Protein AF-A0A0C9XFS6-F1 (afdb_monomer_lite)

Secondary structure (DSSP, 8-state):
--------------------PPP-----SSSSSHHHHHHHTS----S-HHHHHHHTTSPPPEEE---HHHHHHHHHHHHHHHHT-TT----HHHHHHHHHTTEEE-HHHHHHHHHHHTT-TTTS-GGGHHHHHHHHHHGGG---HHHHHHHHHHHHHHSGGGHHHHHHHHSHHHHHHH-GGG--S-HHHHHHS-S--HHHHHHHHHHHHHT-S---HHHHHHHHHHHHHHHHHHHHHHHTT-----S---HHHHHHHHHSSS-GGGSS-GGG----S--SS---SHHHHSSPPPS-----TTTTTS---------TTSSS------PPP-------TTS------SSTHHHHHHHHHHHHHHHTTHHHHHHHHHTS-TT-HHHHHHHHHHHHHHHHHTT---HHHHHHHHHHHHHHHHHTTS-S-SSS---TTHHHHHHHHTS-HHHHHHHHHTS-EEEEEEEEEEEEGGGTEEEEEEESS-EEES-EEE-HHHHHHSTT-HHHHHHHHH-S-PPPEEESS-S-EETTEES----EEEEEEEEEE--SEEEEEES-SSGGGGEETTEE------SEE-SS-HHHHHHHT--EEEEEEEEEETTSS-EEEEEE-TTS--EEEE-TTSGGGPPEEPTT--HHHHTSSTT--PPTTEEEEEEEEEETTHHHHHHHHHHHHHHHHHHHH-EEES-SSTTS---EEE--TTEEE----SSEEEEEEGGGSS---S-------------------------PPPP-PPPPSSEEE-TTS-EEEHHHH--TTT--EEE-TTT--EEEGGGSGGGTTTT--TTS----TTT-GGGGSPPPTTGGGSS--

Structure (mmCIF, N/CA/C/O backbone):
data_AF-A0A0C9XFS6-F1
#
_entry.id   AF-A0A0C9XFS6-F1
#
loop_
_atom_site.group_PDB
_atom_site.id
_atom_site.type_symbol
_atom_site.label_atom_id
_atom_site.label_alt_id
_atom_site.label_comp_id
_atom_site.label_asym_id
_atom_site.label_entity_id
_atom_site.label_seq_id
_atom_site.pdbx_PDB_ins_code
_atom_site.Cartn_x
_atom_site.Cartn_y
_atom_site.Cartn_z
_atom_site.occupancy
_atom_site.B_iso_or_equiv
_atom_site.auth_seq_id
_atom_site.auth_comp_id
_atom_site.auth_asym_id
_atom_site.auth_atom_id
_atom_site.pdbx_PDB_model_num
ATOM 1 N N . MET A 1 1 ? 12.225 51.027 19.977 1.00 30.23 1 MET A N 1
ATOM 2 C CA . MET A 1 1 ? 11.527 51.716 18.867 1.00 30.23 1 MET A CA 1
ATOM 3 C C . MET A 1 1 ? 10.828 50.670 18.020 1.00 30.23 1 MET A C 1
ATOM 5 O O . MET A 1 1 ? 11.445 49.656 17.724 1.00 30.23 1 MET A O 1
ATOM 9 N N . VAL A 1 2 ? 9.552 50.880 17.695 1.00 29.23 2 VAL A N 1
ATOM 10 C CA . VAL A 1 2 ? 8.754 49.957 16.871 1.00 29.23 2 VAL A CA 1
ATOM 11 C C . VAL A 1 2 ? 9.007 50.249 15.392 1.00 29.23 2 VAL A C 1
ATOM 13 O O . VAL A 1 2 ? 9.023 51.409 14.994 1.00 29.23 2 VAL A O 1
ATOM 16 N N . GLY A 1 3 ? 9.168 49.201 14.585 1.00 22.30 3 GLY A N 1
ATOM 17 C CA . GLY A 1 3 ? 9.262 49.289 13.130 1.00 22.30 3 GLY A CA 1
ATOM 18 C C . GLY A 1 3 ? 8.629 48.060 12.489 1.00 22.30 3 GLY A C 1
ATOM 19 O O . GLY A 1 3 ? 9.302 47.056 12.276 1.00 22.30 3 GLY A O 1
ATOM 20 N N . GLN A 1 4 ? 7.325 48.121 12.211 1.00 25.12 4 GLN A N 1
ATOM 21 C CA . GLN A 1 4 ? 6.651 47.104 11.401 1.00 25.12 4 GLN A CA 1
ATOM 22 C C . GLN A 1 4 ? 7.222 47.129 9.979 1.00 25.12 4 GLN A C 1
ATOM 24 O O . GLN A 1 4 ? 7.262 48.191 9.359 1.00 25.12 4 GLN A O 1
ATOM 29 N N . MET A 1 5 ? 7.572 45.967 9.423 1.00 22.30 5 MET A N 1
ATOM 30 C CA . MET A 1 5 ? 7.805 45.838 7.985 1.00 22.30 5 MET A CA 1
ATOM 31 C C . MET A 1 5 ? 6.753 44.915 7.369 1.00 22.30 5 MET A C 1
ATOM 33 O O . MET A 1 5 ? 6.774 43.697 7.531 1.00 22.30 5 MET A O 1
ATOM 37 N N . VAL A 1 6 ? 5.798 45.542 6.686 1.00 23.12 6 VAL A N 1
ATOM 38 C CA . VAL A 1 6 ? 4.703 44.892 5.962 1.00 23.12 6 VAL A CA 1
ATOM 39 C C . VAL A 1 6 ? 5.262 44.128 4.760 1.00 23.12 6 VAL A C 1
ATOM 41 O O . VAL A 1 6 ? 5.934 44.718 3.916 1.00 23.12 6 VAL A O 1
ATOM 44 N N . ILE A 1 7 ? 4.921 42.843 4.623 1.00 23.33 7 ILE A N 1
ATOM 45 C CA . ILE A 1 7 ? 5.149 42.090 3.381 1.00 23.33 7 ILE A CA 1
ATOM 46 C C . ILE A 1 7 ? 3.824 41.998 2.623 1.00 23.33 7 ILE A C 1
ATOM 48 O O . ILE A 1 7 ? 2.921 41.249 2.987 1.00 23.33 7 ILE A O 1
ATOM 52 N N . SER A 1 8 ? 3.714 42.794 1.559 1.00 21.84 8 SER A N 1
ATOM 53 C CA . SER A 1 8 ? 2.549 42.820 0.675 1.00 21.84 8 SER A CA 1
ATOM 54 C C . SER A 1 8 ? 2.528 41.606 -0.257 1.00 21.84 8 SER A C 1
ATOM 56 O O . SER A 1 8 ? 3.473 41.357 -1.008 1.00 21.84 8 SER A O 1
ATOM 58 N N . THR A 1 9 ? 1.412 40.882 -0.268 1.00 27.69 9 THR A N 1
ATOM 59 C CA . THR A 1 9 ? 1.088 39.898 -1.302 1.00 27.69 9 THR A CA 1
ATOM 60 C C . THR A 1 9 ? 0.747 40.597 -2.620 1.00 27.69 9 THR A C 1
ATOM 62 O O . THR A 1 9 ? -0.327 41.175 -2.775 1.00 27.69 9 THR A O 1
ATOM 65 N N . LYS A 1 10 ? 1.617 40.463 -3.628 1.00 22.33 10 LYS A N 1
ATOM 66 C CA . LYS A 1 10 ? 1.245 40.670 -5.036 1.00 22.33 10 LYS A CA 1
ATOM 67 C C . LYS A 1 10 ? 1.378 39.375 -5.825 1.00 22.33 10 LYS A C 1
ATOM 69 O O . LYS A 1 10 ? 2.473 38.928 -6.150 1.00 22.33 10 LYS A O 1
ATOM 74 N N . ILE A 1 11 ? 0.226 38.799 -6.155 1.00 28.22 11 ILE A N 1
ATOM 75 C CA . ILE A 1 11 ? 0.099 37.725 -7.138 1.00 28.22 11 ILE A CA 1
ATOM 76 C C . ILE A 1 11 ? 0.306 38.335 -8.528 1.00 28.22 11 ILE A C 1
ATOM 78 O O . ILE A 1 11 ? -0.436 39.231 -8.926 1.00 28.22 11 ILE A O 1
ATOM 82 N N . SER A 1 12 ? 1.259 37.813 -9.297 1.00 21.89 12 SER A N 1
ATOM 83 C CA . SER A 1 12 ? 1.334 38.027 -10.744 1.00 21.89 12 SER A CA 1
ATOM 84 C C . SER A 1 12 ? 1.367 36.675 -11.460 1.00 21.89 12 SER A C 1
ATOM 86 O O . SER A 1 12 ? 2.152 35.784 -11.138 1.00 21.89 12 SER A O 1
ATOM 88 N N . HIS A 1 13 ? 0.451 36.487 -12.410 1.00 30.02 13 HIS A N 1
ATOM 89 C CA . HIS A 1 13 ? 0.339 35.246 -13.174 1.00 30.02 13 HIS A CA 1
ATOM 90 C C . HIS A 1 13 ? 1.394 35.219 -14.292 1.00 30.02 13 HIS A C 1
ATOM 92 O O . HIS A 1 13 ? 1.281 35.955 -15.270 1.00 30.02 13 HIS A O 1
ATOM 98 N N . GLY A 1 14 ? 2.394 34.342 -14.171 1.00 22.11 14 GLY A N 1
ATOM 99 C CA . GLY A 1 14 ? 3.445 34.120 -15.172 1.00 22.11 14 GLY A CA 1
ATOM 100 C C . GLY A 1 14 ? 3.648 32.627 -15.449 1.00 22.11 14 GLY A C 1
ATOM 101 O O . GLY A 1 14 ? 3.731 31.821 -14.525 1.00 22.11 14 GLY A O 1
ATOM 102 N N . ARG A 1 15 ? 3.676 32.236 -16.729 1.00 27.23 15 ARG A N 1
ATOM 103 C CA . ARG A 1 15 ? 3.698 30.824 -17.164 1.00 27.23 15 ARG A CA 1
ATOM 104 C C . ARG A 1 15 ? 5.104 30.217 -17.090 1.00 27.23 15 ARG A C 1
ATOM 106 O O . ARG A 1 15 ? 6.066 30.895 -17.415 1.00 27.23 15 ARG A O 1
ATOM 113 N N . ASN A 1 16 ? 5.158 28.901 -16.848 1.00 31.11 16 ASN A N 1
ATOM 114 C CA . ASN A 1 16 ? 6.291 27.986 -17.085 1.00 31.11 16 ASN A CA 1
ATOM 115 C C . ASN A 1 16 ? 7.645 28.317 -16.427 1.00 31.11 16 ASN A C 1
ATOM 117 O O . ASN A 1 16 ? 8.343 29.214 -16.874 1.00 31.11 16 ASN A O 1
ATOM 121 N N . LEU A 1 17 ? 8.114 27.426 -15.539 1.00 25.00 17 LEU A N 1
ATOM 122 C CA . LEU A 1 17 ? 9.454 26.809 -15.628 1.00 25.00 17 LEU A CA 1
ATOM 123 C C . LEU A 1 17 ? 9.616 25.679 -14.592 1.00 25.00 17 LEU A C 1
ATOM 125 O O . LEU A 1 17 ? 9.576 25.898 -13.383 1.00 25.00 17 LEU A O 1
ATOM 129 N N . LYS A 1 18 ? 9.819 24.445 -15.072 1.00 25.23 18 LYS A N 1
ATOM 130 C CA . LYS A 1 18 ? 10.240 23.302 -14.245 1.00 25.23 18 LYS A CA 1
ATOM 131 C C . LYS A 1 18 ? 11.769 23.289 -14.163 1.00 25.23 18 LYS A C 1
ATOM 133 O O . LYS A 1 18 ? 12.378 23.136 -15.210 1.00 25.23 18 LYS A O 1
ATOM 138 N N . THR A 1 19 ? 12.342 23.370 -12.958 1.00 24.64 19 THR A N 1
ATOM 139 C CA . THR A 1 19 ? 13.437 22.513 -12.424 1.00 24.64 19 THR A CA 1
ATOM 140 C C . THR A 1 19 ? 14.062 23.172 -11.193 1.00 24.64 19 THR A C 1
ATOM 142 O O . THR A 1 19 ? 14.759 24.175 -11.328 1.00 24.64 19 THR A O 1
ATOM 145 N N . ARG A 1 20 ? 13.900 22.556 -10.017 1.00 23.27 20 ARG A N 1
ATOM 146 C CA . ARG A 1 20 ? 14.850 22.690 -8.904 1.00 23.27 20 ARG A CA 1
ATOM 147 C C . ARG A 1 20 ? 15.655 21.387 -8.855 1.00 23.27 20 ARG A C 1
ATOM 149 O O . ARG A 1 20 ? 15.048 20.333 -8.698 1.00 23.27 20 ARG A O 1
ATOM 156 N N . GLN A 1 21 ? 16.975 21.447 -9.029 1.00 25.25 21 GLN A N 1
ATOM 157 C CA . GLN A 1 21 ? 17.872 20.409 -8.495 1.00 25.25 21 GLN A CA 1
ATOM 158 C C . GLN A 1 21 ? 18.384 20.937 -7.153 1.00 25.25 21 GLN A C 1
ATOM 160 O O . GLN A 1 21 ? 18.632 22.137 -7.037 1.00 25.25 21 GLN A O 1
ATOM 165 N N . ILE A 1 22 ? 18.533 20.060 -6.165 1.00 24.09 22 ILE A N 1
ATOM 166 C CA . ILE A 1 22 ? 19.145 20.400 -4.879 1.00 24.09 22 ILE A CA 1
ATOM 167 C C . ILE A 1 22 ? 20.662 20.270 -5.043 1.00 24.09 22 ILE A C 1
ATOM 169 O O . ILE A 1 22 ? 21.145 19.237 -5.506 1.00 24.09 22 ILE A O 1
ATOM 173 N N . TYR A 1 23 ? 21.404 21.319 -4.691 1.00 27.19 23 TYR A N 1
ATOM 174 C CA . TYR A 1 23 ? 22.865 21.293 -4.692 1.00 27.19 23 TYR A CA 1
ATOM 175 C C . TYR A 1 23 ? 23.375 20.761 -3.360 1.00 27.19 23 TYR A C 1
ATOM 177 O O . TYR A 1 23 ? 23.018 21.279 -2.304 1.00 27.19 23 TYR A O 1
ATOM 185 N N . VAL A 1 24 ? 24.249 19.762 -3.421 1.00 27.25 24 VAL A N 1
ATOM 186 C CA . VAL A 1 24 ? 25.005 19.303 -2.258 1.00 27.25 24 VAL A CA 1
ATOM 187 C C . VAL A 1 24 ? 26.203 20.237 -2.077 1.00 27.25 24 VAL A C 1
ATOM 189 O O . VAL A 1 24 ? 27.136 20.221 -2.880 1.00 27.25 24 VAL A O 1
ATOM 192 N N . PHE A 1 25 ? 26.165 21.068 -1.034 1.00 26.81 25 PHE A N 1
ATOM 193 C CA . PHE A 1 25 ? 27.326 21.824 -0.566 1.00 26.81 25 PHE A CA 1
ATOM 194 C C . PHE A 1 25 ? 28.208 20.908 0.297 1.00 26.81 25 PHE A C 1
ATOM 196 O O . PHE A 1 25 ? 27.973 20.748 1.490 1.00 26.81 25 PHE A O 1
ATOM 203 N N . THR A 1 26 ? 29.236 20.320 -0.311 1.00 31.97 26 THR A N 1
ATOM 204 C CA . THR A 1 26 ? 30.386 19.722 0.388 1.00 31.97 26 THR A CA 1
ATOM 205 C C . THR A 1 26 ? 31.622 20.553 0.062 1.00 31.97 26 THR A C 1
ATOM 207 O O . THR A 1 26 ? 31.909 20.759 -1.119 1.00 31.97 26 THR A O 1
ATOM 210 N N . GLY A 1 27 ? 32.304 21.054 1.096 1.00 32.16 27 GLY A N 1
ATOM 211 C CA . GLY A 1 27 ? 33.486 21.916 0.970 1.00 32.16 27 GLY A CA 1
ATOM 212 C C . GLY A 1 27 ? 33.442 23.134 1.898 1.00 32.16 27 GLY A C 1
ATOM 213 O O . GLY A 1 27 ? 33.436 24.264 1.421 1.00 32.16 27 GLY A O 1
ATOM 214 N N . LEU A 1 28 ? 33.346 22.914 3.217 1.00 31.28 28 LEU A N 1
ATOM 215 C CA . LEU A 1 28 ? 33.296 23.995 4.219 1.00 31.28 28 LEU A CA 1
ATOM 216 C C . LEU A 1 28 ? 34.324 23.869 5.359 1.00 31.28 28 LEU A C 1
ATOM 218 O O . LEU A 1 28 ? 34.289 24.677 6.281 1.00 31.28 28 LEU A O 1
ATOM 222 N N . LEU A 1 29 ? 35.239 22.891 5.307 1.00 31.36 29 LEU A N 1
ATOM 223 C CA . LEU A 1 29 ? 36.277 22.692 6.327 1.00 31.36 29 LEU A CA 1
ATOM 224 C C . LEU A 1 29 ? 37.620 22.289 5.691 1.00 31.36 29 LEU A C 1
ATOM 226 O O . LEU A 1 29 ? 37.827 21.128 5.343 1.00 31.36 29 LEU A O 1
ATOM 230 N N . GLY A 1 30 ? 38.524 23.270 5.588 1.00 27.17 30 GLY A N 1
ATOM 231 C CA . GLY A 1 30 ? 39.937 23.115 5.215 1.00 27.17 30 GLY A CA 1
ATOM 232 C C . GLY A 1 30 ? 40.298 23.652 3.813 1.00 27.17 30 GLY A C 1
ATOM 233 O O . GLY A 1 30 ? 39.571 23.351 2.867 1.00 27.17 30 GLY A O 1
ATOM 234 N N . PRO A 1 31 ? 41.407 24.408 3.635 1.00 30.33 31 PRO A N 1
ATOM 235 C CA . PRO A 1 31 ? 42.355 24.915 4.634 1.00 30.33 31 PRO A CA 1
ATOM 236 C C . PRO A 1 31 ? 42.076 26.394 4.977 1.00 30.33 31 PRO A C 1
ATOM 238 O O . PRO A 1 31 ? 42.203 27.268 4.125 1.00 30.33 31 PRO A O 1
ATOM 241 N N . MET A 1 32 ? 41.712 26.694 6.229 1.00 31.09 32 MET A N 1
ATOM 242 C CA . MET A 1 32 ? 41.543 28.084 6.704 1.00 31.09 32 MET A CA 1
ATOM 243 C C . MET A 1 32 ? 42.642 28.546 7.676 1.00 31.09 32 MET A C 1
ATOM 245 O O . MET A 1 32 ? 42.755 29.741 7.936 1.00 31.09 32 MET A O 1
ATOM 249 N N . GLU A 1 33 ? 43.459 27.627 8.199 1.00 31.61 33 GLU A N 1
ATOM 250 C CA . GLU A 1 33 ? 44.362 27.910 9.324 1.00 31.61 33 GLU A CA 1
ATOM 251 C C . GLU A 1 33 ? 45.775 28.343 8.897 1.00 31.61 33 GLU A C 1
ATOM 253 O O . GLU A 1 33 ? 46.324 29.274 9.487 1.00 31.61 33 GLU A O 1
ATOM 258 N N . GLU A 1 34 ? 46.351 27.772 7.831 1.00 30.20 34 GLU A N 1
ATOM 259 C CA . GLU A 1 34 ? 47.723 28.116 7.405 1.00 30.20 34 GLU A CA 1
ATOM 260 C C . GLU A 1 34 ? 47.846 29.565 6.895 1.00 30.20 34 GLU A C 1
ATOM 262 O O . GLU A 1 34 ? 48.823 30.251 7.196 1.00 30.20 34 GLU A O 1
ATOM 267 N N . THR A 1 35 ? 46.825 30.095 6.210 1.00 33.72 35 THR A N 1
ATOM 268 C CA . THR A 1 35 ? 46.796 31.511 5.798 1.00 33.72 35 THR A CA 1
ATOM 269 C C . THR A 1 35 ? 46.528 32.479 6.951 1.00 33.72 35 THR A C 1
ATOM 271 O O . THR A 1 35 ? 46.933 33.637 6.871 1.00 33.72 35 THR A O 1
ATOM 274 N N . ALA A 1 36 ? 45.871 32.038 8.030 1.00 30.27 36 ALA A N 1
ATOM 275 C CA . ALA A 1 36 ? 45.628 32.882 9.200 1.00 30.27 36 ALA A CA 1
ATOM 276 C C . ALA A 1 36 ? 46.912 33.079 10.024 1.00 30.27 36 ALA A C 1
ATOM 278 O O . ALA A 1 36 ? 47.211 34.199 10.440 1.00 30.27 36 ALA A O 1
ATOM 279 N N . ALA A 1 37 ? 47.712 32.019 10.188 1.00 30.16 37 ALA A N 1
ATOM 280 C CA . ALA A 1 37 ? 48.997 32.080 10.885 1.00 30.16 37 ALA A CA 1
ATOM 281 C C . ALA A 1 37 ? 49.996 33.042 10.210 1.00 30.16 37 ALA A C 1
ATOM 283 O O . ALA A 1 37 ? 50.700 33.778 10.899 1.00 30.16 37 ALA A O 1
ATOM 284 N N . ALA A 1 38 ? 50.017 33.092 8.872 1.00 30.03 38 ALA A N 1
ATOM 285 C CA . ALA A 1 38 ? 50.867 34.017 8.121 1.00 30.03 38 ALA A CA 1
ATOM 286 C C . ALA A 1 38 ? 50.436 35.494 8.257 1.00 30.03 38 ALA A C 1
ATOM 288 O O . ALA A 1 38 ? 51.288 36.378 8.288 1.00 30.03 38 ALA A O 1
ATOM 289 N N . TYR A 1 39 ? 49.131 35.771 8.367 1.00 31.73 39 TYR A N 1
ATOM 290 C CA . TYR A 1 39 ? 48.593 37.141 8.402 1.00 31.73 39 TYR A CA 1
ATOM 291 C C . TYR A 1 39 ? 48.642 37.782 9.801 1.00 31.73 39 TYR A C 1
ATOM 293 O O . TYR A 1 39 ? 48.756 38.998 9.933 1.00 31.73 39 TYR A O 1
ATOM 301 N N . ILE A 1 40 ? 48.609 36.974 10.867 1.00 34.50 40 ILE A N 1
ATOM 302 C CA . ILE A 1 40 ? 48.786 37.459 12.250 1.00 34.50 40 ILE A CA 1
ATOM 303 C C . ILE A 1 40 ? 50.209 38.016 12.469 1.00 34.50 40 ILE A C 1
ATOM 305 O O . ILE A 1 40 ? 50.408 38.877 13.325 1.00 34.50 40 ILE A O 1
ATOM 309 N N . ALA A 1 41 ? 51.189 37.589 11.667 1.00 33.75 41 ALA A N 1
ATOM 310 C CA . ALA A 1 41 ? 52.572 38.053 11.753 1.00 33.75 41 ALA A CA 1
ATOM 311 C C . ALA A 1 41 ? 52.838 39.433 11.107 1.00 33.75 41 ALA A C 1
ATOM 313 O O . ALA A 1 41 ? 53.892 40.009 11.369 1.00 33.75 41 ALA A O 1
ATOM 314 N N . SER A 1 42 ? 51.933 39.972 10.273 1.00 39.47 42 SER A N 1
ATOM 315 C CA . SER A 1 42 ? 52.190 41.191 9.478 1.00 39.47 42 SER A CA 1
ATOM 316 C C . SER A 1 42 ? 51.621 42.500 10.047 1.00 39.47 42 SER A C 1
ATOM 318 O O . SER A 1 42 ? 51.926 43.559 9.512 1.00 39.47 42 SER A O 1
ATOM 320 N N . GLY A 1 43 ? 50.849 42.457 11.138 1.00 34.91 43 GLY A N 1
ATOM 321 C CA . GLY A 1 43 ? 50.674 43.604 12.047 1.00 34.91 43 GLY A CA 1
ATOM 322 C C . GLY A 1 43 ? 49.977 44.877 11.533 1.00 34.91 43 GLY A C 1
ATOM 323 O O . GLY A 1 43 ? 50.132 45.911 12.178 1.00 34.91 43 GLY A O 1
ATOM 324 N N . ASP A 1 44 ? 49.216 44.836 10.434 1.00 34.88 44 ASP A N 1
ATOM 325 C CA . ASP A 1 44 ? 48.525 46.013 9.870 1.00 34.88 44 ASP A CA 1
ATOM 326 C C . ASP A 1 44 ? 46.992 45.968 10.120 1.00 34.88 44 ASP A C 1
ATOM 328 O O . ASP A 1 44 ? 46.330 45.058 9.607 1.00 34.88 44 ASP A O 1
ATOM 332 N N . PRO A 1 45 ? 46.395 46.885 10.920 1.00 34.28 45 PRO A N 1
ATOM 333 C CA . PRO A 1 45 ? 44.991 46.771 11.341 1.00 34.28 45 PRO A CA 1
ATOM 334 C C . PRO A 1 45 ? 43.934 47.340 10.376 1.00 34.28 45 PRO A C 1
ATOM 336 O O . PRO A 1 45 ? 42.749 47.073 10.587 1.00 34.28 45 PRO A O 1
ATOM 339 N N . GLU A 1 46 ? 44.299 48.151 9.371 1.00 33.59 46 GLU A N 1
ATOM 340 C CA . GLU A 1 46 ? 43.326 49.021 8.670 1.00 33.59 46 GLU A CA 1
ATOM 341 C C . GLU A 1 46 ? 42.889 48.587 7.258 1.00 33.59 46 GLU A C 1
ATOM 343 O O . GLU A 1 46 ? 42.039 49.239 6.645 1.00 33.59 46 GLU A O 1
ATOM 348 N N . THR A 1 47 ? 43.300 47.411 6.765 1.00 32.16 47 THR A N 1
ATOM 349 C CA . THR A 1 47 ? 42.687 46.788 5.563 1.00 32.16 47 THR A CA 1
ATOM 350 C C . THR A 1 47 ? 41.364 46.066 5.873 1.00 32.16 47 THR A C 1
ATOM 352 O O . THR A 1 47 ? 41.170 44.874 5.653 1.00 32.16 47 THR A O 1
ATOM 355 N N . THR A 1 48 ? 40.444 46.868 6.411 1.00 36.06 48 THR A N 1
ATOM 356 C CA . THR A 1 48 ? 38.975 46.778 6.407 1.00 36.06 48 THR A CA 1
ATOM 357 C C . THR A 1 48 ? 38.280 45.428 6.144 1.00 36.06 48 THR A C 1
ATOM 359 O O . THR A 1 48 ? 38.292 44.828 5.070 1.00 36.06 48 THR A O 1
ATOM 362 N N . GLN A 1 49 ? 37.418 45.114 7.115 1.00 33.06 49 GLN A N 1
ATOM 363 C CA . GLN A 1 49 ? 36.316 44.138 7.182 1.00 33.06 49 GLN A CA 1
ATOM 364 C C . GLN A 1 49 ? 35.453 43.949 5.907 1.00 33.06 49 GLN A C 1
ATOM 366 O O . GLN A 1 49 ? 34.702 42.975 5.806 1.00 33.06 49 GLN A O 1
ATOM 371 N N . GLN A 1 50 ? 35.554 44.856 4.935 1.00 33.28 50 GLN A N 1
ATOM 372 C CA . GLN A 1 50 ? 34.879 44.826 3.641 1.00 33.28 50 GLN A CA 1
ATOM 373 C C . GLN A 1 50 ? 35.457 43.739 2.713 1.00 33.28 50 GLN A C 1
ATOM 375 O O . GLN A 1 50 ? 34.684 43.032 2.063 1.00 33.28 50 GLN A O 1
ATOM 380 N N . ASP A 1 51 ? 36.776 43.499 2.734 1.00 33.72 51 ASP A N 1
ATOM 381 C CA . ASP A 1 51 ? 37.404 42.425 1.941 1.00 33.72 51 ASP A CA 1
ATOM 382 C C . ASP A 1 51 ? 37.042 41.033 2.501 1.00 33.72 51 ASP A C 1
ATOM 384 O O . ASP A 1 51 ? 36.709 40.097 1.771 1.00 33.72 51 ASP A O 1
ATOM 388 N N . LEU A 1 52 ? 36.941 40.932 3.832 1.00 35.62 52 LEU A N 1
ATOM 389 C CA . LEU A 1 52 ? 36.376 39.775 4.536 1.00 35.62 52 LEU A CA 1
ATOM 390 C C . LEU A 1 52 ? 34.897 39.529 4.188 1.00 35.62 52 LEU A C 1
ATOM 392 O O . LEU A 1 52 ? 34.478 38.373 4.118 1.00 35.62 52 LEU A O 1
ATOM 396 N N . GLN A 1 53 ? 34.096 40.570 3.936 1.00 34.12 53 GLN A N 1
ATOM 397 C CA . GLN A 1 53 ? 32.706 40.415 3.485 1.00 34.12 53 GLN A CA 1
ATOM 398 C C . GLN A 1 53 ? 32.595 40.004 2.008 1.00 34.12 53 GLN A C 1
ATOM 400 O O . GLN A 1 53 ? 31.721 39.196 1.683 1.00 34.12 53 GLN A O 1
ATOM 405 N N . LEU A 1 54 ? 33.489 40.473 1.128 1.00 33.72 54 LEU A N 1
ATOM 406 C CA . LEU A 1 54 ? 33.572 39.976 -0.251 1.00 33.72 54 LEU A CA 1
ATOM 407 C C . LEU A 1 54 ? 33.987 38.496 -0.292 1.00 33.72 54 LEU A C 1
ATOM 409 O O . LEU A 1 54 ? 33.323 37.700 -0.961 1.00 33.72 54 LEU A O 1
ATOM 413 N N . ARG A 1 55 ? 35.002 38.093 0.486 1.00 34.69 55 ARG A N 1
ATOM 414 C CA . ARG A 1 55 ? 35.464 36.692 0.557 1.00 34.69 55 ARG A CA 1
ATOM 415 C C . ARG A 1 55 ? 34.434 35.752 1.199 1.00 34.69 55 ARG A C 1
ATOM 417 O O . ARG A 1 55 ? 34.215 34.659 0.687 1.00 34.69 55 ARG A O 1
ATOM 424 N N . ARG A 1 56 ? 33.699 36.191 2.234 1.00 35.94 56 ARG A N 1
ATOM 425 C CA . ARG A 1 56 ? 32.556 35.441 2.818 1.00 35.94 56 ARG A CA 1
ATOM 426 C C . ARG A 1 56 ? 31.361 35.280 1.863 1.00 35.94 56 ARG A C 1
ATOM 428 O O . ARG A 1 56 ? 30.432 34.532 2.163 1.00 35.94 56 ARG A O 1
ATOM 435 N N . GLY A 1 57 ? 31.349 35.998 0.740 1.00 37.91 57 GLY A N 1
ATOM 436 C CA . GLY A 1 57 ? 30.291 35.957 -0.267 1.00 37.91 57 GLY A CA 1
ATOM 437 C C . GLY A 1 57 ? 30.571 35.064 -1.476 1.00 37.91 57 GLY A C 1
ATOM 438 O O . GLY A 1 57 ? 29.701 34.995 -2.343 1.00 37.91 57 GLY A O 1
ATOM 439 N N . ALA A 1 58 ? 31.738 34.419 -1.569 1.00 41.94 58 ALA A N 1
ATOM 440 C CA . ALA A 1 58 ? 32.118 33.576 -2.700 1.00 41.94 58 ALA A CA 1
ATOM 441 C C . ALA A 1 58 ? 32.005 32.082 -2.374 1.00 41.94 58 ALA A C 1
ATOM 443 O O . ALA A 1 58 ? 32.487 31.621 -1.342 1.00 41.94 58 ALA A O 1
ATOM 444 N N . GLN A 1 59 ? 31.397 31.308 -3.280 1.00 51.75 59 GLN A N 1
ATOM 445 C CA . GLN A 1 59 ? 31.596 29.858 -3.287 1.00 51.75 59 GLN A CA 1
ATOM 446 C C . GLN A 1 59 ? 33.082 29.583 -3.530 1.00 51.75 59 GLN A C 1
ATOM 448 O O . GLN A 1 59 ? 33.647 30.096 -4.497 1.00 51.75 59 GLN A O 1
ATOM 453 N N . ALA A 1 60 ? 33.694 28.793 -2.646 1.00 59.62 60 ALA A N 1
ATOM 454 C CA . ALA A 1 60 ? 35.092 28.408 -2.775 1.00 59.62 60 ALA A CA 1
ATOM 455 C C . ALA A 1 60 ? 35.334 27.684 -4.117 1.00 59.62 60 ALA A C 1
ATOM 457 O O . ALA A 1 60 ? 34.436 26.979 -4.600 1.00 59.62 60 ALA A O 1
ATOM 458 N N . PRO A 1 61 ? 36.521 27.837 -4.732 1.00 65.62 61 PRO A N 1
ATOM 459 C CA . PRO A 1 61 ? 36.844 27.114 -5.953 1.00 65.62 61 PRO A CA 1
ATOM 460 C C . PRO A 1 61 ? 36.881 25.611 -5.669 1.00 65.62 61 PRO A C 1
ATOM 462 O O . PRO A 1 61 ? 37.282 25.188 -4.584 1.00 65.62 61 PRO A O 1
ATOM 465 N N . LYS A 1 62 ? 36.471 24.794 -6.642 1.00 74.38 62 LYS A N 1
ATOM 466 C CA . LYS A 1 62 ? 36.229 23.366 -6.412 1.00 74.38 62 LYS A CA 1
ATOM 467 C C . LYS A 1 62 ? 37.117 22.468 -7.269 1.00 74.38 62 LYS A C 1
ATOM 469 O O . LYS A 1 62 ? 37.188 22.638 -8.486 1.00 74.38 62 LYS A O 1
ATOM 474 N N . VAL A 1 63 ? 37.734 21.473 -6.626 1.00 78.88 63 VAL A N 1
ATOM 475 C CA . VAL A 1 63 ? 38.420 20.345 -7.278 1.00 78.88 63 VAL A CA 1
ATOM 476 C C . VAL A 1 63 ? 37.418 19.206 -7.500 1.00 78.88 63 VAL A C 1
ATOM 478 O O . VAL A 1 63 ? 36.664 18.873 -6.589 1.00 78.88 63 VAL A O 1
ATOM 481 N N . MET A 1 64 ? 37.376 18.618 -8.701 1.00 77.69 64 MET A N 1
ATOM 482 C CA . MET A 1 64 ? 36.330 17.650 -9.081 1.00 77.69 64 MET A CA 1
ATOM 483 C C . MET A 1 64 ? 36.795 16.515 -10.018 1.00 77.69 64 MET A C 1
ATOM 485 O O . MET A 1 64 ? 37.834 16.622 -10.672 1.00 77.69 64 MET A O 1
ATOM 489 N N . ASP A 1 65 ? 36.008 15.433 -10.122 1.00 71.00 65 ASP A N 1
ATOM 490 C CA . ASP A 1 65 ? 36.348 14.186 -10.850 1.00 71.00 65 ASP A CA 1
ATOM 491 C C . ASP A 1 65 ? 36.061 14.217 -12.371 1.00 71.00 65 ASP A C 1
ATOM 493 O O . ASP A 1 65 ? 36.086 13.184 -13.045 1.00 71.00 65 ASP A O 1
ATOM 497 N N . PHE A 1 66 ? 35.793 15.410 -12.912 1.00 73.69 66 PHE A N 1
ATOM 498 C CA . PHE A 1 66 ? 35.308 15.677 -14.276 1.00 73.69 66 PHE A CA 1
ATOM 499 C C . PHE A 1 66 ? 33.881 15.195 -14.600 1.00 73.69 66 PHE A C 1
ATOM 501 O O . PHE A 1 66 ? 33.473 15.251 -15.762 1.00 73.69 66 PHE A O 1
ATOM 508 N N . SER A 1 67 ? 33.085 14.787 -13.607 1.00 74.44 67 SER A N 1
ATOM 509 C CA . SER A 1 67 ? 31.655 14.512 -13.779 1.00 74.44 67 SER A CA 1
ATOM 510 C C . SER A 1 67 ? 30.910 15.706 -14.388 1.00 74.44 67 SER A C 1
ATOM 512 O O . SER A 1 67 ? 30.835 16.796 -13.815 1.00 74.44 67 SER A O 1
ATOM 514 N N . GLU A 1 68 ? 30.282 15.487 -15.545 1.00 71.44 68 GLU A N 1
ATOM 515 C CA . GLU A 1 68 ? 29.434 16.489 -16.200 1.00 71.44 68 GLU A CA 1
ATOM 516 C C . GLU A 1 68 ? 28.234 16.889 -15.326 1.00 71.44 68 GLU A C 1
ATOM 518 O O . GLU A 1 68 ? 27.844 18.059 -15.307 1.00 71.44 68 GLU A O 1
ATOM 523 N N . ALA A 1 69 ? 27.686 15.945 -14.554 1.00 67.19 69 ALA A N 1
ATOM 524 C CA . ALA A 1 69 ? 26.604 16.218 -13.614 1.00 67.19 69 ALA A CA 1
ATOM 525 C C . ALA A 1 69 ? 27.064 17.123 -12.460 1.00 67.19 69 ALA A C 1
ATOM 527 O O . ALA A 1 69 ? 26.325 18.018 -12.052 1.00 67.19 69 ALA A O 1
ATOM 528 N N . GLU A 1 70 ? 28.290 16.936 -11.968 1.00 68.50 70 GLU A N 1
ATOM 529 C CA . GLU A 1 70 ? 28.857 17.779 -10.915 1.00 68.50 70 GLU A CA 1
ATOM 530 C C . GLU A 1 70 ? 29.205 19.180 -11.440 1.00 68.50 70 GLU A C 1
ATOM 532 O O . GLU A 1 70 ? 28.868 20.171 -10.791 1.00 68.50 70 GLU A O 1
ATOM 537 N N . ARG A 1 71 ? 29.771 19.279 -12.653 1.00 80.81 71 ARG A N 1
ATOM 538 C CA . ARG A 1 71 ? 30.075 20.556 -13.328 1.00 80.81 71 ARG A CA 1
ATOM 539 C C . ARG A 1 71 ? 28.798 21.358 -13.550 1.00 80.81 71 ARG A C 1
ATOM 541 O O . ARG A 1 71 ? 28.700 22.511 -13.141 1.00 80.81 71 ARG A O 1
ATOM 548 N N . SER A 1 72 ? 27.800 20.723 -14.170 1.00 77.81 72 SER A N 1
ATOM 549 C CA . SER A 1 72 ? 26.495 21.336 -14.421 1.00 77.81 72 SER A CA 1
ATOM 550 C C . SER A 1 72 ? 25.800 21.731 -13.117 1.00 77.81 72 SER A C 1
ATOM 552 O O . SER A 1 72 ? 25.190 22.796 -13.064 1.00 77.81 72 SER A O 1
ATOM 554 N N . GLY A 1 73 ? 25.947 20.931 -12.055 1.00 70.88 73 GLY A N 1
ATOM 555 C CA . GLY A 1 73 ? 25.505 21.278 -10.708 1.00 70.88 73 GLY A CA 1
ATOM 556 C C . GLY A 1 73 ? 26.166 22.559 -10.195 1.00 70.88 73 GLY A C 1
ATOM 557 O O . GLY A 1 73 ? 25.474 23.544 -9.950 1.00 70.88 73 GLY A O 1
ATOM 558 N N . PHE A 1 74 ? 27.496 22.582 -10.080 1.00 78.31 74 PHE A N 1
ATOM 559 C CA . PHE A 1 74 ? 28.234 23.733 -9.550 1.00 78.31 74 PHE A CA 1
ATOM 560 C C . PHE A 1 74 ? 27.909 25.032 -10.301 1.00 78.31 74 PHE A C 1
ATOM 562 O O . PHE A 1 74 ? 27.468 26.004 -9.687 1.00 78.31 74 PHE A O 1
ATOM 569 N N . THR A 1 75 ? 28.027 25.034 -11.634 1.00 79.56 75 THR A N 1
ATOM 570 C CA . THR A 1 75 ? 27.762 26.214 -12.473 1.00 79.56 75 THR A CA 1
ATOM 571 C C . THR A 1 75 ? 26.344 26.753 -12.287 1.00 79.56 75 THR A C 1
ATOM 573 O O . THR A 1 75 ? 26.134 27.961 -12.174 1.00 79.56 75 THR A O 1
ATOM 576 N N . ARG A 1 76 ? 25.348 25.865 -12.234 1.00 75.56 76 ARG A N 1
ATOM 577 C CA . ARG A 1 76 ? 23.933 26.230 -12.097 1.00 75.56 76 ARG A CA 1
ATOM 578 C C . ARG A 1 76 ? 23.640 26.775 -10.689 1.00 75.56 76 ARG A C 1
ATOM 580 O O . ARG A 1 76 ? 22.898 27.750 -10.571 1.00 75.56 76 ARG A O 1
ATOM 587 N N . GLY A 1 77 ? 24.281 26.225 -9.653 1.00 74.88 77 GLY A N 1
ATOM 588 C CA . GLY A 1 77 ? 24.168 26.692 -8.268 1.00 74.88 77 GLY A CA 1
ATOM 589 C C . GLY A 1 77 ? 24.801 28.061 -8.051 1.00 74.88 77 GLY A C 1
ATOM 590 O O . GLY A 1 77 ? 24.180 28.929 -7.442 1.00 74.88 77 GLY A O 1
ATOM 591 N N . PHE A 1 78 ? 25.977 28.286 -8.637 1.00 79.94 78 PHE A N 1
ATOM 592 C CA . PHE A 1 78 ? 26.660 29.579 -8.639 1.00 79.94 78 PHE A CA 1
ATOM 593 C C . PHE A 1 78 ? 25.808 30.675 -9.297 1.00 79.94 78 PHE A C 1
ATOM 595 O O . PHE A 1 78 ? 25.624 31.758 -8.735 1.00 79.94 78 PHE A O 1
ATOM 602 N N . ILE A 1 79 ? 25.214 30.376 -10.460 1.00 81.06 79 ILE A N 1
ATOM 603 C CA . ILE A 1 79 ? 24.294 31.288 -11.154 1.00 81.06 79 ILE A CA 1
ATOM 604 C C . ILE A 1 79 ? 23.075 31.603 -10.280 1.00 81.06 79 ILE A C 1
ATOM 606 O O . ILE A 1 79 ? 22.746 32.777 -10.116 1.00 81.06 79 ILE A O 1
ATOM 610 N N . GLU A 1 80 ? 22.401 30.593 -9.719 1.00 78.75 80 GLU A N 1
ATOM 611 C CA . GLU A 1 80 ? 21.219 30.794 -8.866 1.00 78.75 80 GLU A CA 1
ATOM 612 C C . GLU A 1 80 ? 21.554 31.642 -7.623 1.00 78.75 80 GLU A C 1
ATOM 614 O O . GLU A 1 80 ? 20.832 32.593 -7.317 1.00 78.75 80 GLU A O 1
ATOM 619 N N . PHE A 1 81 ? 22.684 31.367 -6.966 1.00 77.25 81 PHE A N 1
ATOM 620 C CA . PHE A 1 81 ? 23.147 32.074 -5.770 1.00 77.25 81 PHE A CA 1
ATOM 621 C C . PHE A 1 81 ? 23.446 33.560 -6.017 1.00 77.25 81 PHE A C 1
ATOM 623 O O . PHE A 1 81 ? 23.000 34.409 -5.245 1.00 77.25 81 PHE A O 1
ATOM 630 N N . TYR A 1 82 ? 24.167 33.900 -7.091 1.00 79.00 82 TYR A N 1
ATOM 631 C CA . TYR A 1 82 ? 24.473 35.301 -7.398 1.00 79.00 82 TYR A CA 1
ATOM 632 C C . TYR A 1 82 ? 23.304 36.054 -8.038 1.00 79.00 82 TYR A C 1
ATOM 634 O O . TYR A 1 82 ? 23.149 37.242 -7.771 1.00 79.00 82 TYR A O 1
ATOM 642 N N . THR A 1 83 ? 22.439 35.384 -8.810 1.00 79.06 83 THR A N 1
ATOM 643 C CA . THR A 1 83 ? 21.224 36.014 -9.370 1.00 79.06 83 THR A CA 1
ATOM 644 C C . THR A 1 83 ? 20.243 36.434 -8.267 1.00 79.06 83 THR A C 1
ATOM 646 O O . THR A 1 83 ? 19.505 37.398 -8.436 1.00 79.06 83 THR A O 1
ATOM 649 N N . ALA A 1 84 ? 20.245 35.746 -7.121 1.00 75.38 84 ALA A N 1
ATOM 650 C CA . ALA A 1 84 ? 19.397 36.074 -5.975 1.00 75.38 84 ALA A CA 1
ATOM 651 C C . ALA A 1 84 ? 19.886 37.276 -5.134 1.00 75.38 84 ALA A C 1
ATOM 653 O O . ALA A 1 84 ? 19.200 37.667 -4.189 1.00 75.38 84 ALA A O 1
ATOM 654 N N . ARG A 1 85 ? 21.061 37.858 -5.428 1.00 75.19 85 ARG A N 1
ATOM 655 C CA . ARG A 1 85 ? 21.647 38.952 -4.634 1.00 75.19 85 ARG A CA 1
ATOM 656 C C . ARG A 1 85 ? 21.342 40.329 -5.248 1.00 75.19 85 ARG A C 1
ATOM 658 O O . ARG A 1 85 ? 21.677 40.548 -6.410 1.00 75.19 85 ARG A O 1
ATOM 665 N N . PRO A 1 86 ? 20.800 41.296 -4.478 1.00 68.06 86 PRO A N 1
ATOM 666 C CA . PRO A 1 86 ? 20.373 42.599 -5.005 1.00 68.06 86 PRO A CA 1
ATOM 667 C C . PRO A 1 86 ? 21.527 43.503 -5.471 1.00 68.06 86 PRO A C 1
ATOM 669 O O . PRO A 1 86 ? 21.289 44.479 -6.171 1.00 68.06 86 PRO A O 1
ATOM 672 N N . ASN A 1 87 ? 22.771 43.185 -5.100 1.00 76.62 87 ASN A N 1
ATOM 673 C CA . ASN A 1 87 ? 23.979 43.901 -5.511 1.00 76.62 87 ASN A CA 1
ATOM 674 C C . ASN A 1 87 ? 24.746 43.220 -6.663 1.00 76.62 87 ASN A C 1
ATOM 676 O O . ASN A 1 87 ? 25.846 43.657 -6.999 1.00 76.62 87 ASN A O 1
ATOM 680 N N . ASN A 1 88 ? 24.219 42.147 -7.265 1.00 79.94 88 ASN A N 1
ATOM 681 C CA . ASN A 1 88 ? 24.877 41.507 -8.400 1.00 79.94 88 ASN A CA 1
ATOM 682 C C . ASN A 1 88 ? 24.548 42.227 -9.718 1.00 79.94 88 ASN A C 1
ATOM 684 O O . ASN A 1 88 ? 23.434 42.138 -10.227 1.00 79.94 88 ASN A O 1
ATOM 688 N N . THR A 1 89 ? 25.557 42.866 -10.308 1.00 81.56 89 THR A N 1
ATOM 689 C CA . THR A 1 89 ? 25.479 43.539 -11.616 1.00 81.56 89 THR A CA 1
ATOM 690 C C . THR A 1 89 ? 25.709 42.607 -12.810 1.00 81.56 89 THR A C 1
ATOM 692 O O . THR A 1 89 ? 25.415 42.986 -13.940 1.00 81.56 89 THR A O 1
ATOM 695 N N . ARG A 1 90 ? 26.224 41.390 -12.579 1.00 84.06 90 ARG A N 1
ATOM 696 C CA . ARG A 1 90 ? 26.602 40.441 -13.638 1.00 84.06 90 ARG A CA 1
ATOM 697 C C . ARG A 1 90 ? 25.400 39.695 -14.201 1.00 84.06 90 ARG A C 1
ATOM 699 O O . ARG A 1 90 ? 24.602 39.132 -13.448 1.00 84.06 90 ARG A O 1
ATOM 706 N N . ASN A 1 91 ? 25.311 39.609 -15.521 1.00 86.44 91 ASN A N 1
ATOM 707 C CA . ASN A 1 91 ? 24.280 38.845 -16.210 1.00 86.44 91 ASN A CA 1
ATOM 708 C C . ASN A 1 91 ? 24.527 37.321 -16.119 1.00 86.44 91 ASN A C 1
ATOM 710 O O . ASN A 1 91 ? 25.584 36.848 -15.700 1.00 86.44 91 ASN A O 1
ATOM 714 N N . ARG A 1 92 ? 23.544 36.513 -16.537 1.00 81.69 92 ARG A N 1
ATOM 715 C CA . ARG A 1 92 ? 23.607 35.041 -16.437 1.00 81.69 92 ARG A CA 1
ATOM 716 C C . ARG A 1 92 ? 24.804 34.413 -17.170 1.00 81.69 92 ARG A C 1
ATOM 718 O O . ARG A 1 92 ? 25.301 33.385 -16.719 1.00 81.69 92 ARG A O 1
ATOM 725 N N . GLN A 1 93 ? 25.241 34.990 -18.288 1.00 84.56 93 GLN A N 1
ATOM 726 C CA . GLN A 1 93 ? 26.379 34.489 -19.066 1.00 84.56 93 GLN A CA 1
ATOM 727 C C . GLN A 1 93 ? 27.700 34.851 -18.378 1.00 84.56 93 GLN A C 1
ATOM 729 O O . GLN A 1 93 ? 28.563 33.993 -18.244 1.00 84.56 93 GLN A O 1
ATOM 734 N N . GLU A 1 94 ? 27.821 36.066 -17.842 1.00 84.00 94 GLU A N 1
ATOM 735 C CA . GLU A 1 94 ? 28.967 36.483 -17.017 1.00 84.00 94 GLU A CA 1
ATOM 736 C C . GLU A 1 94 ? 29.091 35.638 -15.738 1.00 84.00 94 GLU A C 1
ATOM 738 O O . GLU A 1 94 ? 30.192 35.243 -15.365 1.00 84.00 94 GLU A O 1
ATOM 743 N N . LEU A 1 95 ? 27.968 35.289 -15.097 1.00 84.25 95 LEU A N 1
ATOM 744 C CA . LEU A 1 95 ? 27.946 34.366 -13.957 1.00 84.25 95 LEU A CA 1
ATOM 745 C C . LEU A 1 95 ? 28.311 32.926 -14.344 1.00 84.25 95 LEU A C 1
ATOM 747 O O . LEU A 1 95 ? 28.979 32.249 -13.566 1.00 84.25 95 LEU A O 1
ATOM 751 N N . GLN A 1 96 ? 27.910 32.456 -15.531 1.00 84.56 96 GLN A N 1
ATOM 752 C CA . GLN A 1 96 ? 28.341 31.153 -16.041 1.00 84.56 96 GLN A CA 1
ATOM 753 C C . GLN A 1 96 ? 29.856 31.133 -16.278 1.00 84.56 96 GLN A C 1
ATOM 755 O O . GLN A 1 96 ? 30.531 30.221 -15.806 1.00 84.56 96 GLN A O 1
ATOM 760 N N . VAL A 1 97 ? 30.387 32.150 -16.963 1.00 84.06 97 VAL A N 1
ATOM 761 C CA . VAL A 1 97 ? 31.825 32.302 -17.216 1.00 84.06 97 VAL A CA 1
ATOM 762 C C . VAL A 1 97 ? 32.586 32.338 -15.890 1.00 84.06 97 VAL A C 1
ATOM 764 O O . VAL A 1 97 ? 33.501 31.541 -15.707 1.00 84.06 97 VAL A O 1
ATOM 767 N N . ALA A 1 98 ? 32.159 33.164 -14.929 1.00 82.94 98 ALA A N 1
ATOM 768 C CA . ALA A 1 98 ? 32.770 33.229 -13.601 1.00 82.94 98 ALA A CA 1
ATOM 769 C C . ALA A 1 98 ? 32.758 31.873 -12.868 1.00 82.94 98 ALA A C 1
ATOM 771 O O . ALA A 1 98 ? 33.765 31.503 -12.272 1.00 82.94 98 ALA A O 1
ATOM 772 N N . ALA A 1 99 ? 31.671 31.097 -12.955 1.00 83.19 99 ALA A N 1
ATOM 773 C CA . ALA A 1 99 ? 31.616 29.758 -12.368 1.00 83.19 99 ALA A CA 1
ATOM 774 C C . ALA A 1 99 ? 32.580 28.770 -13.050 1.00 83.19 99 ALA A C 1
ATOM 776 O O . ALA A 1 99 ? 33.228 27.976 -12.374 1.00 83.19 99 ALA A O 1
ATOM 777 N N . GLU A 1 100 ? 32.705 28.818 -14.381 1.00 83.62 100 GLU A N 1
ATOM 778 C CA . GLU A 1 100 ? 33.660 27.991 -15.135 1.00 83.62 100 GLU A CA 1
ATOM 779 C C . GLU A 1 100 ? 35.126 28.323 -14.790 1.00 83.62 100 GLU A C 1
ATOM 781 O O . GLU A 1 100 ? 35.979 27.444 -14.865 1.00 83.62 100 GLU A O 1
ATOM 786 N N . HIS A 1 101 ? 35.418 29.556 -14.356 1.00 86.94 101 HIS A N 1
ATOM 787 C CA . HIS A 1 101 ? 36.750 29.977 -13.891 1.00 86.94 101 HIS A CA 1
ATOM 788 C C . HIS A 1 101 ? 37.049 29.545 -12.438 1.00 86.94 101 HIS A C 1
ATOM 790 O O . HIS A 1 101 ? 38.142 29.797 -11.943 1.00 86.94 101 HIS A O 1
ATOM 796 N N . LEU A 1 102 ? 36.116 28.874 -11.750 1.00 86.00 102 LEU A N 1
ATOM 797 C CA . LEU A 1 102 ? 36.283 28.380 -10.373 1.00 86.00 102 LEU A CA 1
ATOM 798 C C . LEU A 1 102 ? 36.371 26.847 -10.272 1.00 86.00 102 LEU A C 1
ATOM 800 O O . LEU A 1 102 ? 36.387 26.300 -9.168 1.00 86.00 102 LEU A O 1
ATOM 804 N N . LEU A 1 103 ? 36.452 26.147 -11.408 1.00 86.88 103 LEU A N 1
ATOM 805 C CA . LEU A 1 103 ? 36.525 24.687 -11.470 1.00 86.88 103 LEU A CA 1
ATOM 806 C C . LEU A 1 103 ? 37.931 24.194 -11.827 1.00 86.88 103 LEU A C 1
ATOM 808 O O . LEU A 1 103 ? 38.466 24.522 -12.885 1.00 86.88 103 LEU A O 1
ATOM 812 N N . LYS A 1 104 ? 38.487 23.337 -10.966 1.00 87.44 104 LYS A N 1
ATOM 813 C CA . LYS A 1 104 ? 39.746 22.614 -11.174 1.00 87.44 104 LYS A CA 1
ATOM 814 C C . LYS A 1 104 ? 39.481 21.107 -11.218 1.00 87.44 104 LYS A C 1
ATOM 816 O O . LYS A 1 104 ? 38.625 20.573 -10.520 1.00 87.44 104 LYS A O 1
ATOM 821 N N . GLY A 1 105 ? 40.201 20.400 -12.068 1.00 86.62 105 GLY A N 1
ATOM 822 C CA . GLY A 1 105 ? 40.102 18.963 -12.266 1.00 86.62 105 GLY A CA 1
ATOM 823 C C . GLY A 1 105 ? 41.114 18.201 -11.419 1.00 86.62 105 GLY A C 1
ATOM 824 O O . GLY A 1 105 ? 42.271 18.604 -11.302 1.00 86.62 105 GLY A O 1
ATOM 825 N N . CYS A 1 106 ? 40.698 17.071 -10.852 1.00 87.94 106 CYS A N 1
ATOM 826 C CA . CYS A 1 106 ? 41.569 16.203 -10.065 1.00 87.94 106 CYS A CA 1
ATOM 827 C C . CYS A 1 106 ? 42.645 15.541 -10.954 1.00 87.94 106 CYS A C 1
ATOM 829 O O . CYS A 1 106 ? 42.335 14.707 -11.813 1.00 87.94 106 CYS A O 1
ATOM 831 N N . ARG A 1 107 ? 43.930 15.866 -10.734 1.00 88.00 107 ARG A N 1
ATOM 832 C CA . ARG A 1 107 ? 45.056 15.318 -11.521 1.00 88.00 107 ARG A CA 1
ATOM 833 C C . ARG A 1 107 ? 45.188 13.798 -11.360 1.00 88.00 107 ARG A C 1
ATOM 835 O O . ARG A 1 107 ? 45.573 13.117 -12.312 1.00 88.00 107 ARG A O 1
ATOM 842 N N . GLU A 1 108 ? 44.790 13.237 -10.216 1.00 83.81 108 GLU A N 1
ATOM 843 C CA . GLU A 1 108 ? 44.790 11.783 -9.992 1.00 83.81 108 GLU A CA 1
ATOM 844 C C . GLU A 1 108 ? 43.750 11.034 -10.833 1.00 83.81 108 GLU A C 1
ATOM 846 O O . GLU A 1 108 ? 44.024 9.933 -11.314 1.00 83.81 108 GLU A O 1
ATOM 851 N N . HIS A 1 109 ? 42.594 11.640 -11.117 1.00 83.44 109 HIS A N 1
ATOM 852 C CA . HIS A 1 109 ? 41.605 11.043 -12.018 1.00 83.44 109 HIS A CA 1
ATOM 853 C C . HIS A 1 109 ? 42.139 10.934 -13.458 1.00 83.44 109 HIS A C 1
ATOM 855 O O . HIS A 1 109 ? 41.953 9.903 -14.112 1.00 83.44 109 HIS A O 1
ATOM 861 N N . TYR A 1 110 ? 42.895 11.935 -13.920 1.00 88.75 110 TYR A N 1
ATOM 862 C CA . TYR A 1 110 ? 43.612 11.880 -15.197 1.00 88.75 110 TYR A CA 1
ATOM 863 C C . TYR A 1 110 ? 44.731 10.825 -15.198 1.00 88.75 110 TYR A C 1
ATOM 865 O O . TYR A 1 110 ? 44.789 9.989 -16.107 1.00 88.75 110 TYR A O 1
ATOM 873 N N . ARG A 1 111 ? 45.564 10.788 -14.146 1.00 88.44 111 ARG A N 1
ATOM 874 C CA . ARG A 1 111 ? 46.640 9.791 -13.964 1.00 88.44 111 ARG A CA 1
ATOM 875 C C . ARG A 1 111 ? 46.107 8.357 -13.952 1.00 88.44 111 ARG A C 1
ATOM 877 O O . ARG A 1 111 ? 46.641 7.493 -14.653 1.00 88.44 111 ARG A O 1
ATOM 884 N N . ALA A 1 112 ? 45.009 8.102 -13.242 1.00 83.38 112 ALA A N 1
ATOM 885 C CA . ALA A 1 112 ? 44.314 6.815 -13.230 1.00 83.38 112 ALA A CA 1
ATOM 886 C C . ALA A 1 112 ? 43.645 6.470 -14.578 1.00 83.38 112 ALA A C 1
ATOM 888 O O . ALA A 1 112 ? 43.453 5.288 -14.887 1.00 83.38 112 ALA A O 1
ATOM 889 N N . GLY A 1 113 ? 43.292 7.478 -15.381 1.00 86.25 113 GLY A N 1
ATOM 890 C CA . GLY A 1 113 ? 42.816 7.338 -16.757 1.00 86.25 113 GLY A CA 1
ATOM 891 C C . GLY A 1 113 ? 43.923 6.871 -17.704 1.00 86.25 113 GLY A C 1
ATOM 892 O O . GLY A 1 113 ? 43.850 5.762 -18.236 1.00 86.25 113 GLY A O 1
ATOM 893 N N . PHE A 1 114 ? 44.995 7.653 -17.878 1.00 88.94 114 PHE A N 1
ATOM 894 C CA . PHE A 1 114 ? 46.062 7.272 -18.814 1.00 88.94 114 PHE A CA 1
ATOM 895 C C . PHE A 1 114 ? 46.814 6.004 -18.367 1.00 88.94 114 PHE A C 1
ATOM 897 O O . PHE A 1 114 ? 47.142 5.164 -19.201 1.00 88.94 114 PHE A O 1
ATOM 904 N N . THR A 1 115 ? 46.998 5.772 -17.061 1.00 88.38 115 THR A N 1
ATOM 905 C CA . THR A 1 115 ? 47.632 4.536 -16.545 1.00 88.38 115 THR A CA 1
ATOM 906 C C . THR A 1 115 ? 46.816 3.277 -16.863 1.00 88.38 115 THR A C 1
ATOM 908 O O . THR A 1 115 ? 47.361 2.179 -16.981 1.00 88.38 115 THR A O 1
ATOM 911 N N . ARG A 1 116 ? 45.493 3.408 -17.007 1.00 87.31 116 ARG A N 1
ATOM 912 C CA . ARG A 1 116 ? 44.607 2.319 -17.441 1.00 87.31 116 ARG A CA 1
ATOM 913 C C . ARG A 1 116 ? 44.738 2.078 -18.939 1.00 87.31 116 ARG A C 1
ATOM 915 O O . ARG A 1 116 ? 44.878 0.931 -19.355 1.00 87.31 116 ARG A O 1
ATOM 922 N N . ILE A 1 117 ? 44.762 3.151 -19.726 1.00 88.75 117 ILE A N 1
ATOM 923 C CA . ILE A 1 117 ? 44.907 3.102 -21.185 1.00 88.75 117 ILE A CA 1
ATOM 924 C C . ILE A 1 117 ? 46.267 2.533 -21.598 1.00 88.75 117 ILE A C 1
ATOM 926 O O . ILE A 1 117 ? 46.323 1.714 -22.511 1.00 88.75 117 ILE A O 1
ATOM 930 N N . SER A 1 118 ? 47.343 2.844 -20.868 1.00 90.19 118 SER A N 1
ATOM 931 C CA . SER A 1 118 ? 48.679 2.285 -21.120 1.00 90.19 118 SER A CA 1
ATOM 932 C C . SER A 1 118 ? 48.752 0.757 -20.963 1.00 90.19 118 SER A C 1
ATOM 934 O O . SER A 1 118 ? 49.754 0.154 -21.329 1.00 90.19 118 SER A O 1
ATOM 936 N N . ARG A 1 119 ? 47.734 0.123 -20.358 1.00 88.38 119 ARG A N 1
ATOM 937 C CA . ARG A 1 119 ? 47.613 -1.340 -20.208 1.00 88.38 119 ARG A CA 1
ATOM 938 C C . ARG A 1 119 ? 46.750 -1.974 -21.305 1.00 88.38 119 ARG A C 1
ATOM 940 O O . ARG A 1 119 ? 46.643 -3.195 -21.367 1.00 88.38 119 ARG A O 1
ATOM 947 N N . ILE A 1 120 ? 46.130 -1.170 -22.171 1.00 89.50 120 ILE A N 1
ATOM 948 C CA . ILE A 1 120 ? 45.355 -1.638 -23.321 1.00 89.50 120 ILE A CA 1
ATOM 949 C C . ILE A 1 120 ? 46.335 -1.830 -24.482 1.00 89.50 120 ILE A C 1
ATOM 951 O O . ILE A 1 120 ? 46.520 -0.934 -25.301 1.00 89.50 120 ILE A O 1
ATOM 955 N N . SER A 1 121 ? 46.941 -3.017 -24.566 1.00 86.06 121 SER A N 1
ATOM 956 C CA . SER A 1 121 ? 47.936 -3.380 -25.595 1.00 86.06 121 SER A CA 1
ATOM 957 C C . SER A 1 121 ? 47.467 -3.125 -27.034 1.00 86.06 121 SER A C 1
ATOM 959 O O . SER A 1 121 ? 48.266 -2.803 -27.909 1.00 86.06 121 SER A O 1
ATOM 961 N N . GLY A 1 122 ? 46.157 -3.228 -27.282 1.00 84.00 122 GLY A N 1
ATOM 962 C CA . GLY A 1 122 ? 45.551 -2.922 -28.576 1.00 84.00 122 GLY A CA 1
ATOM 963 C C . GLY A 1 122 ? 45.523 -1.433 -28.941 1.00 84.00 122 GLY A C 1
ATOM 964 O O . GLY A 1 122 ? 45.331 -1.137 -30.120 1.00 84.00 122 GLY A O 1
ATOM 965 N N . ALA A 1 123 ? 45.685 -0.519 -27.975 1.00 85.69 123 ALA A N 1
ATOM 966 C CA . ALA A 1 123 ? 45.660 0.940 -28.144 1.00 85.69 123 ALA A CA 1
ATOM 967 C C . ALA A 1 123 ? 47.040 1.590 -27.926 1.00 85.69 123 ALA A C 1
ATOM 969 O O . ALA A 1 123 ? 47.391 2.516 -28.653 1.00 85.69 123 ALA A O 1
ATOM 970 N N . VAL A 1 124 ? 47.824 1.077 -26.971 1.00 91.06 124 VAL A N 1
ATOM 971 C CA . VAL A 1 124 ? 49.204 1.488 -26.673 1.00 91.06 124 VAL A CA 1
ATOM 972 C C . VAL A 1 124 ? 50.091 0.235 -26.684 1.00 91.06 124 VAL A C 1
ATOM 974 O O . VAL A 1 124 ? 49.875 -0.650 -25.854 1.00 91.06 124 VAL A O 1
ATOM 977 N N . PRO A 1 125 ? 51.081 0.119 -27.592 1.00 90.69 125 PRO A N 1
ATOM 978 C CA . PRO A 1 125 ? 52.000 -1.018 -27.610 1.00 90.69 125 PRO A CA 1
ATOM 979 C C . PRO A 1 125 ? 52.764 -1.158 -26.280 1.00 90.69 125 PRO A C 1
ATOM 981 O O . PRO A 1 125 ? 53.253 -0.145 -25.775 1.00 90.69 125 PRO A O 1
ATOM 984 N N . PRO A 1 126 ? 52.940 -2.376 -25.722 1.00 86.19 126 PRO A N 1
ATOM 985 C CA . PRO A 1 126 ? 53.564 -2.562 -24.407 1.00 86.19 126 PRO A CA 1
ATOM 986 C C . PRO A 1 126 ? 54.947 -1.911 -24.258 1.00 86.19 126 PRO A C 1
ATOM 988 O O . PRO A 1 126 ? 55.205 -1.264 -23.248 1.00 86.19 126 PRO A O 1
ATOM 991 N N . GLY A 1 127 ? 55.801 -1.999 -25.285 1.00 87.06 127 GLY A N 1
ATOM 992 C CA . GLY A 1 127 ? 57.132 -1.372 -25.295 1.00 87.06 127 GLY A CA 1
ATOM 993 C C . GLY A 1 127 ? 57.134 0.162 -25.375 1.00 87.06 127 GLY A C 1
ATOM 994 O O . GLY A 1 127 ? 58.179 0.770 -25.186 1.00 87.06 127 GLY A O 1
ATOM 995 N N . MET A 1 128 ? 55.984 0.799 -25.628 1.00 89.50 128 MET A N 1
ATOM 996 C CA . MET A 1 128 ? 55.816 2.261 -25.610 1.00 89.50 128 MET A CA 1
ATOM 997 C C . MET A 1 128 ? 54.906 2.736 -24.465 1.00 89.50 128 MET A C 1
ATOM 999 O O . MET A 1 128 ? 54.540 3.909 -24.415 1.00 89.50 128 MET A O 1
ATOM 1003 N N . ALA A 1 129 ? 54.529 1.852 -23.533 1.00 88.75 129 ALA A N 1
ATOM 1004 C CA . ALA A 1 129 ? 53.585 2.178 -22.466 1.00 88.75 129 ALA A CA 1
ATOM 1005 C C . ALA A 1 129 ? 54.110 3.250 -21.497 1.00 88.75 129 ALA A C 1
ATOM 1007 O O . ALA A 1 129 ? 53.326 4.080 -21.037 1.00 88.75 129 ALA A O 1
ATOM 1008 N N . ASP A 1 130 ? 55.410 3.255 -21.193 1.00 88.44 130 ASP A N 1
ATOM 1009 C CA . ASP A 1 130 ? 56.017 4.251 -20.301 1.00 88.44 130 ASP A CA 1
ATOM 1010 C C . ASP A 1 130 ? 56.278 5.588 -21.005 1.00 88.44 130 ASP A C 1
ATOM 1012 O O . ASP A 1 130 ? 56.012 6.638 -20.424 1.00 88.44 130 ASP A O 1
ATOM 1016 N N . GLU A 1 131 ? 56.662 5.566 -22.284 1.00 90.56 131 GLU A N 1
ATOM 1017 C CA . GLU A 1 131 ? 56.772 6.781 -23.102 1.00 90.56 131 GLU A CA 1
ATOM 1018 C C . GLU A 1 131 ? 55.398 7.448 -23.302 1.00 90.56 131 GLU A C 1
ATOM 1020 O O . GLU A 1 131 ? 55.267 8.665 -23.181 1.00 90.56 131 GLU A O 1
ATOM 1025 N N . PHE A 1 132 ? 54.334 6.657 -23.497 1.00 93.56 132 PHE A N 1
ATOM 1026 C CA . PHE A 1 132 ? 52.960 7.164 -23.495 1.00 93.56 132 PHE A CA 1
ATOM 1027 C C . PHE A 1 132 ? 52.582 7.819 -22.156 1.00 93.56 132 PHE A C 1
ATOM 1029 O O . PHE A 1 132 ? 52.082 8.943 -22.162 1.00 93.56 132 PHE A O 1
ATOM 1036 N N . LYS A 1 133 ? 52.834 7.161 -21.010 1.00 92.56 133 LYS A N 1
ATOM 1037 C CA . LYS A 1 133 ? 52.551 7.741 -19.679 1.00 92.56 133 LYS A CA 1
ATOM 1038 C C . LYS A 1 133 ? 53.314 9.044 -19.461 1.00 92.56 133 LYS A C 1
ATOM 1040 O O . LYS A 1 133 ? 52.727 9.997 -18.964 1.00 92.56 133 LYS A O 1
ATOM 1045 N N . LYS A 1 134 ? 54.598 9.084 -19.830 1.00 92.44 134 LYS A N 1
ATOM 1046 C CA . LYS A 1 134 ? 55.457 10.267 -19.719 1.00 92.44 134 LYS A CA 1
ATOM 1047 C C . LYS A 1 134 ? 54.867 11.431 -20.511 1.00 92.44 134 LYS A C 1
ATOM 1049 O O . LYS A 1 134 ? 54.605 12.478 -19.934 1.00 92.44 134 LYS A O 1
ATOM 1054 N N . ARG A 1 135 ? 54.564 11.219 -21.795 1.00 92.12 135 ARG A N 1
ATOM 1055 C CA . ARG A 1 135 ? 53.982 12.247 -22.673 1.00 92.12 135 ARG A CA 1
ATOM 1056 C C . ARG A 1 135 ? 52.590 12.689 -22.226 1.00 92.12 135 ARG A C 1
ATOM 1058 O O . ARG A 1 135 ? 52.314 13.881 -22.247 1.00 92.12 135 ARG A O 1
ATOM 1065 N N . ALA A 1 136 ? 51.739 11.762 -21.784 1.00 91.88 136 ALA A N 1
ATOM 1066 C CA . ALA A 1 136 ? 50.432 12.092 -21.217 1.00 91.88 136 ALA A CA 1
ATOM 1067 C C . ALA A 1 136 ? 50.564 12.919 -19.927 1.00 91.88 136 ALA A C 1
ATOM 1069 O O . ALA A 1 136 ? 49.834 13.886 -19.748 1.00 91.88 136 ALA A O 1
ATOM 1070 N N . LEU A 1 137 ? 51.521 12.594 -19.052 1.00 91.88 137 LEU A N 1
ATOM 1071 C CA . LEU A 1 137 ? 51.788 13.366 -17.839 1.00 91.88 137 LEU A CA 1
ATOM 1072 C C . LEU A 1 137 ? 52.287 14.783 -18.164 1.00 91.88 137 LEU A C 1
ATOM 1074 O O . LEU A 1 137 ? 51.778 15.732 -17.577 1.00 91.88 137 LEU A O 1
ATOM 1078 N N . THR A 1 138 ? 53.212 14.932 -19.121 1.00 90.75 138 THR A N 1
ATOM 1079 C CA . THR A 1 138 ? 53.763 16.236 -19.537 1.00 90.75 138 THR A CA 1
ATOM 1080 C C . THR A 1 138 ? 52.685 17.229 -19.976 1.00 90.75 138 THR A C 1
ATOM 1082 O O . THR A 1 138 ? 52.839 18.415 -19.713 1.00 90.75 138 THR A O 1
ATOM 1085 N N . LEU A 1 139 ? 51.572 16.773 -20.572 1.00 91.69 139 LEU A N 1
ATOM 1086 C CA . LEU A 1 139 ? 50.471 17.655 -20.989 1.00 91.69 139 LEU A CA 1
ATOM 1087 C C . LEU A 1 139 ? 49.898 18.512 -19.842 1.00 91.69 139 LEU A C 1
ATOM 1089 O O . LEU A 1 139 ? 49.383 19.591 -20.115 1.00 91.69 139 LEU A O 1
ATOM 1093 N N . LEU A 1 140 ? 49.981 18.057 -18.582 1.00 89.62 140 LEU A N 1
ATOM 1094 C CA . LEU A 1 140 ? 49.458 18.779 -17.409 1.00 89.62 140 LEU A CA 1
ATOM 1095 C C . LEU A 1 140 ? 50.118 20.139 -17.170 1.00 89.62 140 LEU A C 1
ATOM 1097 O O . LEU A 1 140 ? 49.446 21.052 -16.686 1.00 89.62 140 LEU A O 1
ATOM 1101 N N . ASP A 1 141 ? 51.407 20.234 -17.491 1.00 87.38 141 ASP A N 1
ATOM 1102 C CA . ASP A 1 141 ? 52.315 21.297 -17.051 1.00 87.38 141 ASP A CA 1
ATOM 1103 C C . ASP A 1 141 ? 52.928 22.062 -18.249 1.00 87.38 141 ASP A C 1
ATOM 1105 O O . ASP A 1 141 ? 53.888 22.815 -18.097 1.00 87.38 141 ASP A O 1
ATOM 1109 N N . LEU A 1 142 ? 52.387 21.871 -19.463 1.00 90.06 142 LEU A N 1
ATOM 1110 C CA . LEU A 1 142 ? 52.722 22.699 -20.628 1.00 90.06 142 LEU A CA 1
ATOM 1111 C C . LEU A 1 142 ? 52.162 24.110 -20.443 1.00 90.06 142 LEU A C 1
ATOM 1113 O O . LEU A 1 142 ? 50.997 24.261 -20.071 1.00 90.06 142 LEU A O 1
ATOM 1117 N N . LEU A 1 143 ? 52.973 25.123 -20.752 1.00 82.00 143 LEU A N 1
ATOM 1118 C CA . LEU A 1 143 ? 52.665 26.526 -20.463 1.00 82.00 143 LEU A CA 1
ATOM 1119 C C . LEU A 1 143 ? 51.855 27.215 -21.569 1.00 82.00 143 LEU A C 1
ATOM 1121 O O . LEU A 1 143 ? 51.104 28.142 -21.276 1.00 82.00 143 LEU A O 1
ATOM 1125 N N . THR A 1 144 ? 51.973 26.774 -22.827 1.00 85.62 144 THR A N 1
ATOM 1126 C CA . THR A 1 144 ? 51.261 27.389 -23.960 1.00 85.62 144 THR A CA 1
ATOM 1127 C C . THR A 1 144 ? 50.260 26.443 -24.628 1.00 85.62 144 THR A C 1
ATOM 1129 O O . THR A 1 144 ? 50.489 25.238 -24.758 1.00 85.62 144 THR A O 1
ATOM 1132 N N . SER A 1 145 ? 49.142 27.005 -25.097 1.00 86.38 145 SER A N 1
ATOM 1133 C CA . SER A 1 145 ? 48.124 26.275 -25.870 1.00 86.38 145 SER A CA 1
ATOM 1134 C C . SER A 1 145 ? 48.695 25.693 -27.176 1.00 86.38 145 SER A C 1
ATOM 1136 O O . SER A 1 145 ? 48.358 24.576 -27.568 1.00 86.38 145 SER A O 1
ATOM 1138 N N . GLU A 1 146 ? 49.634 26.391 -27.827 1.00 85.88 146 GLU A N 1
ATOM 1139 C CA . GLU A 1 146 ? 50.285 25.905 -29.051 1.00 85.88 146 GLU A CA 1
ATOM 1140 C C . GLU A 1 146 ? 51.125 24.642 -28.800 1.00 85.88 146 GLU A C 1
ATOM 1142 O O . GLU A 1 146 ? 51.017 23.669 -29.555 1.00 85.88 146 GLU A O 1
ATOM 1147 N N . GLU A 1 147 ? 51.899 24.602 -27.711 1.00 87.62 147 GLU A N 1
ATOM 1148 C CA . GLU A 1 147 ? 52.622 23.398 -27.290 1.00 87.62 147 GLU A CA 1
ATOM 1149 C C . GLU A 1 147 ? 51.660 22.279 -26.890 1.00 87.62 147 GLU A C 1
ATOM 1151 O O . GLU A 1 147 ? 51.859 21.137 -27.305 1.00 87.62 147 GLU A O 1
ATOM 1156 N N . PHE A 1 148 ? 50.600 22.585 -26.134 1.00 91.50 148 PHE A N 1
ATOM 1157 C CA . PHE A 1 148 ? 49.595 21.605 -25.716 1.00 91.50 148 PHE A CA 1
ATOM 1158 C C . PHE A 1 148 ? 48.919 20.925 -26.912 1.00 91.50 148 PHE A C 1
ATOM 1160 O O . PHE A 1 148 ? 48.939 19.695 -27.016 1.00 91.50 148 PHE A O 1
ATOM 1167 N N . ILE A 1 149 ? 48.397 21.704 -27.863 1.00 88.50 149 ILE A N 1
ATOM 1168 C CA . ILE A 1 149 ? 47.766 21.182 -29.080 1.00 88.50 149 ILE A CA 1
ATOM 1169 C C . ILE A 1 149 ? 48.779 20.415 -29.942 1.00 88.50 149 ILE A C 1
ATOM 1171 O O . ILE A 1 149 ? 48.451 19.349 -30.472 1.00 88.50 149 ILE A O 1
ATOM 1175 N N . SER A 1 150 ? 50.024 20.893 -30.043 1.00 88.75 150 SER A N 1
ATOM 1176 C CA . SER A 1 150 ? 51.086 20.208 -30.790 1.00 88.75 150 SER A CA 1
ATOM 1177 C C . SER A 1 150 ? 51.459 18.859 -30.166 1.00 88.75 150 SER A C 1
ATOM 1179 O O . SER A 1 150 ? 51.524 17.849 -30.870 1.00 88.75 150 SER A O 1
ATOM 1181 N N . GLN A 1 151 ? 51.642 18.795 -28.845 1.00 89.19 151 GLN A N 1
ATOM 1182 C CA . GLN A 1 151 ? 51.962 17.555 -28.132 1.00 89.19 151 GLN A CA 1
ATOM 1183 C C . GLN A 1 151 ? 50.783 16.576 -28.121 1.00 89.19 151 GLN A C 1
ATOM 1185 O O . GLN A 1 151 ? 50.986 15.376 -28.324 1.00 89.19 151 GLN A O 1
ATOM 1190 N N . ALA A 1 152 ? 49.547 17.066 -27.988 1.00 89.75 152 ALA A N 1
ATOM 1191 C CA . ALA A 1 152 ? 48.336 16.263 -28.139 1.00 89.75 152 ALA A CA 1
ATOM 1192 C C . ALA A 1 152 ? 48.225 15.655 -29.551 1.00 89.75 152 ALA A C 1
ATOM 1194 O O . ALA A 1 152 ? 47.945 14.460 -29.693 1.00 89.75 152 ALA A O 1
ATOM 1195 N N . ALA A 1 153 ? 48.514 16.435 -30.600 1.00 88.06 153 ALA A N 1
ATOM 1196 C CA . ALA A 1 153 ? 48.522 15.961 -31.984 1.00 88.06 153 ALA A CA 1
ATOM 1197 C C . ALA A 1 153 ? 49.630 14.924 -32.243 1.00 88.06 153 ALA A C 1
ATOM 1199 O O . ALA A 1 153 ? 49.369 13.896 -32.871 1.00 88.06 153 ALA A O 1
ATOM 1200 N N . LEU A 1 154 ? 50.841 15.137 -31.714 1.00 89.69 154 LEU A N 1
ATOM 1201 C CA . LEU A 1 154 ? 51.926 14.150 -31.762 1.00 89.69 154 LEU A CA 1
ATOM 1202 C C . LEU A 1 154 ? 51.546 12.857 -31.024 1.00 89.69 154 LEU A C 1
ATOM 1204 O O . LEU A 1 154 ? 51.855 11.766 -31.498 1.00 89.69 154 LEU A O 1
ATOM 1208 N N . LEU A 1 155 ? 50.859 12.956 -29.882 1.00 91.12 155 LEU A N 1
ATOM 1209 C CA . LEU A 1 155 ? 50.414 11.789 -29.118 1.00 91.12 155 LEU A CA 1
ATOM 1210 C C . LEU A 1 155 ? 49.357 10.989 -29.896 1.00 91.12 155 LEU A C 1
ATOM 1212 O O . LEU A 1 155 ? 49.435 9.765 -29.941 1.00 91.12 155 LEU A O 1
ATOM 1216 N N . VAL A 1 156 ? 48.412 11.651 -30.572 1.00 91.06 156 VAL A N 1
ATOM 1217 C CA . VAL A 1 156 ? 47.445 10.965 -31.450 1.00 91.06 156 VAL A CA 1
ATOM 1218 C C . VAL A 1 156 ? 48.117 10.392 -32.702 1.00 91.06 156 VAL A C 1
ATOM 1220 O O . VAL A 1 156 ? 47.743 9.304 -33.126 1.00 91.06 156 VAL A O 1
ATOM 1223 N N . ARG A 1 157 ? 49.129 11.055 -33.277 1.00 90.88 157 ARG A N 1
ATOM 1224 C CA . ARG A 1 157 ? 49.903 10.515 -34.412 1.00 90.88 157 ARG A CA 1
ATOM 1225 C C . ARG A 1 157 ? 50.569 9.184 -34.054 1.00 90.88 157 ARG A C 1
ATOM 1227 O O . ARG A 1 157 ? 50.495 8.238 -34.834 1.00 90.88 157 ARG A O 1
ATOM 1234 N N . ASP A 1 158 ? 51.194 9.117 -32.882 1.00 87.56 158 ASP A N 1
ATOM 1235 C CA . ASP A 1 158 ? 51.965 7.946 -32.448 1.00 87.56 158 ASP A CA 1
ATOM 1236 C C . ASP A 1 158 ? 51.076 6.855 -31.820 1.00 87.56 158 ASP A C 1
ATOM 1238 O O . ASP A 1 158 ? 51.420 5.673 -31.848 1.00 87.56 158 ASP A O 1
ATOM 1242 N N . PHE A 1 159 ? 49.887 7.228 -31.326 1.00 92.06 159 PHE A N 1
ATOM 1243 C CA . PHE A 1 159 ? 48.865 6.315 -30.804 1.00 92.06 159 PHE A CA 1
ATOM 1244 C C . PHE A 1 159 ? 47.476 6.579 -31.443 1.00 92.06 159 PHE A C 1
ATOM 1246 O O . PHE A 1 159 ? 46.552 7.019 -30.750 1.00 92.06 159 PHE A O 1
ATOM 1253 N N . PRO A 1 160 ? 47.256 6.270 -32.745 1.00 87.56 160 PRO A N 1
ATOM 1254 C CA . PRO A 1 160 ? 46.054 6.684 -33.498 1.00 87.56 160 PRO A CA 1
ATOM 1255 C C . PRO A 1 160 ? 44.706 6.276 -32.895 1.00 87.56 160 PRO A C 1
ATOM 1257 O O . PRO A 1 160 ? 43.700 6.968 -33.054 1.00 87.56 160 PRO A O 1
ATOM 1260 N N . LYS A 1 161 ? 44.672 5.161 -32.159 1.00 88.44 161 LYS A N 1
ATOM 1261 C CA . LYS A 1 161 ? 43.461 4.647 -31.501 1.00 88.44 161 LYS A CA 1
ATOM 1262 C C . LYS A 1 161 ? 43.037 5.465 -30.276 1.00 88.44 161 LYS A C 1
ATOM 1264 O O . LYS A 1 161 ? 41.930 5.285 -29.782 1.00 88.44 161 LYS A O 1
ATOM 1269 N N . LEU A 1 162 ? 43.879 6.389 -29.811 1.00 89.12 162 LEU A N 1
ATOM 1270 C CA . LEU A 1 162 ? 43.559 7.330 -28.737 1.00 89.12 162 LEU A CA 1
ATOM 1271 C C . LEU A 1 162 ? 42.898 8.620 -29.240 1.00 89.12 162 LEU A C 1
ATOM 1273 O O . LEU A 1 162 ? 42.585 9.484 -28.426 1.00 89.12 162 LEU A O 1
ATOM 1277 N N . GLY A 1 163 ? 42.626 8.748 -30.546 1.00 84.94 163 GLY A N 1
ATOM 1278 C CA . GLY A 1 163 ? 42.022 9.948 -31.136 1.00 84.94 163 GLY A CA 1
ATOM 1279 C C . GLY A 1 163 ? 40.770 10.439 -30.400 1.00 84.94 163 GLY A C 1
ATOM 1280 O O . GLY A 1 163 ? 40.722 11.598 -30.012 1.00 84.94 163 GLY A O 1
ATOM 1281 N N . SER A 1 164 ? 39.805 9.560 -30.099 1.00 83.56 164 SER A N 1
ATOM 1282 C CA . SER A 1 164 ? 38.587 9.947 -29.359 1.00 83.56 164 SER A CA 1
ATOM 1283 C C . SER A 1 164 ? 38.789 10.179 -27.858 1.00 83.56 164 SER A C 1
ATOM 1285 O O . SER A 1 164 ? 37.935 10.782 -27.216 1.00 83.56 164 SER A O 1
ATOM 1287 N N . TRP A 1 165 ? 39.886 9.685 -27.280 1.00 91.38 165 TRP A N 1
ATOM 1288 C CA . TRP A 1 165 ? 40.260 10.000 -25.900 1.00 91.38 165 TRP A CA 1
ATOM 1289 C C . TRP A 1 165 ? 40.875 11.397 -25.823 1.00 91.38 165 TRP A C 1
ATOM 1291 O O . TRP A 1 165 ? 40.472 12.198 -24.984 1.00 91.38 165 TRP A O 1
ATOM 1301 N N . MET A 1 166 ? 41.776 11.724 -26.754 1.00 91.62 166 MET A N 1
ATOM 1302 C CA . MET A 1 166 ? 42.371 13.055 -26.841 1.00 91.62 166 MET A CA 1
ATOM 1303 C C . MET A 1 166 ? 41.353 14.119 -27.278 1.00 91.62 166 MET A C 1
ATOM 1305 O O . MET A 1 166 ? 41.339 15.201 -26.709 1.00 91.62 166 MET A O 1
ATOM 1309 N N . GLU A 1 167 ? 40.446 13.803 -28.208 1.00 87.81 167 GLU A N 1
ATOM 1310 C CA . GLU A 1 167 ? 39.316 14.664 -28.609 1.00 87.81 167 GLU A CA 1
ATOM 1311 C C . GLU A 1 167 ? 38.463 15.098 -27.403 1.00 87.81 167 GLU A C 1
ATOM 1313 O O . GLU A 1 167 ? 38.047 16.252 -27.319 1.00 87.81 167 GLU A O 1
ATOM 1318 N N . TRP A 1 168 ? 38.250 14.200 -26.433 1.00 89.75 168 TRP A N 1
ATOM 1319 C CA . TRP A 1 168 ? 37.525 14.515 -25.201 1.00 89.75 168 TRP A CA 1
ATOM 1320 C C . TRP A 1 168 ? 38.323 15.452 -24.278 1.00 89.75 168 TRP A C 1
ATOM 1322 O O . TRP A 1 168 ? 37.735 16.366 -23.701 1.00 89.75 168 TRP A O 1
ATOM 1332 N N . TRP A 1 169 ? 39.642 15.256 -24.151 1.00 91.12 169 TRP A N 1
ATOM 1333 C CA . TRP A 1 169 ? 40.514 16.066 -23.282 1.00 91.12 169 TRP A CA 1
ATOM 1334 C C . TRP A 1 169 ? 40.851 17.445 -23.851 1.00 91.12 169 TRP A C 1
ATOM 1336 O O . TRP A 1 169 ? 40.905 18.405 -23.091 1.00 91.12 169 TRP A O 1
ATOM 1346 N N . VAL A 1 170 ? 41.025 17.558 -25.169 1.00 89.69 170 VAL A N 1
ATOM 1347 C CA . VAL A 1 170 ? 41.259 18.825 -25.888 1.00 89.69 170 VAL A CA 1
ATOM 1348 C C . VAL A 1 170 ? 39.974 19.664 -25.988 1.00 89.69 170 VAL A C 1
ATOM 1350 O O . VAL A 1 170 ? 40.022 20.848 -26.312 1.00 89.69 170 VAL A O 1
ATOM 1353 N N . HIS A 1 171 ? 38.804 19.097 -25.675 1.00 87.44 171 HIS A N 1
ATOM 1354 C CA . HIS A 1 171 ? 37.559 19.858 -25.640 1.00 87.44 171 HIS A CA 1
ATOM 1355 C C . HIS A 1 171 ? 37.650 21.011 -24.609 1.00 87.44 171 HIS A C 1
ATOM 1357 O O . HIS A 1 171 ? 37.888 20.730 -23.429 1.00 87.44 171 HIS A O 1
ATOM 1363 N N . PRO A 1 172 ? 37.394 22.287 -24.979 1.00 83.88 172 PRO A N 1
ATOM 1364 C CA . PRO A 1 172 ? 37.720 23.454 -24.141 1.00 83.88 172 PRO A CA 1
ATOM 1365 C C . PRO A 1 172 ? 37.087 23.500 -22.744 1.00 83.88 172 PRO A C 1
ATOM 1367 O O . PRO A 1 172 ? 37.545 24.244 -21.885 1.00 83.88 172 PRO A O 1
ATOM 1370 N N . VAL A 1 173 ? 36.011 22.741 -22.514 1.00 81.81 173 VAL A N 1
ATOM 1371 C CA . VAL A 1 173 ? 35.341 22.626 -21.204 1.00 81.81 173 VAL A CA 1
ATOM 1372 C C . VAL A 1 173 ? 36.098 21.696 -20.246 1.00 81.81 173 VAL A C 1
ATOM 1374 O O . VAL A 1 173 ? 35.996 21.857 -19.037 1.00 81.81 173 VAL A O 1
ATOM 1377 N N . HIS A 1 174 ? 36.839 20.717 -20.768 1.00 87.06 174 HIS A N 1
ATOM 1378 C CA . HIS A 1 174 ? 37.624 19.766 -19.972 1.00 87.06 174 HIS A CA 1
ATOM 1379 C C . HIS A 1 174 ? 39.082 20.204 -19.884 1.00 87.06 174 HIS A C 1
ATOM 1381 O O . HIS A 1 174 ? 39.680 20.128 -18.811 1.00 87.06 174 HIS A O 1
ATOM 1387 N N . ALA A 1 175 ? 39.622 20.723 -20.991 1.00 88.38 175 ALA A N 1
ATOM 1388 C CA . ALA A 1 175 ? 40.992 21.196 -21.069 1.00 88.38 175 ALA A CA 1
ATOM 1389 C C . ALA A 1 175 ? 41.279 22.273 -20.010 1.00 88.38 175 ALA A C 1
ATOM 1391 O O . ALA A 1 175 ? 42.194 22.115 -19.201 1.00 88.38 175 ALA A O 1
ATOM 1392 N N . SER A 1 176 ? 40.408 23.290 -19.923 1.00 89.75 176 SER A N 1
ATOM 1393 C CA . SER A 1 176 ? 40.568 24.419 -18.997 1.00 89.75 176 SER A CA 1
ATOM 1394 C C . SER A 1 176 ? 40.413 24.082 -17.516 1.00 89.75 176 SER A C 1
ATOM 1396 O O . SER A 1 176 ? 40.665 24.941 -16.674 1.00 89.75 176 SER A O 1
ATOM 1398 N N . MET A 1 177 ? 39.965 22.865 -17.196 1.00 89.56 177 MET A N 1
ATOM 1399 C CA . MET A 1 177 ? 39.899 22.362 -15.826 1.00 89.56 177 MET A CA 1
ATOM 1400 C C . MET A 1 177 ? 41.194 21.658 -15.406 1.00 89.56 177 MET A C 1
ATOM 1402 O O . MET A 1 177 ? 41.401 21.494 -14.210 1.00 89.56 177 MET A O 1
ATOM 1406 N N . LEU A 1 178 ? 42.055 21.209 -16.329 1.00 90.62 178 LEU A N 1
ATOM 1407 C CA . LEU A 1 178 ? 43.177 20.316 -15.996 1.00 90.62 178 LEU A CA 1
ATOM 1408 C C . LEU A 1 178 ? 44.556 20.778 -16.485 1.00 90.62 178 LEU A C 1
ATOM 1410 O O . LEU A 1 178 ? 45.526 20.646 -15.736 1.00 90.62 178 LEU A O 1
ATOM 1414 N N . PHE A 1 179 ? 44.656 21.256 -17.724 1.00 91.75 179 PHE A N 1
ATOM 1415 C CA . PHE A 1 179 ? 45.936 21.599 -18.343 1.00 91.75 179 PHE A CA 1
ATOM 1416 C C . PHE A 1 179 ? 46.248 23.073 -18.097 1.00 91.75 179 PHE A C 1
ATOM 1418 O O . PHE A 1 179 ? 45.403 23.937 -18.330 1.00 91.75 179 PHE A O 1
ATOM 1425 N N . GLU A 1 180 ? 47.454 23.367 -17.612 1.00 88.31 180 GLU A N 1
ATOM 1426 C CA . GLU A 1 180 ? 47.828 24.725 -17.199 1.00 88.31 180 GLU A CA 1
ATOM 1427 C C . GLU A 1 180 ? 47.828 25.734 -18.362 1.00 88.31 180 GLU A C 1
ATOM 1429 O O . GLU A 1 180 ? 47.410 26.877 -18.188 1.00 88.31 180 GLU A O 1
ATOM 1434 N N . SER A 1 181 ? 48.178 25.265 -19.559 1.00 88.31 181 SER A N 1
ATOM 1435 C CA . SER A 1 181 ? 48.139 25.969 -20.853 1.00 88.31 181 SER A CA 1
ATOM 1436 C C . SER A 1 181 ? 46.742 26.387 -21.315 1.00 88.31 181 SER A C 1
ATOM 1438 O O . SER A 1 181 ? 46.609 27.322 -22.101 1.00 88.31 181 SER A O 1
ATOM 1440 N N . GLU A 1 182 ? 45.704 25.691 -20.850 1.00 91.44 182 GLU A N 1
ATOM 1441 C CA . GLU A 1 182 ? 44.303 25.888 -21.255 1.00 91.44 182 GLU A CA 1
ATOM 1442 C C . GLU A 1 182 ? 43.455 26.491 -20.118 1.00 91.44 182 GLU A C 1
ATOM 1444 O O . GLU A 1 182 ? 42.253 26.733 -20.270 1.00 91.44 182 GLU A O 1
ATOM 1449 N N . ARG A 1 183 ? 44.074 26.709 -18.951 1.00 89.31 183 ARG A N 1
ATOM 1450 C CA . ARG A 1 183 ? 43.458 27.181 -17.708 1.00 89.31 183 ARG A CA 1
ATOM 1451 C C . ARG A 1 183 ? 42.722 28.511 -17.903 1.00 89.31 183 ARG A C 1
ATOM 1453 O O . ARG A 1 183 ? 43.259 29.473 -18.442 1.00 89.31 183 ARG A O 1
ATOM 1460 N N . LYS A 1 184 ? 41.509 28.581 -17.345 1.00 86.81 184 LYS A N 1
ATOM 1461 C CA . LYS A 1 184 ? 40.712 29.820 -17.225 1.00 86.81 184 LYS A CA 1
ATOM 1462 C C . LYS A 1 184 ? 40.728 30.431 -15.821 1.00 86.81 184 LYS A C 1
ATOM 1464 O O . LYS A 1 184 ? 40.642 31.643 -15.682 1.00 86.81 184 LYS A O 1
ATOM 1469 N N . MET A 1 185 ? 40.818 29.595 -14.787 1.00 86.56 185 MET A N 1
ATOM 1470 C CA . MET A 1 185 ? 40.996 30.027 -13.395 1.00 86.56 185 MET A CA 1
ATOM 1471 C C . MET A 1 185 ? 42.253 30.890 -13.251 1.00 86.56 185 MET A C 1
ATOM 1473 O O . MET A 1 185 ? 43.228 30.650 -13.957 1.00 86.56 185 MET A O 1
ATOM 1477 N N . ASP A 1 186 ? 42.273 31.854 -12.333 1.00 85.31 186 ASP A N 1
ATOM 1478 C CA . ASP A 1 186 ? 43.500 32.596 -12.015 1.00 85.31 186 ASP A CA 1
ATOM 1479 C C . ASP A 1 186 ? 44.664 31.664 -11.585 1.00 85.31 186 ASP A C 1
ATOM 1481 O O . ASP A 1 186 ? 44.422 30.564 -11.088 1.00 85.31 186 ASP A O 1
ATOM 1485 N N . ILE A 1 187 ? 45.923 32.063 -11.814 1.00 81.62 187 ILE A N 1
ATOM 1486 C CA . ILE A 1 187 ? 47.093 31.209 -11.546 1.00 81.62 187 ILE A CA 1
ATOM 1487 C C . ILE A 1 187 ? 47.394 31.054 -10.051 1.00 81.62 187 ILE A C 1
ATOM 1489 O O . ILE A 1 187 ? 47.682 29.939 -9.618 1.00 81.62 187 ILE A O 1
ATOM 1493 N N . GLU A 1 188 ? 47.278 32.118 -9.255 1.00 81.94 188 GLU A N 1
ATOM 1494 C CA . GLU A 1 188 ? 47.511 32.063 -7.807 1.00 81.94 188 GLU A CA 1
ATOM 1495 C C . GLU A 1 188 ? 46.420 31.208 -7.157 1.00 81.94 188 GLU A C 1
ATOM 1497 O O . GLU A 1 188 ? 46.695 30.279 -6.390 1.00 81.94 188 GLU A O 1
ATOM 1502 N N . LEU A 1 189 ? 45.170 31.437 -7.573 1.00 79.00 189 LEU A N 1
ATOM 1503 C CA . LEU A 1 189 ? 44.027 30.631 -7.157 1.00 79.00 189 LEU A CA 1
ATOM 1504 C C . LEU A 1 189 ? 44.199 29.157 -7.553 1.00 79.00 189 LEU A C 1
ATOM 1506 O O . LEU A 1 189 ? 44.004 28.265 -6.728 1.00 79.00 189 LEU A O 1
ATOM 1510 N N . TRP A 1 190 ? 44.624 28.883 -8.786 1.00 81.25 190 TRP A N 1
ATOM 1511 C CA . TRP A 1 190 ? 44.885 27.527 -9.264 1.00 81.25 190 TRP A CA 1
ATOM 1512 C C . TRP A 1 190 ? 45.986 26.823 -8.474 1.00 81.25 190 TRP A C 1
ATOM 1514 O O . TRP A 1 190 ? 45.832 25.640 -8.166 1.00 81.25 190 TRP A O 1
ATOM 1524 N N . GLN A 1 191 ? 47.072 27.516 -8.128 1.00 80.94 191 GLN A N 1
ATOM 1525 C CA . GLN A 1 191 ? 48.173 26.954 -7.343 1.00 80.94 191 GLN A CA 1
ATOM 1526 C C . GLN A 1 191 ? 47.786 26.724 -5.873 1.00 80.94 191 GLN A C 1
ATOM 1528 O O . GLN A 1 191 ? 48.201 25.718 -5.303 1.00 80.94 191 GLN A O 1
ATOM 1533 N N . SER A 1 192 ? 46.930 27.574 -5.288 1.00 79.06 192 SER A N 1
ATOM 1534 C CA . SER A 1 192 ? 46.427 27.399 -3.911 1.00 79.06 192 SER A CA 1
ATOM 1535 C C . SER A 1 192 ? 45.534 26.166 -3.708 1.00 79.06 192 SER A C 1
ATOM 1537 O O . SER A 1 192 ? 45.426 25.651 -2.596 1.00 79.06 192 SER A O 1
ATOM 1539 N N . LEU A 1 193 ? 44.886 25.667 -4.767 1.00 78.69 193 LEU A N 1
ATOM 1540 C CA . LEU A 1 193 ? 44.006 24.501 -4.683 1.00 78.69 193 LEU A CA 1
ATOM 1541 C C . LEU A 1 193 ? 44.797 23.188 -4.735 1.00 78.69 193 LEU A C 1
ATOM 1543 O O . LEU A 1 193 ? 45.672 23.044 -5.600 1.00 78.69 193 LEU A O 1
ATOM 1547 N N . PRO A 1 194 ? 44.422 22.163 -3.946 1.00 75.81 194 PRO A N 1
ATOM 1548 C CA . PRO A 1 194 ? 45.064 20.858 -4.022 1.00 75.81 194 PRO A CA 1
ATOM 1549 C C . PRO A 1 194 ? 44.954 20.257 -5.434 1.00 75.81 194 PRO A C 1
ATOM 1551 O O . PRO A 1 194 ? 44.074 20.589 -6.233 1.00 75.81 194 PRO A O 1
ATOM 1554 N N . SER A 1 195 ? 45.904 19.386 -5.777 1.00 73.12 195 SER A N 1
ATOM 1555 C CA . SER A 1 195 ? 45.925 18.701 -7.078 1.00 73.12 195 SER A CA 1
ATOM 1556 C C . SER A 1 195 ? 45.094 17.412 -7.100 1.00 73.12 195 SER A C 1
ATOM 1558 O O . SER A 1 195 ? 44.803 16.893 -8.183 1.00 73.12 195 SER A O 1
ATOM 1560 N N . ASP A 1 196 ? 44.669 16.932 -5.930 1.00 71.00 196 ASP A N 1
ATOM 1561 C CA . ASP A 1 196 ? 43.738 15.823 -5.755 1.00 71.00 196 ASP A CA 1
ATOM 1562 C C . ASP A 1 196 ? 42.603 16.175 -4.775 1.00 71.00 196 ASP A C 1
ATOM 1564 O O . ASP A 1 196 ? 42.599 17.234 -4.150 1.00 71.00 196 ASP A O 1
ATOM 1568 N N . ASN A 1 197 ? 41.617 15.284 -4.687 1.00 64.94 197 ASN A N 1
ATOM 1569 C CA . ASN A 1 197 ? 40.500 15.322 -3.742 1.00 64.94 197 ASN A CA 1
ATOM 1570 C C . ASN A 1 197 ? 40.465 14.052 -2.856 1.00 64.94 197 ASN A C 1
ATOM 1572 O O . ASN A 1 197 ? 39.427 13.694 -2.292 1.00 64.94 197 ASN A O 1
ATOM 1576 N N . ASN A 1 198 ? 41.595 13.341 -2.737 1.00 55.19 198 ASN A N 1
ATOM 1577 C CA . ASN A 1 198 ? 41.661 12.012 -2.118 1.00 55.19 198 ASN A CA 1
ATOM 1578 C C . ASN A 1 198 ? 41.291 12.037 -0.628 1.00 55.19 198 ASN A C 1
ATOM 1580 O O . ASN A 1 198 ? 40.735 11.061 -0.119 1.00 55.19 198 ASN A O 1
ATOM 1584 N N . ALA A 1 199 ? 41.585 13.136 0.074 1.00 51.00 199 ALA A N 1
ATOM 1585 C CA . ALA A 1 199 ? 41.254 13.295 1.488 1.00 51.00 199 ALA A CA 1
ATOM 1586 C C . ALA A 1 199 ? 39.731 13.299 1.731 1.00 51.00 199 ALA A C 1
ATOM 1588 O O . ALA A 1 199 ? 39.250 12.543 2.579 1.00 51.00 199 ALA A O 1
ATOM 1589 N N . GLU A 1 200 ? 38.962 14.064 0.946 1.00 49.31 200 GLU A N 1
ATOM 1590 C CA . GLU A 1 200 ? 37.493 14.065 1.020 1.00 49.31 200 GLU A CA 1
ATOM 1591 C C . GLU A 1 200 ? 36.915 12.701 0.605 1.00 49.31 200 GLU A C 1
ATOM 1593 O O . GLU A 1 200 ? 36.129 12.104 1.348 1.00 49.31 200 GLU A O 1
ATOM 1598 N N . GLU A 1 201 ? 37.353 12.142 -0.531 1.00 49.25 201 GLU A N 1
ATOM 1599 C CA . GLU A 1 201 ? 36.838 10.857 -1.028 1.00 49.25 201 GLU A CA 1
ATOM 1600 C C . GLU A 1 201 ? 37.111 9.682 -0.068 1.00 49.25 201 GLU A C 1
ATOM 1602 O O . GLU A 1 201 ? 36.261 8.800 0.109 1.00 49.25 201 GLU A O 1
ATOM 1607 N N . ALA A 1 202 ? 38.270 9.665 0.601 1.00 50.81 202 ALA A N 1
ATOM 1608 C CA . ALA A 1 202 ? 38.623 8.635 1.580 1.00 50.81 202 ALA A CA 1
ATOM 1609 C C . ALA A 1 202 ? 37.844 8.762 2.904 1.00 50.81 202 ALA A C 1
ATOM 1611 O O . ALA A 1 202 ? 37.610 7.750 3.581 1.00 50.81 202 ALA A O 1
ATOM 1612 N N . MET A 1 203 ? 37.426 9.978 3.273 1.00 52.50 203 MET A N 1
ATOM 1613 C CA . MET A 1 203 ? 36.605 10.257 4.458 1.00 52.50 203 MET A CA 1
ATOM 1614 C C . MET A 1 203 ? 35.104 10.065 4.208 1.00 52.50 203 MET A C 1
ATOM 1616 O O . MET A 1 203 ? 34.369 9.807 5.159 1.00 52.50 203 MET A O 1
ATOM 1620 N N . HIS A 1 204 ? 34.640 10.117 2.956 1.00 54.97 204 HIS A N 1
ATOM 1621 C CA . HIS A 1 204 ? 33.216 10.158 2.601 1.00 54.97 204 HIS A CA 1
ATOM 1622 C C . HIS A 1 204 ? 32.376 9.024 3.231 1.00 54.97 204 HIS A C 1
ATOM 1624 O O . HIS A 1 204 ? 31.276 9.247 3.733 1.00 54.97 204 HIS A O 1
ATOM 1630 N N . TRP A 1 205 ? 32.915 7.799 3.304 1.00 53.16 205 TRP A N 1
ATOM 1631 C CA . TRP A 1 205 ? 32.232 6.675 3.966 1.00 53.16 205 TRP A CA 1
ATOM 1632 C C . TRP A 1 205 ? 32.219 6.774 5.502 1.00 53.16 205 TRP A C 1
ATOM 1634 O O . TRP A 1 205 ? 31.309 6.235 6.130 1.00 53.16 205 TRP A O 1
ATOM 1644 N N . LYS A 1 206 ? 33.213 7.438 6.110 1.00 55.34 206 LYS A N 1
ATOM 1645 C CA . LYS A 1 206 ? 33.258 7.699 7.556 1.00 55.34 206 LYS A CA 1
ATOM 1646 C C . LYS A 1 206 ? 32.256 8.782 7.929 1.00 55.34 206 LYS A C 1
ATOM 1648 O O . LYS A 1 206 ? 31.530 8.586 8.893 1.00 55.34 206 LYS A O 1
ATOM 1653 N N . LEU A 1 207 ? 32.167 9.847 7.128 1.00 57.47 207 LEU A N 1
ATOM 1654 C CA . LEU A 1 207 ? 31.155 10.899 7.252 1.00 57.47 207 LEU A CA 1
ATOM 1655 C C . LEU A 1 207 ? 29.746 10.294 7.243 1.00 57.47 207 LEU A C 1
ATOM 1657 O O . LEU A 1 207 ? 29.034 10.415 8.234 1.00 57.47 207 LEU A O 1
ATOM 1661 N N . TYR A 1 208 ? 29.387 9.512 6.216 1.00 56.53 208 TYR A N 1
ATOM 1662 C CA . TYR A 1 208 ? 28.083 8.829 6.178 1.00 56.53 208 TYR A CA 1
ATOM 1663 C C . TYR A 1 208 ? 27.841 7.848 7.331 1.00 56.53 208 TYR A C 1
ATOM 1665 O O . TYR A 1 208 ? 26.692 7.586 7.674 1.00 56.53 208 TYR A O 1
ATOM 1673 N N . LYS A 1 209 ? 28.894 7.253 7.902 1.00 54.72 209 LYS A N 1
ATOM 1674 C CA . LYS A 1 209 ? 28.755 6.297 9.007 1.00 54.72 209 LYS A CA 1
ATOM 1675 C C . LYS A 1 209 ? 28.637 6.980 10.374 1.00 54.72 209 LYS A C 1
ATOM 1677 O O . LYS A 1 209 ? 27.978 6.434 11.249 1.00 54.72 209 LYS A O 1
ATOM 1682 N N . ALA A 1 210 ? 29.313 8.109 10.568 1.00 48.19 210 ALA A N 1
ATOM 1683 C CA . ALA A 1 210 ? 29.381 8.811 11.846 1.00 48.19 210 ALA A CA 1
ATOM 1684 C C . ALA A 1 210 ? 28.321 9.910 11.969 1.00 48.19 210 ALA A C 1
ATOM 1686 O O . ALA A 1 210 ? 27.735 10.060 13.031 1.00 48.19 210 ALA A O 1
ATOM 1687 N N . CYS A 1 211 ? 28.055 10.644 10.885 1.00 59.41 211 CYS A N 1
ATOM 1688 C CA . CYS A 1 211 ? 26.979 11.631 10.840 1.00 59.41 211 CYS A CA 1
ATOM 1689 C C . CYS A 1 211 ? 25.633 10.975 10.509 1.00 59.41 211 CYS A C 1
ATOM 1691 O O . CYS A 1 211 ? 24.605 11.487 10.916 1.00 59.41 211 CYS A O 1
ATOM 1693 N N . GLY A 1 212 ? 25.609 9.872 9.754 1.00 58.16 212 GLY A N 1
ATOM 1694 C CA . GLY A 1 212 ? 24.376 9.318 9.183 1.00 58.16 212 GLY A CA 1
ATOM 1695 C C . GLY A 1 212 ? 24.054 9.908 7.804 1.00 58.16 212 GLY A C 1
ATOM 1696 O O . GLY A 1 212 ? 24.956 10.298 7.055 1.00 58.16 212 GLY A O 1
ATOM 1697 N N . ARG A 1 213 ? 22.768 9.933 7.444 1.00 56.25 213 ARG A N 1
ATOM 1698 C CA . ARG A 1 213 ? 22.237 10.441 6.167 1.00 56.25 213 ARG A CA 1
ATOM 1699 C C . ARG A 1 213 ? 20.901 11.147 6.396 1.00 56.25 213 ARG A C 1
ATOM 1701 O O . ARG A 1 213 ? 20.306 10.974 7.449 1.00 56.25 213 ARG A O 1
ATOM 1708 N N . ASP A 1 214 ? 20.463 11.891 5.382 1.00 54.53 214 ASP A N 1
ATOM 1709 C CA . ASP A 1 214 ? 19.097 12.423 5.255 1.00 54.53 214 ASP A CA 1
ATOM 1710 C C . ASP A 1 214 ? 18.679 13.468 6.316 1.00 54.53 214 ASP A C 1
ATOM 1712 O O . ASP A 1 214 ? 17.500 13.650 6.598 1.00 54.53 214 ASP A O 1
ATOM 1716 N N . HIS A 1 215 ? 19.663 14.211 6.838 1.00 52.22 215 HIS A N 1
ATOM 1717 C CA . HIS A 1 215 ? 19.486 15.351 7.751 1.00 52.22 215 HIS A CA 1
ATOM 1718 C C . HIS A 1 215 ? 18.801 16.564 7.112 1.00 52.22 215 HIS A C 1
ATOM 1720 O O . HIS A 1 215 ? 19.060 16.891 5.947 1.00 52.22 215 HIS A O 1
ATOM 1726 N N . GLU A 1 216 ? 18.066 17.343 7.913 1.00 51.53 216 GLU A N 1
ATOM 1727 C CA . GLU A 1 216 ? 17.777 18.737 7.549 1.00 51.53 216 GLU A CA 1
ATOM 1728 C C . GLU A 1 216 ? 19.069 19.583 7.552 1.00 51.53 216 GLU A C 1
ATOM 1730 O O . GLU A 1 216 ? 20.040 19.262 8.230 1.00 51.53 216 GLU A O 1
ATOM 1735 N N . PHE A 1 217 ? 19.114 20.698 6.807 1.00 55.75 217 PHE A N 1
ATOM 1736 C CA . PHE A 1 217 ? 20.364 21.456 6.605 1.00 55.75 217 PHE A CA 1
ATOM 1737 C C . PHE A 1 217 ? 21.065 21.865 7.915 1.00 55.75 217 PHE A C 1
ATOM 1739 O O . PHE A 1 217 ? 22.271 21.679 8.043 1.00 55.75 217 PHE A O 1
ATOM 1746 N N . LEU A 1 218 ? 20.326 22.392 8.896 1.00 53.94 218 LEU A N 1
ATOM 1747 C CA . LEU A 1 218 ? 20.890 22.797 10.191 1.00 53.94 218 LEU A CA 1
ATOM 1748 C C . LEU A 1 218 ? 21.375 21.597 11.015 1.00 53.94 218 LEU A C 1
ATOM 1750 O O . LEU A 1 218 ? 22.475 21.639 11.555 1.00 53.94 218 LEU A O 1
ATOM 1754 N N . GLU A 1 219 ? 20.594 20.522 11.062 1.00 53.44 219 GLU A N 1
ATOM 1755 C CA . GLU A 1 219 ? 20.946 19.261 11.725 1.00 53.44 219 GLU A CA 1
ATOM 1756 C C . GLU A 1 219 ? 22.217 18.646 11.119 1.00 53.44 219 GLU A C 1
ATOM 1758 O O . GLU A 1 219 ? 23.162 18.329 11.839 1.00 53.44 219 GLU A O 1
ATOM 1763 N N . GLY A 1 220 ? 22.298 18.597 9.787 1.00 55.25 220 GLY A N 1
ATOM 1764 C CA . GLY A 1 220 ? 23.474 18.134 9.058 1.00 55.25 220 GLY A CA 1
ATOM 1765 C C . GLY A 1 220 ? 24.699 19.009 9.317 1.00 55.25 220 GLY A C 1
ATOM 1766 O O . GLY A 1 220 ? 25.791 18.481 9.508 1.00 55.25 220 GLY A O 1
ATOM 1767 N N . MET A 1 221 ? 24.534 20.334 9.399 1.00 65.81 221 MET A N 1
ATOM 1768 C CA . MET A 1 221 ? 25.619 21.246 9.779 1.00 65.81 221 MET A CA 1
ATOM 1769 C C . MET A 1 221 ? 26.085 21.019 11.227 1.00 65.81 221 MET A C 1
ATOM 1771 O O . MET A 1 221 ? 27.292 21.011 11.464 1.00 65.81 221 MET A O 1
ATOM 1775 N N . TYR A 1 222 ? 25.181 20.764 12.180 1.00 60.41 222 TYR A N 1
ATOM 1776 C CA . TYR A 1 222 ? 25.557 20.403 13.555 1.00 60.41 222 TYR A CA 1
ATOM 1777 C C . TYR A 1 222 ? 26.258 19.039 13.633 1.00 60.41 222 TYR A C 1
ATOM 1779 O O . TYR A 1 222 ? 27.269 18.920 14.325 1.00 60.41 222 TYR A O 1
ATOM 1787 N N . ALA A 1 223 ? 25.787 18.030 12.895 1.00 58.16 223 ALA A N 1
ATOM 1788 C CA . ALA A 1 223 ? 26.417 16.711 12.832 1.00 58.16 223 ALA A CA 1
ATOM 1789 C C . ALA A 1 223 ? 27.827 16.776 12.215 1.00 58.16 223 ALA A C 1
ATOM 1791 O O . ALA A 1 223 ? 28.769 16.190 12.752 1.00 58.16 223 ALA A O 1
ATOM 1792 N N . LEU A 1 224 ? 27.997 17.541 11.130 1.00 67.62 224 LEU A N 1
ATOM 1793 C CA . LEU A 1 224 ? 29.297 17.788 10.498 1.00 67.62 224 LEU A CA 1
ATOM 1794 C C . LEU A 1 224 ? 30.244 18.574 11.416 1.00 67.62 224 LEU A C 1
ATOM 1796 O O . LEU A 1 224 ? 31.421 18.230 11.504 1.00 67.62 224 LEU A O 1
ATOM 1800 N N . PHE A 1 225 ? 29.741 19.579 12.139 1.00 65.88 225 PHE A N 1
ATOM 1801 C CA . PHE A 1 225 ? 30.526 20.336 13.116 1.00 65.88 225 PHE A CA 1
ATOM 1802 C C . PHE A 1 225 ? 30.978 19.455 14.292 1.00 65.88 225 PHE A C 1
ATOM 1804 O O . PHE A 1 225 ? 32.158 19.440 14.633 1.00 65.88 225 PHE A O 1
ATOM 1811 N N . ALA A 1 226 ? 30.085 18.640 14.861 1.00 63.44 226 ALA A N 1
ATOM 1812 C CA . ALA A 1 226 ? 30.435 17.688 15.916 1.00 63.44 226 ALA A CA 1
ATOM 1813 C C . ALA A 1 226 ? 31.464 16.640 15.443 1.00 63.44 226 ALA A C 1
ATOM 1815 O O . ALA A 1 226 ? 32.377 16.278 16.189 1.00 63.44 226 ALA A O 1
ATOM 1816 N N . PHE A 1 227 ? 31.357 16.182 14.191 1.00 73.19 227 PHE A N 1
ATOM 1817 C CA . PHE A 1 227 ? 32.328 15.282 13.569 1.00 73.19 227 PHE A CA 1
ATOM 1818 C C . PHE A 1 227 ? 33.703 15.944 13.369 1.00 73.19 227 PHE A C 1
ATOM 1820 O O . PHE A 1 227 ? 34.724 15.297 13.610 1.00 73.19 227 PHE A O 1
ATOM 1827 N N . ALA A 1 228 ? 33.742 17.223 12.985 1.00 72.50 228 ALA A N 1
ATOM 1828 C CA . ALA A 1 228 ? 34.976 18.002 12.870 1.00 72.50 228 ALA A CA 1
ATOM 1829 C C . ALA A 1 228 ? 35.667 18.172 14.232 1.00 72.50 228 ALA A C 1
ATOM 1831 O O . ALA A 1 228 ? 36.804 17.732 14.397 1.00 72.50 228 ALA A O 1
ATOM 1832 N N . VAL A 1 229 ? 34.932 18.657 15.240 1.00 70.69 229 VAL A N 1
ATOM 1833 C CA . VAL A 1 229 ? 35.416 18.838 16.621 1.00 70.69 229 VAL A CA 1
ATOM 1834 C C . VAL A 1 229 ? 35.922 17.521 17.229 1.00 70.69 229 VAL A C 1
ATOM 1836 O O . VAL A 1 229 ? 36.892 17.504 17.989 1.00 70.69 229 VAL A O 1
ATOM 1839 N N . HIS A 1 230 ? 35.310 16.381 16.891 1.00 70.19 230 HIS A N 1
ATOM 1840 C CA . HIS A 1 230 ? 35.821 15.068 17.296 1.00 70.19 230 HIS A CA 1
ATOM 1841 C C . HIS A 1 230 ? 37.204 14.764 16.691 1.00 70.19 230 HIS A C 1
ATOM 1843 O O . HIS A 1 230 ? 38.082 14.254 17.390 1.00 70.19 230 HIS A O 1
ATOM 1849 N N . TYR A 1 231 ? 37.417 15.083 15.412 1.00 69.38 231 TYR A N 1
ATOM 1850 C CA . TYR A 1 231 ? 38.695 14.859 14.735 1.00 69.38 231 TYR A CA 1
ATOM 1851 C C . TYR A 1 231 ? 39.786 15.858 15.143 1.00 69.38 231 TYR A C 1
ATOM 1853 O O . TYR A 1 231 ? 40.932 15.436 15.293 1.00 69.38 231 TYR A O 1
ATOM 1861 N N . GLU A 1 232 ? 39.443 17.118 15.417 1.00 70.62 232 GLU A N 1
ATOM 1862 C CA . GLU A 1 232 ? 40.342 18.111 16.029 1.00 70.62 232 GLU A CA 1
ATOM 1863 C C . GLU A 1 232 ? 40.862 17.613 17.385 1.00 70.62 232 GLU A C 1
ATOM 1865 O O . GLU A 1 232 ? 42.070 17.530 17.601 1.00 70.62 232 GLU A O 1
ATOM 1870 N N . ARG A 1 233 ? 39.968 17.139 18.266 1.00 66.94 233 ARG A N 1
ATOM 1871 C CA . ARG A 1 233 ? 40.348 16.558 19.568 1.00 66.94 233 ARG A CA 1
ATOM 1872 C C . ARG A 1 233 ? 41.252 15.331 19.432 1.00 66.94 233 ARG A C 1
ATOM 1874 O O . ARG A 1 233 ? 42.178 15.165 20.225 1.00 66.94 233 ARG A O 1
ATOM 1881 N N . LEU A 1 234 ? 41.016 14.470 18.437 1.00 65.50 234 LEU A N 1
ATOM 1882 C CA . LEU A 1 234 ? 41.898 13.332 18.146 1.00 65.50 234 LEU A CA 1
ATOM 1883 C C . LEU A 1 234 ? 43.274 13.777 17.628 1.00 65.50 234 LEU A C 1
ATOM 1885 O O . LEU A 1 234 ? 44.277 13.155 17.981 1.00 65.50 234 LEU A O 1
ATOM 1889 N N . PHE A 1 235 ? 43.327 14.827 16.806 1.00 68.94 235 PHE A N 1
ATOM 1890 C CA . PHE A 1 235 ? 44.568 15.397 16.290 1.00 68.94 235 PHE A CA 1
ATOM 1891 C C . PHE A 1 235 ? 45.387 16.058 17.405 1.00 68.94 235 PHE A C 1
ATOM 1893 O O . PHE A 1 235 ? 46.575 15.766 17.537 1.00 68.94 235 PHE A O 1
ATOM 1900 N N . GLU A 1 236 ? 44.755 16.854 18.269 1.00 67.81 236 GLU A N 1
ATOM 1901 C CA . GLU A 1 236 ? 45.393 17.427 19.457 1.00 67.81 236 GLU A CA 1
ATOM 1902 C C . GLU A 1 236 ? 45.926 16.348 20.403 1.00 67.81 236 GLU A C 1
ATOM 1904 O O . GLU A 1 236 ? 47.071 16.428 20.844 1.00 67.81 236 GLU A O 1
ATOM 1909 N N . ALA A 1 237 ? 45.117 15.329 20.714 1.00 60.16 237 ALA A N 1
ATOM 1910 C CA . ALA A 1 237 ? 45.520 14.241 21.600 1.00 60.16 237 ALA A CA 1
ATOM 1911 C C . ALA A 1 237 ? 46.729 13.478 21.035 1.00 60.16 237 ALA A C 1
ATOM 1913 O O . ALA A 1 237 ? 47.699 13.249 21.756 1.00 60.16 237 ALA A O 1
ATOM 1914 N N . ALA A 1 238 ? 46.713 13.151 19.738 1.00 60.75 238 ALA A N 1
ATOM 1915 C CA . ALA A 1 238 ? 47.847 12.519 19.065 1.00 60.75 238 ALA A CA 1
ATOM 1916 C C . ALA A 1 238 ? 49.096 13.422 19.046 1.00 60.75 238 ALA A C 1
ATOM 1918 O O . ALA A 1 238 ? 50.199 12.941 19.295 1.00 60.75 238 ALA A O 1
ATOM 1919 N N . SER A 1 239 ? 48.926 14.728 18.816 1.00 62.44 239 SER A N 1
ATOM 1920 C CA . SER A 1 239 ? 50.017 15.719 18.819 1.00 62.44 239 SER A CA 1
ATOM 1921 C C . SER A 1 239 ? 50.633 15.911 20.209 1.00 62.44 239 SER A C 1
ATOM 1923 O O . SER A 1 239 ? 51.828 16.161 20.331 1.00 62.44 239 SER A O 1
ATOM 1925 N N . LYS A 1 240 ? 49.838 15.715 21.267 1.00 74.88 240 LYS A N 1
ATOM 1926 C CA . LYS A 1 240 ? 50.266 15.681 22.676 1.00 74.88 240 LYS A CA 1
ATOM 1927 C C . LYS A 1 240 ? 50.803 14.300 23.104 1.00 74.88 240 LYS A C 1
ATOM 1929 O O . LYS A 1 240 ? 51.001 14.059 24.291 1.00 74.88 240 LYS A O 1
ATOM 1934 N N . GLY A 1 241 ? 51.030 13.382 22.157 1.00 56.09 241 GLY A N 1
ATOM 1935 C CA . GLY A 1 241 ? 51.597 12.049 22.394 1.00 56.09 241 GLY A CA 1
ATOM 1936 C C . GLY A 1 241 ? 50.635 11.021 23.003 1.00 56.09 241 GLY A C 1
ATOM 1937 O O . GLY A 1 241 ? 51.057 9.910 23.324 1.00 56.09 241 GLY A O 1
ATOM 1938 N N . ALA A 1 242 ? 49.349 11.346 23.164 1.00 52.00 242 ALA A N 1
ATOM 1939 C CA . ALA A 1 242 ? 48.380 10.444 23.771 1.00 52.00 242 ALA A CA 1
ATOM 1940 C C . ALA A 1 242 ? 47.950 9.323 22.807 1.00 52.00 242 ALA A C 1
ATOM 1942 O O . ALA A 1 242 ? 47.651 9.541 21.628 1.00 52.00 242 ALA A O 1
ATOM 1943 N N . LEU A 1 243 ? 47.851 8.100 23.337 1.00 45.34 243 LEU A N 1
ATOM 1944 C CA . LEU A 1 243 ? 47.335 6.940 22.613 1.00 45.34 243 LEU A CA 1
ATOM 1945 C C . LEU A 1 243 ? 45.835 7.107 22.336 1.00 45.34 243 LEU A C 1
ATOM 1947 O O . LEU A 1 243 ? 44.992 6.841 23.186 1.00 45.34 243 LEU A O 1
ATOM 1951 N N . THR A 1 244 ? 45.487 7.485 21.107 1.00 48.81 244 THR A N 1
ATOM 1952 C CA . THR A 1 244 ? 44.087 7.695 20.692 1.00 48.81 244 THR A CA 1
ATOM 1953 C C . THR A 1 244 ? 43.258 6.406 20.555 1.00 48.81 244 THR A C 1
ATOM 1955 O O . THR A 1 244 ? 42.099 6.476 20.146 1.00 48.81 244 THR A O 1
ATOM 1958 N N . ARG A 1 245 ? 43.827 5.214 20.822 1.00 50.28 245 ARG A N 1
ATOM 1959 C CA . ARG A 1 245 ? 43.181 3.898 20.621 1.00 50.28 245 ARG A CA 1
ATOM 1960 C C . ARG A 1 245 ? 43.757 2.813 21.537 1.00 50.28 245 ARG A C 1
ATOM 1962 O O . ARG A 1 245 ? 44.970 2.742 21.704 1.00 50.28 245 ARG A O 1
ATOM 1969 N N . TYR A 1 246 ? 42.906 1.882 21.977 1.00 36.28 246 TYR A N 1
ATOM 1970 C CA . TYR A 1 246 ? 43.306 0.617 22.610 1.00 36.28 246 TYR A CA 1
ATOM 1971 C C . TYR A 1 246 ? 42.968 -0.609 21.732 1.00 36.28 246 TYR A C 1
ATOM 1973 O O . TYR A 1 246 ? 41.862 -0.744 21.211 1.00 36.28 246 TYR A O 1
ATOM 1981 N N . GLY A 1 247 ? 43.916 -1.544 21.621 1.00 48.03 247 GLY A N 1
ATOM 1982 C CA . GLY A 1 247 ? 43.637 -2.991 21.623 1.00 48.03 247 GLY A CA 1
ATOM 1983 C C . GLY A 1 247 ? 43.238 -3.745 20.340 1.00 48.03 247 GLY A C 1
ATOM 1984 O O . GLY A 1 247 ? 43.333 -4.969 20.359 1.00 48.03 247 GLY A O 1
ATOM 1985 N N . GLN A 1 248 ? 42.809 -3.118 19.236 1.00 44.44 248 GLN A N 1
ATOM 1986 C CA . GLN A 1 248 ? 42.349 -3.868 18.041 1.00 44.44 248 GLN A CA 1
ATOM 1987 C C . GLN A 1 248 ? 42.844 -3.302 16.700 1.00 44.44 248 GLN A C 1
ATOM 1989 O O . GLN A 1 248 ? 42.872 -2.092 16.469 1.00 44.44 248 GLN A O 1
ATOM 1994 N N . ALA A 1 249 ? 43.184 -4.202 15.770 1.00 48.41 249 ALA A N 1
ATOM 1995 C CA . ALA A 1 249 ? 43.535 -3.842 14.400 1.00 48.41 249 ALA A CA 1
ATOM 1996 C C . ALA A 1 249 ? 42.294 -3.383 13.616 1.00 48.41 249 ALA A C 1
ATOM 1998 O O . ALA A 1 249 ? 41.215 -3.965 13.723 1.00 48.41 249 ALA A O 1
ATOM 1999 N N . GLU A 1 250 ? 42.442 -2.351 12.782 1.00 49.66 250 GLU A N 1
ATOM 2000 C CA . GLU A 1 250 ? 41.310 -1.781 12.044 1.00 49.66 250 GLU A CA 1
ATOM 2001 C C . GLU A 1 250 ? 40.589 -2.841 11.195 1.00 49.66 250 GLU A C 1
ATOM 2003 O O . GLU A 1 250 ? 41.216 -3.594 10.449 1.00 49.66 250 GLU A O 1
ATOM 2008 N N . ARG A 1 251 ? 39.251 -2.871 11.264 1.00 40.75 251 ARG A N 1
ATOM 2009 C CA . ARG A 1 251 ? 38.407 -3.930 10.672 1.00 40.75 251 ARG A CA 1
ATOM 2010 C C . ARG A 1 251 ? 38.680 -4.169 9.177 1.00 40.75 251 ARG A C 1
ATOM 2012 O O . ARG A 1 251 ? 38.585 -5.298 8.713 1.00 40.75 251 ARG A O 1
ATOM 2019 N N . TRP A 1 252 ? 39.098 -3.141 8.430 1.00 41.69 252 TRP A N 1
ATOM 2020 C CA . TRP A 1 252 ? 39.489 -3.259 7.018 1.00 41.69 252 TRP A CA 1
ATOM 2021 C C . TRP A 1 252 ? 40.832 -3.978 6.800 1.00 41.69 252 TRP A C 1
ATOM 2023 O O . TRP A 1 252 ? 40.994 -4.643 5.779 1.00 41.69 252 TRP A O 1
ATOM 2033 N N . LYS A 1 253 ? 41.777 -3.903 7.749 1.00 46.41 253 LYS A N 1
ATOM 2034 C CA . LYS A 1 253 ? 43.026 -4.686 7.737 1.00 46.41 253 LYS A CA 1
ATOM 2035 C C . LYS A 1 253 ? 42.720 -6.165 7.976 1.00 46.41 253 LYS A C 1
ATOM 2037 O O . LYS A 1 253 ? 43.273 -7.011 7.282 1.00 46.41 253 LYS A O 1
ATOM 2042 N N . MET A 1 254 ? 41.769 -6.469 8.866 1.00 51.56 254 MET A N 1
ATOM 2043 C CA . MET A 1 254 ? 41.260 -7.835 9.062 1.00 51.56 254 MET A CA 1
ATOM 2044 C C . MET A 1 254 ? 40.525 -8.360 7.817 1.00 51.56 254 MET A C 1
ATOM 2046 O O . MET A 1 254 ? 40.836 -9.448 7.349 1.00 51.56 254 MET A O 1
ATOM 2050 N N . VAL A 1 255 ? 39.637 -7.565 7.206 1.00 47.47 255 VAL A N 1
ATOM 2051 C CA . VAL A 1 255 ? 38.946 -7.927 5.948 1.00 47.47 255 VAL A CA 1
ATOM 2052 C C . VAL A 1 255 ? 39.935 -8.134 4.791 1.00 47.47 255 VAL A C 1
ATOM 2054 O O . VAL A 1 255 ? 39.812 -9.117 4.066 1.00 47.47 255 VAL A O 1
ATOM 2057 N N . LYS A 1 256 ? 40.969 -7.290 4.656 1.00 48.28 256 LYS A N 1
ATOM 2058 C CA . LYS A 1 256 ? 42.045 -7.482 3.665 1.00 48.28 256 LYS A CA 1
ATOM 2059 C C . LYS A 1 256 ? 42.859 -8.755 3.933 1.00 48.28 256 LYS A C 1
ATOM 2061 O O . LYS A 1 256 ? 43.265 -9.408 2.978 1.00 48.28 256 LYS A O 1
ATOM 2066 N N . LYS A 1 257 ? 43.080 -9.116 5.203 1.00 50.88 257 LYS A N 1
ATOM 2067 C CA . LYS A 1 257 ? 43.773 -10.351 5.610 1.00 50.88 257 LYS A CA 1
ATOM 2068 C C . LYS A 1 257 ? 42.931 -11.610 5.349 1.00 50.88 257 LYS A C 1
ATOM 2070 O O . LYS A 1 257 ? 43.508 -12.637 5.023 1.00 50.88 257 LYS A O 1
ATOM 2075 N N . LEU A 1 258 ? 41.600 -11.526 5.454 1.00 48.06 258 LEU A N 1
ATOM 2076 C CA . LEU A 1 258 ? 40.682 -12.649 5.205 1.00 48.06 258 LEU A CA 1
ATOM 2077 C C . LEU A 1 258 ? 40.348 -12.857 3.716 1.00 48.06 258 LEU A C 1
ATOM 2079 O O . LEU A 1 258 ? 40.258 -13.990 3.263 1.00 48.06 258 LEU A O 1
ATOM 2083 N N . TYR A 1 259 ? 40.141 -11.770 2.961 1.00 46.47 259 TYR A N 1
ATOM 2084 C CA . TYR A 1 259 ? 39.573 -11.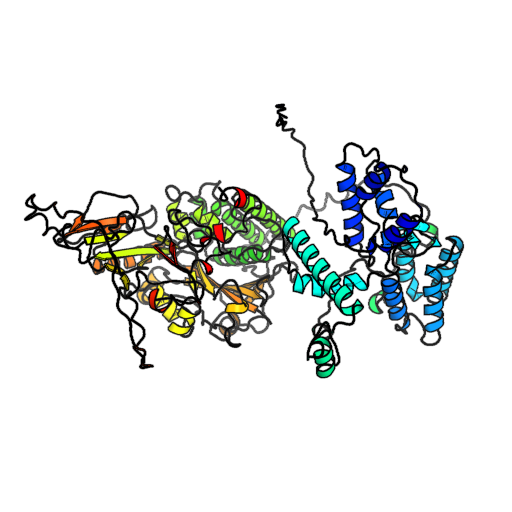804 1.601 1.00 46.47 259 TYR A CA 1
ATOM 2085 C C . TYR A 1 259 ? 40.487 -11.198 0.520 1.00 46.47 259 TYR A C 1
ATOM 2087 O O . TYR A 1 259 ? 40.047 -10.968 -0.605 1.00 46.47 259 TYR A O 1
ATOM 2095 N N . GLY A 1 260 ? 41.730 -10.833 0.851 1.00 44.88 260 GLY A N 1
ATOM 2096 C CA . GLY A 1 260 ? 42.696 -10.198 -0.062 1.00 44.88 260 GLY A CA 1
ATOM 2097 C C . GLY A 1 260 ? 42.372 -8.750 -0.474 1.00 44.88 260 GLY A C 1
ATOM 2098 O O . GLY A 1 260 ? 43.267 -8.006 -0.878 1.00 44.88 260 GLY A O 1
ATOM 2099 N N . THR A 1 261 ? 41.119 -8.301 -0.342 1.00 48.00 261 THR A N 1
ATOM 2100 C CA . THR A 1 261 ? 40.655 -6.960 -0.740 1.00 48.00 261 THR A CA 1
ATOM 2101 C C . THR A 1 261 ? 39.865 -6.270 0.375 1.00 48.00 261 THR A C 1
ATOM 2103 O O . THR A 1 261 ? 39.299 -6.916 1.250 1.00 48.00 261 THR A O 1
ATOM 2106 N N . THR A 1 262 ? 39.797 -4.936 0.334 1.00 41.41 262 THR A N 1
ATOM 2107 C CA . THR A 1 262 ? 39.032 -4.110 1.287 1.00 41.41 262 THR A CA 1
ATOM 2108 C C . THR A 1 262 ? 37.612 -3.758 0.823 1.00 41.41 262 THR A C 1
ATOM 2110 O O . THR A 1 262 ? 36.882 -3.116 1.575 1.00 41.41 262 THR A O 1
ATOM 2113 N N . LYS A 1 263 ? 37.200 -4.138 -0.399 1.00 45.62 263 LYS A N 1
ATOM 2114 C CA . LYS A 1 263 ? 35.878 -3.813 -0.972 1.00 45.62 263 LYS A CA 1
ATOM 2115 C C . LYS A 1 263 ? 35.230 -5.063 -1.580 1.00 45.62 263 LYS A C 1
ATOM 2117 O O . LYS A 1 263 ? 35.396 -5.345 -2.765 1.00 45.62 263 LYS A O 1
ATOM 2122 N N . THR A 1 264 ? 34.439 -5.770 -0.774 1.00 39.31 264 THR A N 1
ATOM 2123 C CA . THR A 1 264 ? 33.708 -7.006 -1.136 1.00 39.31 264 THR A CA 1
ATOM 2124 C C . THR A 1 264 ? 32.692 -6.837 -2.275 1.00 39.31 264 THR A C 1
ATOM 2126 O O . THR A 1 264 ? 32.292 -7.812 -2.902 1.00 39.31 264 THR A O 1
ATOM 2129 N N . THR A 1 265 ? 32.314 -5.605 -2.623 1.00 43.22 265 THR A N 1
ATOM 2130 C CA . THR A 1 265 ? 31.484 -5.304 -3.803 1.00 43.22 265 THR A CA 1
ATOM 2131 C C . THR A 1 265 ? 32.221 -5.443 -5.140 1.00 43.22 265 THR A C 1
ATOM 2133 O O . THR A 1 265 ? 31.576 -5.414 -6.183 1.00 43.22 265 THR A O 1
ATOM 2136 N N . ARG A 1 266 ? 33.554 -5.613 -5.147 1.00 42.78 266 ARG A N 1
ATOM 2137 C CA . ARG A 1 266 ? 34.346 -5.869 -6.369 1.00 42.78 266 ARG A CA 1
ATOM 2138 C C . ARG A 1 266 ? 34.615 -7.353 -6.650 1.00 42.78 266 ARG A C 1
ATOM 2140 O O . ARG A 1 266 ? 35.151 -7.659 -7.708 1.00 42.78 266 ARG A O 1
ATOM 2147 N N . SER A 1 267 ? 34.251 -8.262 -5.743 1.00 37.62 267 SER A N 1
ATOM 2148 C CA . SER A 1 267 ? 34.472 -9.714 -5.885 1.00 37.62 267 SER A CA 1
ATOM 2149 C C . SER A 1 267 ? 33.270 -10.492 -6.447 1.00 37.62 267 SER A C 1
ATOM 2151 O O . SER A 1 267 ? 33.346 -11.708 -6.587 1.00 37.62 267 SER A O 1
ATOM 2153 N N . GLY A 1 268 ? 32.164 -9.820 -6.788 1.00 42.38 268 GLY A N 1
ATOM 2154 C CA . GLY A 1 268 ? 30.988 -10.444 -7.406 1.00 42.38 268 GLY A CA 1
ATOM 2155 C C . GLY A 1 268 ? 31.028 -10.395 -8.937 1.00 42.38 268 GLY A C 1
ATOM 2156 O O . GLY A 1 268 ? 30.941 -9.310 -9.500 1.00 42.38 268 GLY A O 1
ATOM 2157 N N . ASN A 1 269 ? 31.141 -11.570 -9.570 1.00 40.22 269 ASN A N 1
ATOM 2158 C CA . ASN A 1 269 ? 30.973 -11.900 -11.001 1.00 40.22 269 ASN A CA 1
ATOM 2159 C C . ASN A 1 269 ? 31.083 -10.730 -12.029 1.00 40.22 269 ASN A C 1
ATOM 2161 O O . ASN A 1 269 ? 30.133 -9.951 -12.174 1.00 40.22 269 ASN A O 1
ATOM 2165 N N . PRO A 1 270 ? 32.167 -10.648 -12.836 1.00 40.91 270 PRO A N 1
ATOM 2166 C CA . PRO A 1 270 ? 32.415 -9.518 -13.744 1.00 40.91 270 PRO A CA 1
ATOM 2167 C C . PRO A 1 270 ? 31.320 -9.285 -14.801 1.00 40.91 270 PRO A C 1
ATOM 2169 O O . PRO A 1 270 ? 31.165 -8.155 -15.273 1.00 40.91 270 PRO A O 1
ATOM 2172 N N . ASN A 1 271 ? 30.513 -10.301 -15.132 1.00 41.66 271 ASN A N 1
ATOM 2173 C CA . ASN A 1 271 ? 29.444 -10.191 -16.130 1.00 41.66 271 ASN A CA 1
ATOM 2174 C C . ASN A 1 271 ? 28.278 -9.276 -15.710 1.00 41.66 271 ASN A C 1
ATOM 2176 O O . ASN A 1 271 ? 27.508 -8.855 -16.571 1.00 41.66 271 ASN A O 1
ATOM 2180 N N . ASN A 1 272 ? 28.149 -8.916 -14.426 1.00 38.62 272 ASN A N 1
ATOM 2181 C CA . ASN A 1 272 ? 27.019 -8.112 -13.942 1.00 38.62 272 ASN A CA 1
ATOM 2182 C C . ASN A 1 272 ? 27.224 -6.584 -14.058 1.00 38.62 272 ASN A C 1
ATOM 2184 O O . ASN A 1 272 ? 26.424 -5.800 -13.554 1.00 38.62 272 ASN A O 1
ATOM 2188 N N . THR A 1 273 ? 28.282 -6.133 -14.745 1.00 38.84 273 THR A N 1
ATOM 2189 C CA . THR A 1 273 ? 28.546 -4.704 -14.996 1.00 38.84 273 THR A CA 1
ATOM 2190 C C . THR A 1 273 ? 28.185 -4.284 -16.423 1.00 38.84 273 THR A C 1
ATOM 2192 O O . THR A 1 273 ? 29.043 -3.926 -17.232 1.00 38.84 273 THR A O 1
ATOM 2195 N N . LYS A 1 274 ? 26.880 -4.234 -16.736 1.00 38.88 274 LYS A N 1
ATOM 2196 C CA . LYS A 1 274 ? 26.396 -3.456 -17.893 1.00 38.88 274 LYS A CA 1
ATOM 2197 C C . LYS A 1 274 ? 26.676 -1.968 -17.632 1.00 38.88 274 LYS A C 1
ATOM 2199 O O . LYS A 1 274 ? 25.876 -1.274 -17.010 1.00 38.88 274 LYS A O 1
ATOM 2204 N N . ARG A 1 275 ? 27.850 -1.493 -18.072 1.00 39.53 275 ARG A N 1
ATOM 2205 C CA . ARG A 1 275 ? 28.256 -0.080 -17.996 1.00 39.53 275 ARG A CA 1
ATOM 2206 C C . ARG A 1 275 ? 27.167 0.814 -18.590 1.00 39.53 275 ARG A C 1
ATOM 2208 O O . ARG A 1 275 ? 26.632 0.512 -19.658 1.00 39.53 275 ARG A O 1
ATOM 2215 N N . LYS A 1 276 ? 26.866 1.916 -17.894 1.00 37.44 276 LYS A N 1
ATOM 2216 C CA . LYS A 1 276 ? 25.947 2.954 -18.376 1.00 37.44 276 LYS A CA 1
ATOM 2217 C C . LYS A 1 276 ? 26.422 3.474 -19.736 1.00 37.44 276 LYS A C 1
ATOM 2219 O O . LYS A 1 276 ? 27.617 3.520 -20.017 1.00 37.44 276 LYS A O 1
ATOM 2224 N N . LYS A 1 277 ? 25.473 3.866 -20.583 1.00 42.47 277 LYS A N 1
ATOM 2225 C CA . LYS A 1 277 ? 25.747 4.406 -21.918 1.00 42.47 277 LYS A CA 1
ATOM 2226 C C . LYS A 1 277 ? 26.292 5.834 -21.782 1.00 42.47 277 LYS A C 1
ATOM 2228 O O . LYS A 1 277 ? 25.496 6.756 -21.686 1.00 42.47 277 LYS A O 1
ATOM 2233 N N . ASN A 1 278 ? 27.623 5.961 -21.777 1.00 46.38 278 ASN A N 1
ATOM 2234 C CA . ASN A 1 278 ? 28.408 7.187 -21.575 1.00 46.38 278 ASN A CA 1
ATOM 2235 C C . ASN A 1 278 ? 28.037 7.962 -20.291 1.00 46.38 278 ASN A C 1
ATOM 2237 O O . ASN A 1 278 ? 27.084 8.733 -20.264 1.00 46.38 278 ASN A O 1
ATOM 2241 N N . ASP A 1 279 ? 28.819 7.775 -19.228 1.00 55.59 279 ASP A N 1
ATOM 2242 C CA . ASP A 1 279 ? 28.696 8.489 -17.948 1.00 55.59 279 ASP A CA 1
ATOM 2243 C C . ASP A 1 279 ? 29.377 9.876 -17.948 1.00 55.59 279 ASP A C 1
ATOM 2245 O O . ASP A 1 279 ? 29.618 10.453 -16.889 1.00 55.59 279 ASP A O 1
ATOM 2249 N N . GLY A 1 280 ? 29.675 10.417 -19.134 1.00 59.16 280 GLY A N 1
ATOM 2250 C CA . GLY A 1 280 ? 30.330 11.710 -19.336 1.00 59.16 280 GLY A CA 1
ATOM 2251 C C . GLY A 1 280 ? 31.857 11.644 -19.276 1.00 59.16 280 GLY A C 1
ATOM 2252 O O . GLY A 1 280 ? 32.508 12.634 -19.598 1.00 59.16 280 GLY A O 1
ATOM 2253 N N . ARG A 1 281 ? 32.438 10.497 -18.904 1.00 70.50 281 ARG A N 1
ATOM 2254 C CA . ARG A 1 281 ? 33.887 10.302 -18.760 1.00 70.50 281 ARG A CA 1
ATOM 2255 C C . ARG A 1 281 ? 34.588 10.155 -20.122 1.00 70.50 281 ARG A C 1
ATOM 2257 O O . ARG A 1 281 ? 33.951 9.763 -21.103 1.00 70.50 281 ARG A O 1
ATOM 2264 N N . PRO A 1 282 ? 35.902 10.441 -20.211 1.00 81.38 282 PRO A N 1
ATOM 2265 C CA . PRO A 1 282 ? 36.672 10.161 -21.420 1.00 81.38 282 PRO A CA 1
ATOM 2266 C C . PRO A 1 282 ? 36.631 8.660 -21.752 1.00 81.38 282 PRO A C 1
ATOM 2268 O O . PRO A 1 282 ? 36.660 7.837 -20.833 1.00 81.38 282 PRO A O 1
ATOM 2271 N N . PRO A 1 283 ? 36.627 8.272 -23.042 1.00 83.19 283 PRO A N 1
ATOM 2272 C CA . PRO A 1 283 ? 36.644 6.866 -23.437 1.00 83.19 283 PRO A CA 1
ATOM 2273 C C . PRO A 1 283 ? 37.980 6.224 -23.036 1.00 83.19 283 PRO A C 1
ATOM 2275 O O . PRO A 1 283 ? 38.984 6.383 -23.727 1.00 83.19 283 PRO A O 1
ATOM 2278 N N . ASP A 1 284 ? 38.005 5.526 -21.898 1.00 82.44 284 ASP A N 1
ATOM 2279 C CA . ASP A 1 284 ? 39.223 4.967 -21.288 1.00 82.44 284 ASP A CA 1
ATOM 2280 C C . ASP A 1 284 ? 39.293 3.433 -21.311 1.00 82.44 284 ASP A C 1
ATOM 2282 O O . ASP A 1 284 ? 40.185 2.819 -20.715 1.00 82.44 284 ASP A O 1
ATOM 2286 N N . THR A 1 285 ? 38.360 2.798 -22.026 1.00 83.88 285 THR A N 1
ATOM 2287 C CA . THR A 1 285 ? 38.197 1.345 -22.030 1.00 83.88 285 THR A CA 1
ATOM 2288 C C . THR A 1 285 ? 38.495 0.732 -23.397 1.00 83.88 285 THR A C 1
ATOM 2290 O O . THR A 1 285 ? 38.249 1.322 -24.449 1.00 83.88 285 THR A O 1
ATOM 2293 N N . ALA A 1 286 ? 38.973 -0.517 -23.399 1.00 80.25 286 ALA A N 1
ATOM 2294 C CA . ALA A 1 286 ? 39.301 -1.238 -24.631 1.00 80.25 286 ALA A CA 1
ATOM 2295 C C . ALA A 1 286 ? 38.103 -1.352 -25.594 1.00 80.25 286 ALA A C 1
ATOM 2297 O O . ALA A 1 286 ? 38.283 -1.363 -26.807 1.00 80.25 286 ALA A O 1
ATOM 2298 N N . LYS A 1 287 ? 36.871 -1.383 -25.067 1.00 79.50 287 LYS A N 1
ATOM 2299 C CA . LYS A 1 287 ? 35.652 -1.420 -25.883 1.00 79.50 287 LYS A CA 1
ATOM 2300 C C . LYS A 1 287 ? 35.371 -0.086 -26.581 1.00 79.50 287 LYS A C 1
ATOM 2302 O O . LYS A 1 287 ? 34.848 -0.099 -27.684 1.00 79.50 287 LYS A O 1
ATOM 2307 N N . GLU A 1 288 ? 35.706 1.052 -25.979 1.00 81.88 288 GLU A N 1
ATOM 2308 C CA . GLU A 1 288 ? 35.484 2.365 -26.605 1.00 81.88 288 GLU A CA 1
ATOM 2309 C C . GLU A 1 288 ? 36.606 2.748 -27.577 1.00 81.88 288 GLU A C 1
ATOM 2311 O O . GLU A 1 288 ? 36.339 3.392 -28.588 1.00 81.88 288 GLU A O 1
ATOM 2316 N N . LEU A 1 289 ? 37.842 2.318 -27.300 1.00 82.06 289 LEU A N 1
ATOM 2317 C CA . LEU A 1 289 ? 39.033 2.680 -28.077 1.00 82.06 289 LEU A CA 1
A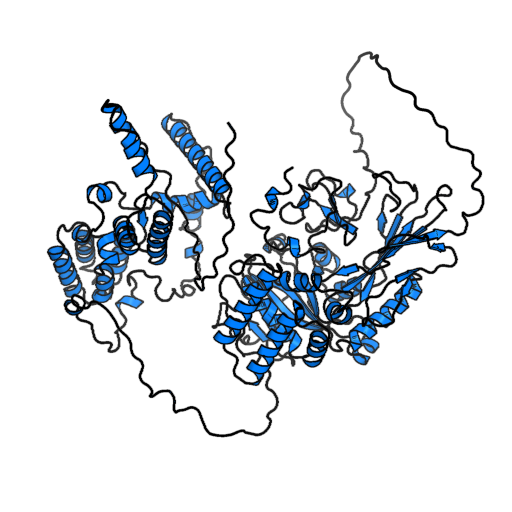TOM 2318 C C . LEU A 1 289 ? 39.308 1.772 -29.288 1.00 82.06 289 LEU A C 1
ATOM 2320 O O . LEU A 1 289 ? 40.022 2.179 -30.201 1.00 82.06 289 LEU A O 1
ATOM 2324 N N . LEU A 1 290 ? 38.792 0.535 -29.303 1.00 81.81 290 LEU A N 1
ATOM 2325 C CA . LEU A 1 290 ? 39.158 -0.474 -30.313 1.00 81.81 290 LEU A CA 1
ATOM 2326 C C . LEU A 1 290 ? 38.041 -0.833 -31.310 1.00 81.81 290 LEU A C 1
ATOM 2328 O O . LEU A 1 290 ? 38.287 -1.630 -32.214 1.00 81.81 290 LEU A O 1
ATOM 2332 N N . ILE A 1 291 ? 36.832 -0.272 -31.184 1.00 69.25 291 ILE A N 1
ATOM 2333 C CA . ILE A 1 291 ? 35.743 -0.518 -32.148 1.00 69.25 291 ILE A CA 1
ATOM 2334 C C . ILE A 1 291 ? 35.980 0.293 -33.438 1.00 69.25 291 ILE A C 1
ATOM 2336 O O . ILE A 1 291 ? 36.102 1.519 -33.363 1.00 69.25 291 ILE A O 1
ATOM 2340 N N . PRO A 1 292 ? 35.962 -0.335 -34.632 1.00 50.66 292 PRO A N 1
ATOM 2341 C CA . PRO A 1 292 ? 35.957 0.393 -35.898 1.00 50.66 292 PRO A CA 1
ATOM 2342 C C . PRO A 1 292 ? 34.674 1.226 -36.026 1.00 50.66 292 PRO A C 1
ATOM 2344 O O . PRO A 1 292 ? 33.568 0.682 -36.057 1.00 50.66 292 PRO A O 1
ATOM 2347 N N . LYS A 1 293 ? 34.798 2.556 -36.100 1.00 49.09 293 LYS A N 1
ATOM 2348 C CA . LYS A 1 293 ? 33.646 3.441 -36.331 1.00 49.09 293 LYS A CA 1
ATOM 2349 C C . LYS A 1 293 ? 33.172 3.280 -37.780 1.00 49.09 293 LYS A C 1
ATOM 2351 O O . LYS A 1 293 ? 33.911 3.607 -38.704 1.00 49.09 293 LYS A O 1
ATOM 2356 N N . SER A 1 294 ? 31.935 2.826 -37.982 1.00 37.19 294 SER A N 1
ATOM 2357 C CA . SER A 1 294 ? 31.280 2.886 -39.294 1.00 37.19 294 SER A CA 1
ATOM 2358 C C . SER A 1 294 ? 31.137 4.342 -39.750 1.00 37.19 294 SER A C 1
ATOM 2360 O O . SER A 1 294 ? 30.900 5.221 -38.922 1.00 37.19 294 SER A O 1
ATOM 2362 N N . ASN A 1 295 ? 31.295 4.578 -41.059 1.00 36.53 295 ASN A N 1
ATOM 2363 C CA . ASN A 1 295 ? 31.415 5.874 -41.748 1.00 36.53 295 ASN A CA 1
ATOM 2364 C C . ASN A 1 295 ? 30.453 6.998 -41.291 1.00 36.53 295 ASN A C 1
ATOM 2366 O O . ASN A 1 295 ? 29.544 7.405 -42.013 1.00 36.53 295 ASN A O 1
ATOM 2370 N N . LYS A 1 296 ? 30.722 7.601 -40.131 1.00 38.06 296 LYS A N 1
ATOM 2371 C CA . LYS A 1 296 ? 30.395 8.996 -39.837 1.00 38.06 296 LYS A CA 1
ATOM 2372 C C . LYS A 1 296 ? 31.625 9.816 -40.190 1.00 38.06 296 LYS A C 1
ATOM 2374 O O . LYS A 1 296 ? 32.719 9.469 -39.748 1.00 38.06 296 LYS A O 1
ATOM 2379 N N . LYS A 1 297 ? 31.442 10.873 -40.992 1.00 32.50 297 LYS A N 1
ATOM 2380 C CA . LYS A 1 297 ? 32.516 11.803 -41.375 1.00 32.50 297 LYS A CA 1
ATOM 2381 C C . LYS A 1 297 ? 33.357 12.147 -40.144 1.00 32.50 297 LYS A C 1
ATOM 2383 O O . LYS A 1 297 ? 32.807 12.651 -39.166 1.00 32.50 297 LYS A O 1
ATOM 2388 N N . GLN A 1 298 ? 34.663 11.893 -40.214 1.00 34.94 298 GLN A N 1
ATOM 2389 C CA . GLN A 1 298 ? 35.607 12.541 -39.313 1.00 34.94 298 GLN A CA 1
ATOM 2390 C C . GLN A 1 298 ? 35.458 14.046 -39.543 1.00 34.94 298 GLN A C 1
ATOM 2392 O O . GLN A 1 298 ? 35.832 14.542 -40.604 1.00 34.94 298 GLN A O 1
ATOM 2397 N N . LEU A 1 299 ? 34.872 14.752 -38.575 1.00 37.09 299 LEU A N 1
ATOM 2398 C CA . LEU A 1 299 ? 35.079 16.188 -38.460 1.00 37.09 299 LEU A CA 1
ATOM 2399 C C . LEU A 1 299 ? 36.563 16.355 -38.172 1.00 37.09 299 LEU A C 1
ATOM 2401 O O . LEU A 1 299 ? 37.074 15.837 -37.179 1.00 37.09 299 LEU A O 1
ATOM 2405 N N . ASN A 1 300 ? 37.271 16.977 -39.106 1.00 42.16 300 ASN A N 1
ATOM 2406 C CA . ASN A 1 300 ? 38.711 17.107 -38.982 1.00 42.16 300 ASN A CA 1
ATOM 2407 C C . ASN A 1 300 ? 38.993 18.077 -37.823 1.00 42.16 300 ASN A C 1
ATOM 2409 O O . ASN A 1 300 ? 38.264 19.056 -37.671 1.00 42.16 300 ASN A O 1
ATOM 2413 N N . LEU A 1 301 ? 40.036 17.859 -37.013 1.00 40.62 301 LEU A N 1
ATOM 2414 C CA . LEU A 1 301 ? 40.290 18.686 -35.814 1.00 40.62 301 LEU A CA 1
ATOM 2415 C C . LEU A 1 301 ? 40.441 20.190 -36.156 1.00 40.62 301 LEU A C 1
ATOM 2417 O O . LEU A 1 301 ? 40.150 21.058 -35.340 1.00 40.62 301 LEU A O 1
ATOM 2421 N N . LYS A 1 302 ? 40.794 20.495 -37.414 1.00 38.19 302 LYS A N 1
ATOM 2422 C CA . LYS A 1 302 ? 40.836 21.845 -38.001 1.00 38.19 302 LYS A CA 1
ATOM 2423 C C . LYS A 1 302 ? 39.462 22.510 -38.224 1.00 38.19 302 LYS A C 1
ATOM 2425 O O . LYS A 1 302 ? 39.398 23.731 -38.321 1.00 38.19 302 LYS A O 1
ATOM 2430 N N . GLU A 1 303 ? 38.366 21.757 -38.335 1.00 42.44 303 GLU A N 1
ATOM 2431 C CA . GLU A 1 303 ? 37.018 22.289 -38.621 1.00 42.44 303 GLU A CA 1
ATOM 2432 C C . GLU A 1 303 ? 36.260 22.742 -37.365 1.00 42.44 303 GLU A C 1
ATOM 2434 O O . GLU A 1 303 ? 35.428 23.651 -37.446 1.00 42.44 3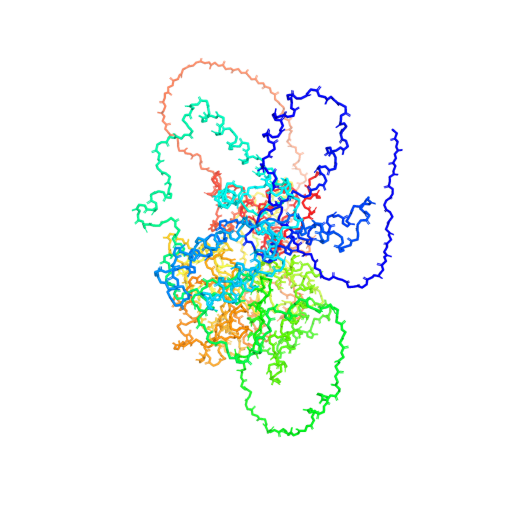03 GLU A O 1
ATOM 2439 N N . ALA A 1 304 ? 36.567 22.160 -36.199 1.00 38.56 304 ALA A N 1
ATOM 2440 C CA . ALA A 1 304 ? 35.924 22.486 -34.921 1.00 38.56 304 ALA A CA 1
ATOM 2441 C C . ALA A 1 304 ? 36.113 23.959 -34.495 1.00 38.56 304 ALA A C 1
ATOM 2443 O O . ALA A 1 304 ? 35.334 24.490 -33.709 1.00 38.56 304 ALA A O 1
ATOM 2444 N N . ILE A 1 305 ? 37.113 24.638 -35.062 1.00 44.31 305 ILE A N 1
ATOM 2445 C CA . ILE A 1 305 ? 37.557 25.985 -34.685 1.00 44.31 305 ILE A CA 1
ATOM 2446 C C . ILE A 1 305 ? 36.603 27.104 -35.183 1.00 44.31 305 ILE A C 1
ATOM 2448 O O . ILE A 1 305 ? 36.691 28.232 -34.706 1.00 44.31 305 ILE A O 1
ATOM 2452 N N . ARG A 1 306 ? 35.676 26.852 -36.134 1.00 37.94 306 ARG A N 1
ATOM 2453 C CA . ARG A 1 306 ? 35.104 27.947 -36.965 1.00 37.94 306 ARG A CA 1
ATOM 2454 C C . ARG A 1 306 ? 33.608 28.322 -36.828 1.00 37.94 306 ARG A C 1
ATOM 2456 O O . ARG A 1 306 ? 33.223 29.324 -37.428 1.00 37.94 306 ARG A O 1
ATOM 2463 N N . LYS A 1 307 ? 32.724 27.611 -36.107 1.00 32.12 307 LYS A N 1
ATOM 2464 C CA . LYS A 1 307 ? 31.257 27.887 -36.198 1.00 32.12 307 LYS A CA 1
ATOM 2465 C C . LYS A 1 307 ? 30.563 28.344 -34.905 1.00 32.12 307 LYS A C 1
ATOM 2467 O O . LYS A 1 307 ? 30.329 27.553 -34.000 1.00 32.12 307 LYS A O 1
ATOM 2472 N N . LYS A 1 308 ? 30.129 29.615 -34.899 1.00 29.48 308 LYS A N 1
ATOM 2473 C CA . LYS A 1 308 ? 29.141 30.203 -33.972 1.00 29.48 308 LYS A CA 1
ATOM 2474 C C . LYS A 1 308 ? 27.724 30.220 -34.586 1.00 29.48 308 LYS A C 1
ATOM 2476 O O . LYS A 1 308 ? 27.584 30.444 -35.783 1.00 29.48 308 LYS A O 1
ATOM 2481 N N . THR A 1 309 ? 26.726 30.100 -33.703 1.00 25.84 309 THR A N 1
ATOM 2482 C CA . THR A 1 309 ? 25.296 30.489 -33.831 1.00 25.84 309 THR A CA 1
ATOM 2483 C C . THR A 1 309 ? 24.361 29.640 -34.737 1.00 25.84 309 THR A C 1
ATOM 2485 O O . THR A 1 309 ? 24.691 29.391 -35.894 1.00 25.84 309 THR A O 1
ATOM 2488 N N . PRO A 1 310 ? 23.166 29.221 -34.245 1.00 33.81 310 PRO A N 1
ATOM 2489 C CA . PRO A 1 310 ? 22.171 28.447 -35.006 1.00 33.81 310 PRO A CA 1
ATOM 2490 C C . PRO A 1 310 ? 20.872 29.213 -35.351 1.00 33.81 310 PRO A C 1
ATOM 2492 O O . PRO A 1 310 ? 20.466 30.107 -34.612 1.00 33.81 310 PRO A O 1
ATOM 2495 N N . THR A 1 311 ? 20.141 28.738 -36.371 1.00 23.19 311 THR A N 1
ATOM 2496 C CA . THR A 1 311 ? 18.698 29.010 -36.580 1.00 23.19 311 THR A CA 1
ATOM 2497 C C . THR A 1 311 ? 18.036 27.801 -37.274 1.00 23.19 311 THR A C 1
ATOM 2499 O O . THR A 1 311 ? 18.650 27.259 -38.196 1.00 23.19 311 THR A O 1
ATOM 2502 N N . PRO A 1 312 ? 16.831 27.338 -36.878 1.00 32.94 312 PRO A N 1
ATOM 2503 C CA . PRO A 1 312 ? 16.192 26.157 -37.470 1.00 32.94 312 PRO A CA 1
ATOM 2504 C C . PRO A 1 312 ? 15.065 26.488 -38.467 1.00 32.94 312 PRO A C 1
ATOM 2506 O O . PRO A 1 312 ? 14.326 27.453 -38.285 1.00 32.94 312 PRO A O 1
ATOM 2509 N N . SER A 1 313 ? 14.834 25.604 -39.442 1.00 25.55 313 SER A N 1
ATOM 2510 C CA . SER A 1 313 ? 13.523 25.447 -40.088 1.00 25.55 313 SER A CA 1
ATOM 2511 C C . SER A 1 313 ? 13.265 23.979 -40.457 1.00 25.55 313 SER A C 1
ATOM 2513 O O . SER A 1 313 ? 14.171 23.246 -40.851 1.00 25.55 313 SER A O 1
ATOM 2515 N N . LEU A 1 314 ? 12.018 23.539 -40.277 1.00 28.64 314 LEU A N 1
ATOM 2516 C CA . LEU A 1 314 ? 11.511 22.225 -40.693 1.00 28.64 314 LEU A CA 1
ATOM 2517 C C . LEU A 1 314 ? 10.738 22.392 -42.008 1.00 28.64 314 LEU A C 1
ATOM 2519 O O . LEU A 1 314 ? 10.139 23.443 -42.232 1.00 28.64 314 LEU A O 1
ATOM 2523 N N . THR A 1 315 ? 10.719 21.371 -42.871 1.00 30.91 315 THR A N 1
ATOM 2524 C CA . THR A 1 315 ? 10.008 21.433 -44.164 1.00 30.91 315 THR A CA 1
ATOM 2525 C C . THR A 1 315 ? 8.900 20.387 -44.289 1.00 30.91 315 THR A C 1
ATOM 2527 O O . THR A 1 315 ? 8.975 19.279 -43.763 1.00 30.91 315 THR A O 1
ATOM 2530 N N . ALA A 1 316 ? 7.833 20.769 -44.992 1.00 34.75 316 ALA A N 1
ATOM 2531 C CA . ALA A 1 316 ? 6.509 20.152 -44.932 1.00 34.75 316 ALA A CA 1
ATOM 2532 C C . ALA A 1 316 ? 6.342 18.860 -45.768 1.00 34.75 316 ALA A C 1
ATOM 2534 O O . ALA A 1 316 ? 5.375 18.727 -46.517 1.00 34.75 316 ALA A O 1
ATOM 2535 N N . LYS A 1 317 ? 7.275 17.900 -45.672 1.00 33.12 317 LYS A N 1
ATOM 2536 C CA . LYS A 1 317 ? 7.214 16.635 -46.443 1.00 33.12 317 LYS A CA 1
ATOM 2537 C C . LYS A 1 317 ? 6.781 15.390 -45.661 1.00 33.12 317 LYS A C 1
ATOM 2539 O O . LYS A 1 317 ? 6.508 14.369 -46.282 1.00 33.12 317 LYS A O 1
ATOM 2544 N N . GLU A 1 318 ? 6.637 15.475 -44.339 1.00 35.38 318 GLU A N 1
ATOM 2545 C CA . GLU A 1 318 ? 6.237 14.337 -43.486 1.00 35.38 318 GLU A CA 1
ATOM 2546 C C . GLU A 1 318 ? 4.722 14.272 -43.190 1.00 35.38 318 GLU A C 1
ATOM 2548 O O . GLU A 1 318 ? 4.242 13.312 -42.596 1.00 35.38 318 GLU A O 1
ATOM 2553 N N . GLN A 1 319 ? 3.928 15.242 -43.659 1.00 33.81 319 GLN A N 1
ATOM 2554 C CA . GLN A 1 319 ? 2.490 15.350 -43.355 1.00 33.81 319 GLN A CA 1
ATOM 2555 C C . GLN A 1 319 ? 1.539 14.554 -44.275 1.00 33.81 319 GLN A C 1
ATOM 2557 O O . GLN A 1 319 ? 0.326 14.714 -44.167 1.00 33.81 319 GLN A O 1
ATOM 2562 N N . LYS A 1 320 ? 2.035 13.702 -45.188 1.00 35.75 320 LYS A N 1
ATOM 2563 C CA . LYS A 1 320 ? 1.187 13.070 -46.227 1.00 35.75 320 LYS A CA 1
ATOM 2564 C C . LYS A 1 320 ? 1.348 11.550 -46.384 1.00 35.75 320 LYS A C 1
ATOM 2566 O O . LYS A 1 320 ? 1.294 11.037 -47.498 1.00 35.75 320 LYS A O 1
ATOM 2571 N N . LYS A 1 321 ? 1.533 10.822 -45.271 1.00 30.64 321 LYS A N 1
ATOM 2572 C CA . LYS A 1 321 ? 1.542 9.340 -45.249 1.00 30.64 321 LYS A CA 1
ATOM 2573 C C . LYS A 1 321 ? 0.806 8.700 -44.052 1.00 30.64 321 LYS A C 1
ATOM 2575 O O . LYS A 1 321 ? 1.171 7.619 -43.606 1.00 30.64 321 LYS A O 1
ATOM 2580 N N . LEU A 1 322 ? -0.258 9.340 -43.565 1.00 30.16 322 LEU A N 1
ATOM 2581 C CA . LEU A 1 322 ? -1.333 8.673 -42.820 1.00 30.16 322 LEU A CA 1
ATOM 2582 C C . LEU A 1 322 ? -2.648 8.955 -43.550 1.00 30.16 322 LEU A C 1
ATOM 2584 O O . LEU A 1 322 ? -3.068 10.106 -43.553 1.00 30.16 322 LEU A O 1
ATOM 2588 N N . LEU A 1 323 ? -3.229 7.923 -44.179 1.00 30.77 323 LEU A N 1
ATOM 2589 C CA . LEU A 1 323 ? -4.642 7.752 -44.578 1.00 30.77 323 LEU A CA 1
ATOM 2590 C C . LEU A 1 323 ? -4.730 6.683 -45.685 1.00 30.77 323 LEU A C 1
ATOM 2592 O O . LEU A 1 323 ? -4.570 7.011 -46.859 1.00 30.77 323 LEU A O 1
ATOM 2596 N N . SER A 1 324 ? -4.950 5.415 -45.310 1.00 28.19 324 SER A N 1
ATOM 2597 C CA . SER A 1 324 ? -5.790 4.411 -46.013 1.00 28.19 324 SER A CA 1
ATOM 2598 C C . SER A 1 324 ? -5.435 2.958 -45.641 1.00 28.19 324 SER A C 1
ATOM 2600 O O . SER A 1 324 ? -4.271 2.648 -45.403 1.00 28.19 324 SER A O 1
ATOM 2602 N N . LEU A 1 325 ? -6.470 2.102 -45.711 1.00 26.95 325 LEU A N 1
ATOM 2603 C CA . LEU A 1 325 ? -6.517 0.621 -45.738 1.00 26.95 325 LEU A CA 1
ATOM 2604 C C . LEU A 1 325 ? -6.937 -0.109 -44.432 1.00 26.95 325 LEU A C 1
ATOM 2606 O O . LEU A 1 325 ? -6.773 0.451 -43.348 1.00 26.95 325 LEU A O 1
ATOM 2610 N N . PRO A 1 326 ? -7.648 -1.263 -44.544 1.00 32.78 326 PRO A N 1
ATOM 2611 C CA . PRO A 1 326 ? -8.930 -1.427 -43.840 1.00 32.78 326 PRO A CA 1
ATOM 2612 C C . PRO A 1 326 ? -9.006 -2.583 -42.817 1.00 32.78 326 PRO A C 1
ATOM 2614 O O . PRO A 1 326 ? -8.073 -3.362 -42.638 1.00 32.78 326 PRO A O 1
ATOM 2617 N N . THR A 1 327 ? -10.163 -2.679 -42.157 1.00 33.97 327 THR A N 1
ATOM 2618 C CA . THR A 1 327 ? -10.481 -3.549 -41.011 1.00 33.97 327 THR A CA 1
ATOM 2619 C C . THR A 1 327 ? -10.666 -5.042 -41.356 1.00 33.97 327 THR A C 1
ATOM 2621 O O . THR A 1 327 ? -11.414 -5.348 -42.287 1.00 33.97 327 THR A O 1
ATOM 2624 N N . PRO A 1 328 ? -10.103 -5.980 -40.564 1.00 29.19 328 PRO A N 1
ATOM 2625 C CA . PRO A 1 328 ? -10.493 -7.397 -40.530 1.00 29.19 328 PRO A CA 1
ATOM 2626 C C . PRO A 1 328 ? -11.612 -7.690 -39.491 1.00 29.19 328 PRO A C 1
ATOM 2628 O O . PRO A 1 328 ? -11.909 -6.830 -38.660 1.00 29.19 328 PRO A O 1
ATOM 2631 N N . PRO A 1 329 ? -12.241 -8.887 -39.520 1.00 32.41 329 PRO A N 1
ATOM 2632 C CA . PRO A 1 329 ? -13.356 -9.273 -38.636 1.00 32.41 329 PRO A CA 1
ATOM 2633 C C . PRO A 1 329 ? -12.930 -9.523 -37.169 1.00 32.41 329 PRO A C 1
ATOM 2635 O O . PRO A 1 329 ? -11.733 -9.642 -36.898 1.00 32.41 329 PRO A O 1
ATOM 2638 N N . PRO A 1 330 ? -13.880 -9.609 -36.209 1.00 35.44 330 PRO A N 1
ATOM 2639 C CA . PRO A 1 330 ? -13.562 -9.660 -34.780 1.00 35.44 330 PRO A CA 1
ATOM 2640 C C . PRO A 1 330 ? -12.854 -10.963 -34.392 1.00 35.44 330 PRO A C 1
ATOM 2642 O O . PRO A 1 330 ? -13.458 -12.034 -34.354 1.00 35.44 330 PRO A O 1
ATOM 2645 N N . ALA A 1 331 ? -11.567 -10.850 -34.073 1.00 28.98 331 ALA A N 1
ATOM 2646 C CA . ALA A 1 331 ? -10.786 -11.921 -33.475 1.00 28.98 331 ALA A CA 1
ATOM 2647 C C . ALA A 1 331 ? -10.979 -11.951 -31.952 1.00 28.98 331 ALA A C 1
ATOM 2649 O O . ALA A 1 331 ? -11.127 -10.913 -31.306 1.00 28.98 331 ALA A O 1
ATOM 2650 N N . THR A 1 332 ? -10.932 -13.157 -31.390 1.00 33.56 332 THR A N 1
ATOM 2651 C CA . THR A 1 332 ? -10.900 -13.448 -29.953 1.00 33.56 332 THR A CA 1
ATOM 2652 C C . THR A 1 332 ? -9.913 -12.522 -29.234 1.00 33.56 332 THR A C 1
ATOM 2654 O O . THR A 1 332 ? -8.740 -12.487 -29.603 1.00 33.56 332 THR A O 1
ATOM 2657 N N . ILE A 1 333 ? -10.372 -11.769 -28.226 1.00 38.88 333 ILE A N 1
ATOM 2658 C CA . ILE A 1 333 ? -9.557 -10.746 -27.551 1.00 38.88 333 ILE A CA 1
ATOM 2659 C C . ILE A 1 333 ? -8.377 -11.419 -26.838 1.00 38.88 333 ILE A C 1
ATOM 2661 O O . ILE A 1 333 ? -8.526 -11.998 -25.760 1.00 38.88 333 ILE A O 1
ATOM 2665 N N . SER A 1 334 ? -7.188 -11.339 -27.436 1.00 43.88 334 SER A N 1
ATOM 2666 C CA . SER A 1 334 ? -5.951 -11.765 -26.793 1.00 43.88 334 SER A CA 1
ATOM 2667 C C . SER A 1 334 ? -5.621 -10.791 -25.669 1.00 43.88 334 SER A C 1
ATOM 2669 O O . SER A 1 334 ? -5.355 -9.623 -25.941 1.00 43.88 334 SER A O 1
ATOM 2671 N N . PHE A 1 335 ? -5.611 -11.270 -24.425 1.00 59.75 335 PHE A N 1
ATOM 2672 C CA . PHE A 1 335 ? -5.140 -10.512 -23.265 1.00 59.75 335 PHE A CA 1
ATOM 2673 C C . PHE A 1 335 ? -3.689 -10.050 -23.499 1.00 59.75 335 PHE A C 1
ATOM 2675 O O . PHE A 1 335 ? -2.789 -10.896 -23.476 1.00 59.75 335 PHE A O 1
ATOM 2682 N N . PRO A 1 336 ? -3.420 -8.746 -23.686 1.00 63.91 336 PRO A N 1
ATOM 2683 C CA . PRO A 1 336 ? -2.085 -8.245 -23.963 1.00 63.91 336 PRO A CA 1
ATOM 2684 C C . PRO A 1 336 ? -1.369 -8.002 -22.628 1.00 63.91 336 PRO A C 1
ATOM 2686 O O . PRO A 1 336 ? -1.068 -6.879 -22.243 1.00 63.91 336 PRO A O 1
ATOM 2689 N N . LEU A 1 337 ? -1.130 -9.070 -21.863 1.00 69.38 337 LEU A N 1
ATOM 2690 C CA . LEU A 1 337 ? -0.395 -8.999 -20.588 1.00 69.38 337 LEU A CA 1
ATOM 2691 C C . LEU A 1 337 ? 1.112 -8.757 -20.778 1.00 69.38 337 LEU A C 1
ATOM 2693 O O . LEU A 1 337 ? 1.836 -8.525 -19.816 1.00 69.38 337 LEU A O 1
ATOM 2697 N N . ASP A 1 338 ? 1.562 -8.774 -22.029 1.00 71.25 338 ASP A N 1
ATOM 2698 C CA . ASP A 1 338 ? 2.843 -8.289 -22.527 1.00 71.25 338 ASP A CA 1
ATOM 2699 C C . ASP A 1 338 ? 2.784 -6.849 -23.081 1.00 71.25 338 ASP A C 1
ATOM 2701 O O . ASP A 1 338 ? 3.804 -6.337 -23.547 1.00 71.25 338 ASP A O 1
ATOM 2705 N N . ALA A 1 339 ? 1.638 -6.159 -22.997 1.00 80.69 339 ALA A N 1
ATOM 2706 C CA . ALA A 1 339 ? 1.557 -4.720 -23.238 1.00 80.69 339 ALA A CA 1
ATOM 2707 C C . ALA A 1 339 ? 2.501 -3.950 -22.296 1.00 80.69 339 ALA A C 1
ATOM 2709 O O . ALA A 1 339 ? 2.753 -4.389 -21.166 1.00 80.69 339 ALA A O 1
ATOM 2710 N N . PRO A 1 340 ? 3.003 -2.769 -22.706 1.00 83.62 340 PRO A N 1
ATOM 2711 C CA . PRO A 1 340 ? 3.809 -1.944 -21.820 1.00 83.62 340 PRO A CA 1
ATOM 2712 C C . PRO A 1 340 ? 3.036 -1.616 -20.535 1.00 83.62 340 PRO A C 1
ATOM 2714 O O . PRO A 1 340 ? 1.845 -1.310 -20.556 1.00 83.62 340 PRO A O 1
ATOM 2717 N N . GLY A 1 341 ? 3.730 -1.656 -19.402 1.00 87.44 341 GLY A N 1
ATOM 2718 C CA . GLY A 1 341 ? 3.286 -1.040 -18.158 1.00 87.44 341 GLY A CA 1
ATOM 2719 C C . GLY A 1 341 ? 3.853 0.370 -17.993 1.00 87.44 341 GLY A C 1
ATOM 2720 O O . GLY A 1 341 ? 4.360 0.994 -18.929 1.00 87.44 341 GLY A O 1
ATOM 2721 N N . TYR A 1 342 ? 3.764 0.899 -16.778 1.00 89.56 342 TYR A N 1
ATOM 2722 C CA . TYR A 1 342 ? 4.241 2.238 -16.441 1.00 89.56 342 TYR A CA 1
ATOM 2723 C C . TYR A 1 342 ? 5.784 2.244 -16.315 1.00 89.56 342 TYR A C 1
ATOM 2725 O O . TYR A 1 342 ? 6.331 1.631 -15.400 1.00 89.56 342 TYR A O 1
ATOM 2733 N N . PRO A 1 343 ? 6.538 2.932 -17.198 1.00 86.31 343 PRO A N 1
ATOM 2734 C CA . PRO A 1 343 ? 7.999 2.862 -17.175 1.00 86.31 343 PRO A CA 1
ATOM 2735 C C . PRO A 1 343 ? 8.577 3.751 -16.070 1.00 86.31 343 PRO A C 1
ATOM 2737 O O . PRO A 1 343 ? 8.324 4.963 -16.040 1.00 86.31 343 PRO A O 1
ATOM 2740 N N . TRP A 1 344 ? 9.401 3.174 -15.201 1.00 86.50 344 TRP A N 1
ATOM 2741 C CA . TRP A 1 344 ? 9.933 3.800 -13.992 1.00 86.50 344 TRP A CA 1
ATOM 2742 C C . TRP A 1 344 ? 10.627 5.136 -14.252 1.00 86.50 344 TRP A C 1
ATOM 2744 O O . TRP A 1 344 ? 11.332 5.339 -15.244 1.00 86.50 344 TRP A O 1
ATOM 2754 N N . HIS A 1 345 ? 10.384 6.082 -13.350 1.00 84.00 345 HIS A N 1
ATOM 2755 C CA . HIS A 1 345 ? 10.895 7.440 -13.428 1.00 84.00 345 HIS A CA 1
ATOM 2756 C C . HIS A 1 345 ? 10.749 8.137 -12.073 1.00 84.00 345 HIS A C 1
ATOM 2758 O O . HIS A 1 345 ? 9.626 8.399 -11.626 1.00 84.00 345 HIS A O 1
ATOM 2764 N N . GLN A 1 346 ? 11.887 8.509 -11.476 1.00 81.81 346 GLN A N 1
ATOM 2765 C CA . GLN A 1 346 ? 11.959 9.235 -10.200 1.00 81.81 346 GLN A CA 1
ATOM 2766 C C . GLN A 1 346 ? 11.295 8.428 -9.067 1.00 81.81 346 GLN A C 1
ATOM 2768 O O . GLN A 1 346 ? 10.193 8.757 -8.638 1.00 81.81 346 GLN A O 1
ATOM 2773 N N . ASN A 1 347 ? 11.952 7.327 -8.669 1.00 85.31 347 ASN A N 1
ATOM 2774 C CA . ASN A 1 347 ? 11.592 6.441 -7.545 1.00 85.31 347 ASN A CA 1
ATOM 2775 C C . ASN A 1 347 ? 10.152 5.900 -7.546 1.00 85.31 347 ASN A C 1
ATOM 2777 O O . ASN A 1 347 ? 9.587 5.579 -6.508 1.00 85.31 347 ASN A O 1
ATOM 2781 N N . SER A 1 348 ? 9.557 5.758 -8.725 1.00 90.50 348 SER A N 1
ATOM 2782 C CA . SER A 1 348 ? 8.119 5.554 -8.886 1.00 90.50 348 SER A CA 1
ATOM 2783 C C . SER A 1 348 ? 7.611 4.131 -8.779 1.00 90.50 348 SER A C 1
ATOM 2785 O O . SER A 1 348 ? 6.426 3.914 -9.011 1.00 90.50 348 SER A O 1
ATOM 2787 N N . CYS A 1 349 ? 8.474 3.168 -8.467 1.00 91.94 349 CYS A N 1
ATOM 2788 C CA . CYS A 1 349 ? 8.154 1.746 -8.549 1.00 91.94 349 CYS A CA 1
ATOM 2789 C C . CYS A 1 349 ? 6.959 1.369 -7.663 1.00 91.94 349 CYS A C 1
ATOM 2791 O O . CYS A 1 349 ? 6.149 0.554 -8.085 1.00 91.94 349 CYS A O 1
ATOM 2793 N N . TRP A 1 350 ? 6.770 2.038 -6.521 1.00 92.31 350 TRP A N 1
ATOM 2794 C CA . TRP A 1 350 ? 5.573 1.911 -5.685 1.00 92.31 350 TRP A CA 1
ATOM 2795 C C . TRP A 1 350 ? 4.274 2.229 -6.456 1.00 92.31 350 TRP A C 1
ATOM 2797 O O . TRP A 1 350 ? 3.325 1.447 -6.445 1.00 92.31 350 TRP A O 1
ATOM 2807 N N . LEU A 1 351 ? 4.247 3.322 -7.222 1.00 94.69 351 LEU A N 1
ATOM 2808 C CA . LEU A 1 351 ? 3.101 3.712 -8.047 1.00 94.69 351 LEU A CA 1
ATOM 2809 C C . LEU A 1 351 ? 2.988 2.849 -9.308 1.00 94.69 351 LEU A C 1
ATOM 2811 O O . LEU A 1 351 ? 1.893 2.468 -9.708 1.00 94.69 351 LEU A O 1
ATOM 2815 N N . ASP A 1 352 ? 4.121 2.543 -9.943 1.00 94.44 352 ASP A N 1
ATOM 2816 C CA . ASP A 1 352 ? 4.171 1.759 -11.177 1.00 94.44 352 ASP A CA 1
ATOM 2817 C C . ASP A 1 352 ? 3.634 0.332 -10.945 1.00 94.44 352 ASP A C 1
ATOM 2819 O O . ASP A 1 352 ? 2.917 -0.196 -11.796 1.00 94.44 352 ASP A O 1
ATOM 2823 N N . VAL A 1 353 ? 3.973 -0.284 -9.803 1.00 95.31 353 VAL A N 1
ATOM 2824 C CA . VAL A 1 353 ? 3.580 -1.648 -9.396 1.00 95.31 353 VAL A CA 1
ATOM 2825 C C . VAL A 1 353 ? 2.153 -1.697 -8.866 1.00 95.31 353 VAL A C 1
ATOM 2827 O O . VAL A 1 353 ? 1.401 -2.573 -9.288 1.00 95.31 353 VAL A O 1
ATOM 2830 N N . SER A 1 354 ? 1.741 -0.760 -8.004 1.00 95.56 354 SER A N 1
ATOM 2831 C CA . SER A 1 354 ? 0.355 -0.728 -7.510 1.00 95.56 354 SER A CA 1
ATOM 2832 C C . SER A 1 354 ? -0.648 -0.480 -8.642 1.00 95.56 354 SER A C 1
ATOM 2834 O O . SER A 1 354 ? -1.622 -1.222 -8.757 1.00 95.56 354 SER A O 1
ATOM 2836 N N . LEU A 1 355 ? -0.373 0.458 -9.560 1.00 95.25 355 LEU A N 1
ATOM 2837 C CA . LEU A 1 355 ? -1.202 0.656 -10.757 1.00 95.25 355 LEU A CA 1
ATOM 2838 C C . LEU A 1 355 ? -1.197 -0.559 -11.697 1.00 95.25 355 LEU A C 1
ATOM 2840 O O . LEU A 1 355 ? -2.228 -0.852 -12.296 1.00 95.25 355 LEU A O 1
ATOM 2844 N N . GLN A 1 356 ? -0.080 -1.286 -11.831 1.00 94.00 356 GLN A N 1
ATOM 2845 C CA . GLN A 1 356 ? -0.060 -2.528 -12.609 1.00 94.00 356 GLN A CA 1
ATOM 2846 C C . GLN A 1 356 ? -0.947 -3.603 -11.967 1.00 94.00 356 GLN A C 1
ATOM 2848 O O . GLN A 1 356 ? -1.739 -4.219 -12.670 1.00 94.00 356 GLN A O 1
ATOM 2853 N N . LEU A 1 357 ? -0.864 -3.818 -10.652 1.00 94.81 357 LEU A N 1
ATOM 2854 C CA . LEU A 1 357 ? -1.673 -4.831 -9.962 1.00 94.81 357 LEU A CA 1
ATOM 2855 C C . LEU A 1 357 ? -3.173 -4.480 -9.966 1.00 94.81 357 LEU A C 1
ATOM 2857 O O . LEU A 1 357 ? -3.996 -5.353 -10.240 1.00 94.81 357 LEU A O 1
ATOM 2861 N N . LEU A 1 358 ? -3.530 -3.204 -9.767 1.00 95.12 358 LEU A N 1
ATOM 2862 C CA . LEU A 1 358 ? -4.908 -2.718 -9.932 1.00 95.12 358 LEU A CA 1
ATOM 2863 C C . LEU A 1 358 ? -5.421 -2.924 -11.364 1.00 95.12 358 LEU A C 1
ATOM 2865 O O . LEU A 1 358 ? -6.577 -3.292 -11.558 1.00 95.12 358 LEU A O 1
ATOM 2869 N N . TYR A 1 359 ? -4.561 -2.731 -12.366 1.00 93.56 359 TYR A N 1
ATOM 2870 C CA . TYR A 1 359 ? -4.908 -2.970 -13.764 1.00 93.56 359 TYR A CA 1
ATOM 2871 C C . TYR A 1 359 ? -5.203 -4.449 -14.061 1.00 93.56 359 TYR A C 1
ATOM 2873 O O . TYR A 1 359 ? -6.204 -4.753 -14.708 1.00 93.56 359 TYR A O 1
ATOM 2881 N N . ILE A 1 360 ? -4.388 -5.374 -13.535 1.00 92.19 360 ILE A N 1
ATOM 2882 C CA . ILE A 1 360 ? -4.644 -6.819 -13.668 1.00 92.19 360 ILE A CA 1
ATOM 2883 C C . ILE A 1 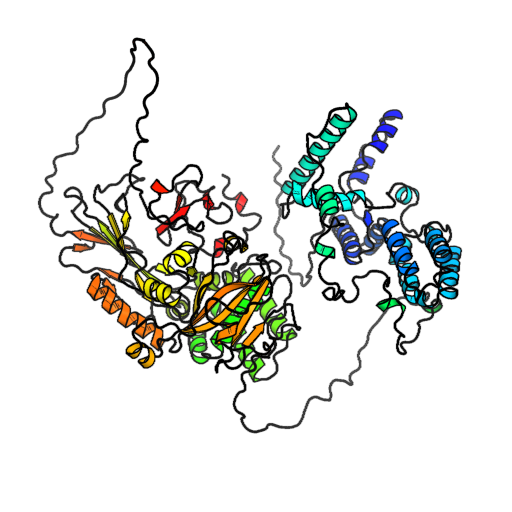360 ? -5.954 -7.213 -12.973 1.00 92.19 360 ILE A C 1
ATOM 2885 O O . ILE A 1 360 ? -6.740 -7.978 -13.534 1.00 92.19 360 ILE A O 1
ATOM 2889 N N . ALA A 1 361 ? -6.231 -6.657 -11.789 1.00 92.50 361 ALA A N 1
ATOM 2890 C CA . ALA A 1 361 ? -7.490 -6.900 -11.091 1.00 92.50 361 ALA A CA 1
ATOM 2891 C C . ALA A 1 361 ? -8.710 -6.429 -11.909 1.00 92.50 361 ALA A C 1
ATOM 2893 O O . ALA A 1 361 ? -9.689 -7.175 -12.037 1.00 92.50 361 ALA A O 1
ATOM 2894 N N . LEU A 1 362 ? -8.617 -5.225 -12.491 1.00 91.69 362 LEU A N 1
ATOM 2895 C CA . LEU A 1 362 ? -9.659 -4.596 -13.304 1.00 91.69 362 LEU A CA 1
ATOM 2896 C C . LEU A 1 362 ? -9.957 -5.366 -14.591 1.00 91.69 362 LEU A C 1
ATOM 2898 O O . LEU A 1 362 ? -11.128 -5.505 -14.932 1.00 91.69 362 LEU A O 1
ATOM 2902 N N . TRP A 1 363 ? -8.946 -5.882 -15.300 1.00 84.06 363 TRP A N 1
ATOM 2903 C CA . TRP A 1 363 ? -9.156 -6.459 -16.636 1.00 84.06 363 TRP A CA 1
ATOM 2904 C C . TRP A 1 363 ? -10.184 -7.605 -16.633 1.00 84.06 363 TRP A C 1
ATOM 2906 O O . TRP A 1 363 ? -11.009 -7.705 -17.535 1.00 84.06 363 TRP A O 1
ATOM 2916 N N . GLY A 1 364 ? -10.184 -8.469 -15.614 1.00 76.56 364 GLY A N 1
ATOM 2917 C CA . GLY A 1 364 ? -11.178 -9.547 -15.504 1.00 76.56 364 GLY A CA 1
ATOM 2918 C C . GLY A 1 364 ? -12.497 -9.154 -14.821 1.00 76.56 364 GLY A C 1
ATOM 2919 O O . GLY A 1 364 ? -13.230 -10.053 -14.425 1.00 76.56 364 GLY A O 1
ATOM 2920 N N . ALA A 1 365 ? -12.755 -7.859 -14.603 1.00 88.69 365 ALA A N 1
ATOM 2921 C CA . ALA A 1 365 ? -13.917 -7.335 -13.875 1.00 88.69 365 ALA A CA 1
ATOM 2922 C C . ALA A 1 365 ? -14.330 -5.912 -14.333 1.00 88.69 365 ALA A C 1
ATOM 2924 O O . ALA A 1 365 ? -14.866 -5.132 -13.543 1.00 88.69 365 ALA A O 1
ATOM 2925 N N . VAL A 1 366 ? -14.065 -5.556 -15.599 1.00 91.06 366 VAL A N 1
ATOM 2926 C CA . VAL A 1 366 ? -14.223 -4.195 -16.163 1.00 91.06 366 VAL A CA 1
ATOM 2927 C C . VAL A 1 366 ? -15.598 -3.595 -15.855 1.00 91.06 366 VAL A C 1
ATOM 2929 O O . VAL A 1 366 ? -15.676 -2.457 -15.396 1.00 91.06 366 VAL A O 1
ATOM 2932 N N . ASP A 1 367 ? -16.672 -4.368 -16.034 1.00 91.31 367 ASP A N 1
ATOM 2933 C CA . ASP A 1 367 ? -18.048 -3.915 -15.800 1.00 91.31 367 ASP A CA 1
ATOM 2934 C C . ASP A 1 367 ? -18.344 -3.595 -14.328 1.00 91.31 367 ASP A C 1
ATOM 2936 O O . ASP A 1 367 ? -19.030 -2.613 -14.038 1.00 91.31 367 ASP A O 1
ATOM 2940 N N . GLU A 1 368 ? -17.796 -4.366 -13.385 1.00 91.75 368 GLU A N 1
ATOM 2941 C CA . GLU A 1 368 ? -17.943 -4.102 -11.948 1.00 91.75 368 GLU A CA 1
ATOM 2942 C C . GLU A 1 368 ? -17.199 -2.822 -11.551 1.00 91.75 368 GLU A C 1
ATOM 2944 O O . GLU A 1 368 ? -17.763 -1.945 -10.894 1.00 91.75 368 GLU A O 1
ATOM 2949 N N . PHE A 1 369 ? -15.965 -2.644 -12.031 1.00 94.12 369 PHE A N 1
ATOM 2950 C CA . PHE A 1 369 ? -15.212 -1.406 -11.814 1.00 94.12 369 PHE A CA 1
ATOM 2951 C C . PHE A 1 369 ? -15.869 -0.185 -12.483 1.00 94.12 369 PHE A C 1
ATOM 2953 O O . PHE A 1 369 ? -15.771 0.928 -11.965 1.00 94.12 369 PHE A O 1
ATOM 2960 N N . ASN A 1 370 ? -16.570 -0.373 -13.604 1.00 94.94 370 ASN A N 1
ATOM 2961 C CA . ASN A 1 370 ? -17.296 0.685 -14.312 1.00 94.94 370 ASN A CA 1
ATOM 2962 C C . ASN A 1 370 ? -18.528 1.129 -13.499 1.00 94.94 370 ASN A C 1
ATOM 2964 O O . ASN A 1 370 ? -18.785 2.325 -13.359 1.00 94.94 370 ASN A O 1
ATOM 2968 N N . LYS A 1 371 ? -19.243 0.183 -12.867 1.00 94.44 371 LYS A N 1
ATOM 2969 C CA . LYS A 1 371 ? -20.312 0.486 -11.895 1.00 94.44 371 LYS A CA 1
ATOM 2970 C C . LYS A 1 371 ? -19.776 1.271 -10.690 1.00 94.44 371 LYS A C 1
ATOM 2972 O O . LYS A 1 371 ? -20.376 2.280 -10.328 1.00 94.44 371 LYS A O 1
ATOM 2977 N N . ILE A 1 372 ? -18.633 0.866 -10.120 1.00 94.56 372 ILE A N 1
ATOM 2978 C CA . ILE A 1 372 ? -17.957 1.598 -9.026 1.00 94.56 372 ILE A CA 1
ATOM 2979 C C . ILE A 1 372 ? -17.643 3.038 -9.453 1.00 94.56 372 ILE A C 1
ATOM 2981 O O . ILE A 1 372 ? -18.017 3.979 -8.759 1.00 94.56 372 ILE A O 1
ATOM 2985 N N . GLN A 1 373 ? -16.997 3.222 -10.609 1.00 95.44 373 GLN A N 1
ATOM 2986 C CA . GLN A 1 373 ? -16.619 4.542 -11.123 1.00 95.44 373 GLN A CA 1
ATOM 2987 C C . GLN A 1 373 ? -17.836 5.453 -11.349 1.00 95.44 373 GLN A C 1
ATOM 2989 O O . GLN A 1 373 ? -17.791 6.627 -10.989 1.00 95.44 373 GLN A O 1
ATOM 2994 N N . LYS A 1 374 ? -18.929 4.918 -11.909 1.00 94.06 374 LYS A N 1
ATOM 2995 C CA . LYS A 1 374 ? -20.189 5.652 -12.127 1.00 94.06 374 LYS A CA 1
ATOM 2996 C C . LYS A 1 374 ? -20.890 6.060 -10.831 1.00 94.06 374 LYS A C 1
ATOM 2998 O O . LYS A 1 374 ? -21.608 7.053 -10.834 1.00 94.06 374 LYS A O 1
ATOM 3003 N N . GLY A 1 375 ? -20.687 5.318 -9.742 1.00 92.31 375 GLY A N 1
ATOM 3004 C CA . GLY A 1 375 ? -21.182 5.682 -8.412 1.00 92.31 375 GLY A CA 1
ATOM 3005 C C . GLY A 1 375 ? -20.347 6.753 -7.696 1.00 92.31 375 GLY A C 1
ATOM 3006 O O . GLY A 1 375 ? -20.740 7.194 -6.619 1.00 92.31 375 GLY A O 1
ATOM 3007 N N . LEU A 1 376 ? -19.201 7.161 -8.258 1.00 94.50 376 LEU A N 1
ATOM 3008 C CA . LEU A 1 376 ? -18.299 8.159 -7.681 1.00 94.50 376 LEU A CA 1
ATOM 3009 C C . LEU A 1 376 ? -18.415 9.508 -8.412 1.00 94.50 376 LEU A C 1
ATOM 3011 O O . LEU A 1 376 ? -18.356 9.526 -9.646 1.00 94.50 376 LEU A O 1
ATOM 3015 N N . PRO A 1 377 ? -18.467 10.646 -7.691 1.00 92.25 377 PRO A N 1
ATOM 3016 C CA . PRO A 1 377 ? -18.394 11.975 -8.294 1.00 92.25 377 PRO A CA 1
ATOM 3017 C C . PRO A 1 377 ? -17.139 12.149 -9.160 1.00 92.25 377 PRO A C 1
ATOM 3019 O O . PRO A 1 377 ? -16.065 11.686 -8.791 1.00 92.25 377 PRO A O 1
ATOM 3022 N N . GLU A 1 378 ? -17.213 12.904 -10.259 1.00 88.12 378 GLU A N 1
ATOM 3023 C CA . GLU A 1 378 ? -16.068 13.105 -11.175 1.00 88.12 378 GLU A CA 1
ATOM 3024 C C . GLU A 1 378 ? -14.814 13.699 -10.496 1.00 88.12 378 GLU A C 1
ATOM 3026 O O . GLU A 1 378 ? -13.686 13.508 -10.951 1.00 88.12 378 GLU A O 1
ATOM 3031 N N . HIS A 1 379 ? -14.999 14.422 -9.385 1.00 85.50 379 HIS A N 1
ATOM 3032 C CA . HIS A 1 379 ? -13.927 15.033 -8.594 1.00 85.50 379 HIS A CA 1
ATOM 3033 C C . HIS A 1 379 ? -13.330 14.101 -7.516 1.00 85.50 379 HIS A C 1
ATOM 3035 O O . HIS A 1 379 ? -12.385 14.499 -6.814 1.00 85.50 379 HIS A O 1
ATOM 3041 N N . SER A 1 380 ? -13.868 12.886 -7.375 1.00 91.50 380 SER A N 1
ATOM 3042 C CA . SER A 1 380 ? -13.377 11.816 -6.501 1.00 91.50 380 SER A CA 1
ATOM 3043 C C . SER A 1 380 ? -11.917 11.470 -6.810 1.00 91.50 380 SER A C 1
ATOM 3045 O O . SER A 1 380 ? -11.458 11.518 -7.956 1.00 91.50 380 SER A O 1
ATOM 3047 N N . GLY A 1 381 ? -11.159 11.122 -5.771 1.00 92.06 381 GLY A N 1
ATOM 3048 C CA . GLY A 1 381 ? -9.825 10.553 -5.915 1.00 92.06 381 GLY A CA 1
ATOM 3049 C C . GLY A 1 381 ? -9.857 9.241 -6.691 1.00 92.06 381 GLY A C 1
ATOM 3050 O O . GLY A 1 381 ? -9.090 9.054 -7.638 1.00 92.06 381 GLY A O 1
ATOM 3051 N N . ILE A 1 382 ? -10.783 8.364 -6.309 1.00 94.06 382 ILE A N 1
ATOM 3052 C CA . ILE A 1 382 ? -10.922 7.016 -6.862 1.00 94.06 382 ILE A CA 1
ATOM 3053 C C . ILE A 1 382 ? -11.464 7.042 -8.288 1.00 94.06 382 ILE A C 1
ATOM 3055 O O . ILE A 1 382 ? -10.931 6.327 -9.138 1.00 94.06 382 ILE A O 1
ATOM 3059 N N . HIS A 1 383 ? -12.412 7.932 -8.604 1.00 95.25 383 HIS A N 1
ATOM 3060 C CA . HIS A 1 383 ? -12.890 8.103 -9.980 1.00 95.25 383 HIS A CA 1
ATOM 3061 C C . HIS A 1 383 ? -11.727 8.403 -10.943 1.00 95.25 383 HIS A C 1
ATOM 3063 O O . HIS A 1 383 ? -11.598 7.743 -11.970 1.00 95.25 383 HIS A O 1
ATOM 3069 N N . VAL A 1 384 ? -10.819 9.328 -10.598 1.00 95.00 384 VAL A N 1
ATOM 3070 C CA . VAL A 1 384 ? -9.663 9.696 -11.446 1.00 95.00 384 VAL A CA 1
ATOM 3071 C C . VAL A 1 384 ? -8.664 8.542 -11.629 1.00 95.00 384 VAL A C 1
ATOM 3073 O O . VAL A 1 384 ? -8.079 8.392 -12.710 1.00 95.00 384 VAL A O 1
ATOM 3076 N N . VAL A 1 385 ? -8.471 7.708 -10.602 1.00 95.62 385 VAL A N 1
ATOM 3077 C CA . VAL A 1 385 ? -7.632 6.500 -10.690 1.00 95.62 385 VAL A CA 1
ATOM 3078 C C . VAL A 1 385 ? -8.268 5.488 -11.642 1.00 95.62 385 VAL A C 1
ATOM 3080 O O . VAL A 1 385 ? -7.608 5.056 -12.588 1.00 95.62 385 VAL A O 1
ATOM 3083 N N . LEU A 1 386 ? -9.555 5.177 -11.460 1.00 95.94 386 LEU A N 1
ATOM 3084 C CA . LEU A 1 386 ? -10.287 4.251 -12.327 1.00 95.94 386 LEU A CA 1
ATOM 3085 C C . LEU A 1 386 ? -10.335 4.752 -13.778 1.00 95.94 386 LEU A C 1
ATOM 3087 O O . LEU A 1 386 ? -9.995 3.989 -14.679 1.00 95.94 386 LEU A O 1
ATOM 3091 N N . SER A 1 387 ? -10.603 6.042 -14.019 1.00 95.00 387 SER A N 1
ATOM 3092 C CA . SER A 1 387 ? -10.532 6.657 -15.358 1.00 95.00 387 SER A CA 1
ATOM 3093 C C . SER A 1 387 ? -9.183 6.430 -16.041 1.00 95.00 387 SER A C 1
ATOM 3095 O O . SER A 1 387 ? -9.125 6.206 -17.249 1.00 95.00 387 SER A O 1
ATOM 3097 N N . SER A 1 388 ? -8.087 6.466 -15.280 1.00 94.12 388 SER A N 1
ATOM 3098 C CA . SER A 1 388 ? -6.738 6.252 -15.815 1.00 94.12 388 SER A CA 1
ATOM 3099 C C . SER A 1 388 ? -6.477 4.781 -16.166 1.00 94.12 388 SER A C 1
ATOM 3101 O O . SER A 1 388 ? -5.813 4.502 -17.165 1.00 94.12 388 SER A O 1
ATOM 3103 N N . LEU A 1 389 ? -7.023 3.842 -15.383 1.00 94.50 389 LEU A N 1
ATOM 3104 C CA . LEU A 1 389 ? -6.949 2.405 -15.664 1.00 94.50 389 LEU A CA 1
ATOM 3105 C C . LEU A 1 389 ? -7.836 2.014 -16.858 1.00 94.50 389 LEU A C 1
ATOM 3107 O O . LEU A 1 389 ? -7.377 1.279 -17.728 1.00 94.50 389 LEU A O 1
ATOM 3111 N N . PHE A 1 390 ? -9.050 2.564 -16.969 1.00 94.31 390 PHE A N 1
ATOM 3112 C CA . PHE A 1 390 ? -9.905 2.379 -18.148 1.00 94.31 390 PHE A CA 1
ATOM 3113 C C . PHE A 1 390 ? -9.292 2.995 -19.405 1.00 94.31 390 PHE A C 1
ATOM 3115 O O . PHE A 1 390 ? -9.280 2.361 -20.454 1.00 94.31 390 PHE A O 1
ATOM 3122 N N . GLN A 1 391 ? -8.689 4.185 -19.315 1.00 91.88 391 GLN A N 1
ATOM 3123 C CA . GLN A 1 391 ? -7.975 4.751 -20.460 1.00 91.88 391 GLN A CA 1
ATOM 3124 C C . GLN A 1 391 ? -6.817 3.844 -20.907 1.00 91.88 391 GLN A C 1
ATOM 3126 O O . GLN A 1 391 ? -6.567 3.736 -22.105 1.00 91.88 391 GLN A O 1
ATOM 3131 N N . ARG A 1 392 ? -6.117 3.175 -19.979 1.00 91.38 392 ARG A N 1
ATOM 3132 C CA . ARG A 1 392 ? -5.130 2.147 -20.342 1.00 91.38 392 ARG A CA 1
ATOM 3133 C C . ARG A 1 392 ? -5.786 0.932 -21.005 1.00 91.38 392 ARG A C 1
ATOM 3135 O O . ARG A 1 392 ? -5.289 0.513 -22.041 1.00 91.38 392 ARG A O 1
ATOM 3142 N N . TYR A 1 393 ? -6.887 0.418 -20.458 1.00 90.12 393 TYR A N 1
ATOM 3143 C CA . TYR A 1 393 ? -7.634 -0.717 -21.017 1.00 90.12 393 TYR A CA 1
ATOM 3144 C C . TYR A 1 393 ? -8.003 -0.491 -22.494 1.00 90.12 393 TYR A C 1
ATOM 3146 O O . TYR A 1 393 ? -7.677 -1.308 -23.354 1.00 90.12 393 TYR A O 1
ATOM 3154 N N . GLU A 1 394 ? -8.558 0.681 -22.817 1.00 89.25 394 GLU A N 1
ATOM 3155 C CA . GLU A 1 394 ? -8.878 1.080 -24.196 1.00 89.25 394 GLU A CA 1
ATOM 3156 C C . GLU A 1 394 ? -7.635 1.232 -25.094 1.00 89.25 394 GLU A C 1
ATOM 3158 O O . GLU A 1 394 ? -7.669 0.927 -26.290 1.00 89.25 394 GLU A O 1
ATOM 3163 N N . LEU A 1 395 ? -6.512 1.701 -24.539 1.00 86.75 395 LEU A N 1
ATOM 3164 C CA . LEU A 1 395 ? -5.250 1.830 -25.274 1.00 86.75 395 LEU A CA 1
ATOM 3165 C C . LEU A 1 395 ? -4.597 0.471 -25.559 1.00 86.75 395 LEU A C 1
ATOM 3167 O O . LEU A 1 395 ? -4.061 0.300 -26.654 1.00 86.75 395 LEU A O 1
ATOM 3171 N N . ASP A 1 396 ? -4.640 -0.469 -24.616 1.00 84.88 396 ASP A N 1
ATOM 3172 C CA . ASP A 1 396 ? -4.100 -1.824 -24.770 1.00 84.88 396 ASP A CA 1
ATOM 3173 C C . ASP A 1 396 ? -4.961 -2.627 -25.764 1.00 84.88 396 ASP A C 1
ATOM 3175 O O . ASP A 1 396 ? -4.426 -3.140 -26.749 1.00 84.88 396 ASP A O 1
ATOM 3179 N N . ASN A 1 397 ? -6.295 -2.618 -25.615 1.00 79.69 397 ASN A N 1
ATOM 3180 C CA . ASN A 1 397 ? -7.232 -3.183 -26.602 1.00 79.69 397 ASN A CA 1
ATOM 3181 C C . ASN A 1 397 ? -7.033 -2.584 -28.004 1.00 79.69 397 ASN A C 1
ATOM 3183 O O . ASN A 1 397 ? -7.069 -3.287 -29.013 1.00 79.69 397 ASN A O 1
ATOM 3187 N N . GLY A 1 398 ? -6.787 -1.275 -28.081 1.00 73.62 398 GLY A N 1
ATOM 3188 C CA . GLY A 1 398 ? -6.508 -0.581 -29.334 1.00 73.62 398 GLY A CA 1
ATOM 3189 C C . GLY A 1 398 ? -5.095 -0.785 -29.895 1.00 73.62 398 GLY A C 1
ATOM 3190 O O . GLY A 1 398 ? -4.808 -0.196 -30.938 1.00 73.62 398 GLY A O 1
ATOM 3191 N N . SER A 1 399 ? -4.208 -1.532 -29.218 1.00 77.25 399 SER A N 1
ATOM 3192 C CA . SER A 1 399 ? -2.767 -1.648 -29.530 1.00 77.25 399 SER A CA 1
ATOM 3193 C C . SER A 1 399 ? -2.052 -0.288 -29.684 1.00 77.25 399 SER A C 1
ATOM 3195 O O . SER A 1 399 ? -1.135 -0.120 -30.487 1.00 77.25 399 SER A O 1
ATOM 3197 N N . LYS A 1 400 ? -2.505 0.715 -28.922 1.00 76.44 400 LYS A N 1
ATOM 3198 C CA . LYS A 1 400 ? -2.048 2.120 -28.933 1.00 76.44 400 LYS A CA 1
ATOM 3199 C C . LYS A 1 400 ? -1.286 2.517 -27.672 1.00 76.44 400 LYS A C 1
ATOM 3201 O O . LYS A 1 400 ? -0.716 3.612 -27.626 1.00 76.44 400 LYS A O 1
ATOM 3206 N N . ALA A 1 401 ? -1.284 1.678 -26.639 1.00 80.25 401 ALA A N 1
ATOM 3207 C CA . ALA A 1 401 ? -0.494 1.928 -25.448 1.00 80.25 401 ALA A CA 1
ATOM 3208 C C . ALA A 1 401 ? 1.001 1.932 -25.778 1.00 80.25 401 ALA A C 1
ATOM 3210 O O . ALA A 1 401 ? 1.523 1.089 -26.502 1.00 80.25 401 ALA A O 1
ATOM 3211 N N . THR A 1 402 ? 1.705 2.910 -25.221 1.00 82.00 402 THR A N 1
ATOM 3212 C CA . THR A 1 402 ? 3.159 3.020 -25.324 1.00 82.00 402 THR A CA 1
ATOM 3213 C C . THR A 1 402 ? 3.703 3.469 -23.982 1.00 82.00 402 THR A C 1
ATOM 3215 O O . THR A 1 402 ? 3.047 4.232 -23.263 1.00 82.00 402 THR A O 1
ATOM 3218 N N . SER A 1 403 ? 4.944 3.094 -23.671 1.00 82.62 403 SER A N 1
ATOM 3219 C CA . SER A 1 403 ? 5.630 3.537 -22.454 1.00 82.62 403 SER A CA 1
ATOM 3220 C C . SER A 1 403 ? 5.613 5.075 -22.311 1.00 82.62 403 SER A C 1
ATOM 3222 O O . SER A 1 403 ? 5.538 5.595 -21.201 1.00 82.62 403 SER A O 1
ATOM 3224 N N . ALA A 1 404 ? 5.596 5.839 -23.414 1.00 84.81 404 ALA A N 1
ATOM 3225 C CA . ALA A 1 404 ? 5.479 7.302 -23.393 1.00 84.81 404 ALA A CA 1
ATOM 3226 C C . ALA A 1 404 ? 4.097 7.820 -22.931 1.00 84.81 404 ALA A C 1
ATOM 3228 O O . ALA A 1 404 ? 4.025 8.774 -22.145 1.00 84.81 404 ALA A O 1
ATOM 3229 N N . VAL A 1 405 ? 3.004 7.194 -23.384 1.00 88.00 405 VAL A N 1
ATOM 3230 C CA . VAL A 1 405 ? 1.635 7.545 -22.964 1.00 88.00 405 VAL A CA 1
ATOM 3231 C C . VAL A 1 405 ? 1.418 7.165 -21.500 1.00 88.00 405 VAL A C 1
ATOM 3233 O O . VAL A 1 405 ? 0.993 8.008 -20.709 1.00 88.00 405 VAL A O 1
ATOM 3236 N N . LEU A 1 406 ? 1.813 5.952 -21.108 1.00 89.69 406 LEU A N 1
ATOM 3237 C CA . LEU A 1 406 ? 1.677 5.463 -19.732 1.00 89.69 406 LEU A CA 1
ATOM 3238 C C . LEU A 1 406 ? 2.533 6.280 -18.749 1.00 89.69 406 LEU A C 1
ATOM 3240 O O . LEU A 1 406 ? 2.061 6.653 -17.673 1.00 89.69 406 LEU A O 1
ATOM 3244 N N . ARG A 1 407 ? 3.750 6.685 -19.147 1.00 89.81 407 ARG A N 1
ATOM 3245 C CA . ARG A 1 407 ? 4.566 7.663 -18.400 1.00 89.81 407 ARG A CA 1
ATOM 3246 C C . ARG A 1 407 ? 3.799 8.959 -18.144 1.00 89.81 407 ARG A C 1
ATOM 3248 O O . ARG A 1 407 ? 3.820 9.462 -17.025 1.00 89.81 407 ARG A O 1
ATOM 3255 N N . SER A 1 408 ? 3.111 9.487 -19.157 1.00 89.81 408 SER A N 1
ATOM 3256 C CA . SER A 1 408 ? 2.355 10.741 -19.047 1.00 89.81 408 SER A CA 1
ATOM 3257 C C . SER A 1 408 ? 1.116 10.605 -18.156 1.00 89.81 408 SER A C 1
ATOM 3259 O O . SER A 1 408 ? 0.894 11.477 -17.316 1.00 89.81 408 SER A O 1
ATOM 3261 N N . GLN A 1 409 ? 0.358 9.507 -18.273 1.00 91.94 409 GLN A N 1
ATOM 3262 C CA . GLN A 1 409 ? -0.769 9.192 -17.380 1.00 91.94 409 GLN A CA 1
ATOM 3263 C C . GLN A 1 409 ? -0.320 9.118 -15.919 1.00 91.94 409 GLN A C 1
ATOM 3265 O O . GLN A 1 409 ? -0.862 9.803 -15.053 1.00 91.94 409 GLN A O 1
ATOM 3270 N N . ARG A 1 410 ? 0.728 8.343 -15.634 1.00 93.38 410 ARG A N 1
ATOM 3271 C CA . ARG A 1 410 ? 1.246 8.198 -14.274 1.00 93.38 410 ARG A CA 1
ATOM 3272 C C . ARG A 1 410 ? 1.851 9.500 -13.741 1.00 93.38 410 ARG A C 1
ATOM 3274 O O . ARG A 1 410 ? 1.644 9.841 -12.580 1.00 93.38 410 ARG A O 1
ATOM 3281 N N . ASP A 1 411 ? 2.560 10.272 -14.562 1.00 92.00 411 ASP A N 1
ATOM 3282 C CA . ASP A 1 411 ? 3.068 11.589 -14.155 1.00 92.00 411 ASP A CA 1
ATOM 3283 C C . ASP A 1 411 ? 1.938 12.605 -13.920 1.00 92.00 411 ASP A C 1
ATOM 3285 O O . ASP A 1 411 ? 2.137 13.581 -13.190 1.00 92.00 411 ASP A O 1
ATOM 3289 N N . TYR A 1 412 ? 0.772 12.432 -14.546 1.00 93.44 412 TYR A N 1
ATOM 3290 C CA . TYR A 1 412 ? -0.441 13.183 -14.225 1.00 93.44 412 TYR A CA 1
ATOM 3291 C C . TYR A 1 412 ? -1.020 12.718 -12.882 1.00 93.44 412 TYR A C 1
ATOM 3293 O O . TYR A 1 412 ? -1.181 13.550 -11.984 1.00 93.44 412 TYR A O 1
ATOM 3301 N N . LEU A 1 413 ? -1.223 11.406 -12.703 1.00 94.12 413 LEU A N 1
ATOM 3302 C CA . LEU A 1 413 ? -1.709 10.806 -11.456 1.00 94.12 413 LEU A CA 1
ATOM 3303 C C . LEU A 1 413 ? -0.849 11.215 -10.259 1.00 94.12 413 LEU A C 1
ATOM 3305 O O . LEU A 1 413 ? -1.379 11.736 -9.289 1.00 94.12 413 LEU A O 1
ATOM 3309 N N . ARG A 1 414 ? 0.481 11.119 -10.338 1.00 92.00 414 ARG A N 1
ATOM 3310 C CA . ARG A 1 414 ? 1.376 11.501 -9.231 1.00 92.00 414 ARG A CA 1
ATOM 3311 C C . ARG A 1 414 ? 1.212 12.973 -8.818 1.00 92.00 414 ARG A C 1
ATOM 3313 O O . ARG A 1 414 ? 1.199 13.297 -7.635 1.00 92.00 414 ARG A O 1
ATOM 3320 N N . LYS A 1 415 ? 1.002 13.886 -9.778 1.00 92.81 415 LYS A N 1
ATOM 3321 C CA . LYS A 1 415 ? 0.685 15.299 -9.478 1.00 92.81 415 LYS A CA 1
ATOM 3322 C C . LYS A 1 415 ? -0.722 15.474 -8.903 1.00 92.81 415 LYS A C 1
ATOM 3324 O O . LYS A 1 415 ? -0.949 16.399 -8.128 1.00 92.81 415 LYS A O 1
ATOM 3329 N N . PHE A 1 416 ? -1.680 14.643 -9.303 1.00 94.19 416 PHE A N 1
ATOM 3330 C CA . PHE A 1 416 ? -3.023 14.618 -8.728 1.00 94.19 416 PHE A CA 1
ATOM 3331 C C . PHE A 1 416 ? -3.001 14.122 -7.275 1.00 94.19 416 PHE A C 1
ATOM 3333 O O . PHE A 1 416 ? -3.476 14.847 -6.406 1.00 94.19 416 PHE A O 1
ATOM 3340 N N . LEU A 1 417 ? -2.342 12.993 -6.997 1.00 92.75 417 LEU A N 1
ATOM 3341 C CA . LEU A 1 417 ? -2.131 12.452 -5.651 1.00 92.75 417 LEU A CA 1
ATOM 3342 C C . LEU A 1 417 ? -1.493 13.494 -4.722 1.00 92.75 417 LEU A C 1
ATOM 3344 O O . LEU A 1 417 ? -2.034 13.769 -3.654 1.00 92.75 417 LEU A O 1
ATOM 3348 N N . LYS A 1 418 ? -0.426 14.178 -5.168 1.00 91.12 418 LYS A N 1
ATOM 3349 C CA . LYS A 1 418 ? 0.199 15.257 -4.381 1.00 91.12 418 LYS A CA 1
ATOM 3350 C C . LYS A 1 418 ? -0.744 16.441 -4.117 1.00 91.12 418 LYS A C 1
ATOM 3352 O O . LYS A 1 418 ? -0.709 17.018 -3.034 1.00 91.12 418 LYS A O 1
ATOM 3357 N N . ARG A 1 419 ? -1.611 16.812 -5.071 1.00 91.12 419 ARG A N 1
ATOM 3358 C CA . ARG A 1 419 ? -2.639 17.856 -4.858 1.00 91.12 419 ARG A CA 1
ATOM 3359 C C . ARG A 1 419 ? -3.718 17.415 -3.865 1.00 91.12 419 ARG A C 1
ATOM 3361 O O . ARG A 1 419 ? -4.149 18.233 -3.062 1.00 91.12 419 ARG A O 1
ATOM 3368 N N . LYS A 1 420 ? -4.109 16.138 -3.892 1.00 87.44 420 LYS A N 1
ATOM 3369 C CA . LYS A 1 420 ? -5.034 15.507 -2.936 1.00 87.44 420 LYS A CA 1
ATOM 3370 C C . LYS A 1 420 ? -4.386 15.186 -1.575 1.00 87.44 420 LYS A C 1
ATOM 3372 O O . LYS A 1 420 ? -5.073 14.663 -0.714 1.00 87.44 420 LYS A O 1
ATOM 3377 N N . LYS A 1 421 ? -3.097 15.505 -1.373 1.00 86.94 421 LYS A N 1
ATOM 3378 C CA . LYS A 1 421 ? -2.274 15.128 -0.202 1.00 86.94 421 LYS A CA 1
ATOM 3379 C C . LYS A 1 421 ? -2.124 13.613 0.036 1.00 86.94 421 LYS A C 1
ATOM 3381 O O . LYS A 1 421 ? -1.622 13.228 1.078 1.00 86.94 421 LYS A O 1
ATOM 3386 N N . ALA A 1 422 ? -2.472 12.770 -0.939 1.00 85.94 422 ALA A N 1
ATOM 3387 C CA . ALA A 1 422 ? -2.341 11.313 -0.843 1.00 85.94 422 ALA A CA 1
ATOM 3388 C C . ALA A 1 422 ? -0.898 10.800 -1.010 1.00 85.94 422 ALA A C 1
ATOM 3390 O O . ALA A 1 422 ? -0.645 9.624 -0.785 1.00 85.94 422 ALA A O 1
ATOM 3391 N N . ILE A 1 423 ? 0.022 11.679 -1.424 1.00 85.44 423 ILE A N 1
ATOM 3392 C CA . ILE A 1 423 ? 1.482 11.513 -1.363 1.00 85.44 423 ILE A CA 1
ATOM 3393 C C . ILE A 1 423 ? 2.122 12.875 -1.100 1.00 85.44 423 ILE A C 1
ATOM 3395 O O . ILE A 1 423 ? 1.531 13.919 -1.411 1.00 85.44 423 ILE A O 1
ATOM 3399 N N . GLN A 1 424 ? 3.350 12.885 -0.593 1.00 79.50 424 GLN A N 1
ATOM 3400 C CA . GLN A 1 424 ? 4.023 14.126 -0.195 1.00 79.50 424 GLN A CA 1
ATOM 3401 C C . GLN A 1 424 ? 4.944 14.615 -1.300 1.00 79.50 424 GLN A C 1
ATOM 3403 O O . GLN A 1 424 ? 5.049 15.820 -1.560 1.00 79.50 424 GLN A O 1
ATOM 3408 N N . SER A 1 425 ? 5.554 13.684 -2.028 1.00 83.88 425 SER A N 1
ATOM 3409 C CA . SER A 1 425 ? 6.470 13.980 -3.118 1.00 83.88 425 SER A CA 1
ATOM 3410 C C . SER A 1 425 ? 6.007 13.417 -4.453 1.00 83.88 425 SER A C 1
ATOM 3412 O O . SER A 1 425 ? 5.179 12.522 -4.542 1.00 83.88 425 SER A O 1
ATOM 3414 N N . VAL A 1 426 ? 6.557 13.971 -5.532 1.00 85.75 426 VAL A N 1
ATOM 3415 C CA . VAL A 1 426 ? 6.469 13.360 -6.869 1.00 85.75 426 VAL A CA 1
ATOM 3416 C C . VAL A 1 42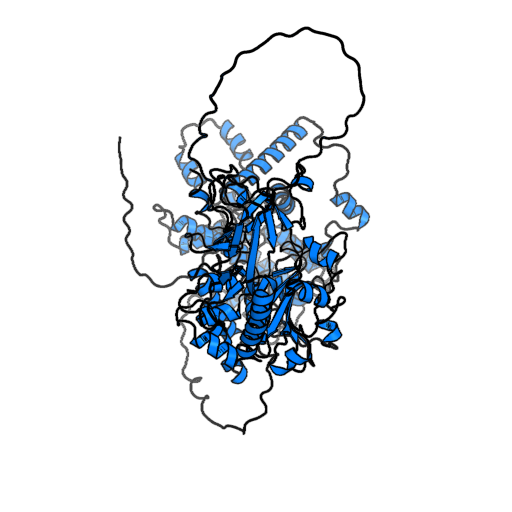6 ? 7.785 12.687 -7.272 1.00 85.75 426 VAL A C 1
ATOM 3418 O O . VAL A 1 426 ? 7.872 12.153 -8.374 1.00 85.75 426 VAL A O 1
ATOM 3421 N N . MET A 1 427 ? 8.797 12.738 -6.405 1.00 81.88 427 MET A N 1
ATOM 3422 C CA . MET A 1 427 ? 10.186 12.360 -6.686 1.00 81.88 427 MET A CA 1
ATOM 3423 C C . MET A 1 427 ? 10.685 11.199 -5.825 1.00 81.88 427 MET A C 1
ATOM 3425 O O . MET A 1 427 ? 11.667 10.552 -6.191 1.00 81.88 427 MET A O 1
ATOM 3429 N N . ASP A 1 428 ? 10.037 10.978 -4.684 1.00 78.56 428 ASP A N 1
ATOM 3430 C CA . ASP A 1 428 ? 10.553 10.135 -3.614 1.00 78.56 428 ASP A CA 1
ATOM 3431 C C . ASP A 1 428 ? 9.859 8.769 -3.605 1.00 78.56 428 ASP A C 1
ATOM 3433 O O . ASP A 1 428 ? 8.848 8.537 -4.283 1.00 78.56 428 ASP A O 1
ATOM 3437 N N . PHE A 1 429 ? 10.477 7.837 -2.890 1.00 79.19 429 PHE A N 1
ATOM 3438 C CA . PHE A 1 429 ? 9.916 6.520 -2.641 1.00 79.19 429 PHE A CA 1
ATOM 3439 C C . PHE A 1 429 ? 8.848 6.634 -1.544 1.00 79.19 429 PHE A C 1
ATOM 3441 O O . PHE A 1 429 ? 9.055 7.338 -0.562 1.00 79.19 429 PHE A O 1
ATOM 3448 N N . GLU A 1 430 ? 7.717 5.963 -1.732 1.00 80.00 430 GLU A N 1
ATOM 3449 C CA . GLU A 1 430 ? 6.558 5.948 -0.830 1.00 80.00 430 GLU A CA 1
ATOM 3450 C C . GLU A 1 430 ? 6.112 4.477 -0.663 1.00 80.00 430 GLU A C 1
ATOM 3452 O O . GLU A 1 430 ? 6.538 3.604 -1.431 1.00 80.00 430 GLU A O 1
ATOM 3457 N N . SER A 1 431 ? 5.240 4.184 0.306 1.00 83.38 431 SER A N 1
ATOM 3458 C CA . SER A 1 431 ? 4.652 2.841 0.451 1.00 83.38 431 SER A CA 1
ATOM 3459 C C . SER A 1 431 ? 3.748 2.470 -0.740 1.00 83.38 431 SER A C 1
ATOM 3461 O O . SER A 1 431 ? 3.167 3.327 -1.414 1.00 83.38 431 SER A O 1
ATOM 3463 N N . LEU A 1 432 ? 3.642 1.166 -1.015 1.00 88.50 432 LEU A N 1
ATOM 3464 C CA . LEU A 1 432 ? 3.096 0.613 -2.255 1.00 88.50 432 LEU A CA 1
ATOM 3465 C C . LEU A 1 432 ? 1.644 1.034 -2.533 1.00 88.50 432 LEU A C 1
ATOM 3467 O O . LEU A 1 432 ? 1.342 1.491 -3.637 1.00 88.50 432 LEU A O 1
ATOM 3471 N N . PHE A 1 433 ? 0.759 0.882 -1.544 1.00 90.06 433 PHE A N 1
ATOM 3472 C CA . PHE A 1 433 ? -0.686 1.121 -1.683 1.00 90.06 433 PHE A CA 1
ATOM 3473 C C . PHE A 1 433 ? -1.260 2.176 -0.725 1.00 90.06 433 PHE A C 1
ATOM 3475 O O . PHE A 1 433 ? -2.408 2.580 -0.911 1.00 90.06 433 PHE A O 1
ATOM 3482 N N . THR A 1 434 ? -0.480 2.689 0.236 1.00 85.75 434 THR A N 1
ATOM 3483 C CA . THR A 1 434 ? -0.887 3.766 1.163 1.00 85.75 434 THR A CA 1
ATOM 3484 C C . THR A 1 434 ? -1.620 4.911 0.463 1.00 85.75 434 THR A C 1
ATOM 3486 O O . THR A 1 434 ? -2.665 5.354 0.934 1.00 85.75 434 THR A O 1
ATOM 3489 N N . TRP A 1 435 ? -1.116 5.361 -0.690 1.00 91.44 435 TRP A N 1
ATOM 3490 C CA . TRP A 1 435 ? -1.716 6.448 -1.468 1.00 91.44 435 TRP A CA 1
ATOM 3491 C C . TRP A 1 435 ? -3.156 6.149 -1.920 1.00 91.44 435 TRP A C 1
ATOM 3493 O O . TRP A 1 435 ? -3.983 7.056 -1.979 1.00 91.44 435 TRP A O 1
ATOM 3503 N N . PHE A 1 436 ? -3.465 4.891 -2.246 1.00 93.12 436 PHE A N 1
ATOM 3504 C CA . PHE A 1 436 ? -4.764 4.465 -2.766 1.00 93.12 436 PHE A CA 1
ATOM 3505 C C . PHE A 1 436 ? -5.779 4.341 -1.629 1.00 93.12 436 PHE A C 1
ATOM 3507 O O . PHE A 1 436 ? -6.869 4.906 -1.698 1.00 93.12 436 PHE A O 1
ATOM 3514 N N . TRP A 1 437 ? -5.374 3.704 -0.530 1.00 87.75 437 TRP A N 1
ATOM 3515 C CA . TRP A 1 437 ? -6.175 3.621 0.690 1.00 87.75 437 TRP A CA 1
ATOM 3516 C C . TRP A 1 437 ? -6.418 5.001 1.321 1.00 87.75 437 TRP A C 1
ATOM 3518 O O . TRP A 1 437 ? -7.514 5.269 1.810 1.00 87.75 437 TRP A O 1
ATOM 3528 N N . HIS A 1 438 ? -5.441 5.914 1.268 1.00 87.62 438 HIS A N 1
ATOM 3529 C CA . HIS A 1 438 ? -5.639 7.291 1.718 1.00 87.62 438 HIS A CA 1
ATOM 3530 C C . HIS A 1 438 ? -6.635 8.047 0.826 1.00 87.62 438 HIS A C 1
ATOM 3532 O O . HIS A 1 438 ? -7.469 8.773 1.356 1.00 87.62 438 HIS A O 1
ATOM 3538 N N . LEU A 1 439 ? -6.628 7.847 -0.502 1.00 91.50 439 LEU A N 1
ATOM 3539 C CA . LEU A 1 439 ? -7.688 8.404 -1.354 1.00 91.50 439 LEU A CA 1
ATOM 3540 C C . LEU A 1 439 ? -9.077 7.895 -0.939 1.00 91.50 439 LEU A C 1
ATOM 3542 O O . LEU A 1 439 ? -9.977 8.716 -0.823 1.00 91.50 439 LEU A O 1
ATOM 3546 N N . ILE A 1 440 ? -9.240 6.596 -0.652 1.00 90.81 440 ILE A N 1
ATOM 3547 C CA . ILE A 1 440 ? -10.522 6.025 -0.189 1.00 90.81 440 ILE A CA 1
ATOM 3548 C C . ILE A 1 440 ? -10.983 6.685 1.122 1.00 90.81 440 ILE A C 1
ATOM 3550 O O . ILE A 1 440 ? -12.161 7.000 1.263 1.00 90.81 440 ILE A O 1
ATOM 3554 N N . LYS A 1 441 ? -10.060 6.972 2.055 1.00 85.50 441 LYS A N 1
ATOM 3555 C CA . LYS A 1 441 ? -10.366 7.700 3.303 1.00 85.50 441 LYS A CA 1
ATOM 3556 C C . LYS A 1 441 ? -10.867 9.136 3.065 1.00 85.50 441 LYS A C 1
ATOM 3558 O O . LYS A 1 441 ? -11.589 9.662 3.906 1.00 85.50 441 LYS A O 1
ATOM 3563 N N . LEU A 1 442 ? -10.487 9.771 1.953 1.00 87.56 442 LEU A N 1
ATOM 3564 C CA . LEU A 1 442 ? -10.890 11.141 1.599 1.00 87.56 442 LEU A CA 1
ATOM 3565 C C . LEU A 1 442 ? -12.245 11.229 0.871 1.00 87.56 442 LEU A C 1
ATOM 3567 O O . LEU A 1 442 ? -12.695 12.342 0.593 1.00 87.56 442 LEU A O 1
ATOM 3571 N N . GLU A 1 443 ? -12.873 10.106 0.517 1.00 90.38 443 GLU A N 1
ATOM 3572 C CA . GLU A 1 443 ? -14.178 10.096 -0.155 1.00 90.38 443 GLU A CA 1
ATOM 3573 C C . GLU A 1 443 ? -15.333 10.324 0.841 1.00 90.38 443 GLU A C 1
ATOM 3575 O O . GLU A 1 443 ? -15.290 9.878 1.991 1.00 90.38 443 GLU A O 1
ATOM 3580 N N . ASP A 1 444 ? -16.401 10.996 0.398 1.00 88.81 444 ASP A N 1
ATOM 3581 C CA . ASP A 1 444 ? -17.588 11.216 1.229 1.00 88.81 444 ASP A CA 1
ATOM 3582 C C . ASP A 1 444 ? -18.445 9.943 1.308 1.00 88.81 444 ASP A C 1
ATOM 3584 O O . ASP A 1 444 ? -19.182 9.580 0.384 1.00 88.81 444 ASP A O 1
ATOM 3588 N N . ILE A 1 445 ? -18.369 9.278 2.460 1.00 86.44 445 ILE A N 1
ATOM 3589 C CA . ILE A 1 445 ? -19.109 8.050 2.764 1.00 86.44 445 ILE A CA 1
ATOM 3590 C C . ILE A 1 445 ? -20.630 8.222 2.713 1.00 86.44 445 ILE A C 1
ATOM 3592 O O . ILE A 1 445 ? -21.326 7.240 2.473 1.00 86.44 445 ILE A O 1
ATOM 3596 N N . SER A 1 446 ? -21.153 9.434 2.920 1.00 82.75 446 SER A N 1
ATOM 3597 C CA . SER A 1 446 ? -22.596 9.696 2.872 1.00 82.75 446 SER A CA 1
ATOM 3598 C C . SER A 1 446 ? -23.134 9.731 1.439 1.00 82.75 446 SER A C 1
ATOM 3600 O O . SER A 1 446 ? -24.298 9.411 1.213 1.00 82.75 446 SER A O 1
ATOM 3602 N N . GLN A 1 447 ? -22.274 10.057 0.467 1.00 83.12 447 GLN A N 1
ATOM 3603 C CA . GLN A 1 447 ? -22.625 10.168 -0.952 1.00 83.12 447 GLN A CA 1
ATOM 3604 C C . GLN A 1 447 ? -22.217 8.935 -1.772 1.00 83.12 447 GLN A C 1
ATOM 3606 O O . GLN A 1 447 ? -22.848 8.634 -2.783 1.00 83.12 447 GLN A O 1
ATOM 3611 N N . SER A 1 448 ? -21.156 8.224 -1.373 1.00 88.50 448 SER A N 1
ATOM 3612 C CA . SER A 1 448 ? -20.498 7.212 -2.218 1.00 88.50 448 SER A CA 1
ATOM 3613 C C . SER A 1 448 ? -20.192 5.891 -1.502 1.00 88.50 448 SER A C 1
ATOM 3615 O O . SER A 1 448 ? -19.213 5.221 -1.834 1.00 88.50 448 SER A O 1
ATOM 3617 N N . TYR A 1 449 ? -21.023 5.480 -0.536 1.00 92.81 449 TYR A N 1
ATOM 3618 C CA . TYR A 1 449 ? -20.749 4.290 0.281 1.00 92.81 449 TYR A CA 1
ATOM 3619 C C . TYR A 1 449 ? -20.507 3.006 -0.529 1.00 92.81 449 TYR A C 1
ATOM 3621 O O . TYR A 1 449 ? -19.519 2.324 -0.281 1.00 92.81 449 TYR A O 1
ATOM 3629 N N . ARG A 1 450 ? -21.340 2.685 -1.529 1.00 93.62 450 ARG A N 1
ATOM 3630 C CA . ARG A 1 450 ? -21.183 1.446 -2.317 1.00 93.62 450 ARG A CA 1
ATOM 3631 C C . ARG A 1 450 ? -19.869 1.375 -3.114 1.00 93.62 450 ARG A C 1
ATOM 3633 O O . ARG A 1 450 ? -19.193 0.351 -3.050 1.00 93.62 450 ARG A O 1
ATOM 3640 N N . PRO A 1 451 ? -19.439 2.426 -3.834 1.00 94.06 451 PRO A N 1
ATOM 3641 C CA . PRO A 1 451 ? -18.084 2.468 -4.379 1.00 94.06 451 PRO A CA 1
ATOM 3642 C C . PRO A 1 451 ? -16.969 2.306 -3.339 1.00 94.06 451 PRO A C 1
ATOM 3644 O O . PRO A 1 451 ? -15.948 1.697 -3.642 1.00 94.06 451 PRO A O 1
ATOM 3647 N N . ILE A 1 452 ? -17.151 2.835 -2.125 1.00 93.06 452 ILE A N 1
ATOM 3648 C CA . ILE A 1 452 ? -16.171 2.737 -1.032 1.00 93.06 452 ILE A CA 1
ATOM 3649 C C . ILE A 1 452 ? -16.142 1.315 -0.440 1.00 93.06 452 ILE A C 1
ATOM 3651 O O . ILE A 1 452 ? -15.059 0.781 -0.197 1.00 93.06 452 ILE A O 1
ATOM 3655 N N . SER A 1 453 ? -17.296 0.650 -0.295 1.00 93.81 453 SER A N 1
ATOM 3656 C CA . SER A 1 453 ? -17.396 -0.722 0.227 1.00 93.81 453 SER A CA 1
ATOM 3657 C C . SER A 1 453 ? -16.672 -1.743 -0.652 1.00 93.81 453 SER A C 1
ATOM 3659 O O . SER A 1 453 ? -16.254 -2.789 -0.162 1.00 93.81 453 SER A O 1
ATOM 3661 N N . ALA A 1 454 ? -16.441 -1.445 -1.933 1.00 94.56 454 ALA A N 1
ATOM 3662 C CA . ALA A 1 454 ? -15.616 -2.271 -2.813 1.00 94.56 454 ALA A CA 1
ATOM 3663 C C . ALA A 1 454 ? -14.129 -2.347 -2.391 1.00 94.56 454 ALA A C 1
ATOM 3665 O O . ALA A 1 454 ? -13.404 -3.208 -2.892 1.00 94.56 454 ALA A O 1
ATOM 3666 N N . PHE A 1 455 ? -13.669 -1.497 -1.464 1.00 94.06 455 PHE A N 1
ATOM 3667 C CA . PHE A 1 455 ? -12.266 -1.407 -1.038 1.00 94.06 455 PHE A CA 1
ATOM 3668 C C . PHE A 1 455 ? -12.056 -1.425 0.487 1.00 94.06 455 PHE A C 1
ATOM 3670 O O . PHE A 1 455 ? -10.923 -1.296 0.948 1.00 94.06 455 PHE A O 1
ATOM 3677 N N . GLU A 1 456 ? -13.117 -1.586 1.281 1.00 92.12 456 GLU A N 1
ATOM 3678 C CA . GLU A 1 456 ? -13.046 -1.623 2.746 1.00 92.12 456 GLU A CA 1
ATOM 3679 C C . GLU A 1 456 ? -13.583 -2.949 3.299 1.00 92.12 456 GLU A C 1
ATOM 3681 O O . GLU A 1 456 ? -14.629 -3.442 2.882 1.00 92.12 456 GLU A O 1
ATOM 3686 N N . THR A 1 457 ? -12.868 -3.526 4.268 1.00 94.31 457 THR A N 1
ATOM 3687 C CA . THR A 1 457 ? -13.410 -4.588 5.131 1.00 94.31 457 THR A CA 1
ATOM 3688 C C . THR A 1 457 ? -14.129 -3.941 6.305 1.00 94.31 457 THR A C 1
ATOM 3690 O O . THR A 1 457 ? -13.603 -2.993 6.891 1.00 94.31 457 THR A O 1
ATOM 3693 N N . VAL A 1 458 ? -15.310 -4.448 6.647 1.00 93.69 458 VAL A N 1
ATOM 3694 C CA . VAL A 1 458 ? -16.176 -3.879 7.684 1.00 93.69 458 VAL A CA 1
ATOM 3695 C C . VAL A 1 458 ? -16.208 -4.800 8.900 1.00 93.69 458 VAL A C 1
ATOM 3697 O O . VAL A 1 458 ? -16.429 -6.000 8.739 1.00 93.69 458 VAL A O 1
ATOM 3700 N N . PHE A 1 459 ? -16.016 -4.234 10.091 1.00 92.00 459 PHE A N 1
ATOM 3701 C CA . PHE A 1 459 ? -15.971 -4.929 11.379 1.00 92.00 459 PHE A CA 1
ATOM 3702 C C . PHE A 1 459 ? -16.955 -4.314 12.374 1.00 92.00 459 PHE A C 1
ATOM 3704 O O . PHE A 1 459 ? -17.280 -3.127 12.296 1.00 92.00 459 PHE A O 1
ATOM 3711 N N . ILE A 1 460 ? -17.400 -5.136 13.317 1.00 91.56 460 ILE A N 1
ATOM 3712 C CA . ILE A 1 460 ? -18.269 -4.774 14.436 1.00 91.56 460 ILE A CA 1
ATOM 3713 C C . ILE A 1 460 ? -17.624 -5.309 15.714 1.00 91.56 460 ILE A C 1
ATOM 3715 O O . ILE A 1 460 ? -16.912 -6.316 15.691 1.00 91.56 460 ILE A O 1
ATOM 3719 N N . GLU A 1 461 ? -17.868 -4.612 16.813 1.00 89.75 461 GLU A N 1
ATOM 3720 C CA . GLU A 1 461 ? -17.368 -4.934 18.142 1.00 89.75 461 GLU A CA 1
ATOM 3721 C C . GLU A 1 461 ? -18.536 -4.872 19.130 1.00 89.75 461 GLU A C 1
ATOM 3723 O O . GLU A 1 461 ? -19.475 -4.081 18.958 1.00 89.75 461 GLU A O 1
ATOM 3728 N N . ILE A 1 462 ? -18.484 -5.737 20.140 1.00 92.31 462 ILE A N 1
ATOM 3729 C CA . ILE A 1 462 ? -19.402 -5.744 21.278 1.00 92.31 462 ILE A CA 1
ATOM 3730 C C . ILE A 1 462 ? -18.600 -5.901 22.563 1.00 92.31 462 ILE A C 1
ATOM 3732 O O . ILE A 1 462 ? -17.702 -6.739 22.658 1.00 92.31 462 ILE A O 1
ATOM 3736 N N . HIS A 1 463 ? -18.938 -5.075 23.541 1.00 91.25 463 HIS A N 1
ATOM 3737 C CA . HIS A 1 463 ? -18.306 -5.004 24.844 1.00 91.25 463 HIS A CA 1
ATOM 3738 C C . HIS A 1 463 ? -19.376 -5.309 25.888 1.00 91.25 463 HIS A C 1
ATOM 3740 O O . HIS A 1 463 ? -20.439 -4.690 25.891 1.00 91.25 463 HIS A O 1
ATOM 3746 N N . TYR A 1 464 ? -19.111 -6.264 26.770 1.00 92.06 464 TYR A N 1
ATOM 3747 C CA . TYR A 1 464 ? -19.975 -6.614 27.893 1.00 92.06 464 TYR A CA 1
ATOM 3748 C C . TYR A 1 464 ? -19.345 -6.107 29.185 1.00 92.06 464 TYR A C 1
ATOM 3750 O O . TYR A 1 464 ? -18.133 -6.206 29.356 1.00 92.06 464 TYR A O 1
ATOM 3758 N N . CYS A 1 465 ? -20.156 -5.610 30.116 1.00 90.88 465 CYS A N 1
ATOM 3759 C CA . CYS A 1 465 ? -19.716 -5.280 31.464 1.00 90.88 465 CYS A CA 1
ATOM 3760 C C . CYS A 1 465 ? -20.674 -5.870 32.505 1.00 90.88 465 CYS A C 1
ATOM 3762 O O . CYS A 1 465 ? -21.894 -5.710 32.398 1.00 90.88 465 CYS A O 1
ATOM 3764 N N . THR A 1 466 ? -20.132 -6.521 33.540 1.00 91.56 466 THR A N 1
ATOM 3765 C CA . THR A 1 466 ? -20.932 -7.043 34.668 1.00 91.56 466 THR A CA 1
ATOM 3766 C C . THR A 1 466 ? -21.603 -5.923 35.469 1.00 91.56 466 THR A C 1
ATOM 3768 O O . THR A 1 466 ? -22.670 -6.127 36.048 1.00 91.56 466 THR A O 1
ATOM 3771 N N . GLY A 1 467 ? -21.036 -4.715 35.418 1.00 87.31 467 GLY A N 1
ATOM 3772 C CA . GLY A 1 467 ? -21.593 -3.509 36.013 1.00 87.31 467 GLY A CA 1
ATOM 3773 C C . GLY A 1 467 ? -21.568 -3.499 37.540 1.00 87.31 467 GLY A C 1
ATOM 3774 O O . GLY A 1 467 ? -20.760 -4.168 38.177 1.00 87.31 467 GLY A O 1
ATOM 3775 N N . SER A 1 468 ? -22.450 -2.707 38.149 1.00 83.12 468 SER A N 1
ATOM 3776 C CA . SER A 1 468 ? -22.724 -2.790 39.589 1.00 83.12 468 SER A CA 1
ATOM 3777 C C . SER A 1 468 ? -24.134 -2.293 39.904 1.00 83.12 468 SER A C 1
ATOM 3779 O O . SER A 1 468 ? -24.718 -1.524 39.136 1.00 83.12 468 SER A O 1
ATOM 3781 N N . SER A 1 469 ? -24.689 -2.704 41.046 1.00 76.31 469 SER A N 1
ATOM 3782 C CA . SER A 1 469 ? -26.010 -2.247 41.501 1.00 76.31 469 SER A CA 1
ATOM 3783 C C . SER A 1 469 ? -26.102 -0.722 41.628 1.00 76.31 469 SER A C 1
ATOM 3785 O O . SER A 1 469 ? -27.145 -0.155 41.330 1.00 76.31 469 SER A O 1
ATOM 3787 N N . LYS A 1 470 ? -24.997 -0.045 41.972 1.00 71.81 470 LYS A N 1
ATOM 3788 C CA . LYS A 1 470 ? -24.935 1.418 42.145 1.00 71.81 470 LYS A CA 1
ATOM 3789 C C . LYS A 1 470 ? -25.072 2.230 40.845 1.00 71.81 470 LYS A C 1
ATOM 3791 O O . LYS A 1 470 ? -25.183 3.446 40.923 1.00 71.81 470 LYS A O 1
ATOM 3796 N N . ILE A 1 471 ? -25.007 1.599 39.666 1.00 74.56 471 ILE A N 1
ATOM 3797 C CA . ILE A 1 471 ? -24.910 2.291 38.359 1.00 74.56 471 ILE A CA 1
ATOM 3798 C C . ILE A 1 471 ? -25.888 1.772 37.286 1.00 74.56 471 ILE A C 1
ATOM 3800 O O . ILE A 1 471 ? -25.685 2.016 36.092 1.00 74.56 471 ILE A O 1
ATOM 3804 N N . GLY A 1 472 ? -26.906 1.003 37.681 1.00 74.81 472 GLY A N 1
ATOM 3805 C CA . GLY A 1 472 ? -27.865 0.400 36.744 1.00 74.81 472 GLY A CA 1
ATOM 3806 C C . GLY A 1 472 ? -27.614 -1.074 36.382 1.00 74.81 472 GLY A C 1
ATOM 3807 O O . GLY A 1 472 ? -28.276 -1.607 35.494 1.00 74.81 472 GLY A O 1
ATOM 3808 N N . GLY A 1 473 ? -26.680 -1.760 37.048 1.00 86.50 473 GLY A N 1
ATOM 3809 C CA . GLY A 1 473 ? -26.370 -3.169 36.782 1.00 86.50 473 GLY A CA 1
ATOM 3810 C C . GLY A 1 473 ? -25.509 -3.394 35.532 1.00 86.50 473 GLY A C 1
ATOM 3811 O O . GLY A 1 473 ? -24.723 -2.526 35.134 1.00 86.50 473 GLY A O 1
ATOM 3812 N N . SER A 1 474 ? -25.618 -4.589 34.943 1.00 92.06 474 SER A N 1
ATOM 3813 C CA . SER A 1 474 ? -24.835 -4.973 33.763 1.00 92.06 474 SER A CA 1
ATOM 3814 C C . SER A 1 474 ? -25.210 -4.135 32.544 1.00 92.06 474 SER A C 1
ATOM 3816 O O . SER A 1 474 ? -26.334 -3.637 32.424 1.00 92.06 474 SER A O 1
ATOM 3818 N N . HIS A 1 475 ? -24.262 -3.967 31.629 1.00 90.69 475 HIS A N 1
ATOM 3819 C CA . HIS A 1 475 ? -24.449 -3.143 30.439 1.00 90.69 475 HIS A CA 1
ATOM 3820 C C . HIS A 1 475 ? -23.577 -3.607 29.270 1.00 90.69 475 HIS A C 1
ATOM 3822 O O . HIS A 1 475 ? -22.629 -4.374 29.441 1.00 90.69 475 HIS A O 1
ATOM 3828 N N . VAL A 1 476 ? -23.957 -3.176 28.069 1.00 92.50 476 VAL A N 1
ATOM 3829 C CA . VAL A 1 476 ? -23.374 -3.587 26.788 1.00 92.50 476 VAL A CA 1
ATOM 3830 C C . VAL A 1 476 ? -23.117 -2.346 25.936 1.00 92.50 476 VAL A C 1
ATOM 3832 O O . VAL A 1 476 ? -24.019 -1.524 25.781 1.00 92.50 476 VAL A O 1
ATOM 3835 N N . GLU A 1 477 ? -21.922 -2.216 25.362 1.00 90.38 477 GLU A N 1
ATOM 3836 C CA . GLU A 1 477 ? -21.610 -1.232 24.317 1.00 90.38 477 GLU A CA 1
ATOM 3837 C C . GLU A 1 477 ? -21.409 -1.960 22.981 1.00 90.38 477 GLU A C 1
ATOM 3839 O O . GLU A 1 477 ? -20.760 -3.003 22.920 1.00 90.38 477 GLU A O 1
ATOM 3844 N N . ILE A 1 478 ? -21.959 -1.410 21.897 1.00 90.69 478 ILE A N 1
ATOM 3845 C CA . ILE A 1 478 ? -21.764 -1.920 20.533 1.00 90.69 478 ILE A CA 1
ATOM 3846 C C . ILE A 1 478 ? -21.328 -0.819 19.567 1.00 90.69 478 ILE A C 1
ATOM 3848 O O . ILE A 1 478 ? -21.659 0.355 19.746 1.00 90.69 478 ILE A O 1
ATOM 3852 N N . SER A 1 479 ? -20.658 -1.193 18.475 1.00 87.38 479 SER A N 1
ATOM 3853 C CA . SER A 1 479 ? -20.395 -0.268 17.362 1.00 87.38 479 SER A CA 1
ATOM 3854 C C . SER A 1 479 ? -21.703 0.135 16.665 1.00 87.38 479 SER A C 1
ATOM 3856 O O . SER A 1 479 ? -22.285 -0.666 15.941 1.00 87.38 479 SER A O 1
ATOM 3858 N N . HIS A 1 480 ? -22.153 1.385 16.809 1.00 87.38 480 HIS A N 1
ATOM 3859 C CA . HIS A 1 480 ? -23.322 1.893 16.081 1.00 87.38 480 HIS A CA 1
ATOM 3860 C C . HIS A 1 480 ? -23.019 2.081 14.597 1.00 87.38 480 HIS A C 1
ATOM 3862 O O . HIS A 1 480 ? -23.806 1.704 13.733 1.00 87.38 480 HIS A O 1
ATOM 3868 N N . ILE A 1 481 ? -21.864 2.687 14.312 1.00 86.50 481 ILE A N 1
ATOM 3869 C CA . ILE A 1 481 ? -21.324 2.844 12.965 1.00 86.50 481 ILE A CA 1
ATOM 3870 C C . ILE A 1 481 ? -20.127 1.892 12.856 1.00 86.50 481 ILE A C 1
ATOM 3872 O O . ILE A 1 481 ? -19.132 2.117 13.546 1.00 86.50 481 ILE A O 1
ATOM 3876 N N . PRO A 1 482 ? -20.200 0.847 12.013 1.00 86.81 482 PRO A N 1
ATOM 3877 C CA . PRO A 1 482 ? -19.156 -0.165 11.889 1.00 86.81 482 PRO A CA 1
ATOM 3878 C C . PRO A 1 482 ? -17.763 0.396 11.580 1.00 86.81 482 PRO A C 1
ATOM 3880 O O . PRO A 1 482 ? -17.602 1.347 10.800 1.00 86.81 482 PRO A O 1
ATOM 3883 N N . PHE A 1 483 ? -16.742 -0.262 12.125 1.00 84.81 483 PHE A N 1
ATOM 3884 C CA . PHE A 1 483 ? -15.342 0.027 11.836 1.00 84.81 483 PHE A CA 1
ATOM 3885 C C . PHE A 1 483 ? -14.962 -0.455 10.433 1.00 84.81 483 PHE A C 1
ATOM 3887 O O . PHE A 1 483 ? -15.501 -1.436 9.919 1.00 84.81 483 PHE A O 1
ATOM 3894 N N . ARG A 1 484 ? -14.038 0.253 9.773 1.00 85.56 484 ARG A N 1
ATOM 3895 C CA . ARG A 1 484 ? -13.695 0.021 8.360 1.00 85.56 484 ARG A CA 1
ATOM 3896 C C . ARG A 1 484 ? -12.183 0.032 8.161 1.00 85.56 484 ARG A C 1
ATOM 3898 O O . ARG A 1 484 ? -11.548 1.076 8.308 1.00 85.56 484 ARG A O 1
ATOM 3905 N N . ARG A 1 485 ? -11.602 -1.120 7.808 1.00 83.88 485 ARG A N 1
ATOM 3906 C CA . ARG A 1 485 ? -10.156 -1.296 7.576 1.00 83.88 485 ARG A CA 1
ATOM 3907 C C . ARG A 1 485 ? -9.878 -1.448 6.077 1.00 83.88 485 ARG A C 1
ATOM 3909 O O . ARG A 1 485 ? -10.528 -2.235 5.390 1.00 83.88 485 ARG A O 1
ATOM 3916 N N . ARG A 1 486 ? -8.907 -0.676 5.578 1.00 82.81 486 ARG A N 1
ATOM 3917 C CA . ARG A 1 486 ? -8.512 -0.600 4.151 1.00 82.81 486 ARG A CA 1
ATOM 3918 C C . ARG A 1 486 ? -7.312 -1.481 3.807 1.00 82.81 486 ARG A C 1
ATOM 3920 O O . ARG A 1 486 ? -7.112 -1.831 2.651 1.00 82.81 486 ARG A O 1
ATOM 3927 N N . MET A 1 487 ? -6.500 -1.806 4.808 1.00 78.31 487 MET A N 1
ATOM 3928 C CA . MET A 1 487 ? -5.244 -2.526 4.653 1.00 78.31 487 MET A CA 1
ATOM 3929 C C . MET A 1 487 ? -5.090 -3.506 5.809 1.00 78.31 487 MET A C 1
ATOM 3931 O O . MET A 1 487 ? -5.260 -3.119 6.966 1.00 78.31 487 MET A O 1
ATOM 3935 N N . HIS A 1 488 ? -4.779 -4.758 5.488 1.00 86.44 488 HIS A N 1
ATOM 3936 C CA . HIS A 1 488 ? -4.506 -5.809 6.466 1.00 86.44 488 HIS A CA 1
ATOM 3937 C C . HIS A 1 488 ? -3.021 -6.142 6.438 1.00 86.44 488 HIS A C 1
ATOM 3939 O O . HIS A 1 488 ? -2.399 -6.096 5.377 1.00 86.44 488 HIS A O 1
ATOM 3945 N N . GLN A 1 489 ? -2.465 -6.486 7.592 1.00 84.75 489 GLN A N 1
ATOM 3946 C CA . GLN A 1 489 ? -1.057 -6.823 7.766 1.00 84.75 489 GLN A CA 1
ATOM 3947 C C . GLN A 1 489 ? -0.985 -8.196 8.440 1.00 84.75 489 GLN A C 1
ATOM 3949 O O . GLN A 1 489 ? -1.713 -8.429 9.401 1.00 84.75 489 GLN A O 1
ATOM 3954 N N . ILE A 1 490 ? -0.141 -9.093 7.925 1.00 86.12 490 ILE A N 1
ATOM 3955 C CA . ILE A 1 490 ? 0.142 -10.408 8.516 1.00 86.12 490 ILE A CA 1
ATOM 3956 C C . ILE A 1 490 ? 1.574 -10.406 9.050 1.00 86.12 490 ILE A C 1
ATOM 3958 O O . ILE A 1 490 ? 2.545 -10.315 8.295 1.00 86.12 490 ILE A O 1
ATOM 3962 N N . GLY A 1 491 ? 1.700 -10.417 10.372 1.00 80.12 491 GLY A N 1
ATOM 3963 C CA . GLY A 1 491 ? 2.952 -10.246 11.093 1.00 80.12 491 GLY A CA 1
ATOM 3964 C C . GLY A 1 491 ? 3.603 -11.561 11.516 1.00 80.12 491 GLY A C 1
ATOM 3965 O O . GLY A 1 491 ? 3.221 -12.660 11.109 1.00 80.12 491 GLY A O 1
ATOM 3966 N N . LYS A 1 492 ? 4.614 -11.441 12.390 1.00 77.56 492 LYS A N 1
ATOM 3967 C CA . LYS A 1 492 ? 5.295 -12.608 12.968 1.00 77.56 492 LYS A CA 1
ATOM 3968 C C . LYS A 1 492 ? 4.354 -13.459 13.828 1.00 77.56 492 LYS A C 1
ATOM 3970 O O . LYS A 1 492 ? 4.441 -14.674 13.719 1.00 77.56 492 LYS A O 1
ATOM 3975 N N . LYS A 1 493 ? 3.452 -12.857 14.621 1.00 77.69 493 LYS A N 1
ATOM 3976 C CA . LYS A 1 493 ? 2.486 -13.623 15.431 1.00 77.69 493 LYS A CA 1
ATOM 3977 C C . LYS A 1 493 ? 1.600 -14.487 14.543 1.00 77.69 493 LYS A C 1
ATOM 3979 O O . LYS A 1 493 ? 1.565 -15.688 14.756 1.00 77.69 493 LYS A O 1
ATOM 3984 N N . ASP A 1 494 ? 0.963 -13.909 13.526 1.00 86.38 494 ASP A N 1
ATOM 3985 C CA . ASP A 1 494 ? 0.094 -14.660 12.614 1.00 86.38 494 ASP A CA 1
ATOM 3986 C C . ASP A 1 494 ? 0.875 -15.806 11.946 1.00 86.38 494 ASP A C 1
ATOM 3988 O O . ASP A 1 494 ? 0.400 -16.937 11.856 1.00 86.38 494 ASP A O 1
ATOM 3992 N N . TYR A 1 495 ? 2.124 -15.548 11.538 1.00 86.81 495 TYR A N 1
ATOM 3993 C CA . TYR A 1 495 ? 2.984 -16.588 10.978 1.00 86.81 495 TYR A CA 1
ATOM 3994 C C . TYR A 1 495 ? 3.334 -17.682 11.999 1.00 86.81 495 TYR A C 1
ATOM 3996 O O . TYR A 1 495 ? 3.368 -18.856 11.641 1.00 86.81 495 TYR A O 1
ATOM 4004 N N . ASP A 1 496 ? 3.599 -17.328 13.256 1.00 85.94 496 ASP A N 1
ATOM 4005 C CA . ASP A 1 496 ? 3.919 -18.280 14.322 1.00 85.94 496 ASP A CA 1
ATOM 4006 C C . ASP A 1 496 ? 2.680 -19.052 14.808 1.00 85.94 496 ASP A C 1
ATOM 4008 O O . ASP A 1 496 ? 2.822 -20.197 15.234 1.00 85.94 496 ASP A O 1
ATOM 4012 N N . GLU A 1 497 ? 1.486 -18.470 14.731 1.00 90.06 497 GLU A N 1
ATOM 4013 C CA . GLU A 1 497 ? 0.206 -19.069 15.122 1.00 90.06 497 GLU A CA 1
ATOM 4014 C C . GLU A 1 497 ? -0.264 -20.069 14.059 1.00 90.06 497 GLU A C 1
ATOM 4016 O O . GLU A 1 497 ? -0.308 -21.274 14.310 1.00 90.06 497 GLU A O 1
ATOM 4021 N N . PHE A 1 498 ? -0.468 -19.602 12.824 1.00 92.56 498 PHE A N 1
ATOM 4022 C CA . PHE A 1 498 ? -0.936 -20.422 11.700 1.00 92.56 498 PHE A CA 1
ATOM 4023 C C . PHE A 1 498 ? 0.198 -21.192 11.002 1.00 92.56 498 PHE A C 1
ATOM 4025 O O . PHE A 1 498 ? -0.013 -21.875 10.002 1.00 92.56 498 PHE A O 1
ATOM 4032 N N . LYS A 1 499 ? 1.442 -21.080 11.490 1.00 91.06 499 LYS A N 1
ATOM 4033 C CA . LYS A 1 499 ? 2.657 -21.662 10.879 1.00 91.06 499 LYS A CA 1
ATOM 4034 C C . LYS A 1 499 ? 2.829 -21.285 9.404 1.00 91.06 499 LYS A C 1
ATOM 4036 O O . LYS A 1 499 ? 3.397 -22.067 8.644 1.00 91.06 499 LYS A O 1
ATOM 4041 N N . GLY A 1 500 ? 2.338 -20.117 8.995 1.00 89.81 500 GLY A N 1
ATOM 4042 C CA . GLY A 1 500 ? 2.319 -19.660 7.604 1.00 89.81 500 GLY A CA 1
ATOM 4043 C C . GLY A 1 500 ? 1.258 -20.308 6.707 1.00 89.81 500 GLY A C 1
ATOM 4044 O O . GLY A 1 500 ? 1.369 -20.151 5.493 1.00 89.81 500 GLY A O 1
ATOM 4045 N N . ASP A 1 501 ? 0.285 -21.031 7.275 1.00 94.81 501 ASP A N 1
ATOM 4046 C CA . ASP A 1 501 ? -0.917 -21.510 6.583 1.00 94.81 501 ASP A CA 1
ATOM 4047 C C . ASP A 1 501 ? -1.899 -20.346 6.387 1.00 94.81 501 ASP A C 1
ATOM 4049 O O . ASP A 1 501 ? -2.470 -19.811 7.343 1.00 94.81 501 ASP A O 1
ATOM 4053 N N . PHE A 1 502 ? -2.039 -19.897 5.143 1.00 94.81 502 PHE A N 1
ATOM 4054 C CA . PHE A 1 502 ? -2.835 -18.720 4.823 1.00 94.81 502 PHE A CA 1
ATOM 4055 C C . PHE A 1 502 ? -4.340 -19.021 4.722 1.00 94.81 502 PHE A C 1
ATOM 4057 O O . PHE A 1 502 ? -5.145 -18.131 4.998 1.00 94.81 502 PHE A O 1
ATOM 4064 N N . ASP A 1 503 ? -4.734 -20.253 4.383 1.00 93.75 503 ASP A N 1
ATOM 4065 C CA . ASP A 1 503 ? -6.145 -20.663 4.381 1.00 93.75 503 ASP A CA 1
ATOM 4066 C C . ASP A 1 503 ? -6.692 -20.712 5.816 1.00 93.75 503 ASP A C 1
ATOM 4068 O O . ASP A 1 503 ? -7.756 -20.154 6.091 1.00 93.75 503 ASP A O 1
ATOM 4072 N N . GLN A 1 504 ? -5.931 -21.279 6.762 1.00 95.31 504 GLN A N 1
ATOM 4073 C CA . GLN A 1 504 ? -6.294 -21.274 8.185 1.00 95.31 504 GLN A CA 1
ATOM 4074 C C . GLN A 1 504 ? -6.341 -19.855 8.766 1.00 95.31 504 GLN A C 1
ATOM 4076 O O . GLN A 1 504 ? -7.301 -19.514 9.460 1.00 95.31 504 GLN A O 1
ATOM 4081 N N . TYR A 1 505 ? -5.357 -19.005 8.443 1.00 95.12 505 TYR A N 1
ATOM 4082 C CA . TYR A 1 505 ? -5.384 -17.591 8.832 1.00 95.12 505 TYR A CA 1
ATOM 4083 C C . TYR A 1 505 ? -6.627 -16.875 8.281 1.00 95.12 505 TYR A C 1
ATOM 4085 O O . TYR A 1 505 ? -7.308 -16.163 9.018 1.00 95.12 505 TYR A O 1
ATOM 4093 N N . PHE A 1 506 ? -6.959 -17.069 6.999 1.00 95.94 506 PHE A N 1
ATOM 4094 C CA . PHE A 1 506 ? -8.111 -16.413 6.384 1.00 95.94 506 PHE A CA 1
ATOM 4095 C C . PHE A 1 506 ? -9.443 -16.901 6.974 1.00 95.94 506 PHE A C 1
ATOM 4097 O O . PHE A 1 506 ? -10.323 -16.082 7.246 1.00 95.94 506 PHE A O 1
ATOM 4104 N N . ALA A 1 507 ? -9.573 -18.203 7.246 1.00 94.75 507 ALA A N 1
ATOM 4105 C CA . ALA A 1 507 ? -10.728 -18.767 7.939 1.00 94.75 507 ALA A CA 1
ATOM 4106 C C . ALA A 1 507 ? -10.878 -18.192 9.361 1.00 94.75 507 ALA A C 1
ATOM 4108 O O . ALA A 1 507 ? -11.973 -17.787 9.750 1.00 94.75 507 ALA A O 1
ATOM 4109 N N . HIS A 1 508 ? -9.781 -18.071 10.119 1.00 93.75 508 HIS A N 1
ATOM 4110 C CA . HIS A 1 508 ? -9.796 -17.415 11.429 1.00 93.75 508 HIS A CA 1
ATOM 4111 C C . HIS A 1 508 ? -10.182 -15.929 11.324 1.00 93.75 508 HIS A C 1
ATOM 4113 O O . HIS A 1 508 ? -11.011 -15.445 12.098 1.00 93.75 508 HIS A O 1
ATOM 4119 N N . PHE A 1 509 ? -9.618 -15.204 10.353 1.00 93.56 509 PHE A N 1
ATOM 4120 C CA . PHE A 1 509 ? -9.869 -13.781 10.116 1.00 93.56 509 PHE A CA 1
ATOM 4121 C C . PHE A 1 509 ? -11.368 -13.480 9.962 1.00 93.56 509 PHE A C 1
ATOM 4123 O O . PHE A 1 509 ? -11.877 -12.605 10.666 1.00 93.56 509 PHE A O 1
ATOM 4130 N N . ILE A 1 510 ? -12.083 -14.249 9.131 1.00 94.88 510 ILE A N 1
ATOM 4131 C CA . ILE A 1 510 ? -13.528 -14.077 8.878 1.00 94.88 510 ILE A CA 1
ATOM 4132 C C . ILE A 1 510 ? -14.447 -14.735 9.920 1.00 94.88 510 ILE A C 1
ATOM 4134 O O . ILE A 1 510 ? -15.646 -14.449 9.931 1.00 94.88 510 ILE A O 1
ATOM 4138 N N . SER A 1 511 ? -13.914 -15.618 10.770 1.00 94.19 511 SER A N 1
ATOM 4139 C CA . SER A 1 511 ? -14.702 -16.354 11.762 1.00 94.19 511 SER A CA 1
ATOM 4140 C C . SER A 1 511 ? -15.373 -15.429 12.781 1.00 94.19 511 SER A C 1
ATOM 4142 O O . SER A 1 511 ? -14.779 -14.448 13.233 1.00 94.19 511 SER A O 1
ATOM 4144 N N . LEU A 1 512 ? -16.597 -15.787 13.179 1.00 94.81 512 LEU A N 1
ATOM 4145 C CA . LEU A 1 512 ? -17.330 -15.174 14.292 1.00 94.81 512 LEU A CA 1
ATOM 4146 C C . LEU A 1 512 ? -17.056 -15.870 15.636 1.00 94.81 512 LEU A C 1
ATOM 4148 O O . LEU A 1 512 ? -17.501 -15.389 16.675 1.00 94.81 512 LEU A O 1
ATOM 4152 N N . ASP A 1 513 ? -16.323 -16.985 15.632 1.00 92.94 513 ASP A N 1
ATOM 4153 C CA . ASP A 1 513 ? -15.840 -17.680 16.828 1.00 92.94 513 ASP A CA 1
ATOM 4154 C C . ASP A 1 513 ? -14.568 -16.986 17.348 1.00 92.94 513 ASP A C 1
ATOM 4156 O O . ASP A 1 513 ? -13.458 -17.515 17.272 1.00 92.94 513 ASP A O 1
ATOM 4160 N N . LYS A 1 514 ? -14.733 -15.743 17.815 1.00 88.62 514 LYS A N 1
ATOM 4161 C CA . LYS A 1 514 ? -13.674 -14.949 18.449 1.00 88.62 514 LYS A CA 1
ATOM 4162 C C . LYS A 1 514 ? -13.636 -15.242 19.949 1.00 88.62 514 LYS A C 1
ATOM 4164 O O . LYS A 1 514 ? -14.677 -15.254 20.603 1.00 88.62 514 LYS A O 1
ATOM 4169 N N . THR A 1 515 ? -12.441 -15.445 20.498 1.00 85.88 515 THR A N 1
ATOM 4170 C CA . THR A 1 515 ? -12.240 -15.551 21.950 1.00 85.88 515 THR A CA 1
ATOM 4171 C C . THR A 1 515 ? -12.530 -14.194 22.597 1.00 85.88 515 THR A C 1
ATOM 4173 O O . THR A 1 515 ? -11.904 -13.218 22.184 1.00 85.88 515 THR A O 1
ATOM 4176 N N . PRO A 1 516 ? -13.431 -14.102 23.591 1.00 87.88 516 PRO A N 1
ATOM 4177 C CA . PRO A 1 516 ? -13.646 -12.859 24.322 1.00 87.88 516 PRO A CA 1
ATOM 4178 C C . PRO A 1 516 ? -12.402 -12.493 25.142 1.00 87.88 516 PRO A C 1
ATOM 4180 O O . PRO A 1 516 ? -11.870 -13.358 25.845 1.00 87.88 516 PRO A O 1
ATOM 4183 N N . SER A 1 517 ? -11.945 -11.243 25.075 1.00 80.50 517 SER A N 1
ATOM 4184 C CA . SER A 1 517 ? -10.797 -10.758 25.851 1.00 80.50 517 SER A CA 1
ATOM 4185 C C . SER A 1 517 ? -11.236 -9.912 27.052 1.00 80.50 517 SER A C 1
ATOM 4187 O O . SER A 1 517 ? -12.143 -9.089 26.923 1.00 80.50 517 SER A O 1
ATOM 4189 N N . PRO A 1 518 ? -10.650 -10.108 28.246 1.00 78.06 518 PRO A N 1
ATOM 4190 C CA . PRO A 1 518 ? -10.931 -9.258 29.398 1.00 78.06 518 PRO A CA 1
ATOM 4191 C C . PRO A 1 518 ? -10.249 -7.889 29.251 1.00 78.06 518 PRO A C 1
ATOM 4193 O O . PRO A 1 518 ? -9.154 -7.788 28.702 1.00 78.06 518 PRO A O 1
ATOM 4196 N N . ALA A 1 519 ? -10.865 -6.851 29.812 1.00 72.75 519 ALA A N 1
ATOM 4197 C CA . ALA A 1 519 ? -10.262 -5.531 30.011 1.00 72.75 519 ALA A CA 1
ATOM 4198 C C . ALA A 1 519 ? -10.403 -5.126 31.490 1.00 72.75 519 ALA A C 1
ATOM 4200 O O . ALA A 1 519 ? -11.385 -5.504 32.132 1.00 72.75 519 ALA A O 1
ATOM 4201 N N . THR A 1 520 ? -9.453 -4.364 32.054 1.00 66.62 520 THR A N 1
ATOM 4202 C CA . THR A 1 520 ? -9.481 -4.030 33.503 1.00 66.62 520 THR A CA 1
ATOM 4203 C C . THR A 1 520 ? -10.691 -3.214 33.907 1.00 66.62 520 THR A C 1
ATOM 4205 O O . THR A 1 520 ? -11.218 -3.398 35.001 1.00 66.62 520 THR A O 1
ATOM 4208 N N . HIS A 1 521 ? -11.098 -2.288 33.044 1.00 73.44 521 HIS A N 1
ATOM 4209 C CA . HIS A 1 521 ? -12.058 -1.257 33.383 1.00 73.44 521 HIS A CA 1
ATOM 4210 C C . HIS A 1 521 ? -13.155 -1.167 32.325 1.00 73.44 521 HIS A C 1
ATOM 4212 O O . HIS A 1 521 ? -12.931 -1.250 31.112 1.00 73.44 521 HIS A O 1
ATOM 4218 N N . CYS A 1 522 ? -14.372 -0.963 32.815 1.00 80.88 522 CYS A N 1
ATOM 4219 C CA . CYS A 1 522 ? -15.514 -0.573 32.009 1.00 80.88 522 CYS A CA 1
ATOM 4220 C C . CYS A 1 522 ? -15.223 0.706 31.195 1.00 80.88 522 CYS A C 1
ATOM 4222 O O . CYS A 1 522 ? -14.489 1.588 31.636 1.00 80.88 522 CYS A O 1
ATOM 4224 N N . TRP A 1 523 ? -15.858 0.847 30.025 1.00 81.06 523 TRP A N 1
ATOM 4225 C CA . TRP A 1 523 ? -15.805 2.062 29.197 1.00 81.06 523 TRP A CA 1
ATOM 4226 C C . TRP A 1 523 ? -16.401 3.311 29.874 1.00 81.06 523 TRP A C 1
ATOM 4228 O O . TRP A 1 523 ? -16.157 4.428 29.419 1.00 81.06 523 TRP A O 1
ATOM 4238 N N . ARG A 1 524 ? -17.162 3.150 30.966 1.00 77.12 524 ARG A N 1
ATOM 4239 C CA . ARG A 1 524 ? -17.665 4.244 31.808 1.00 77.12 524 ARG A CA 1
ATOM 4240 C C . ARG A 1 524 ? -16.558 4.797 32.704 1.00 77.12 524 ARG A C 1
ATOM 4242 O O . ARG A 1 524 ? -16.397 4.370 33.850 1.00 77.12 524 ARG A O 1
ATOM 4249 N N . THR A 1 525 ? -15.833 5.783 32.193 1.00 69.94 525 THR A N 1
ATOM 4250 C CA . THR A 1 525 ? -14.813 6.530 32.937 1.00 69.94 525 THR A CA 1
ATOM 4251 C C . THR A 1 525 ? -15.074 8.038 32.875 1.00 69.94 525 THR A C 1
ATOM 4253 O O . THR A 1 525 ? -15.611 8.544 31.890 1.00 69.94 525 THR A O 1
ATOM 4256 N N . THR A 1 526 ? -14.669 8.756 33.923 1.00 61.75 526 THR A N 1
ATOM 4257 C CA . THR A 1 526 ? -14.557 10.226 33.940 1.00 61.75 526 THR A CA 1
ATOM 4258 C C . THR A 1 526 ? -13.142 10.560 34.373 1.00 61.75 526 THR A C 1
ATOM 4260 O O . THR A 1 526 ? -12.714 10.065 35.409 1.00 61.75 526 THR A O 1
ATOM 4263 N N . ASP A 1 527 ? -12.412 11.359 33.592 1.00 55.66 527 ASP A N 1
ATOM 4264 C CA . ASP A 1 527 ? -11.043 11.802 33.912 1.00 55.66 527 ASP A CA 1
ATOM 4265 C C . ASP A 1 527 ? -10.129 10.649 34.385 1.00 55.66 527 ASP A C 1
ATOM 4267 O O . ASP A 1 527 ? -9.498 10.705 35.435 1.00 55.66 527 ASP A O 1
ATOM 4271 N N . THR A 1 528 ? -10.149 9.557 33.608 1.00 54.09 528 THR A N 1
ATOM 4272 C CA . THR A 1 528 ? -9.505 8.244 33.851 1.00 54.09 528 THR A CA 1
ATOM 4273 C C . THR A 1 528 ? -9.914 7.487 35.123 1.00 54.09 528 THR A C 1
ATOM 4275 O O . THR A 1 528 ? -9.443 6.371 35.326 1.00 54.09 528 THR A O 1
ATOM 4278 N N . VAL A 1 529 ? -10.846 7.998 35.931 1.00 62.16 529 VAL A N 1
ATOM 4279 C CA . VAL A 1 529 ? -11.448 7.272 37.060 1.00 62.16 529 VAL A CA 1
ATOM 4280 C C . VAL A 1 529 ? -12.555 6.329 36.556 1.00 62.16 529 VAL A C 1
ATOM 4282 O O . VAL A 1 529 ? -13.495 6.795 35.900 1.00 62.16 529 VAL A O 1
ATOM 4285 N N . PRO A 1 530 ? -12.510 5.017 36.866 1.00 69.00 530 PRO A N 1
ATOM 4286 C CA . PRO A 1 530 ? -13.606 4.098 36.567 1.00 69.00 530 PRO A CA 1
ATOM 4287 C C . PRO A 1 530 ? -14.863 4.449 37.372 1.00 69.00 530 PRO A C 1
ATOM 4289 O O . PRO A 1 530 ? -14.894 4.310 38.592 1.00 69.00 530 PRO A O 1
ATOM 4292 N N . LEU A 1 531 ? -15.937 4.858 36.687 1.00 78.31 531 LEU A N 1
ATOM 4293 C CA . LEU A 1 531 ? -17.258 5.047 37.308 1.00 78.31 531 LEU A CA 1
ATOM 4294 C C . LEU A 1 531 ? -17.933 3.707 37.622 1.00 78.31 531 LEU A C 1
ATOM 4296 O O . LEU A 1 531 ? -18.864 3.625 38.421 1.00 78.31 531 LEU A O 1
ATOM 4300 N N . CYS A 1 532 ? -17.491 2.652 36.940 1.00 82.81 532 CYS A N 1
ATOM 4301 C CA . CYS A 1 532 ? -18.023 1.313 37.050 1.00 82.81 532 CYS A CA 1
ATOM 4302 C C . CYS A 1 532 ? -16.932 0.347 37.543 1.00 82.81 532 CYS A C 1
ATOM 4304 O O . CYS A 1 532 ? -15.935 0.173 36.845 1.00 82.81 532 CYS A O 1
ATOM 4306 N N . PRO A 1 533 ? -17.138 -0.337 38.687 1.00 81.81 533 PRO A N 1
ATOM 4307 C CA . PRO A 1 533 ? -16.233 -1.371 39.194 1.00 81.81 533 PRO A CA 1
ATOM 4308 C C . PRO A 1 533 ? -16.500 -2.754 38.563 1.00 81.81 533 PRO A C 1
ATOM 4310 O O . PRO A 1 533 ? -16.106 -3.774 39.120 1.00 81.81 533 PRO A O 1
ATOM 4313 N N . GLY A 1 534 ? -17.258 -2.801 37.466 1.00 83.06 534 GLY A N 1
ATOM 4314 C CA . GLY A 1 534 ? -17.657 -4.032 36.796 1.00 83.06 534 GLY A CA 1
ATOM 4315 C C . GLY A 1 534 ? -16.584 -4.519 35.829 1.00 83.06 534 GLY A C 1
ATOM 4316 O O . GLY A 1 534 ? -15.985 -3.732 35.096 1.00 83.06 534 GLY A O 1
ATOM 4317 N N . GLU A 1 535 ? -16.392 -5.831 35.800 1.00 86.50 535 GLU A N 1
ATOM 4318 C CA . GLU A 1 535 ? -15.484 -6.515 34.881 1.00 86.50 535 GLU A CA 1
ATOM 4319 C C . GLU A 1 535 ? -15.980 -6.359 33.440 1.00 86.50 535 GLU A C 1
ATOM 4321 O O . GLU A 1 535 ? -17.178 -6.511 33.169 1.00 86.50 535 GLU A O 1
ATOM 4326 N N . ARG A 1 536 ? -15.062 -6.044 32.520 1.00 86.31 536 ARG A N 1
ATOM 4327 C CA . ARG A 1 536 ? -15.344 -5.852 31.096 1.00 86.31 536 ARG A CA 1
ATOM 4328 C C . ARG A 1 536 ? -14.787 -7.010 30.270 1.00 86.31 536 ARG A C 1
ATOM 4330 O O . ARG A 1 536 ? -13.656 -7.439 30.488 1.00 86.31 536 ARG A O 1
ATOM 4337 N N . THR A 1 537 ? -15.553 -7.437 29.270 1.00 87.81 537 THR A N 1
ATOM 4338 C CA . THR A 1 537 ? -15.135 -8.441 28.288 1.00 87.81 537 THR A CA 1
ATOM 4339 C C . THR A 1 537 ? -15.510 -8.003 26.876 1.00 87.81 537 THR A C 1
ATOM 4341 O O . THR A 1 537 ? -16.672 -7.701 26.599 1.00 87.81 537 THR A O 1
ATOM 4344 N N . ASP A 1 538 ? -14.537 -8.021 25.973 1.00 86.00 538 ASP A N 1
ATOM 4345 C CA . ASP A 1 538 ? -14.638 -7.525 24.608 1.00 86.00 538 ASP A CA 1
ATOM 4346 C C . ASP A 1 538 ? -14.669 -8.665 23.586 1.00 86.00 538 ASP A C 1
ATOM 4348 O O . ASP A 1 538 ? -13.957 -9.662 23.707 1.00 86.00 538 ASP A O 1
ATOM 4352 N N . ILE A 1 539 ? -15.481 -8.507 22.541 1.00 89.81 539 ILE A N 1
ATOM 4353 C CA . ILE A 1 539 ? -15.464 -9.353 21.346 1.00 89.81 539 ILE A CA 1
ATOM 4354 C C . ILE A 1 539 ? -15.258 -8.440 20.137 1.00 89.81 539 ILE A C 1
ATOM 4356 O O . ILE A 1 539 ? -16.203 -7.874 19.578 1.00 89.81 539 ILE A O 1
ATOM 4360 N N . CYS A 1 540 ? -13.993 -8.282 19.755 1.00 85.94 540 CYS A N 1
ATOM 4361 C CA . CYS A 1 540 ? -13.579 -7.422 18.652 1.00 85.94 540 CYS A CA 1
ATOM 4362 C C . CYS A 1 540 ? -13.494 -8.183 17.319 1.00 85.94 540 CYS A C 1
ATOM 4364 O O . CYS A 1 540 ? -13.548 -9.414 17.260 1.00 85.94 540 CYS A O 1
ATOM 4366 N N . TYR A 1 541 ? -13.306 -7.442 16.225 1.00 85.31 541 TYR A N 1
ATOM 4367 C CA . TYR A 1 541 ? -13.030 -7.999 14.896 1.00 85.31 541 TYR A CA 1
ATOM 4368 C C . TYR A 1 541 ? -14.095 -8.938 14.312 1.00 85.31 541 TYR A C 1
ATOM 4370 O O . TYR A 1 541 ? -13.777 -9.804 13.489 1.00 85.31 541 TYR A O 1
ATOM 4378 N N . LEU A 1 542 ? -15.370 -8.744 14.652 1.00 93.50 542 LEU A N 1
ATOM 4379 C CA . LEU A 1 542 ? -16.453 -9.477 14.006 1.00 93.50 542 LEU A CA 1
ATOM 4380 C C . LEU A 1 542 ? -16.655 -8.929 12.585 1.00 93.50 542 LEU A C 1
ATOM 4382 O O . LEU A 1 542 ? -17.260 -7.875 12.382 1.00 93.50 542 LEU A O 1
ATOM 4386 N N . VAL A 1 543 ? -16.095 -9.619 11.586 1.00 95.31 543 VAL A N 1
ATOM 4387 C CA . VAL A 1 543 ? -16.214 -9.235 10.172 1.00 95.31 543 VAL A CA 1
ATOM 4388 C C . VAL A 1 543 ? -17.686 -9.266 9.767 1.00 95.31 543 VAL A C 1
ATOM 4390 O O . VAL A 1 543 ? -18.349 -10.280 9.954 1.00 95.31 543 VAL A O 1
ATOM 4393 N N . ALA A 1 544 ? -18.172 -8.179 9.166 1.00 95.75 544 ALA A N 1
ATOM 4394 C CA . ALA A 1 544 ? -19.514 -8.060 8.596 1.00 95.75 544 ALA A CA 1
ATOM 4395 C C . ALA A 1 544 ? -19.503 -8.020 7.056 1.00 95.75 544 ALA A C 1
ATOM 4397 O O . ALA A 1 544 ? -20.455 -8.465 6.422 1.00 95.75 544 ALA A O 1
ATOM 4398 N N . SER A 1 545 ? -18.439 -7.495 6.432 1.00 96.62 545 SER A N 1
ATOM 4399 C CA . SER A 1 545 ? -18.298 -7.433 4.967 1.00 96.62 545 SER A CA 1
ATOM 4400 C C . SER A 1 545 ? -16.838 -7.456 4.515 1.00 96.62 545 SER A C 1
ATOM 4402 O O . SER A 1 545 ? -15.979 -6.866 5.167 1.00 96.62 545 SER A O 1
ATOM 4404 N N . LEU A 1 546 ? -16.583 -8.056 3.347 1.00 96.31 546 LEU A N 1
ATOM 4405 C CA . LEU A 1 546 ? -15.281 -8.118 2.676 1.00 96.31 546 LEU A CA 1
ATOM 4406 C C . LEU A 1 546 ? -15.276 -7.295 1.360 1.00 96.31 546 LEU A C 1
ATOM 4408 O O . LEU A 1 546 ? -16.315 -7.195 0.704 1.00 96.31 546 LEU A O 1
ATOM 4412 N N . PRO A 1 547 ? -14.136 -6.708 0.944 1.00 95.88 547 PRO A N 1
ATOM 4413 C CA . PRO A 1 547 ? -14.017 -5.819 -0.223 1.00 95.88 547 PRO A CA 1
ATOM 4414 C C . PRO A 1 547 ? -13.894 -6.573 -1.556 1.00 95.88 547 PRO A C 1
ATOM 4416 O O . PRO A 1 547 ? -13.518 -7.740 -1.585 1.00 95.88 547 PRO A O 1
ATOM 4419 N N . PHE A 1 548 ? -14.106 -5.907 -2.695 1.00 94.62 548 PHE A N 1
ATOM 4420 C CA . PHE A 1 548 ? -13.863 -6.515 -4.014 1.00 94.62 548 PHE A CA 1
ATOM 4421 C C . PHE A 1 548 ? -12.374 -6.800 -4.226 1.00 94.62 548 PHE A C 1
ATOM 4423 O O . PHE A 1 548 ? -12.031 -7.830 -4.803 1.00 94.62 548 PHE A O 1
ATOM 4430 N N . ILE A 1 549 ? -11.503 -5.897 -3.763 1.00 93.94 549 ILE A N 1
ATOM 4431 C CA . ILE A 1 549 ? -10.049 -6.085 -3.729 1.00 93.94 549 ILE A CA 1
ATOM 4432 C C . ILE A 1 549 ? -9.620 -6.281 -2.284 1.00 93.94 549 ILE A C 1
ATOM 4434 O O . ILE A 1 549 ? -9.660 -5.349 -1.484 1.00 93.94 549 ILE A O 1
ATOM 4438 N N . LEU A 1 550 ? -9.199 -7.501 -1.970 1.00 94.81 550 LEU A N 1
ATOM 4439 C CA . LEU A 1 550 ? -8.678 -7.878 -0.666 1.00 94.81 550 LEU A CA 1
ATOM 4440 C C . LEU A 1 550 ? -7.153 -7.975 -0.762 1.00 94.81 550 LEU A C 1
ATOM 4442 O O . LEU A 1 550 ? -6.625 -8.569 -1.704 1.00 94.81 550 LEU A O 1
ATOM 4446 N N . SER A 1 551 ? -6.431 -7.380 0.187 1.00 92.62 551 SER A N 1
ATOM 4447 C CA . SER A 1 551 ? -4.966 -7.402 0.179 1.00 92.62 551 SER A CA 1
ATOM 4448 C C . SER A 1 551 ? -4.379 -7.514 1.579 1.00 92.62 551 SER A C 1
ATOM 4450 O O . SER A 1 551 ? -4.942 -6.963 2.526 1.00 92.62 551 SER A O 1
ATOM 4452 N N . PHE A 1 552 ? -3.240 -8.201 1.675 1.00 92.44 552 PHE A N 1
ATOM 4453 C CA . PHE A 1 552 ? -2.507 -8.414 2.922 1.00 92.44 552 PHE A CA 1
ATOM 4454 C C . PHE A 1 552 ? -1.030 -8.066 2.720 1.00 92.44 552 PHE A C 1
ATOM 4456 O O . PHE A 1 552 ? -0.379 -8.621 1.829 1.00 92.44 552 PHE A O 1
ATOM 4463 N N . GLU A 1 553 ? -0.521 -7.124 3.514 1.00 88.88 553 GLU A N 1
ATOM 4464 C CA . GLU A 1 553 ? 0.898 -6.765 3.620 1.00 88.88 553 GLU A CA 1
ATOM 4465 C C . GLU A 1 553 ? 1.620 -7.776 4.521 1.00 88.88 553 GLU A C 1
ATOM 4467 O O . GLU A 1 553 ? 1.098 -8.167 5.561 1.00 88.88 553 GLU A O 1
ATOM 4472 N N . VAL A 1 554 ? 2.804 -8.231 4.116 1.00 86.62 554 VAL A N 1
ATOM 4473 C CA . VAL A 1 554 ? 3.537 -9.329 4.761 1.00 86.62 554 VAL A CA 1
ATOM 4474 C C . VAL A 1 554 ? 4.669 -8.779 5.625 1.00 86.62 554 VAL A C 1
ATOM 4476 O O . VAL A 1 554 ? 5.533 -8.053 5.134 1.00 86.62 554 VAL A O 1
ATOM 4479 N N . GLY A 1 555 ? 4.731 -9.180 6.893 1.00 72.00 555 GLY A N 1
ATOM 4480 C CA . GLY A 1 555 ? 5.732 -8.695 7.843 1.00 72.00 555 GLY A CA 1
ATOM 4481 C C . GLY A 1 555 ? 5.538 -7.215 8.178 1.00 72.00 555 GLY A C 1
ATOM 4482 O O . GLY A 1 555 ? 4.410 -6.761 8.322 1.00 72.00 555 GLY A O 1
ATOM 4483 N N . ASP A 1 556 ? 6.633 -6.466 8.324 1.00 60.28 556 ASP A N 1
ATOM 4484 C CA . ASP A 1 556 ? 6.631 -5.018 8.585 1.00 60.28 556 ASP A CA 1
ATOM 4485 C C . ASP A 1 556 ? 7.476 -4.268 7.537 1.00 60.28 556 ASP A C 1
ATOM 4487 O O . ASP A 1 556 ? 8.350 -4.857 6.896 1.00 60.28 556 ASP A O 1
ATOM 4491 N N . GLU A 1 557 ? 7.251 -2.958 7.379 1.00 49.03 557 GLU A N 1
ATOM 4492 C CA . GLU A 1 557 ? 7.906 -2.116 6.360 1.00 49.03 557 GLU A CA 1
ATOM 4493 C C . GLU A 1 557 ? 9.434 -2.171 6.382 1.00 49.03 557 GLU A C 1
ATOM 4495 O O . GLU A 1 557 ? 10.096 -2.052 5.345 1.00 49.03 557 GLU A O 1
ATOM 4500 N N . LYS A 1 558 ? 10.024 -2.386 7.560 1.00 56.19 558 LYS A N 1
ATOM 4501 C CA . LYS A 1 558 ? 11.425 -2.783 7.638 1.00 56.19 558 LYS A CA 1
ATOM 4502 C C . LYS A 1 558 ? 11.521 -4.206 7.094 1.00 56.19 558 LYS A C 1
ATOM 4504 O O . LYS A 1 558 ? 11.446 -5.154 7.860 1.00 56.19 558 LYS A O 1
ATOM 4509 N N . VAL A 1 559 ? 11.813 -4.355 5.799 1.00 58.09 559 VAL A N 1
ATOM 4510 C CA . VAL A 1 559 ? 12.055 -5.656 5.125 1.00 58.09 559 VAL A CA 1
ATOM 4511 C C . VAL A 1 559 ? 13.076 -6.536 5.873 1.00 58.09 559 VAL A C 1
ATOM 4513 O O . VAL A 1 559 ? 13.035 -7.759 5.790 1.00 58.09 559 VAL A O 1
ATOM 4516 N N . ALA A 1 560 ? 13.962 -5.932 6.672 1.00 48.00 560 ALA A N 1
ATOM 4517 C CA . ALA A 1 560 ? 14.836 -6.640 7.607 1.00 48.00 560 ALA A CA 1
ATOM 4518 C C . ALA A 1 560 ? 14.089 -7.504 8.653 1.00 48.00 560 ALA A C 1
ATOM 4520 O O . ALA A 1 560 ? 14.617 -8.535 9.042 1.00 48.00 560 ALA A O 1
ATOM 4521 N N . LEU A 1 561 ? 12.880 -7.123 9.078 1.00 48.56 561 LEU A N 1
ATOM 4522 C CA . LEU A 1 561 ? 12.024 -7.843 10.033 1.00 48.56 561 LEU A CA 1
ATOM 4523 C C . LEU A 1 561 ? 11.233 -8.999 9.397 1.00 48.56 561 LEU A C 1
ATOM 4525 O O . LEU A 1 561 ? 10.762 -9.877 10.114 1.00 48.56 561 LEU A O 1
ATOM 4529 N N . GLN A 1 562 ? 11.152 -9.070 8.061 1.00 56.31 562 GLN A N 1
ATOM 4530 C CA . GLN A 1 562 ? 10.733 -10.299 7.371 1.00 56.31 562 GLN A CA 1
ATOM 4531 C C . GLN A 1 562 ? 11.797 -11.414 7.476 1.00 56.31 562 GLN A C 1
ATOM 4533 O O . GLN A 1 562 ? 11.518 -12.550 7.086 1.00 56.31 562 GLN A O 1
ATOM 4538 N N . ILE A 1 563 ? 13.006 -11.099 7.971 1.00 57.91 563 ILE A N 1
ATOM 4539 C CA . ILE A 1 563 ? 14.138 -12.017 8.143 1.00 57.91 563 ILE A CA 1
ATOM 4540 C C . ILE A 1 563 ? 14.454 -12.156 9.643 1.00 57.91 563 ILE A C 1
ATOM 4542 O O . ILE A 1 563 ? 15.130 -11.307 10.220 1.00 57.91 563 ILE A O 1
ATOM 4546 N N . PHE A 1 564 ? 14.010 -13.243 10.273 1.00 49.50 564 PHE A N 1
ATOM 4547 C CA . PHE A 1 564 ? 14.269 -13.531 11.689 1.00 49.50 564 PHE A CA 1
ATOM 4548 C C . PHE A 1 564 ? 15.237 -14.713 11.804 1.00 49.50 564 PHE A C 1
ATOM 4550 O O . PHE A 1 564 ? 15.041 -15.725 11.141 1.00 49.50 564 PHE A O 1
ATOM 4557 N N . GLU A 1 565 ? 16.327 -14.569 12.566 1.00 47.94 565 GLU A N 1
ATOM 4558 C CA . GLU A 1 565 ? 17.387 -15.595 12.735 1.00 47.94 565 GLU A CA 1
ATOM 4559 C C . GLU A 1 565 ? 18.029 -16.125 11.427 1.00 47.94 565 GLU A C 1
ATOM 4561 O O . GLU A 1 565 ? 18.794 -17.086 11.428 1.00 47.94 565 GLU A O 1
ATOM 4566 N N . GLY A 1 566 ? 17.791 -15.449 10.297 1.00 54.31 566 GLY A N 1
ATOM 4567 C CA . GLY A 1 566 ? 18.223 -15.868 8.958 1.00 54.31 566 GLY A CA 1
ATOM 4568 C C . GLY A 1 566 ? 17.141 -16.589 8.145 1.00 54.31 566 GLY A C 1
ATOM 4569 O O . GLY A 1 566 ? 17.317 -16.776 6.939 1.00 54.31 566 GLY A O 1
ATOM 4570 N N . GLU A 1 567 ? 16.006 -16.925 8.757 1.00 56.50 567 GLU A N 1
ATOM 4571 C CA . GLU A 1 567 ? 14.830 -17.466 8.083 1.00 56.50 567 GLU A CA 1
ATOM 4572 C C . GLU A 1 567 ? 13.846 -16.363 7.673 1.00 56.50 567 GLU A C 1
ATOM 4574 O O . GLU A 1 567 ? 13.826 -15.266 8.221 1.00 56.50 567 GLU A O 1
ATOM 4579 N N . THR A 1 568 ? 13.036 -16.648 6.654 1.00 70.31 568 THR A N 1
ATOM 4580 C CA . THR A 1 568 ? 12.067 -15.710 6.064 1.00 70.31 568 THR A CA 1
ATOM 4581 C C . THR A 1 568 ? 10.654 -16.230 6.262 1.00 70.31 568 THR A C 1
ATOM 4583 O O . THR A 1 568 ? 10.419 -17.419 6.037 1.00 70.31 568 THR A O 1
ATOM 4586 N N . GLN A 1 569 ? 9.718 -15.351 6.637 1.00 76.44 569 GLN A N 1
ATOM 4587 C CA . GLN A 1 569 ? 8.297 -15.704 6.752 1.00 76.44 569 GLN A CA 1
ATOM 4588 C C . GLN A 1 569 ? 7.763 -16.156 5.382 1.00 76.44 569 GLN A C 1
ATOM 4590 O O . GLN A 1 569 ? 7.787 -15.396 4.413 1.00 76.44 569 GLN A O 1
ATOM 4595 N N . LYS A 1 570 ? 7.323 -17.415 5.282 1.00 86.00 570 LYS A N 1
ATOM 4596 C CA . LYS A 1 570 ? 6.924 -18.069 4.023 1.00 86.00 570 LYS A CA 1
ATOM 4597 C C . LYS A 1 570 ? 5.486 -18.566 4.090 1.00 86.00 570 LYS A C 1
ATOM 4599 O O . LYS A 1 570 ? 5.236 -19.744 4.337 1.00 86.00 570 LYS A O 1
ATOM 4604 N N . TRP A 1 571 ? 4.571 -17.644 3.840 1.00 90.88 571 TRP A N 1
ATOM 4605 C CA . TRP A 1 571 ? 3.145 -17.908 3.690 1.00 90.88 571 TRP A CA 1
ATOM 4606 C C . TRP A 1 571 ? 2.841 -18.721 2.420 1.00 90.88 571 TRP A C 1
ATOM 4608 O O . TRP A 1 571 ? 3.510 -18.553 1.396 1.00 90.88 571 TRP A O 1
ATOM 4618 N N . ASP A 1 572 ? 1.839 -19.599 2.465 1.00 92.94 572 ASP A N 1
ATOM 4619 C CA . ASP A 1 572 ? 1.382 -20.420 1.333 1.00 92.94 572 ASP A CA 1
ATOM 4620 C C . ASP A 1 572 ? 0.135 -19.877 0.631 1.00 92.94 572 ASP A C 1
ATOM 4622 O O . ASP A 1 572 ? -0.813 -20.614 0.396 1.00 92.94 572 ASP A O 1
ATOM 4626 N N . PHE A 1 573 ? 0.185 -18.614 0.197 1.00 94.06 573 PHE A N 1
ATOM 4627 C CA . PHE A 1 573 ? -0.912 -17.956 -0.523 1.00 94.06 573 PHE A CA 1
ATOM 4628 C C . PHE A 1 573 ? -1.609 -18.887 -1.548 1.00 94.06 573 PHE A C 1
ATOM 4630 O O . PHE A 1 573 ? -0.967 -19.300 -2.530 1.00 94.06 573 PHE A O 1
ATOM 4637 N N . PRO A 1 574 ? -2.882 -19.258 -1.310 1.00 94.12 574 PRO A N 1
ATOM 4638 C CA . PRO A 1 574 ? -3.620 -20.213 -2.130 1.00 94.12 574 PRO A CA 1
ATOM 4639 C C . PRO A 1 574 ? -4.060 -19.610 -3.474 1.00 94.12 574 PRO A C 1
ATOM 4641 O O . PRO A 1 574 ? -4.049 -18.393 -3.674 1.00 94.12 574 PRO A O 1
ATOM 4644 N N . PRO A 1 575 ? -4.464 -20.449 -4.447 1.00 93.69 575 PRO A N 1
ATOM 4645 C CA . PRO A 1 575 ? -4.964 -19.975 -5.740 1.00 93.69 575 PRO A CA 1
ATOM 4646 C C . PRO A 1 575 ? -6.281 -19.197 -5.629 1.00 93.69 575 PRO A C 1
ATOM 4648 O O . PRO A 1 575 ? -6.591 -18.406 -6.529 1.00 93.69 575 PRO A O 1
ATOM 4651 N N . THR A 1 576 ? -7.045 -19.475 -4.572 1.00 94.25 576 THR A N 1
ATOM 4652 C CA . THR A 1 576 ? -8.380 -18.956 -4.285 1.00 94.25 576 THR A CA 1
ATOM 4653 C C . THR A 1 576 ? -8.630 -18.939 -2.779 1.00 94.25 576 THR A C 1
ATOM 4655 O O . THR A 1 576 ? -8.151 -19.846 -2.110 1.00 94.25 576 THR A O 1
ATOM 4658 N N . LEU A 1 577 ? -9.426 -17.992 -2.273 1.00 95.00 577 LEU A N 1
ATOM 4659 C CA . LEU A 1 577 ? -9.970 -18.024 -0.904 1.00 95.00 577 LEU A CA 1
ATOM 4660 C C . LEU A 1 577 ? -11.497 -18.146 -0.947 1.00 95.00 577 LEU A C 1
ATOM 4662 O O . LEU A 1 577 ? -12.142 -17.535 -1.807 1.00 95.00 577 LEU A O 1
ATOM 4666 N N . LEU A 1 578 ? -12.060 -18.889 0.005 1.00 93.62 578 LEU A N 1
ATOM 4667 C CA . LEU A 1 578 ? -13.492 -19.168 0.127 1.00 93.62 578 LEU A CA 1
ATOM 4668 C C . LEU A 1 578 ? -14.013 -18.577 1.450 1.00 93.62 578 LEU A C 1
ATOM 4670 O O . LEU A 1 578 ? -13.643 -19.069 2.512 1.00 93.62 578 LEU A O 1
ATOM 4674 N N . PRO A 1 579 ? -14.828 -17.503 1.434 1.00 92.94 579 PRO A N 1
ATOM 4675 C CA . PRO A 1 579 ? -15.367 -16.901 2.659 1.00 92.94 579 PRO A CA 1
ATOM 4676 C C . PRO A 1 579 ? -16.545 -17.662 3.291 1.00 92.94 579 PRO A C 1
ATOM 4678 O O . PRO A 1 579 ? -17.046 -17.252 4.332 1.00 92.94 579 PRO A O 1
ATOM 4681 N N . VAL A 1 580 ? -17.036 -18.711 2.627 1.00 87.12 580 VAL A N 1
ATOM 4682 C CA . VAL A 1 580 ? -18.161 -19.575 3.026 1.00 87.12 580 VAL A CA 1
ATOM 4683 C C . VAL A 1 580 ? -17.883 -20.999 2.537 1.00 87.12 580 VAL A C 1
ATOM 4685 O O . VAL A 1 580 ? -16.883 -21.228 1.857 1.00 87.12 580 VAL A O 1
ATOM 4688 N N . THR A 1 581 ? -18.774 -21.947 2.842 1.00 80.12 581 THR A N 1
ATOM 4689 C CA . THR A 1 581 ? -18.662 -23.330 2.352 1.00 80.12 581 THR A CA 1
ATOM 4690 C C . THR A 1 581 ? -18.662 -23.399 0.820 1.00 80.12 581 THR A C 1
ATOM 4692 O O . THR A 1 581 ? -19.334 -22.605 0.161 1.00 80.12 581 THR A O 1
ATOM 4695 N N . ASP A 1 582 ? -17.947 -24.368 0.242 1.00 75.88 582 ASP A N 1
ATOM 4696 C CA . ASP A 1 582 ? -17.784 -24.538 -1.211 1.00 75.88 582 ASP A CA 1
ATOM 4697 C C . ASP A 1 582 ? -19.120 -24.488 -1.981 1.00 75.88 582 ASP A C 1
ATOM 4699 O O . ASP A 1 582 ? -19.224 -23.838 -3.023 1.00 75.88 582 ASP A O 1
ATOM 4703 N N . ALA A 1 583 ? -20.164 -25.123 -1.432 1.00 72.62 583 ALA A N 1
ATOM 4704 C CA . ALA A 1 583 ? -21.500 -25.176 -2.027 1.00 72.62 583 ALA A CA 1
ATOM 4705 C C . ALA A 1 583 ? -22.165 -23.789 -2.129 1.00 72.62 583 ALA A C 1
ATOM 4707 O O . ALA A 1 583 ? -22.803 -23.473 -3.137 1.00 72.62 583 ALA A O 1
ATOM 4708 N N . ASP A 1 584 ? -21.990 -22.945 -1.111 1.00 71.88 584 ASP A N 1
ATOM 4709 C CA . ASP A 1 584 ? -22.482 -21.567 -1.118 1.00 71.88 584 ASP A CA 1
ATOM 4710 C C . ASP A 1 584 ? -21.597 -20.665 -1.994 1.00 71.88 584 ASP A C 1
ATOM 4712 O O . ASP A 1 584 ? -22.104 -19.766 -2.674 1.00 71.88 584 ASP A O 1
ATOM 4716 N N . ALA A 1 585 ? -20.284 -20.917 -2.017 1.00 77.44 585 ALA A N 1
ATOM 4717 C CA . ALA A 1 585 ? -19.293 -20.078 -2.682 1.00 77.44 585 ALA A CA 1
ATOM 4718 C C . ALA A 1 585 ? -19.484 -20.025 -4.207 1.00 77.44 585 ALA A C 1
ATOM 4720 O O . ALA A 1 585 ? -19.533 -18.932 -4.786 1.00 77.44 585 ALA A O 1
ATOM 4721 N N . ASP A 1 586 ? -19.658 -21.180 -4.856 1.00 77.50 586 ASP A N 1
ATOM 4722 C CA . ASP A 1 586 ? -19.870 -21.257 -6.308 1.00 77.50 586 ASP A CA 1
ATOM 4723 C C . ASP A 1 586 ? -21.191 -20.595 -6.741 1.00 77.50 586 ASP A C 1
ATOM 4725 O O . ASP A 1 586 ? -21.242 -19.931 -7.779 1.00 77.50 586 ASP A O 1
ATOM 4729 N N . SER A 1 587 ? -22.247 -20.704 -5.926 1.00 76.38 587 SER A N 1
ATOM 4730 C CA . SER A 1 587 ? -23.606 -20.263 -6.284 1.00 76.38 587 SER A CA 1
ATOM 4731 C C . SER A 1 587 ? -23.741 -18.756 -6.564 1.00 76.38 587 SER A C 1
ATOM 4733 O O . SER A 1 587 ? -24.578 -18.349 -7.369 1.00 76.38 587 SER A O 1
ATOM 4735 N N . HIS A 1 588 ? -22.911 -17.928 -5.920 1.00 81.06 588 HIS A N 1
ATOM 4736 C CA . HIS A 1 588 ? -22.916 -16.464 -6.056 1.00 81.06 588 HIS A CA 1
ATOM 4737 C C . HIS A 1 588 ? -21.557 -15.896 -6.504 1.00 81.06 588 HIS A C 1
ATOM 4739 O O . HIS A 1 588 ? -21.382 -14.677 -6.556 1.00 81.06 588 HIS A O 1
ATOM 4745 N N . GLY A 1 589 ? -20.576 -16.753 -6.815 1.00 87.50 589 GLY A N 1
ATOM 4746 C CA . GLY A 1 589 ? -19.208 -16.327 -7.115 1.00 87.50 589 GLY A CA 1
ATOM 4747 C C . GLY A 1 589 ? -18.498 -15.696 -5.913 1.00 87.50 589 GLY A C 1
ATOM 4748 O O . GLY A 1 589 ? -17.685 -14.782 -6.092 1.00 87.50 589 GLY A O 1
ATOM 4749 N N . LEU A 1 590 ? -18.798 -16.161 -4.695 1.00 93.69 590 LEU A N 1
ATOM 4750 C CA . LEU A 1 590 ? -18.130 -15.740 -3.465 1.00 93.69 590 LEU A CA 1
ATOM 4751 C C . LEU A 1 590 ? -16.772 -16.442 -3.326 1.00 93.69 590 LEU A C 1
ATOM 4753 O O . LEU A 1 590 ? -16.522 -17.222 -2.415 1.00 93.69 590 LEU A O 1
ATOM 4757 N N . ILE A 1 591 ? -15.902 -16.171 -4.292 1.00 94.81 591 ILE A N 1
ATOM 4758 C CA . ILE A 1 591 ? -14.574 -16.758 -4.420 1.00 94.81 591 ILE A CA 1
ATOM 4759 C C . ILE A 1 591 ? -13.613 -15.616 -4.705 1.00 94.81 591 ILE A C 1
ATOM 4761 O O . ILE A 1 591 ? -13.825 -14.830 -5.633 1.00 94.81 591 ILE A O 1
ATOM 4765 N N . TYR A 1 592 ? -12.556 -15.519 -3.913 1.00 95.69 592 TYR A N 1
ATOM 4766 C CA . TYR A 1 592 ? -11.455 -14.599 -4.161 1.00 95.69 592 TYR A CA 1
ATOM 4767 C C . TYR A 1 592 ? -10.416 -15.285 -5.035 1.00 95.69 592 TYR A C 1
ATOM 4769 O O . TYR A 1 592 ? -9.822 -16.258 -4.598 1.00 95.69 592 TYR A O 1
ATOM 4777 N N . ASP A 1 593 ? -10.157 -14.784 -6.240 1.00 94.19 593 ASP A N 1
ATOM 4778 C CA . ASP A 1 593 ? -9.067 -15.264 -7.096 1.00 94.19 593 ASP A CA 1
ATOM 4779 C C . ASP A 1 593 ? -7.765 -14.500 -6.794 1.00 94.19 593 ASP A C 1
ATOM 4781 O O . ASP A 1 593 ? -7.777 -13.269 -6.697 1.00 94.19 593 ASP A O 1
ATOM 4785 N N . LEU A 1 594 ? -6.631 -15.207 -6.683 1.00 95.12 594 LEU A N 1
ATOM 4786 C CA . LEU A 1 594 ? -5.304 -14.589 -6.544 1.00 95.12 594 LEU A CA 1
ATOM 4787 C C . LEU A 1 594 ? -4.959 -13.772 -7.803 1.00 95.12 594 LEU A C 1
ATOM 4789 O O . LEU A 1 594 ? -4.776 -14.334 -8.884 1.00 95.12 594 LEU A O 1
ATOM 4793 N N . VAL A 1 595 ? -4.835 -12.449 -7.655 1.00 92.94 595 VAL A N 1
ATOM 4794 C CA . VAL A 1 595 ? -4.511 -11.510 -8.745 1.00 92.94 595 VAL A CA 1
ATOM 4795 C C . VAL A 1 595 ? -3.006 -11.453 -8.978 1.00 92.94 595 VAL A C 1
ATOM 4797 O O . VAL A 1 595 ? -2.534 -11.541 -10.113 1.00 92.94 595 VAL A O 1
ATOM 4800 N N . GLY A 1 596 ? -2.241 -11.261 -7.904 1.00 95.06 596 GLY A N 1
ATOM 4801 C CA . GLY A 1 596 ? -0.823 -10.962 -8.020 1.00 95.06 596 GLY A CA 1
ATOM 4802 C C . GLY A 1 596 ? -0.107 -10.789 -6.687 1.00 95.06 596 GLY A C 1
ATOM 4803 O O . GLY A 1 596 ? -0.718 -10.605 -5.635 1.00 95.06 596 GLY A O 1
ATOM 4804 N N . LEU A 1 597 ? 1.218 -10.828 -6.776 1.00 96.44 597 LEU A N 1
ATOM 4805 C CA . LEU A 1 597 ? 2.158 -10.589 -5.693 1.00 96.44 597 LEU A CA 1
ATOM 4806 C C . LEU A 1 597 ? 2.921 -9.299 -5.991 1.00 96.44 597 LEU A C 1
ATOM 4808 O O . LEU A 1 597 ? 3.523 -9.152 -7.058 1.00 96.44 597 LEU A O 1
ATOM 4812 N N . ALA A 1 598 ? 2.947 -8.381 -5.035 1.00 95.69 598 ALA A N 1
ATOM 4813 C CA . ALA A 1 598 ? 3.954 -7.338 -4.998 1.00 95.69 598 ALA A CA 1
ATOM 4814 C C . ALA A 1 598 ? 5.195 -7.882 -4.295 1.00 95.69 598 ALA A C 1
ATOM 4816 O O . ALA A 1 598 ? 5.107 -8.412 -3.185 1.00 95.69 598 ALA A O 1
ATOM 4817 N N . LEU A 1 599 ? 6.352 -7.748 -4.935 1.00 94.19 599 LEU A N 1
ATOM 4818 C CA . LEU A 1 599 ? 7.627 -8.189 -4.388 1.00 94.19 599 LEU A CA 1
ATOM 4819 C C . LEU A 1 599 ? 8.497 -6.971 -4.090 1.00 94.19 599 LEU A C 1
ATOM 4821 O O . LEU A 1 599 ? 8.610 -6.070 -4.924 1.00 94.19 599 LEU A O 1
ATOM 4825 N N . VAL A 1 600 ? 9.151 -6.966 -2.932 1.00 90.56 600 VAL A N 1
ATOM 4826 C CA . VAL A 1 600 ? 10.111 -5.928 -2.537 1.00 90.56 600 VAL A CA 1
ATOM 4827 C C . VAL A 1 600 ? 11.519 -6.501 -2.526 1.00 90.56 600 VAL A C 1
ATOM 4829 O O . VAL A 1 600 ? 11.728 -7.670 -2.192 1.00 90.56 600 VAL A O 1
ATOM 4832 N N . ASN A 1 601 ? 12.503 -5.692 -2.908 1.00 86.69 601 ASN A N 1
ATOM 4833 C CA . ASN A 1 601 ? 13.898 -6.080 -2.747 1.00 86.69 601 ASN A CA 1
ATOM 4834 C C . ASN A 1 601 ? 14.301 -6.097 -1.256 1.00 86.69 601 ASN A C 1
ATOM 4836 O O . ASN A 1 601 ? 13.726 -5.400 -0.423 1.00 86.69 601 ASN A O 1
ATOM 4840 N N . ARG A 1 602 ? 15.365 -6.830 -0.913 1.00 79.94 602 ARG A N 1
ATOM 4841 C CA . ARG A 1 602 ? 15.919 -6.927 0.457 1.00 79.94 602 ARG A CA 1
ATOM 4842 C C . ARG A 1 602 ? 16.365 -5.603 1.105 1.00 79.94 602 ARG A C 1
ATOM 4844 O O . ARG A 1 602 ? 16.877 -5.624 2.221 1.00 79.94 602 ARG A O 1
ATOM 4851 N N . TRP A 1 603 ? 16.302 -4.492 0.372 1.00 77.69 603 TRP A N 1
ATOM 4852 C CA . TRP A 1 603 ? 16.687 -3.153 0.819 1.00 77.69 603 TRP A CA 1
ATOM 4853 C C . TRP A 1 603 ? 15.472 -2.245 1.063 1.00 77.69 603 TRP A C 1
ATOM 4855 O O . TRP A 1 603 ? 15.668 -1.109 1.481 1.00 77.69 603 TRP A O 1
ATOM 4865 N N . GLY A 1 604 ? 14.246 -2.719 0.803 1.00 78.12 604 GLY A N 1
ATOM 4866 C CA . GLY A 1 604 ? 13.012 -1.964 1.030 1.00 78.12 604 GLY A CA 1
ATOM 4867 C C . GLY A 1 604 ? 12.809 -0.759 0.111 1.00 78.12 604 GLY A C 1
ATOM 4868 O O . GLY A 1 604 ? 12.033 0.118 0.455 1.00 78.12 604 GLY A O 1
ATOM 4869 N N . ASN A 1 605 ? 13.516 -0.675 -1.025 1.00 83.06 605 ASN A N 1
ATOM 4870 C CA . ASN A 1 605 ? 13.560 0.542 -1.853 1.00 83.06 605 ASN A CA 1
ATOM 4871 C C . ASN A 1 605 ? 13.250 0.334 -3.345 1.00 83.06 605 ASN A C 1
ATOM 4873 O O . ASN A 1 605 ? 13.389 1.262 -4.144 1.00 83.06 605 ASN A O 1
ATOM 4877 N N . HIS A 1 606 ? 12.846 -0.875 -3.742 1.00 89.25 606 HIS A N 1
ATOM 4878 C CA . HIS A 1 606 ? 12.329 -1.139 -5.084 1.00 89.25 606 HIS A CA 1
ATOM 4879 C C . HIS A 1 606 ? 11.274 -2.237 -5.051 1.00 89.25 606 HIS A C 1
ATOM 4881 O O . HIS A 1 606 ? 11.507 -3.304 -4.475 1.00 89.25 606 HIS A O 1
ATOM 4887 N N . PHE A 1 607 ? 10.145 -1.967 -5.704 1.00 93.12 607 PHE A N 1
ATOM 4888 C CA . PHE A 1 607 ? 9.043 -2.904 -5.883 1.00 93.12 607 PHE A CA 1
ATOM 4889 C C . PHE A 1 607 ? 8.991 -3.417 -7.323 1.00 93.12 607 PHE A C 1
ATOM 4891 O O . PHE A 1 607 ? 9.264 -2.671 -8.265 1.00 93.12 607 PHE A O 1
ATOM 4898 N N . ILE A 1 608 ? 8.555 -4.666 -7.482 1.00 95.38 608 ILE A N 1
ATOM 4899 C CA . ILE A 1 608 ? 8.177 -5.286 -8.760 1.00 95.38 608 ILE A CA 1
ATOM 4900 C C . ILE A 1 608 ? 6.840 -6.029 -8.583 1.00 95.38 608 ILE A C 1
ATOM 4902 O O . ILE A 1 608 ? 6.489 -6.415 -7.467 1.00 95.38 608 ILE A O 1
ATOM 4906 N N . ALA A 1 609 ? 6.087 -6.240 -9.662 1.00 96.00 609 ALA A N 1
ATOM 4907 C CA . ALA A 1 609 ? 4.869 -7.055 -9.645 1.00 96.00 609 ALA A CA 1
ATOM 4908 C C . ALA A 1 609 ? 5.140 -8.447 -10.222 1.00 96.00 609 ALA A C 1
ATOM 4910 O O . ALA A 1 609 ? 5.903 -8.583 -11.181 1.00 96.00 609 ALA A O 1
ATOM 4911 N N . ARG A 1 610 ? 4.425 -9.456 -9.725 1.00 95.88 610 ARG A N 1
ATOM 4912 C CA . ARG A 1 610 ? 4.260 -10.738 -10.407 1.00 95.88 610 ARG A CA 1
ATOM 4913 C C . ARG A 1 610 ? 2.792 -11.148 -10.435 1.00 95.88 610 ARG A C 1
ATOM 4915 O O . ARG A 1 610 ? 2.095 -11.020 -9.434 1.00 95.88 610 ARG A O 1
ATOM 4922 N N . TYR A 1 611 ? 2.324 -11.622 -11.579 1.00 95.19 611 TYR A N 1
ATOM 4923 C CA . TYR A 1 611 ? 0.935 -12.026 -11.801 1.00 95.19 611 TYR A CA 1
ATOM 4924 C C . TYR A 1 611 ? 0.862 -13.093 -12.897 1.00 95.19 611 TYR A C 1
ATOM 4926 O O . TYR A 1 611 ? 1.849 -13.370 -13.580 1.00 95.19 611 TYR A O 1
ATOM 4934 N N . ALA A 1 612 ? -0.305 -13.709 -13.056 1.00 91.94 612 ALA A N 1
ATOM 4935 C CA . ALA A 1 612 ? -0.546 -14.728 -14.069 1.00 91.94 612 ALA A CA 1
ATOM 4936 C C . ALA A 1 612 ? -1.500 -14.230 -15.161 1.00 91.94 612 ALA A C 1
ATOM 4938 O O . ALA A 1 612 ? -2.223 -13.249 -14.976 1.00 91.94 612 ALA A O 1
ATOM 4939 N N . SER A 1 613 ? -1.529 -14.936 -16.289 1.00 87.00 613 SER A N 1
ATOM 4940 C CA . SER A 1 613 ? -2.652 -14.881 -17.222 1.00 87.00 613 SER A CA 1
ATOM 4941 C C . SER A 1 613 ? -3.942 -15.432 -16.586 1.00 87.00 613 SER A C 1
ATOM 4943 O O . SER A 1 613 ? -3.877 -16.124 -15.567 1.00 87.00 613 SER A O 1
ATOM 4945 N N . PRO A 1 614 ? -5.134 -15.139 -17.141 1.00 82.69 614 PRO A N 1
ATOM 4946 C CA . PRO A 1 614 ? -6.415 -15.511 -16.519 1.00 82.69 614 PRO A CA 1
ATOM 4947 C C . PRO A 1 614 ? -6.631 -17.023 -16.455 1.00 82.69 614 PRO A C 1
ATOM 4949 O O . PRO A 1 614 ? -7.174 -17.542 -15.486 1.00 82.69 614 PRO A O 1
ATOM 4952 N N . ASP A 1 615 ? -6.154 -17.723 -17.482 1.00 83.44 615 ASP A N 1
ATOM 4953 C CA . ASP A 1 615 ? -6.066 -19.181 -17.588 1.00 83.44 615 ASP A CA 1
ATOM 4954 C C . ASP A 1 615 ? -4.905 -19.774 -16.762 1.00 83.44 615 ASP A C 1
ATOM 4956 O O . ASP A 1 615 ? -4.689 -20.984 -16.764 1.00 83.44 615 ASP A O 1
ATOM 4960 N N . LYS A 1 616 ? -4.144 -18.924 -16.056 1.00 88.12 616 LYS A N 1
ATOM 4961 C CA . LYS A 1 616 ? -3.010 -19.258 -15.182 1.00 88.12 616 LYS A CA 1
ATOM 4962 C C . LYS A 1 616 ? -1.853 -19.979 -15.909 1.00 88.12 616 LYS A C 1
ATOM 4964 O O . LYS A 1 616 ? -0.977 -20.547 -15.252 1.00 88.12 616 LYS A O 1
ATOM 4969 N N . SER A 1 617 ? -1.817 -19.925 -17.248 1.00 87.62 617 SER A N 1
ATOM 4970 C CA . SER A 1 617 ? -0.842 -20.629 -18.098 1.00 87.62 617 SER A CA 1
ATOM 4971 C C . SER A 1 617 ? 0.505 -19.910 -18.247 1.00 87.62 617 SER A C 1
ATOM 4973 O O . SER A 1 617 ? 1.540 -20.571 -18.331 1.00 87.62 617 SER A O 1
ATOM 4975 N N . VAL A 1 618 ? 0.521 -18.573 -18.229 1.00 90.56 618 VAL A N 1
ATOM 4976 C CA . VAL A 1 618 ? 1.727 -17.740 -18.362 1.00 90.56 618 VAL A CA 1
ATOM 4977 C C . VAL A 1 618 ? 1.907 -16.889 -17.111 1.00 90.56 618 VAL A C 1
ATOM 4979 O O . VAL A 1 618 ? 0.964 -16.258 -16.637 1.00 90.56 618 VAL A O 1
ATOM 4982 N N . ILE A 1 619 ? 3.132 -16.841 -16.585 1.00 94.06 619 ILE A N 1
ATOM 4983 C CA . ILE A 1 619 ? 3.497 -15.994 -15.444 1.00 94.06 619 ILE A CA 1
ATOM 4984 C C . ILE A 1 619 ? 4.309 -14.803 -15.942 1.00 94.06 619 ILE A C 1
ATOM 4986 O O . ILE A 1 619 ? 5.250 -14.970 -16.717 1.00 94.06 619 ILE A O 1
ATOM 4990 N N . TYR A 1 620 ? 3.946 -13.613 -15.478 1.00 94.12 620 TYR A N 1
ATOM 4991 C CA . TYR A 1 620 ? 4.562 -12.349 -15.849 1.00 94.12 620 TYR A CA 1
ATOM 4992 C C . TYR A 1 620 ? 5.235 -11.712 -14.639 1.00 94.12 620 TYR A C 1
ATOM 4994 O O . TYR A 1 620 ? 4.607 -11.562 -13.589 1.00 94.12 620 TYR A O 1
ATOM 5002 N N . THR A 1 621 ? 6.477 -11.266 -14.808 1.00 94.56 621 THR A N 1
ATOM 5003 C CA . THR A 1 621 ? 7.159 -10.382 -13.856 1.00 94.56 621 THR A CA 1
ATOM 5004 C C . THR A 1 621 ? 7.338 -9.012 -14.486 1.00 94.56 621 THR A C 1
ATOM 5006 O O . THR A 1 621 ? 7.909 -8.869 -15.567 1.00 94.56 621 THR A O 1
ATOM 5009 N N . TYR A 1 622 ? 6.857 -7.988 -13.795 1.00 94.06 622 TYR A N 1
ATOM 5010 C CA . TYR A 1 622 ? 6.905 -6.604 -14.232 1.00 94.06 622 TYR A CA 1
ATOM 5011 C C . TYR A 1 622 ? 7.765 -5.776 -13.277 1.00 94.06 622 TYR A C 1
ATOM 5013 O O . TYR A 1 622 ? 7.455 -5.625 -12.096 1.00 94.06 622 TYR A O 1
ATOM 5021 N N . ASP A 1 623 ? 8.832 -5.209 -13.826 1.00 91.00 623 ASP A N 1
ATOM 5022 C CA . ASP A 1 623 ? 9.687 -4.217 -13.185 1.00 91.00 623 ASP A CA 1
ATOM 5023 C C . ASP A 1 623 ? 9.691 -2.979 -14.082 1.00 91.00 623 ASP A C 1
ATOM 5025 O O . ASP A 1 623 ? 10.217 -3.028 -15.193 1.00 91.00 623 ASP A O 1
ATOM 5029 N N . GLY A 1 624 ? 9.126 -1.866 -13.610 1.00 80.69 624 GLY A N 1
ATOM 5030 C CA . GLY A 1 624 ? 9.057 -0.632 -14.395 1.00 80.69 624 GLY A CA 1
ATOM 5031 C C . GLY A 1 624 ? 10.433 -0.081 -14.804 1.00 80.69 624 GLY A C 1
ATOM 5032 O O . GLY A 1 624 ? 10.517 0.674 -15.773 1.00 80.69 624 GLY A O 1
ATOM 5033 N N . ASN A 1 625 ? 11.506 -0.415 -14.078 1.00 84.19 625 ASN A N 1
ATOM 5034 C CA . ASN A 1 625 ? 12.875 0.033 -14.361 1.00 84.19 625 ASN A CA 1
ATOM 5035 C C . ASN A 1 625 ? 13.599 -0.873 -15.372 1.00 84.19 625 ASN A C 1
ATOM 5037 O O . ASN A 1 625 ? 14.520 -0.425 -16.058 1.00 84.19 625 ASN A O 1
ATOM 5041 N N . ALA A 1 626 ? 13.181 -2.132 -15.493 1.00 81.00 626 ALA A N 1
ATOM 5042 C CA . ALA A 1 626 ? 13.707 -3.056 -16.487 1.00 81.00 626 ALA A CA 1
ATOM 5043 C C . ALA A 1 626 ? 12.874 -3.020 -17.783 1.00 81.00 626 ALA A C 1
ATOM 5045 O O . ALA A 1 626 ? 11.757 -2.510 -17.821 1.00 81.00 626 ALA A O 1
ATOM 5046 N N . ASN A 1 627 ? 13.446 -3.553 -18.868 1.00 80.75 627 ASN A N 1
ATOM 5047 C CA . ASN A 1 627 ? 12.757 -3.856 -20.136 1.00 80.75 627 ASN A CA 1
ATOM 5048 C C . ASN A 1 627 ? 11.863 -2.728 -20.687 1.00 80.75 627 ASN A C 1
ATOM 5050 O O . ASN A 1 627 ? 10.818 -2.993 -21.263 1.00 80.75 627 ASN A O 1
ATOM 5054 N N . GLU A 1 628 ? 12.244 -1.464 -20.482 1.00 72.12 628 GLU A N 1
ATOM 5055 C CA . GLU A 1 628 ? 11.499 -0.279 -20.948 1.00 72.12 628 GLU A CA 1
ATOM 5056 C C . GLU A 1 628 ? 10.043 -0.177 -20.429 1.00 72.12 628 GLU A C 1
ATOM 5058 O O . GLU A 1 628 ? 9.208 0.528 -21.008 1.00 72.12 628 GLU A O 1
ATOM 5063 N N . GLY A 1 629 ? 9.757 -0.837 -19.298 1.00 76.00 629 GLY A N 1
ATOM 5064 C CA . GLY A 1 629 ? 8.433 -0.930 -18.680 1.00 76.00 629 GLY A CA 1
ATOM 5065 C C . GLY A 1 629 ? 7.582 -2.108 -19.165 1.00 76.00 629 GLY A C 1
ATOM 5066 O O . GLY A 1 629 ? 6.421 -2.196 -18.777 1.00 76.00 629 GLY A O 1
ATOM 5067 N N . PHE A 1 630 ? 8.112 -3.007 -19.998 1.00 87.06 630 PHE A N 1
ATOM 5068 C CA . PHE A 1 630 ? 7.392 -4.200 -20.453 1.00 87.06 630 PHE A CA 1
ATOM 5069 C C . PHE A 1 630 ? 7.483 -5.351 -19.427 1.00 87.06 630 PHE A C 1
ATOM 5071 O O . PHE A 1 630 ? 8.572 -5.618 -18.901 1.00 87.06 630 PHE A O 1
ATOM 5078 N N . PRO A 1 631 ? 6.376 -6.064 -19.145 1.00 90.69 631 PRO A N 1
ATOM 5079 C CA . PRO A 1 631 ? 6.399 -7.322 -18.398 1.00 90.69 631 PRO A CA 1
ATOM 5080 C C . PRO A 1 631 ? 7.204 -8.405 -19.135 1.00 90.69 631 PRO A C 1
ATOM 5082 O O . PRO A 1 631 ? 7.086 -8.555 -20.349 1.00 90.69 631 PRO A O 1
ATOM 5085 N N . ILE A 1 632 ? 7.996 -9.194 -18.404 1.00 91.06 632 ILE A N 1
ATOM 5086 C CA . ILE A 1 632 ? 8.667 -10.388 -18.940 1.00 91.06 632 ILE A CA 1
ATOM 5087 C C . ILE A 1 632 ? 7.797 -11.614 -18.656 1.00 91.06 632 ILE A C 1
ATOM 5089 O O . ILE A 1 632 ? 7.328 -11.780 -17.530 1.00 91.06 632 ILE A O 1
ATOM 5093 N N . ARG A 1 633 ? 7.641 -12.501 -19.643 1.00 92.31 633 ARG A N 1
ATOM 5094 C CA . ARG A 1 633 ? 7.133 -13.866 -19.440 1.00 92.31 633 ARG A CA 1
ATOM 5095 C C . ARG A 1 633 ? 8.229 -14.716 -18.785 1.00 92.31 633 ARG A C 1
ATOM 5097 O O . ARG A 1 633 ? 9.337 -14.769 -19.304 1.00 92.31 633 ARG A O 1
ATOM 5104 N N . GLU A 1 634 ? 7.940 -15.355 -17.658 1.00 92.06 634 GLU A N 1
ATOM 5105 C CA . GLU A 1 634 ? 8.919 -16.169 -16.924 1.00 92.06 634 GLU A CA 1
ATOM 5106 C C . GLU A 1 634 ? 9.132 -17.538 -17.598 1.00 92.06 634 GLU A C 1
ATOM 5108 O O . GLU A 1 634 ? 8.191 -18.320 -17.770 1.00 92.06 634 GLU A O 1
ATOM 5113 N N . ASP A 1 635 ? 10.380 -17.848 -17.958 1.00 86.44 635 ASP A N 1
ATOM 5114 C CA . ASP A 1 635 ? 10.740 -19.095 -18.640 1.00 86.44 635 ASP A CA 1
ATOM 5115 C C . ASP A 1 635 ? 10.551 -20.322 -17.734 1.00 86.44 635 ASP A C 1
ATOM 5117 O O . ASP A 1 635 ? 10.997 -20.358 -16.585 1.00 86.44 635 ASP A O 1
ATOM 5121 N N . SER A 1 636 ? 9.935 -21.382 -18.271 1.00 85.81 636 SER A N 1
ATOM 5122 C CA . SER A 1 636 ? 9.639 -22.626 -17.529 1.00 85.81 636 SER A CA 1
ATOM 5123 C C . SER A 1 636 ? 8.857 -22.404 -16.219 1.00 85.81 636 SER A C 1
ATOM 5125 O O . SER A 1 636 ? 8.981 -23.178 -15.261 1.00 85.81 636 SER A O 1
ATOM 5127 N N . ALA A 1 637 ? 8.056 -21.337 -16.161 1.00 91.38 637 ALA A N 1
ATOM 5128 C CA . ALA A 1 637 ? 7.207 -21.029 -15.024 1.00 91.38 637 ALA A CA 1
ATOM 5129 C C . ALA A 1 637 ? 5.858 -21.754 -15.075 1.00 91.38 637 ALA A C 1
ATOM 5131 O O . ALA A 1 637 ? 5.344 -22.128 -16.123 1.00 91.38 637 ALA A O 1
ATOM 5132 N N . SER A 1 638 ? 5.266 -21.921 -13.897 1.00 92.31 638 SER A N 1
ATOM 5133 C CA . SER A 1 638 ? 3.885 -22.354 -13.719 1.00 92.31 638 SER A CA 1
ATOM 5134 C C . SER A 1 638 ? 3.287 -21.630 -12.522 1.00 92.31 638 SER A C 1
ATOM 5136 O O . SER A 1 638 ? 4.018 -21.232 -11.608 1.00 92.31 638 SER A O 1
ATOM 5138 N N . PHE A 1 639 ? 1.959 -21.516 -12.482 1.00 92.50 639 PHE A N 1
ATOM 5139 C CA . PHE A 1 639 ? 1.243 -20.899 -11.364 1.00 92.50 639 PHE A CA 1
ATOM 5140 C C . PHE A 1 639 ? 1.669 -21.499 -10.013 1.00 92.50 639 PHE A C 1
ATOM 5142 O O . PHE A 1 639 ? 2.105 -20.784 -9.112 1.00 92.50 639 PHE A O 1
ATOM 5149 N N . ARG A 1 640 ? 1.718 -22.837 -9.927 1.00 91.44 640 ARG A N 1
ATOM 5150 C CA . ARG A 1 640 ? 2.153 -23.574 -8.729 1.00 91.44 640 ARG A CA 1
ATOM 5151 C C . ARG A 1 640 ? 3.593 -23.284 -8.285 1.00 91.44 640 ARG A C 1
ATOM 5153 O O . ARG A 1 640 ? 3.895 -23.459 -7.115 1.00 91.44 640 ARG A O 1
ATOM 5160 N N . THR A 1 641 ? 4.493 -22.889 -9.188 1.00 91.44 641 THR A N 1
ATOM 5161 C CA . THR A 1 641 ? 5.917 -22.682 -8.851 1.00 91.44 641 THR A CA 1
ATOM 5162 C C . THR A 1 641 ? 6.301 -21.221 -8.621 1.00 91.44 641 THR A C 1
ATOM 5164 O O . THR A 1 641 ? 7.309 -20.967 -7.965 1.00 91.44 641 THR A O 1
ATOM 5167 N N . HIS A 1 642 ? 5.531 -20.267 -9.154 1.00 93.88 642 HIS A N 1
ATOM 5168 C CA . HIS A 1 642 ? 5.878 -18.839 -9.132 1.00 93.88 642 HIS A CA 1
ATOM 5169 C C . HIS A 1 642 ? 4.818 -17.927 -8.497 1.00 93.88 642 HIS A C 1
ATOM 5171 O O . HIS A 1 642 ? 5.126 -16.754 -8.285 1.00 93.88 642 HIS A O 1
ATOM 5177 N N . MET A 1 643 ? 3.631 -18.453 -8.164 1.00 93.62 643 MET A N 1
ATOM 5178 C CA . MET A 1 643 ? 2.554 -17.717 -7.482 1.00 93.62 643 MET A CA 1
ATOM 5179 C C . MET A 1 643 ? 2.109 -18.343 -6.152 1.00 93.62 643 MET A C 1
ATOM 5181 O O . MET A 1 643 ? 1.627 -17.608 -5.300 1.00 93.62 643 MET A O 1
ATOM 5185 N N . LEU A 1 644 ? 2.256 -19.664 -5.968 1.00 91.25 644 LEU A N 1
ATOM 5186 C CA . LEU A 1 644 ? 1.629 -20.408 -4.863 1.00 91.25 644 LEU A CA 1
ATOM 5187 C C . LEU A 1 644 ? 2.622 -21.064 -3.893 1.00 91.25 644 LEU A C 1
ATOM 5189 O O . LEU A 1 644 ? 3.695 -21.519 -4.298 1.00 91.25 644 LEU A O 1
ATOM 5193 N N . GLY A 1 645 ? 2.178 -21.238 -2.644 1.00 81.12 645 GLY A N 1
ATOM 5194 C CA . GLY A 1 645 ? 2.815 -22.094 -1.637 1.00 81.12 645 GLY A CA 1
ATOM 5195 C C . GLY A 1 645 ? 4.118 -21.548 -1.032 1.00 81.12 645 GLY A C 1
ATOM 5196 O O . GLY A 1 645 ? 4.754 -20.648 -1.564 1.00 81.12 645 GLY A O 1
ATOM 5197 N N . ARG A 1 646 ? 4.596 -22.156 0.062 1.00 83.31 646 ARG A N 1
ATOM 5198 C CA . ARG A 1 646 ? 5.746 -21.664 0.872 1.00 83.31 646 ARG A CA 1
ATOM 5199 C C . ARG A 1 646 ? 7.109 -21.604 0.157 1.00 83.31 646 ARG A C 1
ATOM 5201 O O . ARG A 1 646 ? 8.109 -21.205 0.752 1.00 83.31 646 ARG A O 1
ATOM 5208 N N . LYS A 1 647 ? 7.200 -22.069 -1.094 1.00 83.94 647 LYS A N 1
ATOM 5209 C CA . LYS A 1 647 ? 8.446 -22.175 -1.883 1.00 83.94 647 LYS A CA 1
ATOM 5210 C C . LYS A 1 647 ? 8.325 -21.487 -3.249 1.00 83.94 647 LYS A C 1
ATOM 5212 O O . LYS A 1 647 ? 8.814 -22.009 -4.251 1.00 83.94 647 LYS A O 1
ATOM 5217 N N . ILE A 1 648 ? 7.684 -20.316 -3.278 1.00 90.31 648 ILE A N 1
ATOM 5218 C CA . ILE A 1 648 ? 7.585 -19.466 -4.472 1.00 90.31 648 ILE A CA 1
ATOM 5219 C C . ILE A 1 648 ? 8.989 -19.181 -5.034 1.00 90.31 648 ILE A C 1
ATOM 5221 O O . ILE A 1 648 ? 9.876 -18.718 -4.315 1.00 90.31 648 ILE A O 1
ATOM 5225 N N . LYS A 1 649 ? 9.201 -19.426 -6.332 1.00 91.56 649 LYS A N 1
ATOM 5226 C CA . LYS A 1 649 ? 10.453 -19.103 -7.036 1.00 91.56 649 LYS A CA 1
ATOM 5227 C C . LYS A 1 649 ? 10.588 -17.592 -7.265 1.00 91.56 649 LYS A C 1
ATOM 5229 O O . LYS A 1 649 ? 10.304 -17.089 -8.351 1.00 91.56 649 LYS A O 1
ATOM 5234 N N . LEU A 1 650 ? 10.973 -16.843 -6.235 1.00 90.50 650 LEU A N 1
ATOM 5235 C CA . LEU A 1 650 ? 11.162 -15.388 -6.308 1.00 90.50 650 LEU A CA 1
ATOM 5236 C C . LEU A 1 650 ? 12.469 -14.998 -7.032 1.00 90.50 650 LEU A C 1
ATOM 5238 O O . LEU A 1 650 ? 13.425 -15.777 -7.030 1.00 90.50 650 LEU A O 1
ATOM 5242 N N . PRO A 1 651 ? 12.557 -13.790 -7.625 1.00 88.88 651 PRO A N 1
ATOM 5243 C CA . PRO A 1 651 ? 13.819 -13.260 -8.134 1.00 88.88 651 PRO A CA 1
ATOM 5244 C C . PRO A 1 651 ? 14.855 -13.076 -7.012 1.00 88.88 651 PRO A C 1
ATOM 5246 O O . PRO A 1 651 ? 14.517 -12.825 -5.855 1.00 88.88 651 PRO A O 1
ATOM 5249 N N . ASN A 1 652 ? 16.143 -13.160 -7.353 1.00 82.75 652 ASN A N 1
ATOM 5250 C CA . ASN A 1 652 ? 17.230 -13.083 -6.372 1.00 82.75 652 ASN A CA 1
ATOM 5251 C C . ASN A 1 652 ? 17.175 -11.794 -5.530 1.00 82.75 652 ASN A C 1
ATOM 5253 O O . ASN A 1 652 ? 17.282 -10.694 -6.072 1.00 82.75 652 ASN A O 1
ATOM 5257 N N . ASN A 1 653 ? 17.154 -11.944 -4.200 1.00 83.62 653 ASN A N 1
ATOM 5258 C CA . ASN A 1 653 ? 17.020 -10.867 -3.205 1.00 83.62 653 ASN A CA 1
ATOM 5259 C C . ASN A 1 653 ? 15.640 -10.178 -3.147 1.00 83.62 653 ASN A C 1
ATOM 5261 O O . ASN A 1 653 ? 15.574 -9.050 -2.656 1.00 83.62 653 ASN A O 1
ATOM 5265 N N . TYR A 1 654 ? 14.566 -10.826 -3.607 1.00 89.44 654 TYR A N 1
ATOM 5266 C CA . TYR A 1 654 ? 13.191 -10.355 -3.412 1.00 89.44 654 TYR A CA 1
ATOM 5267 C C . TYR A 1 654 ? 12.416 -11.222 -2.422 1.00 89.44 654 TYR A C 1
ATOM 5269 O O . TYR A 1 654 ? 12.640 -12.429 -2.334 1.00 89.44 654 TYR A O 1
ATOM 5277 N N . LEU A 1 655 ? 11.482 -10.585 -1.720 1.00 89.94 655 LEU A N 1
ATOM 5278 C CA . LEU A 1 655 ? 10.510 -11.192 -0.812 1.00 89.94 655 LEU A CA 1
ATOM 5279 C C . LEU A 1 655 ? 9.098 -10.760 -1.232 1.00 89.94 655 LEU A C 1
ATOM 5281 O O . LEU A 1 655 ? 8.943 -9.740 -1.908 1.00 89.94 655 LEU A O 1
ATOM 5285 N N . VAL A 1 656 ? 8.071 -11.527 -0.855 1.00 91.69 656 VAL A N 1
ATOM 5286 C CA . VAL A 1 656 ? 6.681 -11.072 -1.013 1.00 91.69 656 VAL A CA 1
ATOM 5287 C C . VAL A 1 656 ? 6.441 -9.949 -0.009 1.00 91.69 656 VAL A C 1
ATOM 5289 O O . VAL A 1 656 ? 6.705 -10.108 1.178 1.00 91.69 656 VAL A O 1
ATOM 5292 N N . TYR A 1 657 ? 5.968 -8.810 -0.501 1.00 90.94 657 TYR A N 1
ATOM 5293 C CA . TYR A 1 657 ? 5.605 -7.660 0.321 1.00 90.94 657 TYR A CA 1
ATOM 5294 C C . TYR A 1 657 ? 4.095 -7.559 0.510 1.00 90.94 657 TYR A C 1
ATOM 5296 O O . TYR A 1 657 ? 3.637 -7.270 1.606 1.00 90.94 657 TYR A O 1
ATOM 5304 N N . GLN A 1 658 ? 3.316 -7.829 -0.538 1.00 92.06 658 GLN A N 1
ATOM 5305 C CA . GLN A 1 658 ? 1.859 -7.778 -0.460 1.00 92.06 658 GLN A CA 1
ATOM 5306 C C . GLN A 1 658 ? 1.235 -8.780 -1.431 1.00 92.06 658 GLN A C 1
ATOM 5308 O O . GLN A 1 658 ? 1.705 -8.932 -2.561 1.00 92.06 658 GLN A O 1
ATOM 5313 N N . VAL A 1 659 ? 0.166 -9.445 -1.003 1.00 94.69 659 VAL A N 1
ATOM 5314 C CA . VAL A 1 659 ? -0.673 -10.303 -1.851 1.00 94.69 659 VAL A CA 1
ATOM 5315 C C . VAL A 1 659 ? -1.995 -9.595 -2.148 1.00 94.69 659 VAL A C 1
ATOM 5317 O O . VAL A 1 659 ? -2.557 -8.947 -1.263 1.00 94.69 659 VAL A O 1
ATOM 5320 N N . LEU A 1 660 ? -2.485 -9.690 -3.389 1.00 94.75 660 LEU A N 1
ATOM 5321 C CA . LEU A 1 660 ? -3.784 -9.152 -3.804 1.00 94.75 660 LEU A CA 1
ATOM 5322 C C . LEU A 1 660 ? -4.696 -10.258 -4.345 1.00 94.75 660 LEU A C 1
ATOM 5324 O O . LEU A 1 660 ? -4.307 -11.018 -5.235 1.00 94.75 660 LEU A O 1
ATOM 5328 N N . TYR A 1 661 ? -5.938 -10.259 -3.873 1.00 95.69 661 TYR A N 1
ATOM 5329 C CA . TYR A 1 661 ? -7.036 -11.101 -4.335 1.00 95.69 661 TYR A CA 1
ATOM 5330 C C . TYR A 1 661 ? -8.207 -10.251 -4.843 1.00 95.69 661 TYR A C 1
ATOM 5332 O O . TYR A 1 661 ? -8.404 -9.116 -4.400 1.00 95.69 661 TYR A O 1
ATOM 5340 N N . ARG A 1 662 ? -9.025 -10.818 -5.739 1.00 95.06 662 ARG A N 1
ATOM 5341 C CA . ARG A 1 662 ? -10.249 -10.185 -6.250 1.00 95.06 662 ARG A CA 1
ATOM 5342 C C . ARG A 1 662 ? -11.461 -11.098 -6.108 1.00 95.06 662 ARG A C 1
ATOM 5344 O O . ARG A 1 662 ? -11.429 -12.229 -6.586 1.00 95.06 662 ARG A O 1
ATOM 5351 N N . LEU A 1 663 ? -12.545 -10.568 -5.553 1.00 95.31 663 LEU A N 1
ATOM 5352 C CA . LEU A 1 663 ? -13.843 -11.234 -5.472 1.00 95.31 663 LEU A CA 1
ATOM 5353 C C . LEU A 1 663 ? -14.456 -11.438 -6.869 1.00 95.31 663 LEU A C 1
ATOM 5355 O O . LEU A 1 663 ? -14.626 -10.476 -7.620 1.00 95.31 663 LEU A O 1
ATOM 5359 N N . ARG A 1 664 ? -14.795 -12.680 -7.227 1.00 91.56 664 ARG A N 1
ATOM 5360 C CA . ARG A 1 664 ? -15.250 -13.047 -8.577 1.00 91.56 664 ARG A CA 1
ATOM 5361 C C . ARG A 1 664 ? -16.639 -12.501 -8.921 1.00 91.56 664 ARG A C 1
ATOM 5363 O O . ARG A 1 664 ? -16.797 -11.918 -9.987 1.00 91.56 664 ARG A O 1
ATOM 5370 N N . GLY A 1 665 ? -17.623 -12.656 -8.035 1.00 91.50 665 GLY A N 1
ATOM 5371 C CA . GLY A 1 665 ? -19.005 -12.197 -8.250 1.00 91.50 665 GLY A CA 1
ATOM 5372 C C . GLY A 1 665 ? -19.281 -10.735 -7.866 1.00 91.50 665 GLY A C 1
ATOM 5373 O O . GLY A 1 665 ? -20.447 -10.351 -7.761 1.00 91.50 665 GLY A O 1
ATOM 5374 N N . GLY A 1 666 ? -18.235 -9.931 -7.622 1.00 93.19 666 GLY A N 1
ATOM 5375 C CA . GLY A 1 666 ? -18.323 -8.480 -7.413 1.00 93.19 666 GLY A CA 1
ATOM 5376 C C . GLY A 1 666 ? -19.397 -8.048 -6.409 1.00 93.19 666 GLY A C 1
ATOM 5377 O O . GLY A 1 666 ? -19.447 -8.542 -5.281 1.00 93.19 666 GLY A O 1
ATOM 5378 N N . ALA A 1 667 ? -20.271 -7.135 -6.841 1.00 93.69 667 ALA A N 1
ATOM 5379 C CA . ALA A 1 667 ? -21.359 -6.573 -6.040 1.00 93.69 667 ALA A CA 1
ATOM 5380 C C . ALA A 1 667 ? -22.298 -7.636 -5.442 1.00 93.69 667 ALA A C 1
ATOM 5382 O O . ALA A 1 667 ? -22.630 -7.580 -4.257 1.00 93.69 667 ALA A O 1
ATOM 5383 N N . THR A 1 668 ? -22.705 -8.615 -6.254 1.00 93.12 668 THR A N 1
ATOM 5384 C CA . THR A 1 668 ? -23.641 -9.678 -5.860 1.00 93.12 668 THR A CA 1
ATOM 5385 C C . THR A 1 668 ? -23.027 -10.603 -4.815 1.00 93.12 668 THR A C 1
ATOM 5387 O O . THR A 1 668 ? -23.684 -10.946 -3.834 1.00 93.12 668 THR A O 1
ATOM 5390 N N . ALA A 1 669 ? -21.757 -10.964 -4.997 1.00 94.25 669 ALA A N 1
ATOM 5391 C CA . ALA A 1 669 ? -21.017 -11.776 -4.042 1.00 94.25 669 ALA A CA 1
ATOM 5392 C C . ALA A 1 669 ? -20.802 -11.025 -2.716 1.00 94.25 669 ALA A C 1
ATOM 5394 O O . ALA A 1 669 ? -21.074 -11.574 -1.652 1.00 94.25 669 ALA A O 1
ATOM 5395 N N . GLN A 1 670 ? -20.401 -9.749 -2.765 1.00 95.69 670 GLN A N 1
ATOM 5396 C CA . GLN A 1 670 ? -20.212 -8.935 -1.562 1.00 95.69 670 GLN A CA 1
ATOM 5397 C C . GLN A 1 670 ? -21.506 -8.834 -0.732 1.00 95.69 670 GLN A C 1
ATOM 5399 O O . GLN A 1 670 ? -21.477 -9.070 0.476 1.00 95.69 670 GLN A O 1
ATOM 5404 N N . ASP A 1 671 ? -22.646 -8.540 -1.368 1.00 95.25 671 ASP A N 1
ATOM 5405 C CA . ASP A 1 671 ? -23.934 -8.485 -0.664 1.00 95.25 671 ASP A CA 1
ATOM 5406 C C . ASP A 1 671 ? -24.388 -9.868 -0.169 1.00 95.25 671 ASP A C 1
ATOM 5408 O O . ASP A 1 671 ? -25.072 -9.957 0.850 1.00 95.25 671 ASP A O 1
ATOM 5412 N N . GLN A 1 672 ? -24.015 -10.961 -0.846 1.00 94.62 672 GLN A N 1
ATOM 5413 C CA . GLN A 1 672 ? -24.305 -12.314 -0.366 1.00 94.62 672 GLN A CA 1
ATOM 5414 C C . GLN A 1 672 ? -23.551 -12.627 0.929 1.00 94.62 672 GLN A C 1
ATOM 5416 O O . GLN A 1 672 ? -24.183 -13.066 1.889 1.00 94.62 672 GLN A O 1
ATOM 5421 N N . PHE A 1 673 ? -22.243 -12.354 0.989 1.00 95.62 673 PHE A N 1
ATOM 5422 C CA . PHE A 1 673 ? -21.481 -12.508 2.232 1.00 95.62 673 PHE A CA 1
ATOM 5423 C C . PHE A 1 673 ? -22.048 -11.621 3.337 1.00 95.62 673 PHE A C 1
ATOM 5425 O O . PHE A 1 673 ? -22.337 -12.125 4.415 1.00 95.62 673 PHE A O 1
ATOM 5432 N N . PHE A 1 674 ? -22.306 -10.339 3.048 1.00 96.75 674 PHE A N 1
ATOM 5433 C CA . PHE A 1 674 ? -22.911 -9.424 4.015 1.00 96.75 674 PHE A CA 1
ATOM 5434 C C . PHE A 1 674 ? -24.221 -9.979 4.588 1.00 96.75 674 PHE A C 1
ATOM 5436 O O . PHE A 1 674 ? -24.394 -9.986 5.802 1.00 96.75 674 PHE A O 1
ATOM 5443 N N . ARG A 1 675 ? -25.129 -10.512 3.758 1.00 95.62 675 ARG A N 1
ATOM 5444 C CA . ARG A 1 675 ? -26.393 -11.110 4.232 1.00 95.62 675 ARG A CA 1
ATOM 5445 C C . ARG A 1 675 ? -26.193 -12.353 5.101 1.00 95.62 675 ARG A C 1
ATOM 5447 O O . ARG A 1 675 ? -26.857 -12.462 6.126 1.00 95.62 675 ARG A O 1
ATOM 5454 N N . LEU A 1 676 ? -25.318 -13.277 4.702 1.00 94.12 676 LEU A N 1
ATOM 5455 C CA . LEU A 1 676 ? -25.042 -14.496 5.475 1.00 94.12 676 LEU A CA 1
ATOM 5456 C C . LEU A 1 676 ? -24.405 -14.153 6.829 1.00 94.12 676 LEU A C 1
ATOM 5458 O O . LEU A 1 676 ? -24.870 -14.596 7.877 1.00 94.12 676 LEU A O 1
ATOM 5462 N N . GLN A 1 677 ? -23.391 -13.293 6.796 1.00 95.06 677 GLN A N 1
ATOM 5463 C CA . GLN A 1 677 ? -22.617 -12.883 7.957 1.00 95.06 677 GLN A CA 1
ATOM 5464 C C . GLN A 1 677 ? -23.458 -12.054 8.938 1.00 95.06 677 GLN A C 1
ATOM 5466 O O . GLN A 1 677 ? -23.430 -12.311 10.138 1.00 95.06 677 GLN A O 1
ATOM 5471 N N . THR A 1 678 ? -24.267 -11.104 8.449 1.00 96.69 678 THR A N 1
ATOM 5472 C CA . THR A 1 678 ? -25.169 -10.312 9.309 1.00 96.69 678 THR A CA 1
ATOM 5473 C C . THR A 1 678 ? -26.304 -11.140 9.904 1.00 96.69 678 THR A C 1
ATOM 5475 O O . THR A 1 678 ? -26.656 -10.914 11.057 1.00 96.69 678 THR A O 1
ATOM 5478 N N . ALA A 1 679 ? -26.827 -12.146 9.194 1.00 96.25 679 ALA A N 1
ATOM 5479 C CA . ALA A 1 679 ? -27.813 -13.065 9.763 1.00 96.25 679 ALA A CA 1
ATOM 5480 C C . ALA A 1 679 ? -27.233 -13.883 10.932 1.00 96.25 679 ALA A C 1
ATOM 5482 O O . ALA A 1 679 ? -27.875 -14.010 11.976 1.00 96.25 679 ALA A O 1
ATOM 5483 N N . GLU A 1 680 ? -26.006 -14.392 10.792 1.00 95.88 680 GLU A N 1
ATOM 5484 C CA . GLU A 1 680 ? -25.331 -15.141 11.859 1.00 95.88 680 GLU A CA 1
ATOM 5485 C C . GLU A 1 680 ? -24.914 -14.232 13.031 1.00 95.88 680 GLU A C 1
ATOM 5487 O O . GLU A 1 680 ? -25.073 -14.610 14.191 1.00 95.88 680 GLU A O 1
ATOM 5492 N N . LEU A 1 681 ? -24.476 -13.001 12.748 1.00 96.44 681 LEU A N 1
ATOM 5493 C CA . LEU A 1 681 ? -24.223 -11.957 13.748 1.00 96.44 681 LEU A CA 1
ATOM 5494 C C . LEU A 1 681 ? -25.474 -11.627 14.575 1.00 96.44 681 LEU A C 1
ATOM 5496 O O . LEU A 1 681 ? -25.406 -11.583 15.804 1.00 96.44 681 LEU A O 1
ATOM 5500 N N . SER A 1 682 ? -26.625 -11.455 13.920 1.00 96.56 682 SER A N 1
ATOM 5501 C CA . SER A 1 682 ? -27.920 -11.269 14.583 1.00 96.56 682 SER A CA 1
ATOM 5502 C C . SER A 1 682 ? -28.293 -12.468 15.454 1.00 96.56 682 SER A C 1
ATOM 5504 O O . SER A 1 682 ? -28.716 -12.293 16.595 1.00 96.56 682 SER A O 1
ATOM 5506 N N . ARG A 1 683 ? -28.095 -13.694 14.949 1.00 96.44 683 ARG A N 1
ATOM 5507 C CA . ARG A 1 683 ? -28.420 -14.936 15.663 1.00 96.44 683 ARG A CA 1
ATOM 5508 C C . ARG A 1 683 ? -27.532 -15.181 16.890 1.00 96.44 683 ARG A C 1
ATOM 5510 O O . ARG A 1 683 ? -28.013 -15.742 17.871 1.00 96.44 683 ARG A O 1
ATOM 5517 N N . ARG A 1 684 ? -26.244 -14.827 16.826 1.00 94.88 684 ARG A N 1
ATOM 5518 C CA . ARG A 1 684 ? -25.266 -15.068 17.905 1.00 94.88 684 ARG A CA 1
ATOM 5519 C C . ARG A 1 684 ? -25.233 -13.969 18.963 1.00 94.88 684 ARG A C 1
ATOM 5521 O O . ARG A 1 684 ? -25.086 -14.286 20.136 1.00 94.88 684 ARG A O 1
ATOM 5528 N N . PHE A 1 685 ? -25.342 -12.708 18.548 1.00 94.75 685 PHE A N 1
ATOM 5529 C CA . PHE A 1 685 ? -25.023 -11.551 19.392 1.00 94.75 685 PHE A CA 1
ATOM 5530 C C . PHE A 1 685 ? -26.179 -10.547 19.529 1.00 94.75 685 PHE A C 1
ATOM 5532 O O . PHE A 1 685 ? -25.976 -9.468 20.071 1.00 94.75 685 PHE A O 1
ATOM 5539 N N . GLY A 1 686 ? -27.381 -10.848 19.022 1.00 94.75 686 GLY A N 1
ATOM 5540 C CA . GLY A 1 686 ? -28.541 -9.950 19.138 1.00 94.75 686 GLY A CA 1
ATOM 5541 C C . GLY A 1 686 ? -28.445 -8.666 18.303 1.00 94.75 686 GLY A C 1
ATOM 5542 O O . GLY A 1 686 ? -29.240 -7.747 18.492 1.00 94.75 686 GLY A O 1
ATOM 5543 N N . PHE A 1 687 ? -27.485 -8.573 17.376 1.00 96.25 687 PHE A N 1
ATOM 5544 C CA . PHE A 1 687 ? -27.343 -7.408 16.505 1.00 96.25 687 PHE A CA 1
ATOM 5545 C C . PHE A 1 687 ? -28.531 -7.259 15.547 1.00 96.25 687 PHE A C 1
ATOM 5547 O O . PHE A 1 687 ? -29.060 -8.232 15.008 1.00 96.25 687 PHE A O 1
ATOM 5554 N N . GLN A 1 688 ? -28.890 -6.020 15.244 1.00 95.12 688 GLN A N 1
ATOM 5555 C CA . GLN A 1 688 ? -29.856 -5.646 14.221 1.00 95.12 688 GLN A CA 1
ATOM 5556 C C . GLN A 1 688 ? -29.215 -4.659 13.241 1.00 95.12 688 GLN A C 1
ATOM 5558 O O . GLN A 1 688 ? -28.425 -3.801 13.630 1.00 95.12 688 GLN A O 1
ATOM 5563 N N . PHE A 1 689 ? -29.557 -4.780 11.959 1.00 95.62 689 PHE A N 1
ATOM 5564 C CA . PHE A 1 689 ? -28.913 -4.052 10.865 1.00 95.62 689 PHE A CA 1
ATOM 5565 C C . PHE A 1 689 ? -29.930 -3.202 10.109 1.00 95.62 689 PHE A C 1
ATOM 5567 O O . PHE A 1 689 ? -30.971 -3.706 9.683 1.00 95.62 689 PHE A O 1
ATOM 5574 N N . SER A 1 690 ? -29.617 -1.925 9.873 1.00 94.81 690 SER A N 1
ATOM 5575 C CA . SER A 1 690 ? -30.524 -0.997 9.175 1.00 94.81 690 SER A CA 1
ATOM 5576 C C . SER A 1 690 ? -30.686 -1.254 7.666 1.00 94.81 690 SER A C 1
ATOM 5578 O O . SER A 1 690 ? -31.517 -0.623 7.016 1.00 94.81 690 SER A O 1
ATOM 5580 N N . THR A 1 691 ? -29.937 -2.199 7.088 1.00 93.94 691 THR A N 1
ATOM 5581 C CA . THR A 1 691 ? -30.027 -2.605 5.674 1.00 93.94 691 THR A CA 1
ATOM 5582 C C . THR A 1 691 ? -29.628 -4.073 5.487 1.00 93.94 691 THR A C 1
ATOM 5584 O O . THR A 1 691 ? -29.051 -4.699 6.371 1.00 93.94 691 THR A O 1
ATOM 5587 N N . LYS A 1 692 ? -29.914 -4.616 4.298 1.00 89.25 692 LYS A N 1
ATOM 5588 C CA . LYS A 1 692 ? -29.572 -5.981 3.855 1.00 89.25 692 LYS A CA 1
ATOM 5589 C C . LYS A 1 692 ? -28.543 -6.010 2.710 1.00 89.25 692 LYS A C 1
ATOM 5591 O O . LYS A 1 692 ? -28.339 -7.056 2.103 1.00 89.25 692 LYS A O 1
ATOM 5596 N N . ASN A 1 693 ? -27.965 -4.862 2.356 1.00 92.12 693 ASN A N 1
ATOM 5597 C CA . ASN A 1 693 ? -26.949 -4.694 1.310 1.00 92.12 693 ASN A CA 1
ATOM 5598 C C . ASN A 1 693 ? -26.142 -3.408 1.553 1.00 92.12 693 ASN A C 1
ATOM 5600 O O . ASN A 1 693 ? -26.563 -2.547 2.324 1.00 92.12 693 ASN A O 1
ATOM 5604 N N . LEU A 1 694 ? -25.025 -3.243 0.845 1.00 94.62 694 LEU A N 1
ATOM 5605 C CA . LEU A 1 694 ? -24.100 -2.121 1.056 1.00 94.62 694 LEU A CA 1
ATOM 5606 C C . LEU A 1 694 ? -24.341 -0.939 0.100 1.00 94.62 694 LEU A C 1
ATOM 5608 O O . LEU A 1 694 ? -23.407 -0.216 -0.239 1.00 94.62 694 LEU A O 1
ATOM 5612 N N . ASN A 1 695 ? -25.577 -0.726 -0.370 1.00 92.19 695 ASN A N 1
ATOM 5613 C CA . ASN A 1 695 ? -25.886 0.438 -1.214 1.00 92.19 695 ASN A CA 1
ATOM 5614 C C . ASN A 1 695 ? -25.834 1.764 -0.433 1.00 92.19 695 ASN A C 1
ATOM 5616 O O . ASN A 1 695 ? -25.495 2.801 -1.000 1.00 92.19 695 ASN A O 1
ATOM 5620 N N . THR A 1 696 ? -26.124 1.721 0.867 1.00 90.69 696 THR A N 1
ATOM 5621 C CA . THR A 1 696 ? -26.077 2.854 1.801 1.00 90.69 696 THR A CA 1
ATOM 5622 C C . THR A 1 696 ? -25.227 2.494 3.013 1.00 90.69 696 THR A C 1
ATOM 5624 O O . THR A 1 696 ? -25.158 1.320 3.383 1.00 90.69 696 THR A O 1
ATOM 5627 N N . LEU A 1 697 ? -24.608 3.494 3.652 1.00 90.38 697 LEU A N 1
ATOM 5628 C CA . LEU A 1 697 ? -23.937 3.291 4.937 1.00 90.38 697 LEU A CA 1
ATOM 5629 C C . LEU A 1 697 ? -24.944 2.714 5.937 1.00 90.38 697 LEU A C 1
ATOM 5631 O O . LEU A 1 697 ? -26.062 3.220 6.045 1.00 90.38 697 LEU A O 1
ATOM 5635 N N . PHE A 1 698 ? -24.542 1.661 6.642 1.00 92.50 698 PHE A N 1
ATOM 5636 C CA . PHE A 1 698 ? -25.389 0.994 7.617 1.00 92.50 698 PHE A CA 1
ATOM 5637 C C . PHE A 1 698 ? -24.982 1.318 9.046 1.00 92.50 698 PHE A C 1
ATOM 5639 O O . PHE A 1 698 ? -23.817 1.579 9.348 1.00 92.50 698 PHE A O 1
ATOM 5646 N N . SER A 1 699 ? -25.985 1.269 9.906 1.00 92.38 699 SER A N 1
ATOM 5647 C CA . SER A 1 699 ? -25.871 1.310 11.353 1.00 92.38 699 SER A CA 1
ATOM 5648 C C . SER A 1 699 ? -26.277 -0.033 11.950 1.00 92.38 699 SER A C 1
ATOM 5650 O O . SER A 1 699 ? -27.006 -0.816 11.326 1.00 92.38 699 SER A O 1
ATOM 5652 N N . VAL A 1 700 ? -25.796 -0.278 13.164 1.00 93.81 700 VAL A N 1
ATOM 5653 C CA . VAL A 1 700 ? -26.101 -1.458 13.971 1.00 93.81 700 VAL A CA 1
ATOM 5654 C C . VAL A 1 700 ? -26.794 -1.009 15.258 1.00 93.81 700 VAL A C 1
ATOM 5656 O O . VAL A 1 700 ? -26.445 0.020 15.846 1.00 93.81 700 VAL A O 1
ATOM 5659 N N . THR A 1 701 ? -27.790 -1.777 15.681 1.00 93.25 701 THR A N 1
ATOM 5660 C CA . THR A 1 701 ? -28.434 -1.701 16.999 1.00 93.25 701 THR A CA 1
ATOM 5661 C C . THR A 1 701 ? -28.348 -3.068 17.681 1.00 93.25 701 THR A C 1
ATOM 5663 O O . THR A 1 701 ? -28.039 -4.070 17.034 1.00 93.25 701 THR A O 1
ATOM 5666 N N . TYR A 1 702 ? -28.581 -3.127 18.988 1.00 92.62 702 TYR A N 1
ATOM 5667 C CA . TYR A 1 702 ? -28.576 -4.364 19.776 1.00 92.62 702 TYR A CA 1
ATOM 5668 C C . TYR A 1 702 ? -29.970 -4.636 20.348 1.00 92.62 702 TYR A C 1
ATOM 5670 O O . TYR A 1 702 ? -30.712 -3.700 20.651 1.00 92.62 702 TYR A O 1
ATOM 5678 N N . HIS A 1 703 ? -30.331 -5.913 20.467 1.00 90.88 703 HIS A N 1
ATOM 5679 C CA . HIS A 1 703 ? -31.600 -6.358 21.030 1.00 90.88 703 HIS A CA 1
ATOM 5680 C C . HIS A 1 703 ? -31.417 -7.613 21.892 1.00 90.88 703 HIS A C 1
ATOM 5682 O O . HIS A 1 703 ? -31.208 -8.715 21.382 1.00 90.88 703 HIS A O 1
ATOM 5688 N N . ASP A 1 704 ? -31.604 -7.446 23.197 1.00 89.38 704 ASP A N 1
ATOM 5689 C CA . ASP A 1 704 ? -31.781 -8.499 24.198 1.00 89.38 704 ASP A CA 1
ATOM 5690 C C . ASP A 1 704 ? -32.846 -7.983 25.174 1.00 89.38 704 ASP A C 1
ATOM 5692 O O . ASP A 1 704 ? -32.736 -6.854 25.654 1.00 89.38 704 ASP A O 1
ATOM 5696 N N . ASP A 1 705 ? -33.875 -8.790 25.450 1.00 87.88 705 ASP A N 1
ATOM 5697 C CA . ASP A 1 705 ? -35.033 -8.412 26.274 1.00 87.88 705 ASP A CA 1
ATOM 5698 C C . ASP A 1 705 ? -34.646 -7.935 27.687 1.00 87.88 705 ASP A C 1
ATOM 5700 O O . ASP A 1 705 ? -35.433 -7.263 28.349 1.00 87.88 705 ASP A O 1
ATOM 5704 N N . LYS A 1 706 ? -33.440 -8.272 28.164 1.00 88.31 706 LYS A N 1
ATOM 5705 C CA . LYS A 1 706 ? -32.916 -7.857 29.474 1.00 88.31 706 LYS A CA 1
ATOM 5706 C C . LYS A 1 706 ? -32.397 -6.424 29.505 1.00 88.31 706 LYS A C 1
ATOM 5708 O O . LYS A 1 706 ? -32.184 -5.908 30.602 1.00 88.31 706 LYS A O 1
ATOM 5713 N N . TYR A 1 707 ? -32.144 -5.803 28.354 1.00 89.94 707 TYR A N 1
ATOM 5714 C CA . TYR A 1 707 ? -31.450 -4.522 28.262 1.00 89.94 707 TYR A CA 1
ATOM 5715 C C . TYR A 1 707 ? -32.304 -3.441 27.587 1.00 89.94 707 TYR A C 1
ATOM 5717 O O . TYR A 1 707 ? -33.093 -3.709 26.685 1.00 89.94 707 TYR A O 1
ATOM 5725 N N . THR A 1 708 ? -32.104 -2.192 27.999 1.00 89.25 708 THR A N 1
ATOM 5726 C CA . THR A 1 708 ? -32.707 -1.000 27.389 1.00 89.25 708 THR A CA 1
ATOM 5727 C C . THR A 1 708 ? -31.606 -0.056 26.928 1.00 89.25 708 THR A C 1
ATOM 5729 O O . THR A 1 708 ? -30.626 0.150 27.641 1.00 89.25 708 THR A O 1
ATOM 5732 N N . GLN A 1 709 ? -31.756 0.515 25.734 1.00 88.69 709 GLN A N 1
ATOM 5733 C CA . GLN A 1 709 ? -30.792 1.462 25.176 1.00 88.69 709 GLN A CA 1
ATOM 5734 C C . GLN A 1 709 ? -30.730 2.753 26.010 1.00 88.69 709 GLN A C 1
ATOM 5736 O O . GLN A 1 709 ? -31.771 3.325 26.333 1.00 88.69 709 GLN A O 1
ATOM 5741 N N . LEU A 1 710 ? -29.522 3.235 26.306 1.00 82.38 710 LEU A N 1
ATOM 5742 C CA . LEU A 1 710 ? -29.296 4.585 26.819 1.00 82.38 710 LEU A CA 1
ATOM 5743 C C . LEU A 1 710 ? -29.152 5.589 25.674 1.00 82.38 710 LEU A C 1
ATOM 5745 O O . LEU A 1 710 ? -28.590 5.302 24.616 1.00 82.38 710 LEU A O 1
ATOM 5749 N N . ASP A 1 711 ? -29.651 6.798 25.907 1.00 64.12 711 ASP A N 1
ATOM 5750 C CA . ASP A 1 711 ? -29.759 7.824 24.877 1.00 64.12 711 ASP A CA 1
ATOM 5751 C C . ASP A 1 711 ? -28.504 8.715 24.829 1.00 64.12 711 ASP A C 1
ATOM 5753 O O . ASP A 1 711 ? -28.508 9.837 25.340 1.00 64.12 711 ASP A O 1
ATOM 5757 N N . ASN A 1 712 ? -27.399 8.221 24.238 1.00 58.28 712 ASN A N 1
ATOM 5758 C CA . ASN A 1 712 ? -26.388 9.113 23.651 1.00 58.28 712 ASN A CA 1
ATOM 5759 C C . ASN A 1 712 ? -25.348 8.493 22.694 1.00 58.28 712 ASN A C 1
ATOM 5761 O O . ASN A 1 712 ? -25.091 7.296 22.678 1.00 58.28 712 ASN A O 1
ATOM 5765 N N . ASN A 1 713 ? -24.675 9.414 21.989 1.00 55.84 713 ASN A N 1
ATOM 5766 C CA . ASN A 1 713 ? -23.506 9.279 21.109 1.00 55.84 713 ASN A CA 1
ATOM 5767 C C . ASN A 1 713 ? -23.669 8.580 19.741 1.00 55.84 713 ASN A C 1
ATOM 5769 O O . ASN A 1 713 ? -24.397 7.623 19.531 1.00 55.84 713 ASN A O 1
ATOM 5773 N N . LYS A 1 714 ? -22.967 9.136 18.738 1.00 62.56 714 LYS A N 1
ATOM 5774 C CA . LYS A 1 714 ? -23.199 8.877 17.298 1.00 62.56 714 LYS A CA 1
ATOM 5775 C C . LYS A 1 714 ? -22.288 7.803 16.675 1.00 62.56 714 LYS A C 1
ATOM 5777 O O . LYS A 1 714 ? -22.186 7.738 15.450 1.00 62.56 714 LYS A O 1
ATOM 5782 N N . ARG A 1 715 ? -21.560 7.018 17.478 1.00 71.06 715 ARG A N 1
ATOM 5783 C CA . ARG A 1 715 ? -20.571 6.025 16.992 1.00 71.06 715 ARG A CA 1
ATOM 5784 C C . ARG A 1 715 ? -20.658 4.671 17.680 1.00 71.06 715 ARG A C 1
ATOM 5786 O O . ARG A 1 715 ? -20.519 3.666 16.991 1.00 71.06 715 ARG A O 1
ATOM 5793 N N . THR A 1 716 ? -20.916 4.650 18.978 1.00 81.25 716 THR A N 1
ATOM 5794 C CA . THR A 1 716 ? -21.283 3.461 19.748 1.00 81.25 716 THR A CA 1
ATOM 5795 C C . THR A 1 716 ? -22.663 3.674 20.365 1.00 81.25 716 THR A C 1
ATOM 5797 O O . THR A 1 716 ? -23.090 4.821 20.496 1.00 81.25 716 THR A O 1
ATOM 5800 N N . LEU A 1 717 ? -23.380 2.589 20.662 1.00 85.31 717 LEU A N 1
ATOM 5801 C CA . LEU A 1 717 ? -24.622 2.617 21.440 1.00 85.31 717 LEU A CA 1
ATOM 5802 C C . LEU A 1 717 ? -24.438 1.790 22.705 1.00 85.31 717 LEU A C 1
ATOM 5804 O O . LEU A 1 717 ? -23.833 0.719 22.657 1.00 85.31 717 LEU A O 1
ATOM 5808 N N . GLU A 1 718 ? -25.005 2.276 23.804 1.00 89.44 718 GLU A N 1
ATOM 5809 C CA . GLU A 1 718 ? -24.955 1.634 25.113 1.00 89.44 718 GLU A CA 1
ATOM 5810 C C . GLU A 1 718 ? -26.340 1.131 25.544 1.00 89.44 718 GLU A C 1
ATOM 5812 O O . GLU A 1 718 ? -27.362 1.756 25.259 1.00 89.44 718 GLU A O 1
ATOM 5817 N N . TYR A 1 719 ? -26.368 -0.001 26.245 1.00 90.44 719 TYR A N 1
ATOM 5818 C CA . TYR A 1 719 ? -27.569 -0.699 26.693 1.00 90.44 719 TYR A CA 1
ATOM 5819 C C . TYR A 1 719 ? -27.400 -1.164 28.148 1.00 90.44 719 TYR A C 1
ATOM 5821 O O . TYR A 1 719 ? -26.357 -1.711 28.488 1.00 90.44 719 TYR A O 1
ATOM 5829 N N . VAL A 1 720 ? -28.404 -0.977 29.011 1.00 89.44 720 VAL A N 1
ATOM 5830 C CA . VAL A 1 720 ? -28.338 -1.238 30.470 1.00 89.44 720 VAL A CA 1
ATOM 5831 C C . VAL A 1 720 ? -29.432 -2.196 30.924 1.00 89.44 720 VAL A C 1
ATOM 5833 O O . VAL A 1 720 ? -30.532 -2.177 30.377 1.00 89.44 720 VAL A O 1
ATOM 5836 N N . SER A 1 721 ? -29.134 -3.035 31.920 1.00 88.31 721 SER A N 1
ATOM 5837 C CA . SER A 1 721 ? -30.072 -4.024 32.455 1.00 88.31 721 SER A CA 1
ATOM 5838 C C . SER A 1 721 ? -31.359 -3.396 33.016 1.00 88.31 721 SER A C 1
ATOM 5840 O O . SER A 1 721 ? -31.322 -2.486 33.843 1.00 88.31 721 SER A O 1
ATOM 5842 N N . GLN A 1 722 ? -32.519 -3.919 32.611 1.00 72.38 722 GLN A N 1
ATOM 5843 C CA . GLN A 1 722 ? -33.839 -3.430 33.041 1.00 72.38 722 GLN A CA 1
ATOM 5844 C C . GLN A 1 722 ? -34.112 -3.634 34.541 1.00 72.38 722 GLN A C 1
ATOM 5846 O O . GLN A 1 722 ? -34.956 -2.952 35.121 1.00 72.38 722 GLN A O 1
ATOM 5851 N N . SER A 1 723 ? -33.390 -4.551 35.189 1.00 57.31 723 SER A N 1
ATOM 5852 C CA . SER A 1 723 ? -33.563 -4.921 36.599 1.00 57.31 723 SER A CA 1
ATOM 5853 C C . SER A 1 723 ? -33.181 -3.836 37.614 1.00 57.31 723 SER A C 1
ATOM 5855 O O . SER A 1 723 ? -33.416 -4.034 38.800 1.00 57.31 723 SER A O 1
ATOM 5857 N N . ALA A 1 724 ? -32.598 -2.712 37.185 1.00 48.62 724 ALA A N 1
ATOM 5858 C CA . ALA A 1 724 ? -32.068 -1.682 38.082 1.00 48.62 724 ALA A CA 1
ATOM 5859 C C . ALA A 1 724 ? -32.944 -0.419 38.227 1.00 48.62 724 ALA A C 1
ATOM 5861 O O . ALA A 1 724 ? -32.498 0.576 38.788 1.00 48.62 724 ALA A O 1
ATOM 5862 N N . HIS A 1 725 ? -34.195 -0.448 37.751 1.00 44.62 725 HIS A N 1
ATOM 5863 C CA . HIS A 1 725 ? -35.180 0.612 38.026 1.00 44.62 725 HIS A CA 1
ATOM 5864 C C . HIS A 1 725 ? -35.966 0.416 39.341 1.00 44.62 725 HIS A C 1
ATOM 5866 O O . HIS A 1 725 ? -36.870 1.197 39.632 1.00 44.62 725 HIS A O 1
ATOM 5872 N N . GLY A 1 726 ? -35.626 -0.603 40.138 1.00 41.00 726 GLY A N 1
ATOM 5873 C CA . GLY A 1 726 ? -36.065 -0.746 41.528 1.00 41.00 726 GLY A CA 1
ATOM 5874 C C . GLY A 1 726 ? -34.942 -0.360 42.493 1.00 41.00 726 GLY A C 1
ATOM 5875 O O . GLY A 1 726 ? -33.810 -0.792 42.304 1.00 41.00 726 GLY A O 1
ATOM 5876 N N . ASP A 1 727 ? -35.284 0.418 43.521 1.00 38.12 727 ASP A N 1
ATOM 5877 C CA . ASP A 1 727 ? -34.444 0.793 44.669 1.00 38.12 727 ASP A CA 1
ATOM 5878 C C . ASP A 1 727 ? -33.199 1.660 44.384 1.00 38.12 727 ASP A C 1
ATOM 5880 O O . ASP A 1 727 ? -32.058 1.288 44.658 1.00 38.12 727 ASP A O 1
ATOM 5884 N N . MET A 1 728 ? -33.446 2.908 43.967 1.00 34.75 728 MET A N 1
ATOM 5885 C CA . MET A 1 728 ? -32.598 4.042 44.358 1.00 34.75 728 MET A CA 1
ATOM 5886 C C . MET A 1 728 ? -33.350 4.921 45.365 1.00 34.75 728 MET A C 1
ATOM 5888 O O . MET A 1 728 ? -34.157 5.766 44.984 1.00 34.75 728 MET A O 1
ATOM 5892 N N . SER A 1 729 ? -33.101 4.694 46.657 1.00 33.31 729 SER A N 1
ATOM 5893 C CA . SER A 1 729 ? -33.440 5.630 47.737 1.00 33.31 729 SER A CA 1
ATOM 5894 C C . SER A 1 729 ? -32.304 6.639 47.927 1.00 33.31 729 SER A C 1
ATOM 5896 O O . SER A 1 729 ? -31.137 6.253 47.908 1.00 33.31 729 SER A O 1
ATOM 5898 N N . ASP A 1 730 ? -32.655 7.905 48.141 1.00 33.16 730 ASP A N 1
ATOM 5899 C CA . ASP A 1 730 ? -31.810 9.100 47.937 1.00 33.16 730 ASP A CA 1
ATOM 5900 C C . ASP A 1 730 ? -30.707 9.363 48.998 1.00 33.16 730 ASP A C 1
ATOM 5902 O O . ASP A 1 730 ? -30.174 10.466 49.082 1.00 33.16 730 ASP A O 1
ATOM 5906 N N . ASP A 1 731 ? -30.338 8.367 49.812 1.00 36.12 731 ASP A N 1
ATOM 5907 C CA . ASP A 1 731 ? -29.486 8.540 51.000 1.00 36.12 731 ASP A CA 1
ATOM 5908 C C . ASP A 1 731 ? -28.156 7.763 50.905 1.00 36.12 731 ASP A C 1
ATOM 5910 O O . ASP A 1 731 ? -28.089 6.602 51.312 1.00 36.12 731 ASP A O 1
ATOM 5914 N N . ALA A 1 732 ? -27.091 8.411 50.398 1.00 33.62 732 ALA A N 1
ATOM 5915 C CA . ALA A 1 732 ? -25.683 8.208 50.813 1.00 33.62 732 ALA A CA 1
ATOM 5916 C C . ALA A 1 732 ? -24.688 9.069 49.993 1.00 33.62 732 ALA A C 1
ATOM 5918 O O . ALA A 1 732 ? -23.987 8.563 49.111 1.00 33.62 732 ALA A O 1
ATOM 5919 N N . LEU A 1 733 ? -24.560 10.355 50.332 1.00 31.55 733 LEU A N 1
ATOM 5920 C CA . LEU A 1 733 ? -23.406 11.186 49.964 1.00 31.55 733 LEU A CA 1
ATOM 5921 C C . LEU A 1 733 ? -22.820 11.833 51.223 1.00 31.55 733 LEU A C 1
ATOM 5923 O O . LEU A 1 733 ? -23.109 12.987 51.496 1.00 31.55 733 LEU A O 1
ATOM 5927 N N . ASP A 1 734 ? -22.006 11.079 51.965 1.00 29.95 734 ASP A N 1
ATOM 5928 C CA . ASP A 1 734 ? -21.131 11.592 53.030 1.00 29.95 734 ASP A CA 1
ATOM 5929 C C . ASP A 1 734 ? -20.008 10.576 53.310 1.00 29.95 734 ASP A C 1
ATOM 5931 O O . ASP A 1 734 ? -20.258 9.522 53.893 1.00 29.95 734 ASP A O 1
ATOM 5935 N N . ILE A 1 735 ? -18.771 10.892 52.906 1.00 31.48 735 ILE A N 1
ATOM 5936 C CA . ILE A 1 735 ? -17.545 10.501 53.627 1.00 31.48 735 ILE A CA 1
ATOM 5937 C C . ILE A 1 735 ? -16.591 11.697 53.555 1.00 31.48 735 ILE A C 1
ATOM 5939 O O . ILE A 1 735 ? -16.269 12.187 52.472 1.00 31.48 735 ILE A O 1
ATOM 5943 N N . GLU A 1 736 ? -16.178 12.163 54.729 1.00 29.44 736 GLU A N 1
ATOM 5944 C CA . GLU A 1 736 ? -15.390 13.376 54.936 1.00 29.44 736 GLU A CA 1
ATOM 5945 C C . GLU A 1 736 ? -13.891 13.185 54.639 1.00 29.44 736 GLU A C 1
ATOM 5947 O O . GLU A 1 736 ? -13.357 12.075 54.606 1.00 29.44 736 GLU A O 1
ATOM 5952 N N . SER A 1 737 ? -13.207 14.310 54.443 1.00 28.88 737 SER A N 1
ATOM 5953 C CA . SER A 1 737 ? -11.751 14.428 54.340 1.00 28.88 737 SER A CA 1
ATOM 5954 C C . SER A 1 737 ? -11.094 14.593 55.716 1.00 28.88 737 SER A C 1
ATOM 5956 O O . SER A 1 737 ? -11.510 15.477 56.463 1.00 28.88 737 SER A O 1
ATOM 5958 N N . GLU A 1 738 ? -9.994 13.884 55.990 1.00 29.86 738 GLU A N 1
ATOM 5959 C CA . GLU A 1 738 ? -9.047 14.255 57.057 1.00 29.86 738 GLU A CA 1
ATOM 5960 C C . GLU A 1 738 ? -7.595 14.297 56.544 1.00 29.86 738 GLU A C 1
ATOM 5962 O O . GLU A 1 738 ? -7.175 13.463 55.740 1.00 29.86 738 GLU A O 1
ATOM 5967 N N . ASP A 1 739 ? -6.861 15.312 57.012 1.00 27.12 739 ASP A N 1
ATOM 5968 C CA . ASP A 1 739 ? -5.518 15.729 56.577 1.00 27.12 739 ASP A CA 1
ATOM 5969 C C . ASP A 1 739 ? -4.365 15.161 57.450 1.00 27.12 739 ASP A C 1
ATOM 5971 O O . ASP A 1 739 ? -4.563 14.504 58.472 1.00 27.12 739 ASP A O 1
ATOM 5975 N N . GLU A 1 740 ? -3.126 15.438 57.029 1.00 29.97 740 GLU A N 1
ATOM 5976 C CA . GLU A 1 740 ? -1.849 14.932 57.569 1.00 29.97 740 GLU A CA 1
ATOM 5977 C C . GLU A 1 740 ? -1.470 15.329 59.020 1.00 29.97 740 GLU A C 1
ATOM 5979 O O . GLU A 1 740 ? -1.818 16.414 59.491 1.00 29.97 740 GLU A O 1
ATOM 5984 N N . ASN A 1 741 ? -0.565 14.548 59.658 1.00 26.92 741 ASN A N 1
ATOM 5985 C CA . ASN A 1 741 ? 0.783 15.001 60.116 1.00 26.92 741 ASN A CA 1
ATOM 5986 C C . ASN A 1 741 ? 1.646 13.849 60.742 1.00 26.92 741 ASN A C 1
ATOM 5988 O O . ASN A 1 741 ? 1.140 12.732 60.861 1.00 26.92 741 ASN A O 1
ATOM 5992 N N . PRO A 1 742 ? 2.962 14.019 61.065 1.00 34.59 742 PRO A N 1
ATOM 5993 C CA . PRO A 1 742 ? 3.950 12.955 60.831 1.00 34.59 742 PRO A CA 1
ATOM 5994 C C . PRO A 1 742 ? 4.920 12.636 62.006 1.00 34.59 742 PRO A C 1
ATOM 5996 O O . PRO A 1 742 ? 4.896 13.246 63.070 1.00 34.59 742 PRO A O 1
ATOM 5999 N N . LEU A 1 743 ? 5.873 11.731 61.723 1.00 26.03 743 LEU A N 1
ATOM 6000 C CA . LEU A 1 743 ? 7.143 11.460 62.436 1.00 26.03 743 LEU A CA 1
ATOM 6001 C C . LEU A 1 743 ? 7.114 10.828 63.849 1.00 26.03 743 LEU A C 1
ATOM 6003 O O . LEU A 1 743 ? 6.803 11.480 64.840 1.00 26.03 743 LEU A O 1
ATOM 6007 N N . SER A 1 744 ? 7.726 9.636 63.968 1.00 28.22 744 SER A N 1
ATOM 6008 C CA . SER A 1 744 ? 8.945 9.399 64.787 1.00 28.22 744 SER A CA 1
ATOM 6009 C C . SER A 1 744 ? 9.514 7.977 64.600 1.00 28.22 744 SER A C 1
ATOM 6011 O O . SER A 1 744 ? 8.767 7.005 64.580 1.00 28.22 744 SER A O 1
ATOM 6013 N N . LYS A 1 745 ? 10.846 7.842 64.478 1.00 28.42 745 LYS A N 1
ATOM 6014 C CA . LYS A 1 745 ? 11.583 6.555 64.382 1.00 28.42 745 LYS A CA 1
ATOM 6015 C C . LYS A 1 745 ? 12.178 6.127 65.732 1.00 28.42 745 LYS A C 1
ATOM 6017 O O . LYS A 1 745 ? 12.508 6.992 66.541 1.00 28.42 745 LYS A O 1
ATOM 6022 N N . PRO A 1 746 ? 12.496 4.828 65.890 1.00 27.38 746 PRO A N 1
ATOM 6023 C CA . PRO A 1 746 ? 13.824 4.446 66.397 1.00 27.38 746 PRO A CA 1
ATOM 6024 C C . PRO A 1 746 ? 14.588 3.442 65.503 1.00 27.38 746 PRO A C 1
ATOM 6026 O O . PRO A 1 746 ? 14.005 2.598 64.830 1.00 27.38 746 PRO A O 1
ATOM 6029 N N . ASN A 1 747 ? 15.920 3.533 65.558 1.00 26.39 747 ASN A N 1
ATOM 6030 C CA . ASN A 1 747 ? 16.921 2.582 65.033 1.00 26.39 747 ASN A CA 1
ATOM 6031 C C . ASN A 1 747 ? 17.196 1.478 66.091 1.00 26.39 747 ASN A C 1
ATOM 6033 O O . ASN A 1 747 ? 16.926 1.731 67.263 1.00 26.39 747 ASN A O 1
ATOM 6037 N N . LEU A 1 748 ? 17.781 0.289 65.863 1.00 26.94 748 LEU A N 1
ATOM 6038 C CA . LEU A 1 748 ? 18.366 -0.505 64.740 1.00 26.94 748 LEU A CA 1
ATOM 6039 C C . LEU A 1 748 ? 18.320 -2.015 65.223 1.00 26.94 748 LEU A C 1
ATOM 6041 O O . LEU A 1 748 ? 17.716 -2.207 66.283 1.00 26.94 748 LEU A O 1
ATOM 6045 N N . PRO A 1 749 ? 18.883 -3.095 64.597 1.00 28.86 749 PRO A N 1
ATOM 6046 C CA . PRO A 1 749 ? 19.974 -3.190 63.614 1.00 28.86 749 PRO A CA 1
ATOM 6047 C C . PRO A 1 749 ? 19.713 -4.067 62.362 1.00 28.86 749 PRO A C 1
ATOM 6049 O O . PRO A 1 749 ? 18.645 -4.640 62.173 1.00 28.86 749 PRO A O 1
ATOM 6052 N N . GLU A 1 750 ? 20.728 -4.139 61.498 1.00 28.86 750 GLU A N 1
ATOM 6053 C CA . GLU A 1 750 ? 20.767 -4.892 60.238 1.00 28.86 750 GLU A CA 1
ATOM 6054 C C . GLU A 1 750 ? 20.752 -6.420 60.431 1.00 28.86 750 GLU A C 1
ATOM 6056 O O . GLU A 1 750 ? 21.441 -6.953 61.303 1.00 28.86 750 GLU A O 1
ATOM 6061 N N . GLN A 1 751 ? 20.071 -7.137 59.528 1.00 28.17 751 GLN A N 1
ATOM 6062 C CA . GLN A 1 751 ? 20.431 -8.515 59.191 1.00 28.17 751 GLN A CA 1
ATOM 6063 C C . GLN A 1 751 ? 20.123 -8.811 57.714 1.00 28.17 751 GLN A C 1
ATOM 6065 O O . GLN A 1 751 ? 19.101 -8.385 57.178 1.00 28.17 751 GLN A O 1
ATOM 6070 N N . GLU A 1 752 ? 21.048 -9.496 57.044 1.00 26.33 752 GLU A N 1
ATOM 6071 C CA . GLU A 1 752 ? 21.054 -9.687 55.591 1.00 26.33 752 GLU A CA 1
ATOM 6072 C C . GLU A 1 752 ? 20.170 -10.850 55.093 1.00 26.33 752 GLU A C 1
ATOM 6074 O O . GLU A 1 752 ? 20.177 -11.942 55.653 1.00 26.33 752 GLU A O 1
ATOM 6079 N N . ILE A 1 753 ? 19.527 -10.608 53.942 1.00 27.73 753 ILE A N 1
ATOM 6080 C CA . ILE A 1 753 ? 19.154 -11.567 52.880 1.00 27.73 753 ILE A CA 1
ATOM 6081 C C . ILE A 1 753 ? 18.190 -12.719 53.246 1.00 27.73 753 ILE A C 1
ATOM 6083 O O . ILE A 1 753 ? 18.580 -13.783 53.718 1.00 27.73 753 ILE A O 1
ATOM 6087 N N . SER A 1 754 ? 16.950 -12.601 52.755 1.00 25.64 754 SER A N 1
ATOM 6088 C CA . SER A 1 754 ? 16.300 -13.691 52.008 1.00 25.64 754 SER A CA 1
ATOM 6089 C C . SER A 1 754 ? 15.319 -13.118 50.979 1.00 25.64 754 SER A C 1
ATOM 6091 O O . SER A 1 754 ? 14.685 -12.092 51.217 1.00 25.64 754 SER A O 1
ATOM 6093 N N . SER A 1 755 ? 15.240 -13.737 49.802 1.00 26.20 755 SER A N 1
ATOM 6094 C CA . SER A 1 755 ? 14.538 -13.202 48.631 1.00 26.20 755 SER A CA 1
ATOM 6095 C C . SER A 1 755 ? 13.019 -13.393 48.701 1.00 26.20 755 SER A C 1
ATOM 6097 O O . SER A 1 755 ? 12.526 -14.508 48.515 1.00 26.20 755 SER A O 1
ATOM 6099 N N . SER A 1 756 ? 12.274 -12.298 48.856 1.00 26.86 756 SER A N 1
ATOM 6100 C CA . SER A 1 756 ? 10.856 -12.251 48.480 1.00 26.86 756 SER A CA 1
ATOM 6101 C C . SER A 1 756 ? 10.704 -12.414 46.958 1.00 26.86 756 SER A C 1
ATOM 6103 O O . SER A 1 756 ? 11.547 -11.895 46.218 1.00 26.86 756 SER A O 1
ATOM 6105 N N . PRO A 1 757 ? 9.645 -13.075 46.454 1.00 27.67 757 PRO A N 1
ATOM 6106 C CA . PRO A 1 757 ? 9.317 -13.028 45.031 1.00 27.67 757 PRO A CA 1
ATOM 6107 C C . PRO A 1 757 ? 9.026 -11.579 44.604 1.00 27.67 757 PRO A C 1
ATOM 6109 O O . PRO A 1 757 ? 8.553 -10.796 45.437 1.00 27.67 757 PRO A O 1
ATOM 6112 N N . PRO A 1 758 ? 9.247 -11.203 43.331 1.00 28.91 758 PRO A N 1
ATOM 6113 C CA . PRO A 1 758 ? 8.718 -9.943 42.828 1.00 28.91 758 PRO A CA 1
ATOM 6114 C C . PRO A 1 758 ? 7.194 -9.938 42.995 1.00 28.91 758 PRO A C 1
ATOM 6116 O O . PRO A 1 758 ? 6.527 -10.932 42.696 1.00 28.91 758 PRO A O 1
ATOM 6119 N N . LEU A 1 759 ? 6.660 -8.817 43.485 1.00 27.53 759 LEU A N 1
ATOM 6120 C CA . LEU A 1 759 ? 5.223 -8.555 43.526 1.00 27.53 759 LEU A CA 1
ATOM 6121 C C . LEU A 1 759 ? 4.636 -8.817 42.136 1.00 27.53 759 LEU A C 1
ATOM 6123 O O . LEU A 1 759 ? 5.103 -8.244 41.151 1.00 27.53 759 LEU A O 1
ATOM 6127 N N . SER A 1 760 ? 3.619 -9.674 42.054 1.00 32.06 760 SER A N 1
ATOM 6128 C CA . SER A 1 760 ? 2.837 -9.826 40.832 1.00 32.06 760 SER A CA 1
ATOM 6129 C C . SER A 1 760 ? 2.170 -8.489 40.526 1.00 32.06 760 SER A C 1
ATOM 6131 O O . SER A 1 760 ? 1.314 -8.040 41.294 1.00 32.06 760 SER A O 1
ATOM 6133 N N . LEU A 1 761 ? 2.581 -7.861 39.424 1.00 34.38 761 LEU A N 1
ATOM 6134 C CA . LEU A 1 761 ? 1.896 -6.699 38.866 1.00 34.38 761 LEU A CA 1
ATOM 6135 C C . LEU A 1 761 ? 0.418 -7.062 38.612 1.00 34.38 761 LEU A C 1
ATOM 6137 O O . LEU A 1 761 ? 0.136 -8.217 38.280 1.00 34.38 761 LEU A O 1
ATOM 6141 N N . PRO A 1 762 ? -0.528 -6.120 38.778 1.00 37.53 762 PRO A N 1
ATOM 6142 C CA . PRO A 1 762 ? -1.928 -6.360 38.435 1.00 37.53 762 PRO A CA 1
ATOM 6143 C C . PRO A 1 762 ? -2.086 -6.686 36.939 1.00 37.53 762 PRO A C 1
ATOM 6145 O O . PRO A 1 762 ? -1.238 -6.310 36.129 1.00 37.53 762 PRO A O 1
ATOM 6148 N N . ASN A 1 763 ? -3.179 -7.360 36.569 1.00 38.19 763 ASN A N 1
ATOM 6149 C CA . ASN A 1 763 ? -3.509 -7.683 35.170 1.00 38.19 763 ASN A CA 1
ATOM 6150 C C . ASN A 1 763 ? -3.700 -6.406 34.325 1.00 38.19 763 ASN A C 1
ATOM 6152 O O . ASN A 1 763 ? -4.052 -5.356 34.868 1.00 38.19 763 ASN A O 1
ATOM 6156 N N . SER A 1 764 ? -3.471 -6.484 33.009 1.00 41.56 764 SER A N 1
ATOM 6157 C CA . SER A 1 764 ? -3.437 -5.290 32.148 1.00 41.56 764 SER A CA 1
ATOM 6158 C C . SER A 1 764 ? -4.771 -4.782 31.636 1.00 41.56 764 SER A C 1
ATOM 6160 O O . SER A 1 764 ? -5.701 -5.545 31.393 1.00 41.56 764 SER A O 1
ATOM 6162 N N . GLU A 1 765 ? -4.813 -3.472 31.386 1.00 45.31 765 GLU A N 1
ATOM 6163 C CA . GLU A 1 765 ? -6.007 -2.756 30.943 1.00 45.31 765 GLU A CA 1
ATOM 6164 C C . GLU A 1 765 ? -6.449 -3.067 29.511 1.00 45.31 765 GLU A C 1
ATOM 6166 O O . GLU A 1 765 ? -7.546 -2.677 29.107 1.00 45.31 765 GLU A O 1
ATOM 6171 N N . PHE A 1 766 ? -5.608 -3.755 28.738 1.00 49.00 766 PHE A N 1
ATOM 6172 C CA . PHE A 1 766 ? -5.827 -3.991 27.320 1.00 49.00 766 PHE A CA 1
ATOM 6173 C C . PHE A 1 766 ? -5.021 -5.166 26.763 1.00 49.00 766 PHE A C 1
ATOM 6175 O O . PHE A 1 766 ? -3.904 -5.458 27.201 1.00 49.00 766 PHE A O 1
ATOM 6182 N N . ASP A 1 767 ? -5.548 -5.744 25.682 1.00 52.62 767 ASP A N 1
ATOM 6183 C CA . ASP A 1 767 ? -4.735 -6.449 24.696 1.00 52.62 767 ASP A CA 1
ATOM 6184 C C . ASP A 1 767 ? -3.923 -5.432 23.887 1.00 52.62 767 ASP A C 1
ATOM 6186 O O . ASP A 1 767 ? -4.459 -4.612 23.134 1.00 52.62 767 ASP A O 1
ATOM 6190 N N . LEU A 1 768 ? -2.599 -5.501 24.002 1.00 58.91 768 LEU A N 1
ATOM 6191 C CA . LEU A 1 768 ? -1.713 -4.809 23.080 1.00 58.91 768 LEU A CA 1
ATOM 6192 C C . LEU A 1 768 ? -1.824 -5.471 21.695 1.00 58.91 768 LEU A C 1
ATOM 6194 O O . LEU A 1 768 ? -1.842 -6.695 21.606 1.00 58.91 768 LEU A O 1
ATOM 6198 N N . ASN A 1 769 ? -1.824 -4.700 20.607 1.00 56.91 769 ASN A N 1
ATOM 6199 C CA . ASN A 1 769 ? -1.714 -5.199 19.234 1.00 56.91 769 ASN A CA 1
ATOM 6200 C C . ASN A 1 769 ? -0.655 -4.397 18.464 1.00 56.91 769 ASN A C 1
ATOM 6202 O O . ASN A 1 769 ? -0.940 -3.445 17.730 1.00 56.91 769 ASN A O 1
ATOM 6206 N N . CYS A 1 770 ? 0.615 -4.724 18.709 1.00 59.22 770 CYS A N 1
ATOM 6207 C CA . CYS A 1 770 ? 1.723 -3.844 18.372 1.00 59.22 770 CYS A CA 1
ATOM 6208 C C . CYS A 1 770 ? 2.584 -4.338 17.202 1.00 59.22 770 CYS A C 1
ATOM 6210 O O . CYS A 1 770 ? 2.925 -5.515 17.091 1.00 59.22 770 CYS A O 1
ATOM 6212 N N . ARG A 1 771 ? 3.048 -3.397 16.364 1.00 58.53 771 ARG A N 1
ATOM 6213 C CA . ARG A 1 771 ? 3.879 -3.662 15.171 1.00 58.53 771 ARG A CA 1
ATOM 6214 C C . ARG A 1 771 ? 5.210 -4.369 15.451 1.00 58.53 771 ARG A C 1
ATOM 6216 O O . ARG A 1 771 ? 5.780 -4.953 14.535 1.00 58.53 771 ARG A O 1
ATOM 6223 N N . CYS A 1 772 ? 5.710 -4.352 16.688 1.00 52.97 772 CYS A N 1
ATOM 6224 C CA . CYS A 1 772 ? 6.870 -5.158 17.082 1.00 52.97 772 CYS A CA 1
ATOM 6225 C C . CYS A 1 772 ? 6.571 -6.668 17.202 1.00 52.97 772 CYS A C 1
ATOM 6227 O O . CYS A 1 772 ? 7.492 -7.441 17.454 1.00 52.97 772 CYS A O 1
ATOM 6229 N N . GLY A 1 773 ? 5.317 -7.096 17.017 1.00 46.66 773 GLY A N 1
ATOM 6230 C CA . GLY A 1 773 ? 4.869 -8.482 17.173 1.00 46.66 773 GLY A CA 1
ATOM 6231 C C . GLY A 1 773 ? 4.477 -8.852 18.606 1.00 46.66 773 GLY A C 1
ATOM 6232 O O . GLY A 1 773 ? 4.091 -9.993 18.843 1.00 46.66 773 GLY A O 1
ATOM 6233 N N . ILE A 1 774 ? 4.559 -7.903 19.543 1.00 52.22 774 ILE A N 1
ATOM 6234 C CA . ILE A 1 774 ? 4.068 -8.058 20.913 1.00 52.22 774 ILE A CA 1
ATOM 6235 C C . ILE A 1 774 ? 2.550 -7.859 20.907 1.00 52.22 774 ILE A C 1
ATOM 6237 O O . ILE A 1 774 ? 2.068 -6.807 20.477 1.00 52.22 774 ILE A O 1
ATOM 6241 N N . ILE A 1 775 ? 1.815 -8.886 21.344 1.00 48.69 775 ILE A N 1
ATOM 6242 C CA . ILE A 1 775 ? 0.350 -8.913 21.372 1.00 48.69 775 ILE A CA 1
ATOM 6243 C C . ILE A 1 775 ? -0.120 -9.719 22.594 1.00 48.69 775 ILE A C 1
ATOM 6245 O O . ILE A 1 775 ? 0.399 -10.816 22.811 1.00 48.69 775 ILE A O 1
ATOM 6249 N N . GLY A 1 776 ? -1.099 -9.207 23.344 1.00 50.84 776 GLY A N 1
ATOM 6250 C CA . GLY A 1 776 ? -1.626 -9.801 24.585 1.00 50.84 776 GLY A CA 1
ATOM 6251 C C . GLY A 1 776 ? -1.579 -8.833 25.775 1.00 50.84 776 GLY A C 1
ATOM 6252 O O . GLY A 1 776 ? -1.422 -7.629 25.568 1.00 50.84 776 GLY A O 1
ATOM 6253 N N . ASP A 1 777 ? -1.668 -9.371 26.998 1.00 51.28 777 ASP A N 1
ATOM 6254 C CA . ASP A 1 777 ? -1.654 -8.628 28.272 1.00 51.28 777 ASP A CA 1
ATOM 6255 C C . ASP A 1 777 ? -0.518 -7.586 28.325 1.00 51.28 777 ASP A C 1
ATOM 6257 O O . ASP A 1 777 ? 0.672 -7.921 28.375 1.00 51.28 777 ASP A O 1
ATOM 6261 N N . GLY A 1 778 ? -0.892 -6.305 28.318 1.00 48.69 778 GLY A N 1
ATOM 6262 C CA . GLY A 1 778 ? 0.051 -5.190 28.322 1.00 48.69 778 GLY A CA 1
ATOM 6263 C C . GLY A 1 778 ? 0.973 -5.118 29.547 1.00 48.69 778 GLY A C 1
ATOM 6264 O O . GLY A 1 778 ? 2.056 -4.558 29.431 1.00 48.69 778 GLY A O 1
ATOM 6265 N N . ASN A 1 779 ? 0.632 -5.721 30.689 1.00 46.53 779 ASN A N 1
ATOM 6266 C CA . ASN A 1 779 ? 1.375 -5.627 31.953 1.00 46.53 779 ASN A CA 1
ATOM 6267 C C . ASN A 1 779 ? 2.420 -6.740 32.082 1.00 46.53 779 ASN A C 1
ATOM 6269 O O . ASN A 1 779 ? 3.482 -6.517 32.656 1.00 46.53 779 ASN A O 1
ATOM 6273 N N . ILE A 1 780 ? 2.188 -7.903 31.463 1.00 43.97 780 ILE A N 1
ATOM 6274 C CA . ILE A 1 780 ? 3.232 -8.920 31.236 1.00 43.97 780 ILE A CA 1
ATOM 6275 C C . ILE A 1 780 ? 4.337 -8.370 30.307 1.00 43.97 780 ILE A C 1
ATOM 6277 O O . ILE A 1 780 ? 5.478 -8.841 30.329 1.00 43.97 780 ILE A O 1
ATOM 6281 N N . LEU A 1 781 ? 4.004 -7.360 29.495 1.00 46.19 781 LEU A N 1
ATOM 6282 C CA . LEU A 1 781 ? 4.838 -6.833 28.414 1.00 46.19 781 LEU A CA 1
ATOM 6283 C C . LEU A 1 781 ? 5.376 -5.409 28.668 1.00 46.19 781 LEU A C 1
ATOM 6285 O O . LEU A 1 781 ? 6.332 -5.004 28.002 1.00 46.19 781 LEU A O 1
ATOM 6289 N N . TYR A 1 782 ? 4.879 -4.713 29.698 1.00 40.47 782 TYR A N 1
ATOM 6290 C CA . TYR A 1 782 ? 5.488 -3.526 30.317 1.00 40.47 782 TYR A CA 1
ATOM 6291 C C . TYR A 1 782 ? 6.747 -3.916 31.119 1.00 40.47 782 TYR A C 1
ATOM 6293 O O . TYR A 1 782 ? 6.835 -3.798 32.339 1.00 40.47 782 TYR A O 1
ATOM 6301 N N . GLN A 1 783 ? 7.770 -4.383 30.407 1.00 48.34 783 GLN A N 1
ATOM 6302 C CA . GLN A 1 783 ? 9.149 -4.282 30.877 1.00 48.34 783 GLN A CA 1
ATOM 6303 C C . GLN A 1 783 ? 9.706 -2.936 30.400 1.00 48.34 783 GLN A C 1
ATOM 6305 O O . GLN A 1 783 ? 9.440 -2.537 29.263 1.00 48.34 783 GLN A O 1
ATOM 6310 N N . ASP A 1 784 ? 10.552 -2.278 31.204 1.00 46.22 784 ASP A N 1
ATOM 6311 C CA . ASP A 1 784 ? 11.209 -0.993 30.865 1.00 46.22 784 ASP A CA 1
ATOM 6312 C C . ASP A 1 784 ? 11.934 -1.000 29.496 1.00 46.22 784 ASP A C 1
ATOM 6314 O O . ASP A 1 784 ? 12.247 0.043 28.925 1.00 46.22 784 ASP A O 1
ATOM 6318 N N . ALA A 1 785 ? 12.195 -2.188 28.942 1.00 45.62 785 ALA A N 1
ATOM 6319 C CA . ALA A 1 785 ? 12.777 -2.416 27.624 1.00 45.62 785 ALA A CA 1
ATOM 6320 C C . ALA A 1 785 ? 11.845 -2.142 26.418 1.00 45.62 785 ALA A C 1
ATOM 6322 O O . ALA A 1 785 ? 12.349 -2.064 25.293 1.00 45.62 785 ALA A O 1
ATOM 6323 N N . HIS A 1 786 ? 10.520 -2.042 26.597 1.00 48.22 786 HIS A N 1
ATOM 6324 C CA . HIS A 1 786 ? 9.552 -1.934 25.486 1.00 48.22 786 HIS A CA 1
ATOM 6325 C C . HIS A 1 786 ? 8.843 -0.574 25.372 1.00 48.22 786 HIS A C 1
ATOM 6327 O O . HIS A 1 786 ? 8.486 -0.177 24.257 1.00 48.22 786 HIS A O 1
ATOM 6333 N N . GLY A 1 787 ? 8.756 0.179 26.472 1.00 55.72 787 GLY A N 1
ATOM 6334 C CA . GLY A 1 787 ? 8.202 1.535 26.507 1.00 55.72 787 GLY A CA 1
ATOM 6335 C C . GLY A 1 787 ? 6.672 1.597 26.549 1.00 55.72 787 GLY A C 1
ATOM 6336 O O . GLY A 1 787 ? 5.982 0.587 26.467 1.00 55.72 787 GLY A O 1
ATOM 6337 N N . GLU A 1 788 ? 6.150 2.814 26.692 1.00 63.19 788 GLU A N 1
ATOM 6338 C CA . GLU A 1 788 ? 4.730 3.073 26.961 1.00 63.19 788 GLU A CA 1
ATOM 6339 C C . GLU A 1 788 ? 3.783 2.675 25.814 1.00 63.19 788 GLU A C 1
ATOM 6341 O O . GLU A 1 788 ? 4.194 2.600 24.652 1.00 63.19 788 GLU A O 1
ATOM 6346 N N . ALA A 1 789 ? 2.499 2.463 26.124 1.00 68.12 789 ALA A N 1
ATOM 6347 C CA . ALA A 1 789 ? 1.444 2.110 25.166 1.00 68.12 789 ALA A CA 1
ATOM 6348 C C . ALA A 1 789 ? 0.356 3.195 25.022 1.00 68.12 789 ALA A C 1
ATOM 6350 O O . ALA A 1 789 ? 0.145 4.005 25.917 1.00 68.12 789 ALA A O 1
ATOM 6351 N N . ILE A 1 790 ? -0.337 3.213 23.876 1.00 68.94 790 ILE A N 1
ATOM 6352 C CA . ILE A 1 790 ? -1.383 4.192 23.537 1.00 68.94 790 ILE A CA 1
ATOM 6353 C C . ILE A 1 790 ? -2.545 3.558 22.751 1.00 68.94 790 ILE A C 1
ATOM 6355 O O . ILE A 1 790 ? -2.317 2.722 21.866 1.00 68.94 790 ILE A O 1
ATOM 6359 N N . GLN A 1 791 ? -3.783 3.982 23.047 1.00 71.06 791 GLN A N 1
ATOM 6360 C CA . GLN A 1 791 ? -5.016 3.522 22.391 1.00 71.06 791 GLN A CA 1
ATOM 6361 C C . GLN A 1 791 ? -5.426 4.395 21.201 1.00 71.06 791 GLN A C 1
ATOM 6363 O O . GLN A 1 791 ? -5.526 5.615 21.314 1.00 71.06 791 GLN A O 1
ATOM 6368 N N . CYS A 1 792 ? -5.783 3.781 20.072 1.00 72.38 792 CYS A N 1
ATOM 6369 C CA . CYS A 1 792 ? -6.367 4.488 18.935 1.00 72.38 792 CYS A CA 1
ATOM 6370 C C . CYS A 1 792 ? -7.835 4.913 19.152 1.00 72.38 792 CYS A C 1
ATOM 6372 O O . CYS A 1 792 ? -8.720 4.076 19.292 1.00 72.38 792 CYS A O 1
ATOM 6374 N N . ASN A 1 793 ? -8.150 6.201 18.992 1.00 68.50 793 ASN A N 1
ATOM 6375 C CA . ASN A 1 793 ? -9.527 6.717 19.003 1.00 68.50 793 ASN A CA 1
ATOM 6376 C C . ASN A 1 793 ? -10.381 6.318 17.773 1.00 68.50 793 ASN A C 1
ATOM 6378 O O . ASN A 1 793 ? -11.589 6.557 17.779 1.00 68.50 793 ASN A O 1
ATOM 6382 N N . GLU A 1 794 ? -9.798 5.758 16.701 1.00 68.19 794 GLU A N 1
ATOM 6383 C CA . GLU A 1 794 ? -10.544 5.313 15.503 1.00 68.19 794 GLU A CA 1
ATOM 6384 C C . GLU A 1 794 ? -10.863 3.807 15.509 1.00 68.19 794 GLU A C 1
ATOM 6386 O O . GLU A 1 794 ? -11.945 3.457 15.049 1.00 68.19 794 GLU A O 1
ATOM 6391 N N . CYS A 1 795 ? -9.993 2.937 16.045 1.00 63.69 795 CYS A N 1
ATOM 6392 C CA . CYS A 1 795 ? -10.222 1.479 16.107 1.00 63.69 795 CYS A CA 1
ATOM 6393 C C . CYS A 1 795 ? -10.011 0.831 17.482 1.00 63.69 795 CYS A C 1
ATOM 6395 O O . CYS A 1 795 ? -9.894 -0.381 17.536 1.00 63.69 795 CYS A O 1
ATOM 6397 N N . ARG A 1 796 ? -9.863 1.608 18.563 1.00 62.41 796 ARG A N 1
ATOM 6398 C CA . ARG A 1 796 ? -9.691 1.149 19.961 1.00 62.41 796 ARG A CA 1
ATOM 6399 C C . ARG A 1 796 ? -8.501 0.223 20.272 1.00 62.41 796 ARG A C 1
ATOM 6401 O O . ARG A 1 796 ? -8.226 -0.021 21.442 1.00 62.41 796 ARG A O 1
ATOM 6408 N N . GLU A 1 797 ? -7.728 -0.180 19.270 1.00 65.56 797 GLU A N 1
ATOM 6409 C CA . GLU A 1 797 ? -6.491 -0.951 19.431 1.00 65.56 797 GLU A CA 1
ATOM 6410 C C . GLU A 1 797 ? -5.411 -0.205 20.219 1.00 65.56 797 GLU A C 1
ATOM 6412 O O . GLU A 1 797 ? -5.158 0.983 19.979 1.00 65.56 797 GLU A O 1
ATOM 6417 N N . TRP A 1 798 ? -4.710 -0.946 21.076 1.00 68.88 798 TRP A N 1
ATOM 6418 C CA . TRP A 1 798 ? -3.542 -0.483 21.818 1.00 68.88 798 TRP A CA 1
ATOM 6419 C C . TRP A 1 798 ? -2.234 -0.877 21.145 1.00 68.88 798 TRP A C 1
ATOM 6421 O O . TRP A 1 798 ? -2.118 -1.914 20.498 1.00 68.88 798 TRP A O 1
ATOM 6431 N N . SER A 1 799 ? -1.207 -0.049 21.299 1.00 66.88 799 SER A N 1
ATOM 6432 C CA . SER A 1 799 ? 0.107 -0.297 20.700 1.00 66.88 799 SER A CA 1
ATOM 6433 C C . SER A 1 799 ? 1.196 0.499 21.410 1.00 66.88 799 SER A C 1
ATOM 6435 O O . SER A 1 799 ? 0.921 1.585 21.910 1.00 66.88 799 SER A O 1
ATOM 6437 N N . HIS A 1 800 ? 2.438 0.005 21.429 1.00 70.06 800 HIS A N 1
ATOM 6438 C CA . HIS A 1 800 ? 3.555 0.774 21.987 1.00 70.06 800 HIS A CA 1
ATOM 6439 C C . HIS A 1 800 ? 3.723 2.099 21.232 1.00 70.06 800 HIS A C 1
ATOM 6441 O O . HIS A 1 800 ? 3.807 2.118 19.998 1.00 70.06 800 HIS A O 1
ATOM 6447 N N . ILE A 1 801 ? 3.863 3.187 21.984 1.00 69.81 801 ILE A N 1
ATOM 6448 C CA . ILE A 1 801 ? 4.162 4.541 21.519 1.00 69.81 801 ILE A CA 1
ATOM 6449 C C . ILE A 1 801 ? 5.396 4.534 20.606 1.00 69.81 801 ILE A C 1
ATOM 6451 O O . ILE A 1 801 ? 5.347 5.038 19.483 1.00 69.81 801 ILE A O 1
ATOM 6455 N N . ALA A 1 802 ? 6.471 3.862 21.032 1.00 62.03 802 ALA A N 1
ATOM 6456 C CA . ALA A 1 802 ? 7.719 3.731 20.275 1.00 62.03 802 ALA A CA 1
ATOM 6457 C C . ALA A 1 802 ? 7.600 2.881 18.989 1.00 62.03 802 ALA A C 1
ATOM 6459 O O . ALA A 1 802 ? 8.502 2.895 18.150 1.00 62.03 802 ALA A O 1
ATOM 6460 N N . CYS A 1 803 ? 6.504 2.133 18.820 1.00 64.25 803 CYS A N 1
ATOM 6461 C CA . CYS A 1 803 ? 6.221 1.341 17.619 1.00 64.25 803 CYS A CA 1
ATOM 6462 C C . CYS A 1 803 ? 5.270 2.043 16.634 1.00 64.25 803 CYS A C 1
ATOM 6464 O O . CYS A 1 803 ? 5.064 1.540 15.523 1.00 64.25 803 CYS A O 1
ATOM 6466 N N . GLN A 1 804 ? 4.731 3.211 16.998 1.00 69.31 804 GLN A N 1
ATOM 6467 C CA . GLN A 1 804 ? 4.110 4.119 16.035 1.00 69.31 804 GLN A CA 1
ATOM 6468 C C . GLN A 1 804 ? 5.179 4.791 15.175 1.00 69.31 804 GLN A C 1
ATOM 6470 O O . GLN A 1 804 ? 6.306 5.033 15.618 1.00 69.31 804 GLN A O 1
ATOM 6475 N N . ARG A 1 805 ? 4.838 5.077 13.914 1.00 61.53 805 ARG A N 1
ATOM 6476 C CA . ARG A 1 805 ? 5.778 5.654 12.940 1.00 61.53 805 ARG A CA 1
ATOM 6477 C C . ARG A 1 805 ? 6.423 6.928 13.458 1.00 61.53 805 ARG A C 1
ATOM 6479 O O . ARG A 1 805 ? 5.763 7.779 14.048 1.00 61.53 805 ARG A O 1
ATOM 6486 N N . ASP A 1 806 ? 7.725 7.033 13.207 1.00 57.28 806 ASP A N 1
ATOM 6487 C CA . ASP A 1 806 ? 8.563 8.198 13.494 1.00 57.28 806 ASP A CA 1
ATOM 6488 C C . ASP A 1 806 ? 8.494 8.720 14.942 1.00 57.28 806 ASP A C 1
ATOM 6490 O O . ASP A 1 806 ? 8.784 9.891 15.181 1.00 57.28 806 ASP A O 1
ATOM 6494 N N . GLY A 1 807 ? 8.096 7.874 15.905 1.00 56.22 807 GLY A N 1
ATOM 6495 C CA . GLY A 1 807 ? 7.874 8.285 17.296 1.00 56.22 807 GLY A CA 1
ATOM 6496 C C . GLY A 1 807 ? 6.717 9.277 17.458 1.00 56.22 807 GLY A C 1
ATOM 6497 O O . GLY A 1 807 ? 6.656 9.995 18.447 1.00 56.22 807 GLY A O 1
ATOM 6498 N N . ARG A 1 808 ? 5.785 9.349 16.495 1.00 63.44 808 ARG A N 1
ATOM 6499 C CA . ARG A 1 808 ? 4.701 10.350 16.448 1.00 63.44 808 ARG A CA 1
ATOM 6500 C C . ARG A 1 808 ? 3.815 10.371 17.697 1.00 63.44 808 ARG A C 1
ATOM 6502 O O . ARG A 1 808 ? 3.231 11.409 17.993 1.00 63.44 808 ARG A O 1
ATOM 6509 N N . ALA A 1 809 ? 3.692 9.241 18.391 1.00 66.25 809 ALA A N 1
ATOM 6510 C CA . ALA A 1 809 ? 2.941 9.149 19.637 1.00 66.25 809 ALA A CA 1
ATOM 6511 C C . ALA A 1 809 ? 3.731 9.635 20.871 1.00 66.25 809 ALA A C 1
ATOM 6513 O O . ALA A 1 809 ? 3.114 9.942 21.881 1.00 66.25 809 ALA A O 1
ATOM 6514 N N . SER A 1 810 ? 5.064 9.739 20.794 1.00 64.75 810 SER A N 1
ATOM 6515 C CA . SER A 1 810 ? 5.939 10.123 21.917 1.00 64.75 810 SER A CA 1
ATOM 6516 C C . SER A 1 810 ? 5.871 11.610 22.272 1.00 64.75 810 SER A C 1
ATOM 6518 O O . SER A 1 810 ? 6.209 11.980 23.388 1.00 64.75 810 SER A O 1
ATOM 6520 N N . ASP A 1 811 ? 5.433 12.450 21.330 1.00 62.00 811 ASP A N 1
ATOM 6521 C CA . ASP A 1 811 ? 5.258 13.900 21.504 1.00 62.00 811 ASP A CA 1
ATOM 6522 C C . ASP A 1 811 ? 3.771 14.287 21.726 1.00 62.00 811 ASP A C 1
ATOM 6524 O O . ASP A 1 811 ? 3.385 15.439 21.505 1.00 62.00 811 ASP A O 1
ATOM 6528 N N . LEU A 1 812 ? 2.890 13.336 22.071 1.00 65.00 812 LEU A N 1
ATOM 6529 C CA . LEU A 1 812 ? 1.476 13.625 22.343 1.00 65.00 812 LEU A CA 1
ATOM 6530 C C . LEU A 1 812 ? 1.270 14.002 23.812 1.00 65.00 812 LEU A C 1
ATOM 6532 O O . LEU A 1 812 ? 1.721 13.298 24.709 1.00 65.00 812 LEU A O 1
ATOM 6536 N N . ALA A 1 813 ? 0.536 15.090 24.051 1.00 62.03 813 ALA A N 1
ATOM 6537 C CA . ALA A 1 813 ? -0.024 15.358 25.369 1.00 62.03 813 ALA A CA 1
ATOM 6538 C C . ALA A 1 813 ? -1.108 14.312 25.690 1.00 62.03 813 ALA A C 1
ATOM 6540 O O . ALA A 1 813 ? -1.785 13.822 24.782 1.00 62.03 813 ALA A O 1
ATOM 6541 N N . ALA A 1 814 ? -1.268 13.978 26.974 1.00 55.81 814 ALA A N 1
ATOM 6542 C CA . ALA A 1 814 ? -2.126 12.881 27.440 1.00 55.81 814 ALA A CA 1
ATOM 6543 C C . ALA A 1 814 ? -3.618 13.030 27.067 1.00 55.81 814 ALA A C 1
ATOM 6545 O O . ALA A 1 814 ? -4.349 12.046 27.032 1.00 55.81 814 ALA A O 1
ATOM 6546 N N . ASP A 1 815 ? -4.061 14.249 26.759 1.00 59.28 815 ASP A N 1
ATOM 6547 C CA . ASP A 1 815 ? -5.418 14.609 26.335 1.00 59.28 815 ASP A CA 1
ATOM 6548 C C . ASP A 1 815 ? -5.631 14.564 24.806 1.00 59.28 815 ASP A C 1
ATOM 6550 O O . ASP A 1 815 ? -6.755 14.700 24.314 1.00 59.28 815 ASP A O 1
ATOM 6554 N N . THR A 1 816 ? -4.562 14.409 24.020 1.00 66.69 816 THR A N 1
ATOM 6555 C CA . THR A 1 816 ? -4.618 14.579 22.567 1.00 66.69 816 THR A CA 1
ATOM 6556 C C . THR A 1 816 ? -5.128 13.306 21.880 1.00 66.69 816 THR A C 1
ATOM 6558 O O . THR A 1 816 ? -4.472 12.267 21.966 1.00 66.69 816 THR A O 1
ATOM 6561 N N . PRO A 1 817 ? -6.226 13.362 21.095 1.00 70.06 817 PRO A N 1
ATOM 6562 C CA . PRO A 1 817 ? -6.756 12.182 20.421 1.00 70.06 817 PRO A CA 1
ATOM 6563 C C . PRO A 1 817 ? -5.756 11.617 19.405 1.00 70.06 817 PRO A C 1
ATOM 6565 O O . PRO A 1 817 ? -5.282 12.305 18.493 1.00 70.06 817 PRO A O 1
ATOM 6568 N N . PHE A 1 818 ? -5.471 10.328 19.546 1.00 76.62 818 PHE A N 1
ATOM 6569 C CA . PHE A 1 818 ? -4.522 9.571 18.753 1.00 76.62 818 PHE A CA 1
ATOM 6570 C C . PHE A 1 818 ? -5.231 8.669 17.738 1.00 76.62 818 PHE A C 1
ATOM 6572 O O . PHE A 1 818 ? -6.096 7.855 18.060 1.00 76.62 818 PHE A O 1
ATOM 6579 N N . ILE A 1 819 ? -4.810 8.751 16.476 1.00 73.62 819 ILE A N 1
ATOM 6580 C CA . ILE A 1 819 ? -5.194 7.784 15.446 1.00 73.62 819 ILE A CA 1
ATOM 6581 C C . ILE A 1 819 ? -3.947 7.001 15.034 1.00 73.62 819 ILE A C 1
ATOM 6583 O O . ILE A 1 819 ? -2.923 7.603 14.687 1.00 73.62 819 ILE A O 1
ATOM 6587 N N . CYS A 1 820 ? -4.025 5.669 15.097 1.00 72.62 820 CYS A N 1
ATOM 6588 C CA . CYS A 1 820 ? -2.936 4.770 14.735 1.00 72.62 820 CYS A CA 1
ATOM 6589 C C . CYS A 1 820 ? -2.685 4.775 13.228 1.00 72.62 820 CYS A C 1
ATOM 6591 O O . CYS A 1 820 ? -3.530 5.188 12.428 1.00 72.62 820 CYS A O 1
ATOM 6593 N N . ASP A 1 821 ? -1.513 4.290 12.840 1.00 68.88 821 ASP A N 1
ATOM 6594 C CA . ASP A 1 821 ? -1.063 4.336 11.451 1.00 68.88 821 ASP A CA 1
ATOM 6595 C C . ASP A 1 821 ? -1.982 3.525 10.505 1.00 68.88 821 ASP A C 1
ATOM 6597 O O . ASP A 1 821 ? -2.239 3.953 9.383 1.00 68.88 821 ASP A O 1
ATOM 6601 N N . VAL A 1 822 ? -2.583 2.424 10.983 1.00 66.25 822 VAL A N 1
ATOM 6602 C CA . VAL A 1 822 ? -3.540 1.586 10.223 1.00 66.25 822 VAL A CA 1
ATOM 6603 C C . VAL A 1 822 ? -4.850 2.326 9.914 1.00 66.25 822 VAL A C 1
ATOM 6605 O O . VAL A 1 822 ? -5.423 2.167 8.833 1.00 66.25 822 VAL A O 1
ATOM 6608 N N . CYS A 1 823 ? -5.331 3.141 10.854 1.00 68.25 823 CYS A N 1
ATOM 6609 C CA . CYS A 1 823 ? -6.573 3.901 10.711 1.00 68.25 823 CYS A CA 1
ATOM 6610 C C . CYS A 1 823 ? -6.363 5.210 9.961 1.00 68.25 823 CYS A C 1
ATOM 6612 O O . CYS A 1 823 ? -7.170 5.573 9.098 1.00 68.25 823 CYS A O 1
ATOM 6614 N N . ASP A 1 824 ? -5.252 5.900 10.226 1.00 72.94 824 ASP A N 1
ATOM 6615 C CA . ASP A 1 824 ? -4.821 7.039 9.434 1.00 72.94 824 ASP A CA 1
ATOM 6616 C C . ASP A 1 824 ? -3.483 6.812 8.740 1.00 72.94 824 ASP A C 1
ATOM 6618 O O . ASP A 1 824 ? -2.417 7.253 9.170 1.00 72.94 824 ASP A O 1
ATOM 6622 N N . LEU A 1 825 ? -3.605 6.218 7.557 1.00 69.69 825 LEU A N 1
ATOM 6623 C CA . LEU A 1 825 ? -2.532 6.018 6.592 1.00 69.69 825 LEU A CA 1
ATOM 6624 C C . LEU A 1 825 ? -1.913 7.344 6.099 1.00 69.69 825 LEU A C 1
ATOM 6626 O O . LEU A 1 825 ? -0.909 7.308 5.396 1.00 69.69 825 LEU A O 1
ATOM 6630 N N . SER A 1 826 ? -2.450 8.517 6.477 1.00 64.06 826 SER A N 1
ATOM 6631 C CA . SER A 1 826 ? -1.748 9.797 6.283 1.00 64.06 826 SER A CA 1
ATOM 6632 C C . SER A 1 826 ? -0.405 9.841 7.030 1.00 64.06 826 SER A C 1
ATOM 6634 O O . SER A 1 826 ? 0.544 10.444 6.539 1.00 64.06 826 SER A O 1
ATOM 6636 N N . HIS A 1 827 ? -0.278 9.120 8.149 1.00 64.19 827 HIS A N 1
ATOM 6637 C CA . HIS A 1 827 ? 0.959 9.010 8.929 1.00 64.19 827 HIS A CA 1
ATOM 6638 C C . HIS A 1 827 ? 2.034 8.125 8.279 1.00 64.19 827 HIS A C 1
ATOM 6640 O O . HIS A 1 827 ? 3.187 8.147 8.696 1.00 64.19 827 HIS A O 1
ATOM 6646 N N . HIS A 1 828 ? 1.682 7.359 7.242 1.00 62.12 828 HIS A N 1
ATOM 6647 C CA . HIS A 1 828 ? 2.658 6.678 6.385 1.00 62.12 828 HIS A CA 1
ATOM 6648 C C . HIS A 1 828 ? 3.281 7.637 5.352 1.00 62.12 828 HIS A C 1
ATOM 6650 O O . HIS A 1 828 ? 4.212 7.253 4.648 1.00 62.12 828 HIS A O 1
ATOM 6656 N N . LEU A 1 829 ? 2.752 8.859 5.219 1.00 56.28 829 LEU A N 1
ATOM 6657 C CA . LEU A 1 829 ? 3.222 9.853 4.265 1.00 56.28 829 LEU A CA 1
ATOM 6658 C C . LEU A 1 829 ? 4.255 10.783 4.938 1.00 56.28 829 LEU A C 1
ATOM 6660 O O . LEU A 1 829 ? 3.929 11.379 5.966 1.00 56.28 829 LEU A O 1
ATOM 6664 N N . PRO A 1 830 ? 5.453 11.001 4.356 1.00 49.19 830 PRO A N 1
ATOM 6665 C CA . PRO A 1 830 ? 6.514 11.825 4.946 1.00 49.19 830 PRO A CA 1
ATOM 6666 C C . PRO A 1 830 ? 6.052 13.1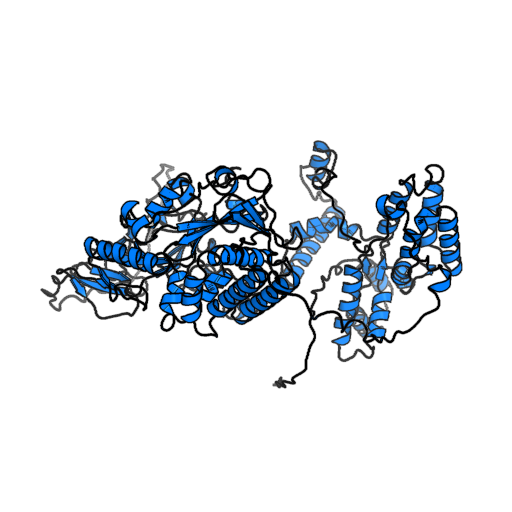99 5.467 1.00 49.19 830 PRO A C 1
ATOM 6668 O O . PRO A 1 830 ? 5.498 14.012 4.721 1.00 49.19 830 PRO A O 1
ATOM 6671 N N . VAL A 1 831 ? 6.303 13.494 6.746 1.00 45.22 831 VAL A N 1
ATOM 6672 C CA . VAL A 1 831 ? 5.823 14.731 7.390 1.00 45.22 831 VAL A CA 1
ATOM 6673 C C . VAL A 1 831 ? 6.335 15.980 6.663 1.00 45.22 831 VAL A C 1
ATOM 6675 O O . VAL A 1 831 ? 7.507 16.097 6.302 1.00 45.22 831 VAL A O 1
ATOM 6678 N N . ARG A 1 832 ? 5.452 16.964 6.465 1.00 39.12 832 ARG A N 1
ATOM 6679 C CA . ARG A 1 832 ? 5.801 18.227 5.806 1.00 39.12 832 ARG A CA 1
ATOM 6680 C C . ARG A 1 832 ? 6.765 19.045 6.660 1.00 39.12 832 ARG A C 1
ATOM 6682 O O . ARG A 1 832 ? 6.423 19.443 7.776 1.00 39.12 832 ARG A O 1
ATOM 6689 N N . ALA A 1 833 ? 7.913 19.400 6.083 1.00 32.97 833 ALA A N 1
ATOM 6690 C CA . ALA A 1 833 ? 8.848 20.370 6.650 1.00 32.97 833 ALA A CA 1
ATOM 6691 C C . ALA A 1 833 ? 8.138 21.717 6.909 1.00 32.97 833 ALA A C 1
ATOM 6693 O O . ALA A 1 833 ? 7.906 22.508 5.992 1.00 32.97 833 ALA A O 1
ATOM 6694 N N . GLY A 1 834 ? 7.737 21.936 8.164 1.00 36.09 834 GLY A N 1
ATOM 6695 C CA . GLY A 1 834 ? 6.928 23.075 8.606 1.00 36.09 834 GLY A CA 1
ATOM 6696 C C . GLY A 1 834 ? 5.862 22.721 9.648 1.00 36.09 834 GLY A C 1
ATOM 6697 O O . GLY A 1 834 ? 5.710 23.462 10.614 1.00 36.09 834 GLY A O 1
ATOM 6698 N N . GLU A 1 835 ? 5.174 21.580 9.526 1.00 36.22 835 GLU A N 1
ATOM 6699 C CA . GLU A 1 835 ? 4.052 21.233 10.426 1.00 36.22 835 GLU A CA 1
ATOM 6700 C C . GLU A 1 835 ? 4.533 20.840 11.843 1.00 36.22 835 GLU A C 1
ATOM 6702 O O . GLU A 1 835 ? 3.866 21.168 12.824 1.00 36.22 835 GLU A O 1
ATOM 6707 N N . ARG A 1 836 ? 5.769 20.322 11.988 1.00 38.06 836 ARG A N 1
ATOM 6708 C CA . ARG A 1 836 ? 6.447 20.130 13.296 1.00 38.06 836 ARG A CA 1
ATOM 6709 C C . ARG A 1 836 ? 6.609 21.417 14.127 1.00 38.06 836 ARG A C 1
ATOM 6711 O O . ARG A 1 836 ? 6.847 21.326 15.326 1.00 38.06 836 ARG A O 1
ATOM 6718 N N . LYS A 1 837 ? 6.482 22.616 13.538 1.00 33.03 837 LYS A N 1
ATOM 6719 C CA . LYS A 1 837 ? 6.566 23.886 14.288 1.00 33.03 837 LYS A CA 1
ATOM 6720 C C . LYS A 1 837 ? 5.266 24.287 14.989 1.00 33.03 837 LYS A C 1
ATOM 6722 O O . LYS A 1 837 ? 5.319 25.158 15.843 1.00 33.03 837 LYS A O 1
ATOM 6727 N N . SER A 1 838 ? 4.126 23.677 14.652 1.00 29.81 838 SER A N 1
ATOM 6728 C CA . SER A 1 838 ? 2.816 24.082 15.193 1.00 29.81 838 SER A CA 1
ATOM 6729 C C . SER A 1 838 ? 2.362 23.289 16.427 1.00 29.81 838 SER A C 1
ATOM 6731 O O . SER A 1 838 ? 1.285 23.569 16.942 1.00 29.81 838 SER A O 1
ATOM 6733 N N . LYS A 1 839 ? 3.152 22.305 16.880 1.00 33.00 839 LYS A N 1
ATOM 6734 C CA . LYS A 1 839 ? 2.917 21.517 18.108 1.00 33.00 839 LYS A CA 1
ATOM 6735 C C . LYS A 1 839 ? 4.022 21.684 19.167 1.00 33.00 839 LYS A C 1
ATOM 6737 O O . LYS A 1 839 ? 4.087 20.918 20.116 1.00 33.00 839 LYS A O 1
ATOM 6742 N N . ARG A 1 840 ? 4.906 22.674 19.002 1.00 30.38 840 ARG A N 1
ATOM 6743 C CA . ARG A 1 840 ? 5.815 23.141 20.062 1.00 30.38 840 ARG A CA 1
ATOM 6744 C C . ARG A 1 840 ? 5.328 24.490 20.581 1.00 30.38 840 ARG A C 1
ATOM 6746 O O . ARG A 1 840 ? 5.919 25.523 20.264 1.00 30.38 840 ARG A O 1
ATOM 6753 N N . MET A 1 841 ? 4.235 24.446 21.332 1.00 27.86 841 MET A N 1
ATOM 6754 C CA . MET A 1 841 ? 3.783 25.498 22.237 1.00 27.86 841 MET A CA 1
ATOM 6755 C C . MET A 1 841 ? 3.065 24.841 23.406 1.00 27.86 841 MET A C 1
ATOM 6757 O O . MET A 1 841 ? 2.272 23.925 23.107 1.00 27.86 841 MET A O 1
#

InterPro domains:
  IPR011011 Zinc finger, FYVE/PHD-type [SSF57903] (764-831)
  IPR013083 Zinc finger, RING/FYVE/PHD-type [G3DSA:3.30.40.10] (760-831)

Foldseek 3Di:
DDDDDDDDDDDDDDDDDDDDDDADDDDDDDDPPPVVVVVVVPDDDPPDPVVVVVVVLDDAQDEDLQQPVNLCRQLVVQLVSLVPDPPRPDDSVRSSLVSLLRAAYQVVSQLVLLLLLLPLCLQHPVVCSVVLSVLSNVQQEDQAPVVNVVSLVVSCVVRVLCVQLSVLCNPLSNVCRGHNNSPNHDPVSNVPDDNHPVVCVVCVVVLCVQLNDDDDPVSSVVSVVVVVVVVVVLVVCVVVVHDSDDDDDDVQVVVCVVPVHSDPVVVPDPVPCPDDDCSVDRPRDSVSRPDDDDDDDPPDPVNVPDDDDDDDDDDDPPPPPDDDDDDDDDDDQDDPLQFFFAFDDQLCQLVRALLNLVLLQCVLPVVLLVVLLVLADCLALSVLSSVLSVVVVVCVSVVNDDNVVNNVSSLVNLVVLCVVLLFVDSRAHFHNCLSVLLSLVVGDQQRRQQSSQQQKWWWKKKKWWQWDLVPQGIKMKIWFFTAIFRAAEQAPLNCVVCVQEVQVSLQVLQDQPADKDWFQADPCDDPNHGPTNTTMIMDTRNTQFDHQKDKYFYHDLLLVRCADPNDGRFHFDDQKHASDDPVLCVVQQLIWGWAWFWKAASRSRHIKIWGADPVQAWIWIFGSPPPVRGIDTDPPDGCCAQPGGRRHPDDPRIDGGMTMIGRNNNQRSRLSSNQVSVVVCCVPFQKDWPDSGRPHRITIDGDDPQWDWDDDDDTMTMIGGPVNPPDDDPDDDDDDDDDDDDDDDDDDDDDDDDDDDPPPDDWARDFADESVSRTGTVVVVPDVVQADKDAAPSRRHIYHCVRAPPSVSVLDDPPDHDHGCSRPVSSSHDDDPPPVVVSPD

pLDDT: mean 70.87, std 23.24, range [21.84, 96.75]

Organism: NCBI:txid1095629

Sequence (841 aa):
MVGQMVISTKISHGRNLKTRQIYVFTGLLGPMEETAAAYIASGDPETTQQDLQLRRGAQAPKVMDFSEAERSGFTRGFIEFYTARPNNTRNRQELQVAAEHLLKGCREHYRAGFTRISRISGAVPPGMADEFKKRALTLLDLLTSEEFISQAALLVRDFPKLGSWMEWWVHPVHASMLFESERKMDIELWQSLPSDNNAEEAMHWKLYKACGRDHEFLEGMYALFAFAVHYERLFEAASKGALTRYGQAERWKMVKKLYGTTKTTRSGNPNNTKRKKNDGRPPDTAKELLIPKSNKKQLNLKEAIRKKTPTPSLTAKEQKKLLSLPTPPPATISFPLDAPGYPWHQNSCWLDVSLQLLYIALWGAVDEFNKIQKGLPEHSGIHVVLSSLFQRYELDNGSKATSAVLRSQRDYLRKFLKRKKAIQSVMDFESLFTWFWHLIKLEDISQSYRPISAFETVFIEIHYCTGSSKIGGSHVEISHIPFRRRMHQIGKKDYDEFKGDFDQYFAHFISLDKTPSPATHCWRTTDTVPLCPGERTDICYLVASLPFILSFEVGDEKVALQIFEGETQKWDFPPTLLPVTDADADSHGLIYDLVGLALVNRWGNHFIARYASPDKSVIYTYDGNANEGFPIREDSASFRTHMLGRKIKLPNNYLVYQVLYRLRGGATAQDQFFRLQTAELSRRFGFQFSTKNLNTLFSVTYHDDKYTQLDNNKRTLEYVSQSAHGDMSDDALDIESEDENPLSKPNLPEQEISSSPPLSLPNSEFDLNCRCGIIGDGNILYQDAHGEAIQCNECREWSHIACQRDGRASDLAADTPFICDVCDLSHHLPVRAGERKSKRM

Radius of gyration: 35.88 Å; chains: 1; bounding box: 93×77×113 Å